Protein 2L7Z (pdb70)

Radius of gyration: 14.92 Å; Cα contacts (8 Å, |Δi|>4): 38; chains: 1; bounding box: 40×33×28 Å

Nearest PDB structures (foldseek):
  2l7z-assembly1_A  TM=7.438E-01  e=4.353E-09  Homo sapiens
  2r5y-assembly1_A  TM=7.196E-01  e=2.857E-03  Drosophila melanogaster
  1hom-assembly1_A  TM=6.169E-01  e=2.670E-03  Drosophila melanogaster
  2l7m-assembly1_P  TM=6.579E-01  e=4.007E-03  Homo sapiens
  3a01-assembly1_A  TM=6.704E-01  e=5.252E-03  Drosophila melanogaster

Sequence (73 aa):
MSHMLEGRKKRVPYTKVQLKELEREYATNKFITKDKRRRISATTNLSERQVTIWFQNRRVKEKKVINKLKTTSMSHMLEGRKKRVPYTKVQLKELEREYATNKFITKDKRRRISATTNLSERQVTIWFQNRRVKEKKVINKLKTTSMSHMLEGRKKRVPYTKVQLKELEREYATNKFITKDKRRRISATTNLSERQVTIWFQNRRVKEKKVINKLKTTSMSHMLEGRKKRVPYTKVQLKELEREYATNKFITKDKRRRISATTNLSERQVTIWFQNRRVKEKKVINKLKTTSMSHMLEGRKKRVPYTKVQLKELEREYATNKFITKDKRRRISATTNLSERQVTIWFQNRRVKEKKVINKLKTTSMSHMLEGRKKRVPYTKVQLKELEREYATNKFITKDKRRRISATTNLSERQVTIWFQNRRVKEKKVINKLKTTSMSHMLEGRKKRVPYTKVQLKELEREYATNKFITKDKRRRISATTNLSERQVTIWFQNRRVKEKKVINKLKTTSMSHMLEGRKKRVPYTKVQLKELEREYATNKFITKDKRRRISATTNLSERQVTIWFQNRRVKEKKVINKLKTTSMSHMLEGRKKRVPYTKVQLKELEREYATNKFITKDKRRRISATTNLSERQVTIWFQNRRVKEKKVINKLKTTSMSHMLEGRKKRVPYTKVQLKELEREYATNKFITKDKRRRISATTNLSERQVTIWFQNRRVKEKKVINKLKTTSMSHMLEGRKKRVPYTKVQLKELEREYATNKFITKDKRRRISATTNLSERQVTIWFQNRRVKEKKVINKLKTTSMSHMLEGRKKRVPYTKVQLKELEREYATNKFITKDKRRRISATTNLSERQVTIWFQNRRVKEKKVINKLKTTSMSHMLEGRKKRVPYTKVQLKELEREYATNKFITKDKRRRISATTNLSERQVTIWFQNRRVKEKKVINKLKTTSMSHMLEGRKKRVPYTKVQLKELEREYATNKFITKDKRRRISATTNLSERQVTIWFQNRRVKEKKVINKLKTTSMSHMLEGRKKRVPYTKVQLKELEREYATNKFITKDKRRRISATTNLSERQVTIWFQNRRVKEKKVINKLKTTS

Secondary structure (DSSP, 8-state):
--SSS--------S-HHHHHHHHHHHHHTS---HHHHHHHIIIIIS-SHHHHHHHHHHHHHHTTSSSSSS---

Foldseek 3Di:
DPPDDDDPPDDDFPVVVLVVVLVCCCVVDHHDDLVVQVVSCVNRVHDRVVSVVVNVVVVVVCVCCVPDHPDDD

Solvent-accessible surface area: 6985 Å² total; per-residue (Å²): 149,89,163,166,143,158,57,230,149,145,214,114,102,184,55,169,64,12,35,128,44,0,66,119,33,53,72,96,121,145,88,22,83,131,90,80,31,125,125,2,10,73,64,8,122,46,66,55,191,88,0,46,88,35,1,120,66,40,141,74,106,56,142,126,90,156,123,145,140,174,67,123,145

Structure (mmCIF, N/CA/C/O backbone):
data_2L7Z
#
_entry.id   2L7Z
#
_cell.length_a   1.000
_cell.length_b   1.000
_cell.length_c   1.000
_cell.angle_alpha   90.00
_cell.angle_beta   90.00
_cell.angle_gamma   90.00
#
_symmetry.space_group_name_H-M   'P 1'
#
loop_
_atom_site.group_PDB
_atom_site.id
_atom_site.type_symbol
_atom_site.label_atom_id
_atom_site.label_alt_id
_atom_site.label_comp_id
_atom_site.label_asym_id
_atom_site.label_entity_id
_atom_site.label_seq_id
_atom_site.pdbx_PDB_ins_code
_atom_site.Cartn_x
_atom_site.Cartn_y
_atom_site.Cartn_z
_atom_site.occupancy
_atom_site.B_iso_or_equiv
_atom_site.auth_seq_id
_atom_site.auth_comp_id
_atom_site.auth_asym_id
_atom_site.auth_atom_id
_atom_site.pdbx_PDB_model_num
ATOM 1 N N . MET A 1 1 ? -20.987 0.634 10.855 1.00 0.00 1 MET A N 1
ATOM 2 C CA . MET A 1 1 ? -22.173 -0.083 10.311 1.00 0.00 1 MET A CA 1
ATOM 3 C C . MET A 1 1 ? -23.321 -0.030 11.320 1.00 0.00 1 MET A C 1
ATOM 4 O O . MET A 1 1 ? -23.597 -0.998 12.000 1.00 0.00 1 MET A O 1
ATOM 7 N N . SER A 1 2 ? -23.969 1.102 11.396 1.00 0.00 2 SER A N 1
ATOM 8 C CA . SER A 1 2 ? -25.095 1.229 12.353 1.00 0.00 2 SER A CA 1
ATOM 9 C C . SER A 1 2 ? -26.101 2.271 11.886 1.00 0.00 2 SER A C 1
ATOM 10 O O . SER A 1 2 ? -26.638 2.178 10.801 1.00 0.00 2 SER A O 1
ATOM 18 N N . HIS A 1 3 ? -26.339 3.248 12.717 1.00 0.00 3 HIS A N 1
ATOM 19 C CA . HIS A 1 3 ? -27.308 4.303 12.339 1.00 0.00 3 HIS A CA 1
ATOM 20 C C . HIS A 1 3 ? -28.677 3.699 12.076 1.00 0.00 3 HIS A C 1
ATOM 21 O O . HIS A 1 3 ? -28.827 2.495 12.031 1.00 0.00 3 HIS A O 1
ATOM 35 N N . MET A 1 4 ? -29.650 4.542 11.908 1.00 0.00 4 MET A N 1
ATOM 36 C CA . MET A 1 4 ? -31.016 4.032 11.646 1.00 0.00 4 MET A CA 1
ATOM 37 C C . MET A 1 4 ? -31.041 3.187 10.377 1.00 0.00 4 MET A C 1
ATOM 38 O O . MET A 1 4 ? -30.014 2.933 9.778 1.00 0.00 4 MET A O 1
ATOM 52 N N . LEU A 1 5 ? -32.214 2.761 9.992 1.00 0.00 5 LEU A N 1
ATOM 53 C CA . LEU A 1 5 ? -32.316 1.934 8.767 1.00 0.00 5 LEU A CA 1
ATOM 54 C C . LEU A 1 5 ? -32.400 2.819 7.527 1.00 0.00 5 LEU A C 1
ATOM 55 O O . LEU A 1 5 ? -32.445 4.028 7.629 1.00 0.00 5 LEU A O 1
ATOM 71 N N . GLU A 1 6 ? -32.416 2.197 6.379 1.00 0.00 6 GLU A N 1
ATOM 72 C CA . GLU A 1 6 ? -32.495 2.986 5.122 1.00 0.00 6 GLU A CA 1
ATOM 73 C C . GLU A 1 6 ? -31.191 3.739 4.881 1.00 0.00 6 GLU A C 1
ATOM 74 O O . GLU A 1 6 ? -30.594 4.258 5.804 1.00 0.00 6 GLU A O 1
ATOM 86 N N . GLY A 1 7 ? -30.771 3.787 3.642 1.00 0.00 7 GLY A N 1
ATOM 87 C CA . GLY A 1 7 ? -29.502 4.507 3.325 1.00 0.00 7 GLY A CA 1
ATOM 88 C C . GLY A 1 7 ? -29.608 5.217 1.973 1.00 0.00 7 GLY A C 1
ATOM 89 O O . GLY A 1 7 ? -29.248 6.371 1.848 1.00 0.00 7 GLY A O 1
ATOM 93 N N . ARG A 1 8 ? -30.100 4.514 0.989 1.00 0.00 8 ARG A N 1
ATOM 94 C CA . ARG A 1 8 ? -30.233 5.136 -0.350 1.00 0.00 8 ARG A CA 1
ATOM 95 C C . ARG A 1 8 ? -28.949 5.858 -0.735 1.00 0.00 8 ARG A C 1
ATOM 96 O O . ARG A 1 8 ? -28.843 7.061 -0.597 1.00 0.00 8 ARG A O 1
ATOM 117 N N . LYS A 1 9 ? -27.992 5.109 -1.213 1.00 0.00 9 LYS A N 1
ATOM 118 C CA . LYS A 1 9 ? -26.706 5.733 -1.613 1.00 0.00 9 LYS A CA 1
ATOM 119 C C . LYS A 1 9 ? -25.938 4.826 -2.567 1.00 0.00 9 LYS A C 1
ATOM 120 O O . LYS A 1 9 ? -26.363 3.725 -2.856 1.00 0.00 9 LYS A O 1
ATOM 139 N N . LYS A 1 10 ? -24.820 5.306 -3.042 1.00 0.00 10 LYS A N 1
ATOM 140 C CA . LYS A 1 10 ? -24.016 4.481 -3.978 1.00 0.00 10 LYS A CA 1
ATOM 141 C C . LYS A 1 10 ? -22.527 4.789 -3.839 1.00 0.00 10 LYS A C 1
ATOM 142 O O . LYS A 1 10 ? -21.874 4.309 -2.933 1.00 0.00 10 LYS A O 1
ATOM 161 N N . ARG A 1 11 ? -22.017 5.586 -4.741 1.00 0.00 11 ARG A N 1
ATOM 162 C CA . ARG A 1 11 ? -20.573 5.936 -4.677 1.00 0.00 11 ARG A CA 1
ATOM 163 C C . ARG A 1 11 ? -20.282 6.839 -3.482 1.00 0.00 11 ARG A C 1
ATOM 164 O O . ARG A 1 11 ? -20.966 7.820 -3.267 1.00 0.00 11 ARG A O 1
ATOM 185 N N . VAL A 1 12 ? -19.264 6.489 -2.726 1.00 0.00 12 VAL A N 1
ATOM 186 C CA . VAL A 1 12 ? -18.908 7.313 -1.536 1.00 0.00 12 VAL A CA 1
ATOM 187 C C . VAL A 1 12 ? -17.649 8.162 -1.809 1.00 0.00 12 VAL A C 1
ATOM 188 O O . VAL A 1 12 ? -16.786 7.765 -2.568 1.00 0.00 12 VAL A O 1
ATOM 201 N N . PRO A 1 13 ? -17.577 9.331 -1.177 1.00 0.00 13 PRO A N 1
ATOM 202 C CA . PRO A 1 13 ? -16.431 10.231 -1.350 1.00 0.00 13 PRO A CA 1
ATOM 203 C C . PRO A 1 13 ? -15.127 9.578 -0.892 1.00 0.00 13 PRO A C 1
ATOM 204 O O . PRO A 1 13 ? -15.002 8.370 -0.887 1.00 0.00 13 PRO A O 1
ATOM 215 N N . TYR A 1 14 ? -14.180 10.402 -0.514 1.00 0.00 14 TYR A N 1
ATOM 216 C CA . TYR A 1 14 ? -12.874 9.864 -0.051 1.00 0.00 14 TYR A CA 1
ATOM 217 C C . TYR A 1 14 ? -12.823 9.823 1.470 1.00 0.00 14 TYR A C 1
ATOM 218 O O . TYR A 1 14 ? -12.956 8.772 2.067 1.00 0.00 14 TYR A O 1
ATOM 236 N N . THR A 1 15 ? -12.624 10.972 2.070 1.00 0.00 15 THR A N 1
ATOM 237 C CA . THR A 1 15 ? -12.560 11.030 3.552 1.00 0.00 15 THR A CA 1
ATOM 238 C C . THR A 1 15 ? -13.350 12.226 4.064 1.00 0.00 15 THR A C 1
ATOM 239 O O . THR A 1 15 ? -13.631 13.148 3.324 1.00 0.00 15 THR A O 1
ATOM 250 N N . LYS A 1 16 ? -13.697 12.193 5.316 1.00 0.00 16 LYS A N 1
ATOM 251 C CA . LYS A 1 16 ? -14.471 13.324 5.881 1.00 0.00 16 LYS A CA 1
ATOM 252 C C . LYS A 1 16 ? -13.596 14.559 6.070 1.00 0.00 16 LYS A C 1
ATOM 253 O O . LYS A 1 16 ? -14.069 15.669 5.969 1.00 0.00 16 LYS A O 1
ATOM 272 N N . VAL A 1 17 ? -12.329 14.349 6.309 1.00 0.00 17 VAL A N 1
ATOM 273 C CA . VAL A 1 17 ? -11.431 15.514 6.502 1.00 0.00 17 VAL A CA 1
ATOM 274 C C . VAL A 1 17 ? -10.953 15.977 5.161 1.00 0.00 17 VAL A C 1
ATOM 275 O O . VAL A 1 17 ? -10.409 17.053 5.008 1.00 0.00 17 VAL A O 1
ATOM 288 N N . GLN A 1 18 ? -11.180 15.141 4.210 1.00 0.00 18 GLN A N 1
ATOM 289 C CA . GLN A 1 18 ? -10.777 15.444 2.841 1.00 0.00 18 GLN A CA 1
ATOM 290 C C . GLN A 1 18 ? -11.810 16.340 2.185 1.00 0.00 18 GLN A C 1
ATOM 291 O O . GLN A 1 18 ? -11.483 17.385 1.659 1.00 0.00 18 GLN A O 1
ATOM 305 N N . LEU A 1 19 ? -13.048 15.924 2.240 1.00 0.00 19 LEU A N 1
ATOM 306 C CA . LEU A 1 19 ? -14.114 16.745 1.624 1.00 0.00 19 LEU A CA 1
ATOM 307 C C . LEU A 1 19 ? -14.452 17.920 2.513 1.00 0.00 19 LEU A C 1
ATOM 308 O O . LEU A 1 19 ? -15.067 18.873 2.080 1.00 0.00 19 LEU A O 1
ATOM 324 N N . LYS A 1 20 ? -14.049 17.835 3.747 1.00 0.00 20 LYS A N 1
ATOM 325 C CA . LYS A 1 20 ? -14.338 18.939 4.672 1.00 0.00 20 LYS A CA 1
ATOM 326 C C . LYS A 1 20 ? -13.332 20.049 4.474 1.00 0.00 20 LYS A C 1
ATOM 327 O O . LYS A 1 20 ? -13.681 21.209 4.464 1.00 0.00 20 LYS A O 1
ATOM 346 N N . GLU A 1 21 ? -12.088 19.677 4.297 1.00 0.00 21 GLU A N 1
ATOM 347 C CA . GLU A 1 21 ? -11.065 20.717 4.099 1.00 0.00 21 GLU A CA 1
ATOM 348 C C . GLU A 1 21 ? -11.153 21.280 2.697 1.00 0.00 21 GLU A C 1
ATOM 349 O O . GLU A 1 21 ? -10.721 22.384 2.438 1.00 0.00 21 GLU A O 1
ATOM 361 N N . LEU A 1 22 ? -11.720 20.509 1.812 1.00 0.00 22 LEU A N 1
ATOM 362 C CA . LEU A 1 22 ? -11.849 20.981 0.418 1.00 0.00 22 LEU A CA 1
ATOM 363 C C . LEU A 1 22 ? -12.945 22.035 0.312 1.00 0.00 22 LEU A C 1
ATOM 364 O O . LEU A 1 22 ? -12.721 23.127 -0.166 1.00 0.00 22 LEU A O 1
ATOM 380 N N . GLU A 1 23 ? -14.110 21.685 0.782 1.00 0.00 23 GLU A N 1
ATOM 381 C CA . GLU A 1 23 ? -15.247 22.642 0.723 1.00 0.00 23 GLU A CA 1
ATOM 382 C C . GLU A 1 23 ? -15.057 23.806 1.685 1.00 0.00 23 GLU A C 1
ATOM 383 O O . GLU A 1 23 ? -15.729 24.813 1.581 1.00 0.00 23 GLU A O 1
ATOM 395 N N . ARG A 1 24 ? -14.150 23.657 2.603 1.00 0.00 24 ARG A N 1
ATOM 396 C CA . ARG A 1 24 ? -13.918 24.756 3.573 1.00 0.00 24 ARG A CA 1
ATOM 397 C C . ARG A 1 24 ? -13.014 25.818 2.981 1.00 0.00 24 ARG A C 1
ATOM 398 O O . ARG A 1 24 ? -13.346 26.987 2.967 1.00 0.00 24 ARG A O 1
ATOM 419 N N . GLU A 1 25 ? -11.887 25.395 2.504 1.00 0.00 25 GLU A N 1
ATOM 420 C CA . GLU A 1 25 ? -10.946 26.359 1.909 1.00 0.00 25 GLU A CA 1
ATOM 421 C C . GLU A 1 25 ? -11.521 26.931 0.623 1.00 0.00 25 GLU A C 1
ATOM 422 O O . GLU A 1 25 ? -11.102 27.973 0.160 1.00 0.00 25 GLU A O 1
ATOM 434 N N . TYR A 1 26 ? -12.483 26.237 0.069 1.00 0.00 26 TYR A N 1
ATOM 435 C CA . TYR A 1 26 ? -13.101 26.727 -1.190 1.00 0.00 26 TYR A CA 1
ATOM 436 C C . TYR A 1 26 ? -14.292 27.621 -0.882 1.00 0.00 26 TYR A C 1
ATOM 437 O O . TYR A 1 26 ? -14.606 28.522 -1.632 1.00 0.00 26 TYR A O 1
ATOM 455 N N . ALA A 1 27 ? -14.939 27.349 0.221 1.00 0.00 27 ALA A N 1
ATOM 456 C CA . ALA A 1 27 ? -16.111 28.169 0.597 1.00 0.00 27 ALA A CA 1
ATOM 457 C C . ALA A 1 27 ? -15.677 29.380 1.416 1.00 0.00 27 ALA A C 1
ATOM 458 O O . ALA A 1 27 ? -16.452 30.286 1.651 1.00 0.00 27 ALA A O 1
ATOM 465 N N . THR A 1 28 ? -14.437 29.373 1.838 1.00 0.00 28 THR A N 1
ATOM 466 C CA . THR A 1 28 ? -13.934 30.511 2.638 1.00 0.00 28 THR A CA 1
ATOM 467 C C . THR A 1 28 ? -13.669 31.703 1.735 1.00 0.00 28 THR A C 1
ATOM 468 O O . THR A 1 28 ? -13.987 32.828 2.071 1.00 0.00 28 THR A O 1
ATOM 479 N N . ASN A 1 29 ? -13.087 31.433 0.596 1.00 0.00 29 ASN A N 1
ATOM 480 C CA . ASN A 1 29 ? -12.788 32.537 -0.353 1.00 0.00 29 ASN A CA 1
ATOM 481 C C . ASN A 1 29 ? -12.940 32.062 -1.795 1.00 0.00 29 ASN A C 1
ATOM 482 O O . ASN A 1 29 ? -13.879 32.421 -2.477 1.00 0.00 29 ASN A O 1
ATOM 493 N N . LYS A 1 30 ? -12.008 31.257 -2.227 1.00 0.00 30 LYS A N 1
ATOM 494 C CA . LYS A 1 30 ? -12.063 30.738 -3.616 1.00 0.00 30 LYS A CA 1
ATOM 495 C C . LYS A 1 30 ? -10.946 29.737 -3.810 1.00 0.00 30 LYS A C 1
ATOM 496 O O . LYS A 1 30 ? -11.148 28.658 -4.328 1.00 0.00 30 LYS A O 1
ATOM 515 N N . PHE A 1 31 ? -9.777 30.121 -3.384 1.00 0.00 31 PHE A N 1
ATOM 516 C CA . PHE A 1 31 ? -8.624 29.228 -3.517 1.00 0.00 31 PHE A CA 1
ATOM 517 C C . PHE A 1 31 ? -7.647 29.499 -2.404 1.00 0.00 31 PHE A C 1
ATOM 518 O O . PHE A 1 31 ? -7.678 30.554 -1.796 1.00 0.00 31 PHE A O 1
ATOM 535 N N . ILE A 1 32 ? -6.797 28.547 -2.154 1.00 0.00 32 ILE A N 1
ATOM 536 C CA . ILE A 1 32 ? -5.802 28.711 -1.081 1.00 0.00 32 ILE A CA 1
ATOM 537 C C . ILE A 1 32 ? -4.386 28.856 -1.645 1.00 0.00 32 ILE A C 1
ATOM 538 O O . ILE A 1 32 ? -4.117 28.496 -2.772 1.00 0.00 32 ILE A O 1
ATOM 554 N N . THR A 1 33 ? -3.510 29.385 -0.834 1.00 0.00 33 THR A N 1
ATOM 555 C CA . THR A 1 33 ? -2.102 29.582 -1.278 1.00 0.00 33 THR A CA 1
ATOM 556 C C . THR A 1 33 ? -1.337 28.270 -1.359 1.00 0.00 33 THR A C 1
ATOM 557 O O . THR A 1 33 ? -1.718 27.282 -0.768 1.00 0.00 33 THR A O 1
ATOM 568 N N . LYS A 1 34 ? -0.257 28.295 -2.099 1.00 0.00 34 LYS A N 1
ATOM 569 C CA . LYS A 1 34 ? 0.566 27.072 -2.249 1.00 0.00 34 LYS A CA 1
ATOM 570 C C . LYS A 1 34 ? 0.825 26.427 -0.899 1.00 0.00 34 LYS A C 1
ATOM 571 O O . LYS A 1 34 ? 0.844 25.221 -0.780 1.00 0.00 34 LYS A O 1
ATOM 590 N N . ASP A 1 35 ? 1.032 27.234 0.096 1.00 0.00 35 ASP A N 1
ATOM 591 C CA . ASP A 1 35 ? 1.286 26.664 1.434 1.00 0.00 35 ASP A CA 1
ATOM 592 C C . ASP A 1 35 ? -0.021 26.165 2.021 1.00 0.00 35 ASP A C 1
ATOM 593 O O . ASP A 1 35 ? -0.051 25.222 2.795 1.00 0.00 35 ASP A O 1
ATOM 602 N N . LYS A 1 36 ? -1.087 26.797 1.621 1.00 0.00 36 LYS A N 1
ATOM 603 C CA . LYS A 1 36 ? -2.404 26.392 2.130 1.00 0.00 36 LYS A CA 1
ATOM 604 C C . LYS A 1 36 ? -2.923 25.176 1.372 1.00 0.00 36 LYS A C 1
ATOM 605 O O . LYS A 1 36 ? -3.439 24.249 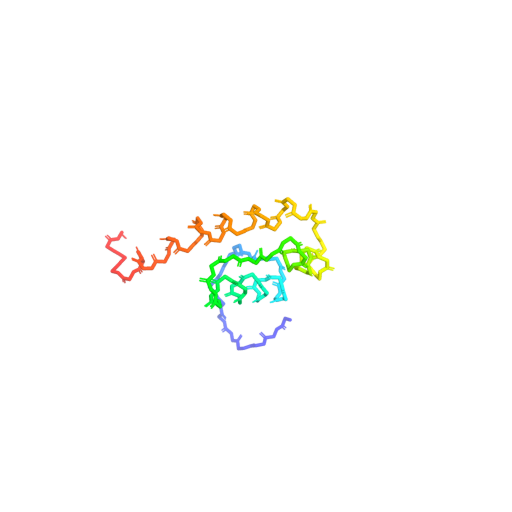1.966 1.00 0.00 36 LYS A O 1
ATOM 624 N N . ARG A 1 37 ? -2.782 25.186 0.070 1.00 0.00 37 ARG A N 1
ATOM 625 C CA . ARG A 1 37 ? -3.271 24.024 -0.689 1.00 0.00 37 ARG A CA 1
ATOM 626 C C . ARG A 1 37 ? -2.419 22.827 -0.331 1.00 0.00 37 ARG A C 1
ATOM 627 O O . ARG A 1 37 ? -2.817 21.690 -0.501 1.00 0.00 37 ARG A O 1
ATOM 648 N N . ARG A 1 38 ? -1.243 23.116 0.167 1.00 0.00 38 ARG A N 1
ATOM 649 C CA . ARG A 1 38 ? -0.327 22.033 0.557 1.00 0.00 38 ARG A CA 1
ATOM 650 C C . ARG A 1 38 ? -0.773 21.463 1.886 1.00 0.00 38 ARG A C 1
ATOM 651 O O . ARG A 1 38 ? -0.623 20.284 2.144 1.00 0.00 38 ARG A O 1
ATOM 672 N N . ARG A 1 39 ? -1.320 22.319 2.721 1.00 0.00 39 ARG A N 1
ATOM 673 C CA . ARG A 1 39 ? -1.779 21.834 4.028 1.00 0.00 39 ARG A CA 1
ATOM 674 C C . ARG A 1 39 ? -2.831 20.804 3.777 1.00 0.00 39 ARG A C 1
ATOM 675 O O . ARG A 1 39 ? -2.934 19.817 4.478 1.00 0.00 39 ARG A O 1
ATOM 696 N N . ILE A 1 40 ? -3.610 21.052 2.760 1.00 0.00 40 ILE A N 1
ATOM 697 C CA . ILE A 1 40 ? -4.662 20.100 2.432 1.00 0.00 40 ILE A CA 1
ATOM 698 C C . ILE A 1 40 ? -3.998 18.802 2.027 1.00 0.00 40 ILE A C 1
ATOM 699 O O . ILE A 1 40 ? -3.987 17.855 2.774 1.00 0.00 40 ILE A O 1
ATOM 715 N N . SER A 1 41 ? -3.421 18.800 0.845 1.00 0.00 41 SER A N 1
ATOM 716 C CA . SER A 1 41 ? -2.740 17.573 0.366 1.00 0.00 41 SER A CA 1
ATOM 717 C C . SER A 1 41 ? -1.919 16.923 1.489 1.00 0.00 41 SER A C 1
ATOM 718 O O . SER A 1 41 ? -1.751 15.722 1.518 1.00 0.00 41 SER A O 1
ATOM 726 N N . ALA A 1 42 ? -1.426 17.734 2.393 1.00 0.00 42 ALA A N 1
ATOM 727 C CA . ALA A 1 42 ? -0.618 17.176 3.508 1.00 0.00 42 ALA A CA 1
ATOM 728 C C . ALA A 1 42 ? -1.513 16.539 4.545 1.00 0.00 42 ALA A C 1
ATOM 729 O O . ALA A 1 42 ? -1.131 15.599 5.214 1.00 0.00 42 ALA A O 1
ATOM 736 N N . THR A 1 43 ? -2.690 17.064 4.664 1.00 0.00 43 THR A N 1
ATOM 737 C CA . THR A 1 43 ? -3.636 16.512 5.647 1.00 0.00 43 THR A CA 1
ATOM 738 C C . THR A 1 43 ? -4.480 15.466 4.968 1.00 0.00 43 THR A C 1
ATOM 739 O O . THR A 1 43 ? -4.894 14.490 5.562 1.00 0.00 43 THR A O 1
ATOM 750 N N . THR A 1 44 ? -4.709 15.706 3.718 1.00 0.00 44 THR A N 1
ATOM 751 C CA . THR A 1 44 ? -5.511 14.788 2.911 1.00 0.00 44 THR A CA 1
ATOM 752 C C . THR A 1 44 ? -4.602 13.743 2.276 1.00 0.00 44 THR A C 1
ATOM 753 O O . THR A 1 44 ? -5.057 12.790 1.677 1.00 0.00 44 THR A O 1
ATOM 764 N N . ASN A 1 45 ? -3.319 13.977 2.416 1.00 0.00 45 ASN A N 1
ATOM 765 C CA . ASN A 1 45 ? -2.298 13.049 1.854 1.00 0.00 45 ASN A CA 1
ATOM 766 C C . ASN A 1 45 ? -2.429 12.861 0.346 1.00 0.00 45 ASN A C 1
ATOM 767 O O . ASN A 1 45 ? -2.855 11.817 -0.111 1.00 0.00 45 ASN A O 1
ATOM 778 N N . LEU A 1 46 ? -2.061 13.883 -0.401 1.00 0.00 46 LEU A N 1
ATOM 779 C CA . LEU A 1 46 ? -2.150 13.780 -1.896 1.00 0.00 46 LEU A CA 1
ATOM 780 C C . LEU A 1 46 ? -0.809 14.162 -2.532 1.00 0.00 46 LEU A C 1
ATOM 781 O O . LEU A 1 46 ? 0.226 13.654 -2.151 1.00 0.00 46 LEU A O 1
ATOM 797 N N . SER A 1 47 ? -0.855 15.057 -3.499 1.00 0.00 47 SER A N 1
ATOM 798 C CA . SER A 1 47 ? 0.407 15.480 -4.166 1.00 0.00 47 SER A CA 1
ATOM 799 C C . SER A 1 47 ? 0.341 16.950 -4.608 1.00 0.00 47 SER A C 1
ATOM 800 O O . SER A 1 47 ? 0.988 17.333 -5.562 1.00 0.00 47 SER A O 1
ATOM 808 N N . GLU A 1 48 ? -0.459 17.738 -3.916 1.00 0.00 48 GLU A N 1
ATOM 809 C CA . GLU A 1 48 ? -0.582 19.171 -4.273 1.00 0.00 48 GLU A CA 1
ATOM 810 C C . GLU A 1 48 ? -1.305 19.292 -5.580 1.00 0.00 48 GLU A C 1
ATOM 811 O O . GLU A 1 48 ? -2.403 19.802 -5.641 1.00 0.00 48 GLU A O 1
ATOM 823 N N . ARG A 1 49 ? -0.690 18.810 -6.605 1.00 0.00 49 ARG A N 1
ATOM 824 C CA . ARG A 1 49 ? -1.332 18.885 -7.923 1.00 0.00 49 ARG A CA 1
ATOM 825 C C . ARG A 1 49 ? -2.700 18.256 -7.824 1.00 0.00 49 ARG A C 1
ATOM 826 O O . ARG A 1 49 ? -3.606 18.592 -8.558 1.00 0.00 49 ARG A O 1
ATOM 847 N N . GLN A 1 50 ? -2.819 17.339 -6.896 1.00 0.00 50 GLN A N 1
ATOM 848 C CA . GLN A 1 50 ? -4.104 16.654 -6.699 1.00 0.00 50 GLN A CA 1
ATOM 849 C C . GLN A 1 50 ? -5.097 17.611 -6.063 1.00 0.00 50 GLN A C 1
ATOM 850 O O . GLN A 1 50 ? -6.267 17.602 -6.393 1.00 0.00 50 GLN A O 1
ATOM 864 N N . VAL A 1 51 ? -4.615 18.432 -5.152 1.00 0.00 51 VAL A N 1
ATOM 865 C CA . VAL A 1 51 ? -5.537 19.387 -4.505 1.00 0.00 51 VAL A CA 1
ATOM 866 C C . VAL A 1 51 ? -6.000 20.309 -5.562 1.00 0.00 51 VAL A C 1
ATOM 867 O O . VAL A 1 51 ? -7.175 20.526 -5.758 1.00 0.00 51 VAL A O 1
ATOM 880 N N . THR A 1 52 ? -5.039 20.837 -6.243 1.00 0.00 52 THR A N 1
ATOM 881 C CA . THR A 1 52 ? -5.347 21.759 -7.321 1.00 0.00 52 THR A CA 1
ATOM 882 C C . THR A 1 52 ? -6.417 21.140 -8.179 1.00 0.00 52 THR A C 1
ATOM 883 O O . THR A 1 52 ? -7.353 21.786 -8.601 1.00 0.00 52 THR A O 1
ATOM 894 N N . ILE A 1 53 ? -6.238 19.873 -8.424 1.00 0.00 53 ILE A N 1
ATOM 895 C CA . ILE A 1 53 ? -7.199 19.140 -9.243 1.00 0.00 53 ILE A CA 1
ATOM 896 C C . ILE A 1 53 ? -8.461 18.929 -8.444 1.00 0.00 53 ILE A C 1
ATOM 897 O O . ILE A 1 53 ? -9.548 18.883 -8.985 1.00 0.00 53 ILE A O 1
ATOM 913 N N . TRP A 1 54 ? -8.298 18.815 -7.157 1.00 0.00 54 TRP A N 1
ATOM 914 C CA . TRP A 1 54 ? -9.464 18.612 -6.314 1.00 0.00 54 TRP A CA 1
ATOM 915 C C . TRP A 1 54 ? -10.325 19.830 -6.408 1.00 0.00 54 TRP A C 1
ATOM 916 O O . TRP A 1 54 ? -11.517 19.751 -6.598 1.00 0.00 54 TRP A O 1
ATOM 937 N N . PHE A 1 55 ? -9.698 20.957 -6.330 1.00 0.00 55 PHE A N 1
ATOM 938 C CA . PHE A 1 55 ? -10.484 22.192 -6.413 1.00 0.00 55 PHE A CA 1
ATOM 939 C C . PHE A 1 55 ? -11.248 22.259 -7.735 1.00 0.00 55 PHE A C 1
ATOM 940 O O . PHE A 1 55 ? -12.420 22.585 -7.759 1.00 0.00 55 PHE A O 1
ATOM 957 N N . GLN A 1 56 ? -10.579 21.942 -8.810 1.00 0.00 56 GLN A N 1
ATOM 958 C CA . GLN A 1 56 ? -11.264 21.984 -10.125 1.00 0.00 56 GLN A CA 1
ATOM 959 C C . GLN A 1 56 ? -12.377 20.951 -10.160 1.00 0.00 56 GLN A C 1
ATOM 960 O O . GLN A 1 56 ? -13.415 21.165 -10.759 1.00 0.00 56 GLN A O 1
ATOM 974 N N . ASN A 1 57 ? -12.139 19.843 -9.511 1.00 0.00 57 ASN A N 1
ATOM 975 C CA . ASN A 1 57 ? -13.158 18.783 -9.486 1.00 0.00 57 ASN A CA 1
ATOM 976 C C . ASN A 1 57 ? -14.306 19.246 -8.639 1.00 0.00 57 ASN A C 1
ATOM 977 O O . ASN A 1 57 ? -15.457 19.023 -8.957 1.00 0.00 57 ASN A O 1
ATOM 988 N N . ARG A 1 58 ? -13.969 19.887 -7.565 1.00 0.00 58 ARG A N 1
ATOM 989 C CA . ARG A 1 58 ? -15.008 20.384 -6.675 1.00 0.00 58 ARG A CA 1
ATOM 990 C C . ARG A 1 58 ? -15.827 21.412 -7.423 1.00 0.00 58 ARG A C 1
ATOM 991 O O . ARG A 1 58 ? -16.954 21.701 -7.070 1.00 0.00 58 ARG A O 1
ATOM 1012 N N . ARG A 1 59 ? -15.238 21.941 -8.472 1.00 0.00 59 ARG A N 1
ATOM 1013 C CA . ARG A 1 59 ? -15.960 22.956 -9.274 1.00 0.00 59 ARG A CA 1
ATOM 1014 C C . ARG A 1 59 ? -16.782 22.234 -10.302 1.00 0.00 59 ARG A C 1
ATOM 1015 O O . ARG A 1 59 ? -17.736 22.752 -10.844 1.00 0.00 59 ARG A O 1
ATOM 1036 N N . VAL A 1 60 ? -16.360 21.039 -10.558 1.00 0.00 60 VAL A N 1
ATOM 1037 C CA . VAL A 1 60 ? -17.048 20.198 -11.533 1.00 0.00 60 VAL A CA 1
ATOM 1038 C C . VAL A 1 60 ? -18.095 19.340 -10.821 1.00 0.00 60 VAL A C 1
ATOM 1039 O O . VAL A 1 60 ? -19.006 18.821 -11.433 1.00 0.00 60 VAL A O 1
ATOM 1052 N N . LYS A 1 61 ? -17.911 19.188 -9.533 1.00 0.00 61 LYS A N 1
ATOM 1053 C CA . LYS A 1 61 ? -18.862 18.380 -8.737 1.00 0.00 61 LYS A CA 1
ATOM 1054 C C . LYS A 1 61 ? -19.963 19.255 -8.140 1.00 0.00 61 LYS A C 1
ATOM 1055 O O . LYS A 1 61 ? -21.033 18.775 -7.822 1.00 0.00 61 LYS A O 1
ATOM 1074 N N . GLU A 1 62 ? -19.680 20.529 -7.996 1.00 0.00 62 GLU A N 1
ATOM 1075 C CA . GLU A 1 62 ? -20.696 21.435 -7.422 1.00 0.00 62 GLU A CA 1
ATOM 1076 C C . GLU A 1 62 ? -21.804 21.680 -8.416 1.00 0.00 62 GLU A C 1
ATOM 1077 O O . GLU A 1 62 ? -22.968 21.660 -8.073 1.00 0.00 62 GLU A O 1
ATOM 1089 N N . LYS A 1 63 ? -21.427 21.908 -9.640 1.00 0.00 63 LYS A N 1
ATOM 1090 C CA . LYS A 1 63 ? -22.457 22.156 -10.667 1.00 0.00 63 LYS A CA 1
ATOM 1091 C C . LYS A 1 63 ? -23.481 21.029 -10.670 1.00 0.00 63 LYS A C 1
ATOM 1092 O O . LYS A 1 63 ? -24.592 21.194 -11.133 1.00 0.00 63 LYS A O 1
ATOM 1111 N N . LYS A 1 64 ? -23.083 19.895 -10.149 1.00 0.00 64 LYS A N 1
ATOM 1112 C CA . LYS A 1 64 ? -24.016 18.739 -10.108 1.00 0.00 64 LYS A CA 1
ATOM 1113 C C . LYS A 1 64 ? -25.245 19.063 -9.264 1.00 0.00 64 LYS A C 1
ATOM 1114 O O . LYS A 1 64 ? -26.279 18.439 -9.403 1.00 0.00 64 LYS A O 1
ATOM 1133 N N . VAL A 1 65 ? -25.110 20.032 -8.398 1.00 0.00 65 VAL A N 1
ATOM 1134 C CA . VAL A 1 65 ? -26.260 20.406 -7.538 1.00 0.00 65 VAL A CA 1
ATOM 1135 C C . VAL A 1 65 ? -27.113 21.474 -8.213 1.00 0.00 65 VAL A C 1
ATOM 1136 O O . VAL A 1 65 ? -26.959 21.741 -9.388 1.00 0.00 65 VAL A O 1
ATOM 1149 N N . ILE A 1 66 ? -27.996 22.068 -7.455 1.00 0.00 66 ILE A N 1
ATOM 1150 C CA . ILE A 1 66 ? -28.867 23.119 -8.038 1.00 0.00 66 ILE A CA 1
ATOM 1151 C C . ILE A 1 66 ? -29.386 22.693 -9.406 1.00 0.00 66 ILE A C 1
ATOM 1152 O O . ILE A 1 66 ? -29.750 23.519 -10.219 1.00 0.00 66 ILE A O 1
ATOM 1168 N N . ASN A 1 67 ? -29.407 21.404 -9.633 1.00 0.00 67 ASN A N 1
ATOM 1169 C CA . ASN A 1 67 ? -29.898 20.896 -10.940 1.00 0.00 67 ASN A CA 1
ATOM 1170 C C . ASN A 1 67 ? -30.707 19.619 -10.756 1.00 0.00 67 ASN A C 1
ATOM 1171 O O . ASN A 1 67 ? -31.086 18.982 -11.719 1.00 0.00 67 ASN A O 1
ATOM 1182 N N . LYS A 1 68 ? -30.953 19.271 -9.516 1.00 0.00 68 LYS A N 1
ATOM 1183 C CA . LYS A 1 68 ? -31.738 18.039 -9.229 1.00 0.00 68 LYS A CA 1
ATOM 1184 C C . LYS A 1 68 ? -32.930 18.356 -8.338 1.00 0.00 68 LYS A C 1
ATOM 1185 O O . LYS A 1 68 ? -33.474 17.483 -7.691 1.00 0.00 68 LYS A O 1
ATOM 1204 N N . LEU A 1 69 ? -33.316 19.601 -8.323 1.00 0.00 69 LEU A N 1
ATOM 1205 C CA . LEU A 1 69 ? -34.470 19.995 -7.481 1.00 0.00 69 LEU A CA 1
ATOM 1206 C C . LEU A 1 69 ? -35.783 19.541 -8.109 1.00 0.00 69 LEU A C 1
ATOM 1207 O O . LEU A 1 69 ? -36.554 18.831 -7.494 1.00 0.00 69 LEU A O 1
ATOM 1223 N N . LYS A 1 70 ? -36.013 19.958 -9.325 1.00 0.00 70 LYS A N 1
ATOM 1224 C CA . LYS A 1 70 ? -37.271 19.558 -10.005 1.00 0.00 70 LYS A CA 1
ATOM 1225 C C . LYS A 1 70 ? -37.253 18.076 -10.353 1.00 0.00 70 LYS A C 1
ATOM 1226 O O . LYS A 1 70 ? -38.237 17.383 -10.181 1.00 0.00 70 LYS A O 1
ATOM 1245 N N . THR A 1 71 ? -36.136 17.614 -10.838 1.00 0.00 71 THR A N 1
ATOM 1246 C CA . THR A 1 71 ? -36.042 16.180 -11.201 1.00 0.00 71 THR A CA 1
ATOM 1247 C C . THR A 1 71 ? -37.074 15.824 -12.262 1.00 0.00 71 THR A C 1
ATOM 1248 O O . THR A 1 71 ? -37.675 14.770 -12.217 1.00 0.00 71 THR A O 1
ATOM 1259 N N . THR A 1 72 ? -37.261 16.712 -13.200 1.00 0.00 72 THR A N 1
ATOM 1260 C CA . THR A 1 72 ? -38.250 16.442 -14.271 1.00 0.00 72 THR A CA 1
ATOM 1261 C C . THR A 1 72 ? -37.846 15.223 -15.091 1.00 0.00 72 THR A C 1
ATOM 1262 O O . THR A 1 72 ? -38.505 14.871 -16.050 1.00 0.00 72 THR A O 1
ATOM 1273 N N . SER A 1 73 ? -36.770 14.598 -14.701 1.00 0.00 73 SER A N 1
ATOM 1274 C CA . SER A 1 73 ? -36.311 13.403 -15.448 1.00 0.00 73 SER A CA 1
ATOM 1275 C C . SER A 1 73 ? -37.349 12.289 -15.380 1.00 0.00 73 SER A C 1
ATOM 1276 O O . SER A 1 73 ? -37.343 11.605 -14.370 1.00 0.00 73 SER A O 1
ATOM 1285 N N . MET A 1 1 ? 13.041 11.262 -13.197 1.00 0.00 1 MET A N 2
ATOM 1286 C CA . MET A 1 1 ? 13.974 10.807 -12.129 1.00 0.00 1 MET A CA 2
ATOM 1287 C C . MET A 1 1 ? 13.438 9.528 -11.481 1.00 0.00 1 MET A C 2
ATOM 1288 O O . MET A 1 1 ? 13.618 9.306 -10.299 1.00 0.00 1 MET A O 2
ATOM 1291 N N . SER A 1 2 ? 12.792 8.714 -12.268 1.00 0.00 2 SER A N 2
ATOM 1292 C CA . SER A 1 2 ? 12.241 7.453 -11.718 1.00 0.00 2 SER A CA 2
ATOM 1293 C C . SER A 1 2 ? 11.751 6.544 -12.837 1.00 0.00 2 SER A C 2
ATOM 1294 O O . SER A 1 2 ? 11.012 6.964 -13.705 1.00 0.00 2 SER A O 2
ATOM 1302 N N . HIS A 1 3 ? 12.173 5.310 -12.797 1.00 0.00 3 HIS A N 2
ATOM 1303 C CA . HIS A 1 3 ? 11.745 4.356 -13.849 1.00 0.00 3 HIS A CA 2
ATOM 1304 C C . HIS A 1 3 ? 11.719 2.933 -13.308 1.00 0.00 3 HIS A C 2
ATOM 1305 O O . HIS A 1 3 ? 11.944 1.986 -14.036 1.00 0.00 3 HIS A O 2
ATOM 1319 N N . MET A 1 4 ? 11.445 2.810 -12.038 1.00 0.00 4 MET A N 2
ATOM 1320 C CA . MET A 1 4 ? 11.399 1.459 -11.427 1.00 0.00 4 MET A CA 2
ATOM 1321 C C . MET A 1 4 ? 10.803 1.523 -10.028 1.00 0.00 4 MET A C 2
ATOM 1322 O O . MET A 1 4 ? 11.460 1.934 -9.091 1.00 0.00 4 MET A O 2
ATOM 1336 N N . LEU A 1 5 ? 9.564 1.115 -9.911 1.00 0.00 5 LEU A N 2
ATOM 1337 C CA . LEU A 1 5 ? 8.903 1.144 -8.579 1.00 0.00 5 LEU A CA 2
ATOM 1338 C C . LEU A 1 5 ? 8.033 -0.090 -8.376 1.00 0.00 5 LEU A C 2
ATOM 1339 O O . LEU A 1 5 ? 7.848 -0.879 -9.279 1.00 0.00 5 LEU A O 2
ATOM 1355 N N . GLU A 1 6 ? 7.513 -0.233 -7.187 1.00 0.00 6 GLU A N 2
ATOM 1356 C CA . GLU A 1 6 ? 6.652 -1.408 -6.904 1.00 0.00 6 GLU A CA 2
ATOM 1357 C C . GLU A 1 6 ? 5.574 -1.056 -5.886 1.00 0.00 6 GLU A C 2
ATOM 1358 O O . GLU A 1 6 ? 4.929 -1.926 -5.336 1.00 0.00 6 GLU A O 2
ATOM 1370 N N . GLY A 1 7 ? 5.397 0.217 -5.655 1.00 0.00 7 GLY A N 2
ATOM 1371 C CA . GLY A 1 7 ? 4.361 0.646 -4.673 1.00 0.00 7 GLY A CA 2
ATOM 1372 C C . GLY A 1 7 ? 2.980 0.150 -5.105 1.00 0.00 7 GLY A C 2
ATOM 1373 O O . GLY A 1 7 ? 2.511 0.469 -6.179 1.00 0.00 7 GLY A O 2
ATOM 1377 N N . ARG A 1 8 ? 2.358 -0.624 -4.259 1.00 0.00 8 ARG A N 2
ATOM 1378 C CA . ARG A 1 8 ? 1.013 -1.147 -4.605 1.00 0.00 8 ARG A CA 2
ATOM 1379 C C . ARG A 1 8 ? 0.120 -0.032 -5.133 1.00 0.00 8 ARG A C 2
ATOM 1380 O O . ARG A 1 8 ? 0.387 1.134 -4.921 1.00 0.00 8 ARG A O 2
ATOM 1401 N N . LYS A 1 9 ? -0.927 -0.410 -5.814 1.00 0.00 9 LYS A N 2
ATOM 1402 C CA . LYS A 1 9 ? -1.847 0.615 -6.361 1.00 0.00 9 LYS A CA 2
ATOM 1403 C C . LYS A 1 9 ? -2.796 1.116 -5.279 1.00 0.00 9 LYS A C 2
ATOM 1404 O O . LYS A 1 9 ? -3.043 0.434 -4.305 1.00 0.00 9 LYS A O 2
ATOM 1423 N N . LYS A 1 10 ? -3.312 2.300 -5.467 1.00 0.00 10 LYS A N 2
ATOM 1424 C CA . LYS A 1 10 ? -4.244 2.854 -4.456 1.00 0.00 10 LYS A CA 2
ATOM 1425 C C . LYS A 1 10 ? -5.273 3.769 -5.108 1.00 0.00 10 LYS A C 2
ATOM 1426 O O . LYS A 1 10 ? -4.948 4.549 -5.983 1.00 0.00 10 LYS A O 2
ATOM 1445 N N . ARG A 1 11 ? -6.498 3.658 -4.672 1.00 0.00 11 ARG A N 2
ATOM 1446 C CA . ARG A 1 11 ? -7.556 4.515 -5.256 1.00 0.00 11 ARG A CA 2
ATOM 1447 C C . ARG A 1 11 ? -7.495 5.916 -4.668 1.00 0.00 11 ARG A C 2
ATOM 1448 O O . ARG A 1 11 ? -6.731 6.178 -3.761 1.00 0.00 11 ARG A O 2
ATOM 1469 N N . VAL A 1 12 ? -8.302 6.793 -5.195 1.00 0.00 12 VAL A N 2
ATOM 1470 C CA . VAL A 1 12 ? -8.304 8.181 -4.677 1.00 0.00 12 VAL A CA 2
ATOM 1471 C C . VAL A 1 12 ? -8.830 8.210 -3.227 1.00 0.00 12 VAL A C 2
ATOM 1472 O O . VAL A 1 12 ? -9.814 7.569 -2.919 1.00 0.00 12 VAL A O 2
ATOM 1485 N N . PRO A 1 13 ? -8.158 8.957 -2.356 1.00 0.00 13 PRO A N 2
ATOM 1486 C CA . PRO A 1 13 ? -8.578 9.050 -0.959 1.00 0.00 13 PRO A CA 2
ATOM 1487 C C . PRO A 1 13 ? -10.023 9.527 -0.855 1.00 0.00 13 PRO A C 2
ATOM 1488 O O . PRO A 1 13 ? -10.926 8.738 -0.656 1.00 0.00 13 PRO A O 2
ATOM 1499 N N . TYR A 1 14 ? -10.218 10.810 -0.986 1.00 0.00 14 TYR A N 2
ATOM 1500 C CA . TYR A 1 14 ? -11.597 11.346 -0.897 1.00 0.00 14 TYR A CA 2
ATOM 1501 C C . TYR A 1 14 ? -12.284 10.877 0.399 1.00 0.00 14 TYR A C 2
ATOM 1502 O O . TYR A 1 14 ? -13.245 10.131 0.370 1.00 0.00 14 TYR A O 2
ATOM 1520 N N . THR A 1 15 ? -11.782 11.338 1.522 1.00 0.00 15 THR A N 2
ATOM 1521 C CA . THR A 1 15 ? -12.396 10.925 2.812 1.00 0.00 15 THR A CA 2
ATOM 1522 C C . THR A 1 15 ? -13.362 11.986 3.314 1.00 0.00 15 THR A C 2
ATOM 1523 O O . THR A 1 15 ? -13.788 12.845 2.566 1.00 0.00 15 THR A O 2
ATOM 1534 N N . LYS A 1 16 ? -13.694 11.912 4.574 1.00 0.00 16 LYS A N 2
ATOM 1535 C CA . LYS A 1 16 ? -14.635 12.911 5.134 1.00 0.00 16 LYS A CA 2
ATOM 1536 C C . LYS A 1 16 ? -13.922 14.136 5.712 1.00 0.00 16 LYS A C 2
ATOM 1537 O O . LYS A 1 16 ? -14.469 15.209 5.713 1.00 0.00 16 LYS A O 2
ATOM 1556 N N . VAL A 1 17 ? -12.711 13.968 6.168 1.00 0.00 17 VAL A N 2
ATOM 1557 C CA . VAL A 1 17 ? -11.991 15.136 6.738 1.00 0.00 17 VAL A CA 2
ATOM 1558 C C . VAL A 1 17 ? -11.222 15.815 5.642 1.00 0.00 17 VAL A C 2
ATOM 1559 O O . VAL A 1 17 ? -10.965 17.000 5.677 1.00 0.00 17 VAL A O 2
ATOM 1572 N N . GLN A 1 18 ? -10.877 15.030 4.687 1.00 0.00 18 GLN A N 2
ATOM 1573 C CA . GLN A 1 18 ? -10.127 15.531 3.542 1.00 0.00 18 GLN A CA 2
ATOM 1574 C C . GLN A 1 18 ? -11.073 16.283 2.606 1.00 0.00 18 GLN A C 2
ATOM 1575 O O . GLN A 1 18 ? -10.782 17.390 2.169 1.00 0.00 18 GLN A O 2
ATOM 1589 N N . LEU A 1 19 ? -12.206 15.697 2.335 1.00 0.00 19 LEU A N 2
ATOM 1590 C CA . LEU A 1 19 ? -13.157 16.374 1.443 1.00 0.00 19 LEU A CA 2
ATOM 1591 C C . LEU A 1 19 ? -13.830 17.516 2.176 1.00 0.00 19 LEU A C 2
ATOM 1592 O O . LEU A 1 19 ? -14.215 18.505 1.583 1.00 0.00 19 LEU A O 2
ATOM 1608 N N . LYS A 1 20 ? -13.956 17.365 3.461 1.00 0.00 20 LYS A N 2
ATOM 1609 C CA . LYS A 1 20 ? -14.597 18.430 4.246 1.00 0.00 20 LYS A CA 2
ATOM 1610 C C . LYS A 1 20 ? -13.691 19.626 4.230 1.00 0.00 20 LYS A C 2
ATOM 1611 O O . LYS A 1 20 ? -14.133 20.758 4.128 1.00 0.00 20 LYS A O 2
ATOM 1630 N N . GLU A 1 21 ? -12.418 19.358 4.326 1.00 0.00 21 GLU A N 2
ATOM 1631 C CA . GLU A 1 21 ? -11.467 20.458 4.314 1.00 0.00 21 GLU A CA 2
ATOM 1632 C C . GLU A 1 21 ? -11.542 21.137 2.966 1.00 0.00 21 GLU A C 2
ATOM 1633 O O . GLU A 1 21 ? -11.174 22.286 2.819 1.00 0.00 21 GLU A O 2
ATOM 1645 N N . LEU A 1 22 ? -12.028 20.400 1.987 1.00 0.00 22 LEU A N 2
ATOM 1646 C CA . LEU A 1 22 ? -12.139 20.985 0.634 1.00 0.00 22 LEU A CA 2
ATOM 1647 C C . LEU A 1 22 ? -13.224 22.052 0.583 1.00 0.00 22 LEU A C 2
ATOM 1648 O O . LEU A 1 22 ? -12.971 23.175 0.210 1.00 0.00 22 LEU A O 2
ATOM 1664 N N . GLU A 1 23 ? -14.415 21.678 0.972 1.00 0.00 23 GLU A N 2
ATOM 1665 C CA . GLU A 1 23 ? -15.531 22.658 0.950 1.00 0.00 23 GLU A CA 2
ATOM 1666 C C . GLU A 1 23 ? -15.262 23.801 1.901 1.00 0.00 23 GLU A C 2
ATOM 1667 O O . GLU A 1 23 ? -15.892 24.837 1.829 1.00 0.00 23 GLU A O 2
ATOM 1679 N N . ARG A 1 24 ? -14.331 23.598 2.776 1.00 0.00 24 ARG A N 2
ATOM 1680 C CA . ARG A 1 24 ? -14.005 24.660 3.743 1.00 0.00 24 ARG A CA 2
ATOM 1681 C C . ARG A 1 24 ? -13.070 25.681 3.122 1.00 0.00 24 ARG A C 2
ATOM 1682 O O . ARG A 1 24 ? -13.311 26.873 3.187 1.00 0.00 24 ARG A O 2
ATOM 1703 N N . GLU A 1 25 ? -12.023 25.201 2.522 1.00 0.00 25 GLU A N 2
ATOM 1704 C CA . GLU A 1 25 ? -11.063 26.129 1.892 1.00 0.00 25 GLU A CA 2
ATOM 1705 C C . GLU A 1 25 ? -11.665 26.752 0.643 1.00 0.00 25 GLU A C 2
ATOM 1706 O O . GLU A 1 25 ? -11.164 27.735 0.133 1.00 0.00 25 GLU A O 2
ATOM 1718 N N . TYR A 1 26 ? -12.736 26.171 0.167 1.00 0.00 26 TYR A N 2
ATOM 1719 C CA . TYR A 1 26 ? -13.377 26.729 -1.051 1.00 0.00 26 TYR A CA 2
ATOM 1720 C C . TYR A 1 26 ? -14.399 27.776 -0.664 1.00 0.00 26 TYR A C 2
ATOM 1721 O O . TYR A 1 26 ? -14.504 28.811 -1.288 1.00 0.00 26 TYR A O 2
ATOM 1739 N N . ALA A 1 27 ? -15.142 27.485 0.365 1.00 0.00 27 ALA A N 2
ATOM 1740 C CA . ALA A 1 27 ? -16.165 28.448 0.814 1.00 0.00 27 ALA A CA 2
ATOM 1741 C C . ALA A 1 27 ? -15.506 29.616 1.530 1.00 0.00 27 ALA A C 2
ATOM 1742 O O . ALA A 1 27 ? -16.123 30.636 1.762 1.00 0.00 27 ALA A O 2
ATOM 1749 N N . THR A 1 28 ? -14.255 29.446 1.868 1.00 0.00 28 THR A N 2
ATOM 1750 C CA . THR A 1 28 ? -13.540 30.533 2.567 1.00 0.00 28 THR A CA 2
ATOM 1751 C C . THR A 1 28 ? -13.240 31.673 1.607 1.00 0.00 28 THR A C 2
ATOM 1752 O O . THR A 1 28 ? -13.289 32.828 1.979 1.00 0.00 28 THR A O 2
ATOM 1763 N N . ASN A 1 29 ? -12.935 31.329 0.385 1.00 0.00 29 ASN A N 2
ATOM 1764 C CA . ASN A 1 29 ? -12.631 32.390 -0.608 1.00 0.00 29 ASN A CA 2
ATOM 1765 C C . ASN A 1 29 ? -12.881 31.906 -2.033 1.00 0.00 29 ASN A C 2
ATOM 1766 O O . ASN A 1 29 ? -13.968 32.037 -2.560 1.00 0.00 29 ASN A O 2
ATOM 1777 N N . LYS A 1 30 ? -11.864 31.360 -2.624 1.00 0.00 30 LYS A N 2
ATOM 1778 C CA . LYS A 1 30 ? -11.988 30.854 -4.010 1.00 0.00 30 LYS A CA 2
ATOM 1779 C C . LYS A 1 30 ? -10.968 29.770 -4.201 1.00 0.00 30 LYS A C 2
ATOM 1780 O O . LYS A 1 30 ? -11.249 28.711 -4.726 1.00 0.00 30 LYS A O 2
ATOM 1799 N N . PHE A 1 31 ? -9.792 30.069 -3.761 1.00 0.00 31 PHE A N 2
ATOM 1800 C CA . PHE A 1 31 ? -8.700 29.116 -3.869 1.00 0.00 31 PHE A CA 2
ATOM 1801 C C . PHE A 1 31 ? -7.752 29.356 -2.734 1.00 0.00 31 PHE A C 2
ATOM 1802 O O . PHE A 1 31 ? -7.770 30.415 -2.135 1.00 0.00 31 PHE A O 2
ATOM 1819 N N . ILE A 1 32 ? -6.941 28.388 -2.450 1.00 0.00 32 ILE A N 2
ATOM 1820 C CA . ILE A 1 32 ? -5.987 28.542 -1.343 1.00 0.00 32 ILE A CA 2
ATOM 1821 C C . ILE A 1 32 ? -4.555 28.692 -1.853 1.00 0.00 32 ILE A C 2
ATOM 1822 O O . ILE A 1 32 ? -4.199 28.188 -2.899 1.00 0.00 32 ILE A O 2
ATOM 1838 N N . THR A 1 33 ? -3.769 29.392 -1.087 1.00 0.00 33 THR A N 2
ATOM 1839 C CA . THR A 1 33 ? -2.350 29.619 -1.471 1.00 0.00 33 THR A CA 2
ATOM 1840 C C . THR A 1 33 ? -1.569 28.321 -1.518 1.00 0.00 33 THR A C 2
ATOM 1841 O O . THR A 1 33 ? -1.939 27.346 -0.900 1.00 0.00 33 THR A O 2
ATOM 1852 N N . LYS A 1 34 ? -0.487 28.337 -2.250 1.00 0.00 34 LYS A N 2
ATOM 1853 C CA . LYS A 1 34 ? 0.334 27.114 -2.352 1.00 0.00 34 LYS A CA 2
ATOM 1854 C C . LYS A 1 34 ? 0.608 26.561 -0.975 1.00 0.00 34 LYS A C 2
ATOM 1855 O O . LYS A 1 34 ? 0.657 25.362 -0.780 1.00 0.00 34 LYS A O 2
ATOM 1874 N N . ASP A 1 35 ? 0.785 27.442 -0.036 1.00 0.00 35 ASP A N 2
ATOM 1875 C CA . ASP A 1 35 ? 1.053 26.981 1.332 1.00 0.00 35 ASP A CA 2
ATOM 1876 C C . ASP A 1 35 ? -0.219 26.392 1.902 1.00 0.00 35 ASP A C 2
ATOM 1877 O O . ASP A 1 35 ? -0.193 25.521 2.755 1.00 0.00 35 ASP A O 2
ATOM 1886 N N . LYS A 1 36 ? -1.323 26.867 1.391 1.00 0.00 36 LYS A N 2
ATOM 1887 C CA . LYS A 1 36 ? -2.612 26.365 1.867 1.00 0.00 36 LYS A CA 2
ATOM 1888 C C . LYS A 1 36 ? -3.010 25.150 1.047 1.00 0.00 36 LYS A C 2
ATOM 1889 O O . LYS A 1 36 ? -3.765 24.310 1.497 1.00 0.00 36 LYS A O 2
ATOM 1908 N N . ARG A 1 37 ? -2.477 25.070 -0.152 1.00 0.00 37 ARG A N 2
ATOM 1909 C CA . ARG A 1 37 ? -2.805 23.917 -1.017 1.00 0.00 37 ARG A CA 2
ATOM 1910 C C . ARG A 1 37 ? -2.115 22.707 -0.450 1.00 0.00 37 ARG A C 2
ATOM 1911 O O . ARG A 1 37 ? -2.672 21.629 -0.379 1.00 0.00 37 ARG A O 2
ATOM 1932 N N . ARG A 1 38 ? -0.894 22.925 -0.049 1.00 0.00 38 ARG A N 2
ATOM 1933 C CA . ARG A 1 38 ? -0.100 21.838 0.527 1.00 0.00 38 ARG A CA 2
ATOM 1934 C C . ARG A 1 38 ? -0.621 21.477 1.895 1.00 0.00 38 ARG A C 2
ATOM 1935 O O . ARG A 1 38 ? -0.551 20.339 2.305 1.00 0.00 38 ARG A O 2
ATOM 1956 N N . ARG A 1 39 ? -1.148 22.451 2.592 1.00 0.00 39 ARG A N 2
ATOM 1957 C CA . ARG A 1 39 ? -1.667 22.143 3.925 1.00 0.00 39 ARG A CA 2
ATOM 1958 C C . ARG A 1 39 ? -2.693 21.078 3.770 1.00 0.00 39 ARG A C 2
ATOM 1959 O O . ARG A 1 39 ? -2.713 20.113 4.502 1.00 0.00 39 ARG A O 2
ATOM 1980 N N . ILE A 1 40 ? -3.537 21.263 2.797 1.00 0.00 40 ILE A N 2
ATOM 1981 C CA . ILE A 1 40 ? -4.571 20.265 2.571 1.00 0.00 40 ILE A CA 2
ATOM 1982 C C . ILE A 1 40 ? -3.897 18.946 2.267 1.00 0.00 40 ILE A C 2
ATOM 1983 O O . ILE A 1 40 ? -3.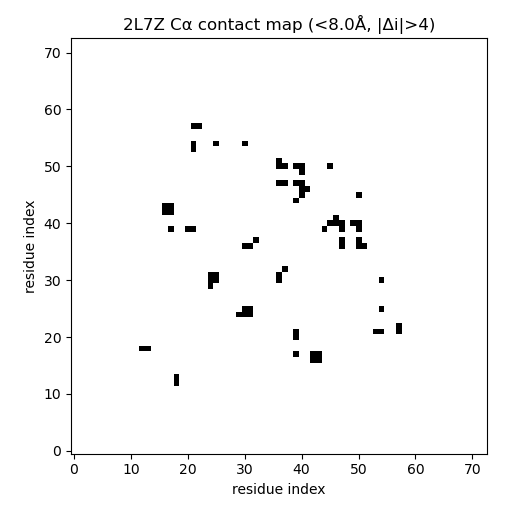855 18.073 3.097 1.00 0.00 40 ILE A O 2
ATOM 1999 N N . SER A 1 41 ? -3.331 18.845 1.079 1.00 0.00 41 SER A N 2
ATOM 2000 C CA . SER A 1 41 ? -2.640 17.576 0.702 1.00 0.00 41 SER A CA 2
ATOM 2001 C C . SER A 1 41 ? -1.781 17.059 1.846 1.00 0.00 41 SER A C 2
ATOM 2002 O O . SER A 1 41 ? -1.590 15.870 1.989 1.00 0.00 41 SER A O 2
ATOM 2010 N N . ALA A 1 42 ? -1.265 17.962 2.637 1.00 0.00 42 ALA A N 2
ATOM 2011 C CA . ALA A 1 42 ? -0.419 17.527 3.770 1.00 0.00 42 ALA A CA 2
ATOM 2012 C C . ALA A 1 42 ? -1.281 16.965 4.880 1.00 0.00 42 ALA A C 2
ATOM 2013 O O . ALA A 1 42 ? -0.882 16.060 5.586 1.00 0.00 42 ALA A O 2
ATOM 2020 N N . THR A 1 43 ? -2.453 17.513 5.016 1.00 0.00 43 THR A N 2
ATOM 2021 C CA . THR A 1 43 ? -3.362 17.028 6.071 1.00 0.00 43 THR A CA 2
ATOM 2022 C C . THR A 1 43 ? -4.255 15.953 5.503 1.00 0.00 43 THR A C 2
ATOM 2023 O O . THR A 1 43 ? -4.762 15.107 6.213 1.00 0.00 43 THR A O 2
ATOM 2034 N N . THR A 1 44 ? -4.429 16.019 4.217 1.00 0.00 44 THR A N 2
ATOM 2035 C CA . THR A 1 44 ? -5.273 15.039 3.532 1.00 0.00 44 THR A CA 2
ATOM 2036 C C . THR A 1 44 ? -4.413 13.955 2.887 1.00 0.00 44 THR A C 2
ATOM 2037 O O . THR A 1 44 ? -4.908 12.930 2.466 1.00 0.00 44 THR A O 2
ATOM 2048 N N . ASN A 1 45 ? -3.133 14.223 2.822 1.00 0.00 45 ASN A N 2
ATOM 2049 C CA . ASN A 1 45 ? -2.183 13.246 2.219 1.00 0.00 45 ASN A CA 2
ATOM 2050 C C . ASN A 1 45 ? -2.327 13.128 0.694 1.00 0.00 45 ASN A C 2
ATOM 2051 O O . ASN A 1 45 ? -2.662 12.078 0.185 1.00 0.00 45 ASN A O 2
ATOM 2062 N N . LEU A 1 46 ? -2.066 14.217 -0.004 1.00 0.00 46 LEU A N 2
ATOM 2063 C CA . LEU A 1 46 ? -2.179 14.185 -1.502 1.00 0.00 46 LEU A CA 2
ATOM 2064 C C . LEU A 1 46 ? -0.852 14.589 -2.140 1.00 0.00 46 LEU A C 2
ATOM 2065 O O . LEU A 1 46 ? 0.158 13.944 -1.936 1.00 0.00 46 LEU A O 2
ATOM 2081 N N . SER A 1 47 ? -0.877 15.655 -2.900 1.00 0.00 47 SER A N 2
ATOM 2082 C CA . SER A 1 47 ? 0.376 16.116 -3.560 1.00 0.00 47 SER A CA 2
ATOM 2083 C C . SER A 1 47 ? 0.214 17.529 -4.117 1.00 0.00 47 SER A C 2
ATOM 2084 O O . SER A 1 47 ? 0.919 17.916 -5.022 1.00 0.00 47 SER A O 2
ATOM 2092 N N . GLU A 1 48 ? -0.718 18.266 -3.559 1.00 0.00 48 GLU A N 2
ATOM 2093 C CA . GLU A 1 48 ? -0.958 19.653 -4.029 1.00 0.00 48 GLU A CA 2
ATOM 2094 C C . GLU A 1 48 ? -1.489 19.615 -5.432 1.00 0.00 48 GLU A C 2
ATOM 2095 O O . GLU A 1 48 ? -2.616 19.981 -5.682 1.00 0.00 48 GLU A O 2
ATOM 2107 N N . ARG A 1 49 ? -0.672 19.162 -6.325 1.00 0.00 49 ARG A N 2
ATOM 2108 C CA . ARG A 1 49 ? -1.113 19.086 -7.724 1.00 0.00 49 ARG A CA 2
ATOM 2109 C C . ARG A 1 49 ? -2.404 18.311 -7.761 1.00 0.00 49 ARG A C 2
ATOM 2110 O O . ARG A 1 49 ? -3.269 18.558 -8.576 1.00 0.00 49 ARG A O 2
ATOM 2131 N N . GLN A 1 50 ? -2.506 17.370 -6.856 1.00 0.00 50 GLN A N 2
ATOM 2132 C CA . GLN A 1 50 ? -3.716 16.553 -6.789 1.00 0.00 50 GLN A CA 2
ATOM 2133 C C . GLN A 1 50 ? -4.841 17.389 -6.215 1.00 0.00 50 GLN A C 2
ATOM 2134 O O . GLN A 1 50 ? -5.986 17.226 -6.585 1.00 0.00 50 GLN A O 2
ATOM 2148 N N . VAL A 1 51 ? -4.500 18.287 -5.305 1.00 0.00 51 VAL A N 2
ATOM 2149 C CA . VAL A 1 51 ? -5.562 19.125 -4.728 1.00 0.00 51 VAL A CA 2
ATOM 2150 C C . VAL A 1 51 ? -6.036 20.037 -5.815 1.00 0.00 51 VAL A C 2
ATOM 2151 O O . VAL A 1 51 ? -7.206 20.212 -6.028 1.00 0.00 51 VAL A O 2
ATOM 2164 N N . THR A 1 52 ? -5.094 20.601 -6.502 1.00 0.00 52 THR A N 2
ATOM 2165 C CA . THR A 1 52 ? -5.450 21.507 -7.591 1.00 0.00 52 THR A CA 2
ATOM 2166 C C . THR A 1 52 ? -6.487 20.822 -8.437 1.00 0.00 52 THR A C 2
ATOM 2167 O O . THR A 1 52 ? -7.452 21.413 -8.878 1.00 0.00 52 THR A O 2
ATOM 2178 N N . ILE A 1 53 ? -6.249 19.562 -8.642 1.00 0.00 53 ILE A N 2
ATOM 2179 C CA . ILE A 1 53 ? -7.164 18.758 -9.441 1.00 0.00 53 ILE A CA 2
ATOM 2180 C C . ILE A 1 53 ? -8.408 18.489 -8.625 1.00 0.00 53 ILE A C 2
ATOM 2181 O O . ILE A 1 53 ? -9.492 18.328 -9.154 1.00 0.00 53 ILE A O 2
ATOM 2197 N N . TRP A 1 54 ? -8.222 18.454 -7.340 1.00 0.00 54 TRP A N 2
ATOM 2198 C CA . TRP A 1 54 ? -9.351 18.205 -6.454 1.00 0.00 54 TRP A CA 2
ATOM 2199 C C . TRP A 1 54 ? -10.262 19.402 -6.512 1.00 0.00 54 TRP A C 2
ATOM 2200 O O . TRP A 1 54 ? -11.468 19.279 -6.567 1.00 0.00 54 TRP A O 2
ATOM 2221 N N . PHE A 1 55 ? -9.668 20.557 -6.529 1.00 0.00 55 PHE A N 2
ATOM 2222 C CA . PHE A 1 55 ? -10.506 21.765 -6.589 1.00 0.00 55 PHE A CA 2
ATOM 2223 C C . PHE A 1 55 ? -11.292 21.815 -7.890 1.00 0.00 55 PHE A C 2
ATOM 2224 O O . PHE A 1 55 ? -12.436 22.219 -7.909 1.00 0.00 55 PHE A O 2
ATOM 2241 N N . GLN A 1 56 ? -10.666 21.403 -8.956 1.00 0.00 56 GLN A N 2
ATOM 2242 C CA . GLN A 1 56 ? -11.366 21.421 -10.258 1.00 0.00 56 GLN A CA 2
ATOM 2243 C C . GLN A 1 56 ? -12.538 20.454 -10.241 1.00 0.00 56 GLN A C 2
ATOM 2244 O O . GLN A 1 56 ? -13.536 20.667 -10.901 1.00 0.00 56 GLN A O 2
ATOM 2258 N N . ASN A 1 57 ? -12.398 19.403 -9.477 1.00 0.00 57 ASN A N 2
ATOM 2259 C CA . ASN A 1 57 ? -13.487 18.414 -9.401 1.00 0.00 57 ASN A CA 2
ATOM 2260 C C . ASN A 1 57 ? -14.579 18.974 -8.544 1.00 0.00 57 ASN A C 2
ATOM 2261 O O . ASN A 1 57 ? -15.740 18.659 -8.703 1.00 0.00 57 ASN A O 2
ATOM 2272 N N . ARG A 1 58 ? -14.178 19.799 -7.643 1.00 0.00 58 ARG A N 2
ATOM 2273 C CA . ARG A 1 58 ? -15.143 20.417 -6.748 1.00 0.00 58 ARG A CA 2
ATOM 2274 C C . ARG A 1 58 ? -15.790 21.586 -7.474 1.00 0.00 58 ARG A C 2
ATOM 2275 O O . ARG A 1 58 ? -16.831 22.079 -7.086 1.00 0.00 58 ARG A O 2
ATOM 2296 N N . ARG A 1 59 ? -15.162 21.989 -8.555 1.00 0.00 59 ARG A N 2
ATOM 2297 C CA . ARG A 1 59 ? -15.713 23.121 -9.332 1.00 0.00 59 ARG A CA 2
ATOM 2298 C C . ARG A 1 59 ? -16.642 22.581 -10.383 1.00 0.00 59 ARG A C 2
ATOM 2299 O O . ARG A 1 59 ? -17.486 23.279 -10.911 1.00 0.00 59 ARG A O 2
ATOM 2320 N N . VAL A 1 60 ? -16.461 21.333 -10.661 1.00 0.00 60 VAL A N 2
ATOM 2321 C CA . VAL A 1 60 ? -17.292 20.671 -11.664 1.00 0.00 60 VAL A CA 2
ATOM 2322 C C . VAL A 1 60 ? -18.531 20.061 -11.010 1.00 0.00 60 VAL A C 2
ATOM 2323 O O . VAL A 1 60 ? -19.546 19.866 -11.649 1.00 0.00 60 VAL A O 2
ATOM 2336 N N . LYS A 1 61 ? -18.415 19.769 -9.740 1.00 0.00 61 LYS A N 2
ATOM 2337 C CA . LYS A 1 61 ? -19.562 19.173 -9.017 1.00 0.00 61 LYS A CA 2
ATOM 2338 C C . LYS A 1 61 ? -20.436 20.259 -8.392 1.00 0.00 61 LYS A C 2
ATOM 2339 O O . LYS A 1 61 ? -21.621 20.069 -8.205 1.00 0.00 61 LYS A O 2
ATOM 2358 N N . GLU A 1 62 ? -19.836 21.380 -8.078 1.00 0.00 62 GLU A N 2
ATOM 2359 C CA . GLU A 1 62 ? -20.619 22.478 -7.469 1.00 0.00 62 GLU A CA 2
ATOM 2360 C C . GLU A 1 62 ? -21.444 23.187 -8.521 1.00 0.00 62 GLU A C 2
ATOM 2361 O O . GLU A 1 62 ? -22.593 23.513 -8.302 1.00 0.00 62 GLU A O 2
ATOM 2373 N N . LYS A 1 63 ? -20.840 23.413 -9.647 1.00 0.00 63 LYS A N 2
ATOM 2374 C CA . LYS A 1 63 ? -21.567 24.100 -10.734 1.00 0.00 63 LYS A CA 2
ATOM 2375 C C . LYS A 1 63 ? -22.804 23.312 -11.150 1.00 0.00 63 LYS A C 2
ATOM 2376 O O . LYS A 1 63 ? -23.638 23.806 -11.882 1.00 0.00 63 LYS A O 2
ATOM 2395 N N . LYS A 1 64 ? -22.902 22.096 -10.673 1.00 0.00 64 LYS A N 2
ATOM 2396 C CA . LYS A 1 64 ? -24.077 21.263 -11.033 1.00 0.00 64 LYS A CA 2
ATOM 2397 C C . LYS A 1 64 ? -25.152 21.357 -9.961 1.00 0.00 64 LYS A C 2
ATOM 2398 O O . LYS A 1 64 ? -26.243 20.847 -10.129 1.00 0.00 64 LYS A O 2
ATOM 2417 N N . VAL A 1 65 ? -24.817 22.009 -8.874 1.00 0.00 65 VAL A N 2
ATOM 2418 C CA . VAL A 1 65 ? -25.797 22.158 -7.767 1.00 0.00 65 VAL A CA 2
ATOM 2419 C C . VAL A 1 65 ? -25.827 23.599 -7.269 1.00 0.00 65 VAL A C 2
ATOM 2420 O O . VAL A 1 65 ? -25.099 23.970 -6.372 1.00 0.00 65 VAL A O 2
ATOM 2433 N N . ILE A 1 66 ? -26.671 24.386 -7.872 1.00 0.00 66 ILE A N 2
ATOM 2434 C CA . ILE A 1 66 ? -26.776 25.806 -7.461 1.00 0.00 66 ILE A CA 2
ATOM 2435 C C . ILE A 1 66 ? -27.968 26.466 -8.138 1.00 0.00 66 ILE A C 2
ATOM 2436 O O . ILE A 1 66 ? -28.534 27.412 -7.627 1.00 0.00 66 ILE A O 2
ATOM 2452 N N . ASN A 1 67 ? -28.328 25.950 -9.282 1.00 0.00 67 ASN A N 2
ATOM 2453 C CA . ASN A 1 67 ? -29.479 26.525 -10.017 1.00 0.00 67 ASN A CA 2
ATOM 2454 C C . ASN A 1 67 ? -30.789 26.212 -9.303 1.00 0.00 67 ASN A C 2
ATOM 2455 O O . ASN A 1 67 ? -31.678 27.038 -9.244 1.00 0.00 67 ASN A O 2
ATOM 2466 N N . LYS A 1 68 ? -30.883 25.025 -8.774 1.00 0.00 68 LYS A N 2
ATOM 2467 C CA . LYS A 1 68 ? -32.126 24.641 -8.061 1.00 0.00 68 LYS A CA 2
ATOM 2468 C C . LYS A 1 68 ? -32.225 25.354 -6.717 1.00 0.00 68 LYS A C 2
ATOM 2469 O O . LYS A 1 68 ? -33.290 25.779 -6.315 1.00 0.00 68 LYS A O 2
ATOM 2488 N N . LEU A 1 69 ? -31.112 25.472 -6.045 1.00 0.00 69 LEU A N 2
ATOM 2489 C CA . LEU A 1 69 ? -31.128 26.154 -4.727 1.00 0.00 69 LEU A CA 2
ATOM 2490 C C . LEU A 1 69 ? -31.210 27.664 -4.899 1.00 0.00 69 LEU A C 2
ATOM 2491 O O . LEU A 1 69 ? -31.306 28.160 -6.005 1.00 0.00 69 LEU A O 2
ATOM 2507 N N . LYS A 1 70 ? -31.171 28.370 -3.799 1.00 0.00 70 LYS A N 2
ATOM 2508 C CA . LYS A 1 70 ? -31.246 29.852 -3.872 1.00 0.00 70 LYS A CA 2
ATOM 2509 C C . LYS A 1 70 ? -30.328 30.489 -2.838 1.00 0.00 70 LYS A C 2
ATOM 2510 O O . LYS A 1 70 ? -30.457 30.244 -1.655 1.00 0.00 70 LYS A O 2
ATOM 2529 N N . THR A 1 71 ? -29.415 31.297 -3.302 1.00 0.00 71 THR A N 2
ATOM 2530 C CA . THR A 1 71 ? -28.483 31.958 -2.361 1.00 0.00 71 THR A CA 2
ATOM 2531 C C . THR A 1 71 ? -29.220 32.978 -1.501 1.00 0.00 71 THR A C 2
ATOM 2532 O O . THR A 1 71 ? -30.408 33.180 -1.656 1.00 0.00 71 THR A O 2
ATOM 2543 N N . THR A 1 72 ? -28.503 33.603 -0.609 1.00 0.00 72 THR A N 2
ATOM 2544 C CA . THR A 1 72 ? -29.148 34.611 0.267 1.00 0.00 72 THR A CA 2
ATOM 2545 C C . THR A 1 72 ? -28.166 35.720 0.626 1.00 0.00 72 THR A C 2
ATOM 2546 O O . THR A 1 72 ? -27.234 35.506 1.375 1.00 0.00 72 THR A O 2
ATOM 2557 N N . SER A 1 73 ? -28.397 36.888 0.082 1.00 0.00 73 SER A N 2
ATOM 2558 C CA . SER A 1 73 ? -27.491 38.030 0.373 1.00 0.00 73 SER A CA 2
ATOM 2559 C C . SER A 1 73 ? -26.033 37.588 0.377 1.00 0.00 73 SER A C 2
ATOM 2560 O O . SER A 1 73 ? -25.497 37.480 -0.714 1.00 0.00 73 SER A O 2
ATOM 2569 N N . MET A 1 1 ? -27.565 -3.395 -9.533 1.00 0.00 1 MET A N 3
ATOM 2570 C CA . MET A 1 1 ? -26.480 -3.858 -8.623 1.00 0.00 1 MET A CA 3
ATOM 2571 C C . MET A 1 1 ? -25.116 -3.493 -9.212 1.00 0.00 1 MET A C 3
ATOM 2572 O O . MET A 1 1 ? -24.920 -2.397 -9.699 1.00 0.00 1 MET A O 3
ATOM 2575 N N . SER A 1 2 ? -24.201 -4.422 -9.157 1.00 0.00 2 SER A N 3
ATOM 2576 C CA . SER A 1 2 ? -22.851 -4.147 -9.707 1.00 0.00 2 SER A CA 3
ATOM 2577 C C . SER A 1 2 ? -22.261 -2.887 -9.086 1.00 0.00 2 SER A C 3
ATOM 2578 O O . SER A 1 2 ? -22.866 -2.272 -8.230 1.00 0.00 2 SER A O 3
ATOM 2586 N N . HIS A 1 3 ? -21.089 -2.525 -9.530 1.00 0.00 3 HIS A N 3
ATOM 2587 C CA . HIS A 1 3 ? -20.446 -1.309 -8.977 1.00 0.00 3 HIS A CA 3
ATOM 2588 C C . HIS A 1 3 ? -19.367 -0.795 -9.922 1.00 0.00 3 HIS A C 3
ATOM 2589 O O . HIS A 1 3 ? -18.641 -1.567 -10.518 1.00 0.00 3 HIS A O 3
ATOM 2603 N N . MET A 1 4 ? -19.280 0.501 -10.046 1.00 0.00 4 MET A N 3
ATOM 2604 C CA . MET A 1 4 ? -18.254 1.077 -10.949 1.00 0.00 4 MET A CA 3
ATOM 2605 C C . MET A 1 4 ? -16.868 0.971 -10.325 1.00 0.00 4 MET A C 3
ATOM 2606 O O . MET A 1 4 ? -16.700 1.183 -9.141 1.00 0.00 4 MET A O 3
ATOM 2620 N N . LEU A 1 5 ? -15.898 0.645 -11.134 1.00 0.00 5 LEU A N 3
ATOM 2621 C CA . LEU A 1 5 ? -14.518 0.521 -10.604 1.00 0.00 5 LEU A CA 3
ATOM 2622 C C . LEU A 1 5 ? -14.415 -0.634 -9.613 1.00 0.00 5 LEU A C 3
ATOM 2623 O O . LEU A 1 5 ? -15.387 -1.003 -8.982 1.00 0.00 5 LEU A O 3
ATOM 2639 N N . GLU A 1 6 ? -13.238 -1.186 -9.497 1.00 0.00 6 GLU A N 3
ATOM 2640 C CA . GLU A 1 6 ? -13.054 -2.317 -8.553 1.00 0.00 6 GLU A CA 3
ATOM 2641 C C . GLU A 1 6 ? -13.121 -1.831 -7.113 1.00 0.00 6 GLU A C 3
ATOM 2642 O O . GLU A 1 6 ? -13.677 -2.490 -6.257 1.00 0.00 6 GLU A O 3
ATOM 2654 N N . GLY A 1 7 ? -12.552 -0.680 -6.875 1.00 0.00 7 GLY A N 3
ATOM 2655 C CA . GLY A 1 7 ? -12.564 -0.119 -5.495 1.00 0.00 7 GLY A CA 3
ATOM 2656 C C . GLY A 1 7 ? -11.219 0.536 -5.187 1.00 0.00 7 GLY A C 3
ATOM 2657 O O . GLY A 1 7 ? -11.127 1.403 -4.343 1.00 0.00 7 GLY A O 3
ATOM 2661 N N . ARG A 1 8 ? -10.202 0.103 -5.882 1.00 0.00 8 ARG A N 3
ATOM 2662 C CA . ARG A 1 8 ? -8.856 0.683 -5.651 1.00 0.00 8 ARG A CA 3
ATOM 2663 C C . ARG A 1 8 ? -8.532 0.725 -4.162 1.00 0.00 8 ARG A C 3
ATOM 2664 O O . ARG A 1 8 ? -8.776 1.711 -3.496 1.00 0.00 8 ARG A O 3
ATOM 2685 N N . LYS A 1 9 ? -7.982 -0.348 -3.665 1.00 0.00 9 LYS A N 3
ATOM 2686 C CA . LYS A 1 9 ? -7.637 -0.389 -2.223 1.00 0.00 9 LYS A CA 3
ATOM 2687 C C . LYS A 1 9 ? -6.245 0.185 -1.978 1.00 0.00 9 LYS A C 3
ATOM 2688 O O . LYS A 1 9 ? -5.870 1.183 -2.561 1.00 0.00 9 LYS A O 3
ATOM 2707 N N . LYS A 1 10 ? -5.504 -0.458 -1.115 1.00 0.00 10 LYS A N 3
ATOM 2708 C CA . LYS A 1 10 ? -4.136 0.033 -0.817 1.00 0.00 10 LYS A CA 3
ATOM 2709 C C . LYS A 1 10 ? -4.152 1.530 -0.546 1.00 0.00 10 LYS A C 3
ATOM 2710 O O . LYS A 1 10 ? -4.970 2.016 0.209 1.00 0.00 10 LYS A O 3
ATOM 2729 N N . ARG A 1 11 ? -3.248 2.240 -1.163 1.00 0.00 11 ARG A N 3
ATOM 2730 C CA . ARG A 1 11 ? -3.205 3.706 -0.947 1.00 0.00 11 ARG A CA 3
ATOM 2731 C C . ARG A 1 11 ? -4.540 4.337 -1.317 1.00 0.00 11 ARG A C 3
ATOM 2732 O O . ARG A 1 11 ? -4.897 4.403 -2.477 1.00 0.00 11 ARG A O 3
ATOM 2753 N N . VAL A 1 12 ? -5.259 4.790 -0.325 1.00 0.00 12 VAL A N 3
ATOM 2754 C CA . VAL A 1 12 ? -6.572 5.416 -0.608 1.00 0.00 12 VAL A CA 3
ATOM 2755 C C . VAL A 1 12 ? -7.168 6.050 0.660 1.00 0.00 12 VAL A C 3
ATOM 2756 O O . VAL A 1 12 ? -7.833 5.388 1.432 1.00 0.00 12 VAL A O 3
ATOM 2769 N N . PRO A 1 13 ? -6.907 7.332 0.858 1.00 0.00 13 PRO A N 3
ATOM 2770 C CA . PRO A 1 13 ? -7.422 8.033 2.027 1.00 0.00 13 PRO A CA 3
ATOM 2771 C C . PRO A 1 13 ? -8.940 8.102 1.986 1.00 0.00 13 PRO A C 3
ATOM 2772 O O . PRO A 1 13 ? -9.618 7.376 2.684 1.00 0.00 13 PRO A O 3
ATOM 2783 N N . TYR A 1 14 ? -9.450 8.977 1.167 1.00 0.00 14 TYR A N 3
ATOM 2784 C CA . TYR A 1 14 ? -10.920 9.103 1.069 1.00 0.00 14 TYR A CA 3
ATOM 2785 C C . TYR A 1 14 ? -11.551 9.172 2.464 1.00 0.00 14 TYR A C 3
ATOM 2786 O O . TYR A 1 14 ? -12.057 8.188 2.969 1.00 0.00 14 TYR A O 3
ATOM 2804 N N . THR A 1 15 ? -11.497 10.343 3.067 1.00 0.00 15 THR A N 3
ATOM 2805 C CA . THR A 1 15 ? -12.085 10.502 4.427 1.00 0.00 15 THR A CA 3
ATOM 2806 C C . THR A 1 15 ? -13.070 11.660 4.451 1.00 0.00 15 THR A C 3
ATOM 2807 O O . THR A 1 15 ? -13.322 12.285 3.440 1.00 0.00 15 THR A O 3
ATOM 2818 N N . LYS A 1 16 ? -13.607 11.930 5.607 1.00 0.00 16 LYS A N 3
ATOM 2819 C CA . LYS A 1 16 ? -14.573 13.041 5.711 1.00 0.00 16 LYS A CA 3
ATOM 2820 C C . LYS A 1 16 ? -13.844 14.338 5.986 1.00 0.00 16 LYS A C 3
ATOM 2821 O O . LYS A 1 16 ? -14.364 15.400 5.759 1.00 0.00 16 LYS A O 3
ATOM 2840 N N . VAL A 1 17 ? -12.639 14.220 6.463 1.00 0.00 17 VAL A N 3
ATOM 2841 C CA . VAL A 1 17 ? -11.847 15.429 6.763 1.00 0.00 17 VAL A CA 3
ATOM 2842 C C . VAL A 1 17 ? -11.227 15.943 5.489 1.00 0.00 17 VAL A C 3
ATOM 2843 O O . VAL A 1 17 ? -10.805 17.079 5.400 1.00 0.00 17 VAL A O 3
ATOM 2856 N N . GLN A 1 18 ? -11.186 15.081 4.526 1.00 0.00 18 GLN A N 3
ATOM 2857 C CA . GLN A 1 18 ? -10.611 15.446 3.229 1.00 0.00 18 GLN A CA 3
ATOM 2858 C C . GLN A 1 18 ? -11.631 16.235 2.408 1.00 0.00 18 GLN A C 3
ATOM 2859 O O . GLN A 1 18 ? -11.345 17.318 1.926 1.00 0.00 18 GLN A O 3
ATOM 2873 N N . LEU A 1 19 ? -12.811 15.684 2.273 1.00 0.00 19 LEU A N 3
ATOM 2874 C CA . LEU A 1 19 ? -13.854 16.394 1.491 1.00 0.00 19 LEU A CA 3
ATOM 2875 C C . LEU A 1 19 ? -14.348 17.582 2.270 1.00 0.00 19 LEU A C 3
ATOM 2876 O O . LEU A 1 19 ? -14.822 18.552 1.712 1.00 0.00 19 LEU A O 3
ATOM 2892 N N . LYS A 1 20 ? -14.226 17.489 3.556 1.00 0.00 20 LYS A N 3
ATOM 2893 C CA . LYS A 1 20 ? -14.676 18.587 4.395 1.00 0.00 20 LYS A CA 3
ATOM 2894 C C . LYS A 1 20 ? -13.749 19.751 4.231 1.00 0.00 20 LYS A C 3
ATOM 2895 O O . LYS A 1 20 ? -14.180 20.848 3.989 1.00 0.00 20 LYS A O 3
ATOM 2914 N N . GLU A 1 21 ? -12.472 19.487 4.331 1.00 0.00 21 GLU A N 3
ATOM 2915 C CA . GLU A 1 21 ? -11.506 20.585 4.180 1.00 0.00 21 GLU A CA 3
ATOM 2916 C C . GLU A 1 21 ? -11.488 21.095 2.744 1.00 0.00 21 GLU A C 3
ATOM 2917 O O . GLU A 1 21 ? -10.971 22.158 2.466 1.00 0.00 21 GLU A O 3
ATOM 2929 N N . LEU A 1 22 ? -12.051 20.325 1.854 1.00 0.00 22 LEU A N 3
ATOM 2930 C CA . LEU A 1 22 ? -12.075 20.751 0.434 1.00 0.00 22 LEU A CA 3
ATOM 2931 C C . LEU A 1 22 ? -13.225 21.736 0.171 1.00 0.00 22 LEU A C 3
ATOM 2932 O O . LEU A 1 22 ? -13.078 22.682 -0.584 1.00 0.00 22 LEU A O 3
ATOM 2948 N N . GLU A 1 23 ? -14.332 21.528 0.841 1.00 0.00 23 GLU A N 3
ATOM 2949 C CA . GLU A 1 23 ? -15.493 22.438 0.633 1.00 0.00 23 GLU A CA 3
ATOM 2950 C C . GLU A 1 23 ? -15.438 23.595 1.592 1.00 0.00 23 GLU A C 3
ATOM 2951 O O . GLU A 1 23 ? -16.069 24.615 1.390 1.00 0.00 23 GLU A O 3
ATOM 2963 N N . ARG A 1 24 ? -14.683 23.422 2.619 1.00 0.00 24 ARG A N 3
ATOM 2964 C CA . ARG A 1 24 ? -14.565 24.491 3.607 1.00 0.00 24 ARG A CA 3
ATOM 2965 C C . ARG A 1 24 ? -13.468 25.443 3.168 1.00 0.00 24 ARG A C 3
ATOM 2966 O O . ARG A 1 24 ? -13.559 26.638 3.370 1.00 0.00 24 ARG A O 3
ATOM 2987 N N . GLU A 1 25 ? -12.447 24.898 2.557 1.00 0.00 25 GLU A N 3
ATOM 2988 C CA . GLU A 1 25 ? -11.348 25.765 2.095 1.00 0.00 25 GLU A CA 3
ATOM 2989 C C . GLU A 1 25 ? -11.841 26.571 0.914 1.00 0.00 25 GLU A C 3
ATOM 2990 O O . GLU A 1 25 ? -11.440 27.698 0.710 1.00 0.00 25 GLU A O 3
ATOM 3002 N N . TYR A 1 26 ? -12.717 25.963 0.142 1.00 0.00 26 TYR A N 3
ATOM 3003 C CA . TYR A 1 26 ? -13.257 26.670 -1.030 1.00 0.00 26 TYR A CA 3
ATOM 3004 C C . TYR A 1 26 ? -14.231 27.725 -0.562 1.00 0.00 26 TYR A C 3
ATOM 3005 O O . TYR A 1 26 ? -14.330 28.793 -1.133 1.00 0.00 26 TYR A O 3
ATOM 3023 N N . ALA A 1 27 ? -14.941 27.397 0.483 1.00 0.00 27 ALA A N 3
ATOM 3024 C CA . ALA A 1 27 ? -15.921 28.352 1.024 1.00 0.00 27 ALA A CA 3
ATOM 3025 C C . ALA A 1 27 ? -15.206 29.501 1.712 1.00 0.00 27 ALA A C 3
ATOM 3026 O O . ALA A 1 27 ? -15.693 30.614 1.737 1.00 0.00 27 ALA A O 3
ATOM 3033 N N . THR A 1 28 ? -14.054 29.211 2.260 1.00 0.00 28 THR A N 3
ATOM 3034 C CA . THR A 1 28 ? -13.298 30.273 2.945 1.00 0.00 28 THR A CA 3
ATOM 3035 C C . THR A 1 28 ? -13.140 31.440 2.011 1.00 0.00 28 THR A C 3
ATOM 3036 O O . THR A 1 28 ? -13.217 32.583 2.414 1.00 0.00 28 THR A O 3
ATOM 3047 N N . ASN A 1 29 ? -12.916 31.131 0.765 1.00 0.00 29 ASN A N 3
ATOM 3048 C CA . ASN A 1 29 ? -12.750 32.216 -0.222 1.00 0.00 29 ASN A CA 3
ATOM 3049 C C . ASN A 1 29 ? -12.962 31.706 -1.642 1.00 0.00 29 ASN A C 3
ATOM 3050 O O . ASN A 1 29 ? -14.060 31.739 -2.161 1.00 0.00 29 ASN A O 3
ATOM 3061 N N . LYS A 1 30 ? -11.906 31.243 -2.239 1.00 0.00 30 LYS A N 3
ATOM 3062 C CA . LYS A 1 30 ? -12.006 30.723 -3.624 1.00 0.00 30 LYS A CA 3
ATOM 3063 C C . LYS A 1 30 ? -10.903 29.718 -3.846 1.00 0.00 30 LYS A C 3
ATOM 3064 O O . LYS A 1 30 ? -11.131 28.620 -4.315 1.00 0.00 30 LYS A O 3
ATOM 3083 N N . PHE A 1 31 ? -9.717 30.121 -3.505 1.00 0.00 31 PHE A N 3
ATOM 3084 C CA . PHE A 1 31 ? -8.567 29.232 -3.670 1.00 0.00 31 PHE A CA 3
ATOM 3085 C C . PHE A 1 31 ? -7.534 29.563 -2.622 1.00 0.00 31 PHE A C 3
ATOM 3086 O O . PHE A 1 31 ? -7.510 30.665 -2.109 1.00 0.00 31 PHE A O 3
ATOM 3103 N N . ILE A 1 32 ? -6.696 28.612 -2.323 1.00 0.00 32 ILE A N 3
ATOM 3104 C CA . ILE A 1 32 ? -5.654 28.846 -1.301 1.00 0.00 32 ILE A CA 3
ATOM 3105 C C . ILE A 1 32 ? -4.252 28.922 -1.909 1.00 0.00 32 ILE A C 3
ATOM 3106 O O . ILE A 1 32 ? -4.013 28.466 -3.009 1.00 0.00 32 ILE A O 3
ATOM 3122 N N . THR A 1 33 ? -3.357 29.508 -1.162 1.00 0.00 33 THR A N 3
ATOM 3123 C CA . THR A 1 33 ? -1.949 29.654 -1.635 1.00 0.00 33 THR A CA 3
ATOM 3124 C C . THR A 1 33 ? -1.234 28.307 -1.747 1.00 0.00 33 THR A C 3
ATOM 3125 O O . THR A 1 33 ? -1.648 27.328 -1.165 1.00 0.00 33 THR A O 3
ATOM 3136 N N . LYS A 1 34 ? -0.161 28.294 -2.507 1.00 0.00 34 LYS A N 3
ATOM 3137 C CA . LYS A 1 34 ? 0.607 27.032 -2.682 1.00 0.00 34 LYS A CA 3
ATOM 3138 C C . LYS A 1 34 ? 0.920 26.393 -1.335 1.00 0.00 34 LYS A C 3
ATOM 3139 O O . LYS A 1 34 ? 0.987 25.184 -1.218 1.00 0.00 34 LYS A O 3
ATOM 3158 N N . ASP A 1 35 ? 1.120 27.208 -0.344 1.00 0.00 35 ASP A N 3
ATOM 3159 C CA . ASP A 1 35 ? 1.423 26.650 0.986 1.00 0.00 35 ASP A CA 3
ATOM 3160 C C . ASP A 1 35 ? 0.138 26.175 1.637 1.00 0.00 35 ASP A C 3
ATOM 3161 O O . ASP A 1 35 ? 0.121 25.211 2.380 1.00 0.00 35 ASP A O 3
ATOM 3170 N N . LYS A 1 36 ? -0.930 26.860 1.325 1.00 0.00 36 LYS A N 3
ATOM 3171 C CA . LYS A 1 36 ? -2.235 26.485 1.901 1.00 0.00 36 LYS A CA 3
ATOM 3172 C C . LYS A 1 36 ? -2.844 25.306 1.154 1.00 0.00 36 LYS A C 3
ATOM 3173 O O . LYS A 1 36 ? -3.447 24.441 1.753 1.00 0.00 36 LYS A O 3
ATOM 3192 N N . ARG A 1 37 ? -2.693 25.282 -0.141 1.00 0.00 37 ARG A N 3
ATOM 3193 C CA . ARG A 1 37 ? -3.271 24.149 -0.886 1.00 0.00 37 ARG A CA 3
ATOM 3194 C C . ARG A 1 37 ? -2.454 22.919 -0.574 1.00 0.00 37 ARG A C 3
ATOM 3195 O O . ARG A 1 37 ? -2.948 21.802 -0.578 1.00 0.00 37 ARG A O 3
ATOM 3216 N N . ARG A 1 38 ? -1.202 23.155 -0.298 1.00 0.00 38 ARG A N 3
ATOM 3217 C CA . ARG A 1 38 ? -0.306 22.046 0.026 1.00 0.00 38 ARG A CA 3
ATOM 3218 C C . ARG A 1 38 ? -0.605 21.568 1.426 1.00 0.00 38 ARG A C 3
ATOM 3219 O O . ARG A 1 38 ? -0.385 20.420 1.757 1.00 0.00 38 ARG A O 3
ATOM 3240 N N . ARG A 1 39 ? -1.111 22.469 2.239 1.00 0.00 39 ARG A N 3
ATOM 3241 C CA . ARG A 1 39 ? -1.431 22.079 3.616 1.00 0.00 39 ARG A CA 3
ATOM 3242 C C . ARG A 1 39 ? -2.485 21.029 3.534 1.00 0.00 39 ARG A C 3
ATOM 3243 O O . ARG A 1 39 ? -2.439 20.029 4.223 1.00 0.00 39 ARG A O 3
ATOM 3264 N N . ILE A 1 40 ? -3.435 21.274 2.673 1.00 0.00 40 ILE A N 3
ATOM 3265 C CA . ILE A 1 40 ? -4.509 20.306 2.511 1.00 0.00 40 ILE A CA 3
ATOM 3266 C C . ILE A 1 40 ? -3.881 18.977 2.151 1.00 0.00 40 ILE A C 3
ATOM 3267 O O . ILE A 1 40 ? -3.840 18.080 2.954 1.00 0.00 40 ILE A O 3
ATOM 3283 N N . SER A 1 41 ? -3.382 18.885 0.931 1.00 0.00 41 SER A N 3
ATOM 3284 C CA . SER A 1 41 ? -2.738 17.609 0.499 1.00 0.00 41 SER A CA 3
ATOM 3285 C C . SER A 1 41 ? -1.868 17.030 1.618 1.00 0.00 41 SER A C 3
ATOM 3286 O O . SER A 1 41 ? -1.782 15.831 1.784 1.00 0.00 41 SER A O 3
ATOM 3294 N N . ALA A 1 42 ? -1.237 17.905 2.364 1.00 0.00 42 ALA A N 3
ATOM 3295 C CA . ALA A 1 42 ? -0.367 17.432 3.474 1.00 0.00 42 ALA A CA 3
ATOM 3296 C C . ALA A 1 42 ? -1.201 16.947 4.639 1.00 0.00 42 ALA A C 3
ATOM 3297 O O . ALA A 1 42 ? -0.797 16.067 5.373 1.00 0.00 42 ALA A O 3
ATOM 3304 N N . THR A 1 43 ? -2.351 17.527 4.789 1.00 0.00 43 THR A N 3
ATOM 3305 C CA . THR A 1 43 ? -3.229 17.115 5.900 1.00 0.00 43 THR A CA 3
ATOM 3306 C C . THR A 1 43 ? -4.123 16.005 5.416 1.00 0.00 43 THR A C 3
ATOM 3307 O O . THR A 1 43 ? -4.552 15.155 6.170 1.00 0.00 43 THR A O 3
ATOM 3318 N N . THR A 1 44 ? -4.381 16.045 4.151 1.00 0.00 44 THR A N 3
ATOM 3319 C CA . THR A 1 44 ? -5.234 15.034 3.534 1.00 0.00 44 THR A CA 3
ATOM 3320 C C . THR A 1 44 ? -4.377 13.896 2.991 1.00 0.00 44 THR A C 3
ATOM 3321 O O . THR A 1 44 ? -4.873 12.844 2.646 1.00 0.00 44 THR A O 3
ATOM 3332 N N . ASN A 1 45 ? -3.091 14.150 2.918 1.00 0.00 45 ASN A N 3
ATOM 3333 C CA . ASN A 1 45 ? -2.145 13.120 2.407 1.00 0.00 45 ASN A CA 3
ATOM 3334 C C . ASN A 1 45 ? -2.270 12.897 0.885 1.00 0.00 45 ASN A C 3
ATOM 3335 O O . ASN A 1 45 ? -2.628 11.822 0.445 1.00 0.00 45 ASN A O 3
ATOM 3346 N N . LEU A 1 46 ? -1.964 13.927 0.109 1.00 0.00 46 LEU A N 3
ATOM 3347 C CA . LEU A 1 46 ? -2.055 13.784 -1.386 1.00 0.00 46 LEU A CA 3
ATOM 3348 C C . LEU A 1 46 ? -0.743 14.233 -2.037 1.00 0.00 46 LEU A C 3
ATOM 3349 O O . LEU A 1 46 ? 0.316 13.745 -1.695 1.00 0.00 46 LEU A O 3
ATOM 3365 N N . SER A 1 47 ? -0.835 15.161 -2.969 1.00 0.00 47 SER A N 3
ATOM 3366 C CA . SER A 1 47 ? 0.399 15.643 -3.641 1.00 0.00 47 SER A CA 3
ATOM 3367 C C . SER A 1 47 ? 0.214 17.061 -4.199 1.00 0.00 47 SER A C 3
ATOM 3368 O O . SER A 1 47 ? 0.817 17.411 -5.189 1.00 0.00 47 SER A O 3
ATOM 3376 N N . GLU A 1 48 ? -0.622 17.845 -3.540 1.00 0.00 48 GLU A N 3
ATOM 3377 C CA . GLU A 1 48 ? -0.875 19.242 -3.998 1.00 0.00 48 GLU A CA 3
ATOM 3378 C C . GLU A 1 48 ? -1.551 19.214 -5.344 1.00 0.00 48 GLU A C 3
ATOM 3379 O O . GLU A 1 48 ? -2.681 19.637 -5.487 1.00 0.00 48 GLU A O 3
ATOM 3391 N N . ARG A 1 49 ? -0.849 18.719 -6.309 1.00 0.00 49 ARG A N 3
ATOM 3392 C CA . ARG A 1 49 ? -1.425 18.644 -7.656 1.00 0.00 49 ARG A CA 3
ATOM 3393 C C . ARG A 1 49 ? -2.797 18.039 -7.529 1.00 0.00 49 ARG A C 3
ATOM 3394 O O . ARG A 1 49 ? -3.701 18.376 -8.256 1.00 0.00 49 ARG A O 3
ATOM 3415 N N . GLN A 1 50 ? -2.912 17.142 -6.586 1.00 0.00 50 GLN A N 3
ATOM 3416 C CA . GLN A 1 50 ? -4.195 16.481 -6.354 1.00 0.00 50 GLN A CA 3
ATOM 3417 C C . GLN A 1 50 ? -5.186 17.507 -5.852 1.00 0.00 50 GLN A C 3
ATOM 3418 O O . GLN A 1 50 ? -6.274 17.619 -6.367 1.00 0.00 50 GLN A O 3
ATOM 3432 N N . VAL A 1 51 ? -4.788 18.253 -4.837 1.00 0.00 51 VAL A N 3
ATOM 3433 C CA . VAL A 1 51 ? -5.711 19.276 -4.305 1.00 0.00 51 VAL A CA 3
ATOM 3434 C C . VAL A 1 51 ? -6.068 20.198 -5.431 1.00 0.00 51 VAL A C 3
ATOM 3435 O O . VAL A 1 51 ? -7.215 20.420 -5.729 1.00 0.00 51 VAL A O 3
ATOM 3448 N N . THR A 1 52 ? -5.057 20.712 -6.039 1.00 0.00 52 THR A N 3
ATOM 3449 C CA . THR A 1 52 ? -5.266 21.624 -7.159 1.00 0.00 52 THR A CA 3
ATOM 3450 C C . THR A 1 52 ? -6.285 21.014 -8.090 1.00 0.00 52 THR A C 3
ATOM 3451 O O . THR A 1 52 ? -7.196 21.665 -8.570 1.00 0.00 52 THR A O 3
ATOM 3462 N N . ILE A 1 53 ? -6.095 19.748 -8.314 1.00 0.00 53 ILE A N 3
ATOM 3463 C CA . ILE A 1 53 ? -6.995 19.001 -9.194 1.00 0.00 53 ILE A CA 3
ATOM 3464 C C . ILE A 1 53 ? -8.296 18.756 -8.468 1.00 0.00 53 ILE A C 3
ATOM 3465 O O . ILE A 1 53 ? -9.330 18.542 -9.073 1.00 0.00 53 ILE A O 3
ATOM 3481 N N . TRP A 1 54 ? -8.218 18.802 -7.168 1.00 0.00 54 TRP A N 3
ATOM 3482 C CA . TRP A 1 54 ? -9.413 18.583 -6.363 1.00 0.00 54 TRP A CA 3
ATOM 3483 C C . TRP A 1 54 ? -10.281 19.798 -6.468 1.00 0.00 54 TRP A C 3
ATOM 3484 O O . TRP A 1 54 ? -11.460 19.712 -6.749 1.00 0.00 54 TRP A O 3
ATOM 3505 N N . PHE A 1 55 ? -9.683 20.929 -6.285 1.00 0.00 55 PHE A N 3
ATOM 3506 C CA . PHE A 1 55 ? -10.485 22.155 -6.376 1.00 0.00 55 PHE A CA 3
ATOM 3507 C C . PHE A 1 55 ? -11.212 22.226 -7.715 1.00 0.00 55 PHE A C 3
ATOM 3508 O O . PHE A 1 55 ? -12.390 22.519 -7.767 1.00 0.00 55 PHE A O 3
ATOM 3525 N N . GLN A 1 56 ? -10.501 21.954 -8.776 1.00 0.00 56 GLN A N 3
ATOM 3526 C CA . GLN A 1 56 ? -11.148 22.002 -10.106 1.00 0.00 56 GLN A CA 3
ATOM 3527 C C . GLN A 1 56 ? -12.299 21.007 -10.169 1.00 0.00 56 GLN A C 3
ATOM 3528 O O . GLN A 1 56 ? -13.309 21.257 -10.798 1.00 0.00 56 GLN A O 3
ATOM 3542 N N . ASN A 1 57 ? -12.127 19.893 -9.505 1.00 0.00 57 ASN A N 3
ATOM 3543 C CA . ASN A 1 57 ? -13.195 18.878 -9.515 1.00 0.00 57 ASN A CA 3
ATOM 3544 C C . ASN A 1 57 ? -14.340 19.397 -8.703 1.00 0.00 57 ASN A C 3
ATOM 3545 O O . ASN A 1 57 ? -15.488 19.291 -9.079 1.00 0.00 57 ASN A O 3
ATOM 3556 N N . ARG A 1 58 ? -13.999 19.959 -7.591 1.00 0.00 58 ARG A N 3
ATOM 3557 C CA . ARG A 1 58 ? -15.023 20.507 -6.720 1.00 0.00 58 ARG A CA 3
ATOM 3558 C C . ARG A 1 58 ? -15.799 21.566 -7.488 1.00 0.00 58 ARG A C 3
ATOM 3559 O O . ARG A 1 58 ? -16.920 21.900 -7.153 1.00 0.00 58 ARG A O 3
ATOM 3580 N N . ARG A 1 59 ? -15.185 22.063 -8.541 1.00 0.00 59 ARG A N 3
ATOM 3581 C CA . ARG A 1 59 ? -15.864 23.098 -9.348 1.00 0.00 59 ARG A CA 3
ATOM 3582 C C . ARG A 1 59 ? -16.663 22.410 -10.418 1.00 0.00 59 ARG A C 3
ATOM 3583 O O . ARG A 1 59 ? -17.589 22.960 -10.979 1.00 0.00 59 ARG A O 3
ATOM 3604 N N . VAL A 1 60 ? -16.272 21.203 -10.675 1.00 0.00 60 VAL A N 3
ATOM 3605 C CA . VAL A 1 60 ? -16.954 20.405 -11.692 1.00 0.00 60 VAL A CA 3
ATOM 3606 C C . VAL A 1 60 ? -18.099 19.640 -11.035 1.00 0.00 60 VAL A C 3
ATOM 3607 O O . VAL A 1 60 ? -18.993 19.146 -11.693 1.00 0.00 60 VAL A O 3
ATOM 3620 N N . LYS A 1 61 ? -18.034 19.566 -9.730 1.00 0.00 61 LYS A N 3
ATOM 3621 C CA . LYS A 1 61 ? -19.080 18.855 -8.973 1.00 0.00 61 LYS A CA 3
ATOM 3622 C C . LYS A 1 61 ? -20.184 19.824 -8.594 1.00 0.00 61 LYS A C 3
ATOM 3623 O O . LYS A 1 61 ? -21.340 19.459 -8.523 1.00 0.00 61 LYS A O 3
ATOM 3642 N N . GLU A 1 62 ? -19.804 21.055 -8.356 1.00 0.00 62 GLU A N 3
ATOM 3643 C CA . GLU A 1 62 ? -20.812 22.059 -7.984 1.00 0.00 62 GLU A CA 3
ATOM 3644 C C . GLU A 1 62 ? -21.830 22.169 -9.087 1.00 0.00 62 GLU A C 3
ATOM 3645 O O . GLU A 1 62 ? -22.958 22.571 -8.873 1.00 0.00 62 GLU A O 3
ATOM 3657 N N . LYS A 1 63 ? -21.405 21.805 -10.258 1.00 0.00 63 LYS A N 3
ATOM 3658 C CA . LYS A 1 63 ? -22.314 21.869 -11.411 1.00 0.00 63 LYS A CA 3
ATOM 3659 C C . LYS A 1 63 ? -23.489 20.946 -11.195 1.00 0.00 63 LYS A C 3
ATOM 3660 O O . LYS A 1 63 ? -24.567 21.176 -11.705 1.00 0.00 63 LYS A O 3
ATOM 3679 N N . LYS A 1 64 ? -23.264 19.910 -10.436 1.00 0.00 64 LYS A N 3
ATOM 3680 C CA . LYS A 1 64 ? -24.364 18.961 -10.175 1.00 0.00 64 LYS A CA 3
ATOM 3681 C C . LYS A 1 64 ? -25.524 19.673 -9.494 1.00 0.00 64 LYS A C 3
ATOM 3682 O O . LYS A 1 64 ? -26.488 19.047 -9.097 1.00 0.00 64 LYS A O 3
ATOM 3701 N N . VAL A 1 65 ? -25.402 20.980 -9.372 1.00 0.00 65 VAL A N 3
ATOM 3702 C CA . VAL A 1 65 ? -26.487 21.770 -8.719 1.00 0.00 65 VAL A CA 3
ATOM 3703 C C . VAL A 1 65 ? -26.943 22.914 -9.618 1.00 0.00 65 VAL A C 3
ATOM 3704 O O . VAL A 1 65 ? -26.272 23.263 -10.570 1.00 0.00 65 VAL A O 3
ATOM 3717 N N . ILE A 1 66 ? -28.078 23.478 -9.300 1.00 0.00 66 ILE A N 3
ATOM 3718 C CA . ILE A 1 66 ? -28.593 24.600 -10.125 1.00 0.00 66 ILE A CA 3
ATOM 3719 C C . ILE A 1 66 ? -28.679 24.197 -11.590 1.00 0.00 66 ILE A C 3
ATOM 3720 O O . ILE A 1 66 ? -28.696 25.040 -12.466 1.00 0.00 66 ILE A O 3
ATOM 3736 N N . ASN A 1 67 ? -28.730 22.911 -11.827 1.00 0.00 67 ASN A N 3
ATOM 3737 C CA . ASN A 1 67 ? -28.816 22.421 -13.230 1.00 0.00 67 ASN A CA 3
ATOM 3738 C C . ASN A 1 67 ? -29.826 21.289 -13.344 1.00 0.00 67 ASN A C 3
ATOM 3739 O O . ASN A 1 67 ? -30.532 21.185 -14.327 1.00 0.00 67 ASN A O 3
ATOM 3750 N N . LYS A 1 68 ? -29.873 20.460 -12.332 1.00 0.00 68 LYS A N 3
ATOM 3751 C CA . LYS A 1 68 ? -30.830 19.324 -12.355 1.00 0.00 68 LYS A CA 3
ATOM 3752 C C . LYS A 1 68 ? -31.464 19.126 -10.984 1.00 0.00 68 LYS A C 3
ATOM 3753 O O . LYS A 1 68 ? -32.666 19.003 -10.866 1.00 0.00 68 LYS A O 3
ATOM 3772 N N . LEU A 1 69 ? -30.644 19.099 -9.969 1.00 0.00 69 LEU A N 3
ATOM 3773 C CA . LEU A 1 69 ? -31.188 18.910 -8.604 1.00 0.00 69 LEU A CA 3
ATOM 3774 C C . LEU A 1 69 ? -32.096 20.073 -8.224 1.00 0.00 69 LEU A C 3
ATOM 3775 O O . LEU A 1 69 ? -31.764 21.220 -8.448 1.00 0.00 69 LEU A O 3
ATOM 3791 N N . LYS A 1 70 ? -33.226 19.755 -7.657 1.00 0.00 70 LYS A N 3
ATOM 3792 C CA . LYS A 1 70 ? -34.166 20.829 -7.257 1.00 0.00 70 LYS A CA 3
ATOM 3793 C C . LYS A 1 70 ? -34.931 20.439 -5.998 1.00 0.00 70 LYS A C 3
ATOM 3794 O O . LYS A 1 70 ? -34.431 20.584 -4.902 1.00 0.00 70 LYS A O 3
ATOM 3813 N N . THR A 1 71 ? -36.134 19.948 -6.185 1.00 0.00 71 THR A N 3
ATOM 3814 C CA . THR A 1 71 ? -36.966 19.537 -5.017 1.00 0.00 71 THR A CA 3
ATOM 3815 C C . THR A 1 71 ? -36.818 20.512 -3.853 1.00 0.00 71 THR A C 3
ATOM 3816 O O . THR A 1 71 ? -37.094 20.170 -2.721 1.00 0.00 71 THR A O 3
ATOM 3827 N N . THR A 1 72 ? -36.395 21.718 -4.161 1.00 0.00 72 THR A N 3
ATOM 3828 C CA . THR A 1 72 ? -36.218 22.739 -3.093 1.00 0.00 72 THR A CA 3
ATOM 3829 C C . THR A 1 72 ? -35.674 22.114 -1.812 1.00 0.00 72 THR A C 3
ATOM 3830 O O . THR A 1 72 ? -34.870 21.204 -1.856 1.00 0.00 72 THR A O 3
ATOM 3841 N N . SER A 1 73 ? -36.125 22.613 -0.697 1.00 0.00 73 SER A N 3
ATOM 3842 C CA . SER A 1 73 ? -35.647 22.063 0.595 1.00 0.00 73 SER A CA 3
ATOM 3843 C C . SER A 1 73 ? -35.855 20.555 0.649 1.00 0.00 73 SER A C 3
ATOM 3844 O O . SER A 1 73 ? -35.290 19.962 1.555 1.00 0.00 73 SER A O 3
ATOM 3853 N N . MET A 1 1 ? 6.478 4.290 -3.969 1.00 0.00 1 MET A N 4
ATOM 3854 C CA . MET A 1 1 ? 5.956 5.438 -4.764 1.00 0.00 1 MET A CA 4
ATOM 3855 C C . MET A 1 1 ? 5.583 6.591 -3.831 1.00 0.00 1 MET A C 4
ATOM 3856 O O . MET A 1 1 ? 5.632 7.742 -4.213 1.00 0.00 1 MET A O 4
ATOM 3859 N N . SER A 1 2 ? 5.219 6.256 -2.624 1.00 0.00 2 SER A N 4
ATOM 3860 C CA . SER A 1 2 ? 4.840 7.312 -1.656 1.00 0.00 2 SER A CA 4
ATOM 3861 C C . SER A 1 2 ? 5.197 6.888 -0.237 1.00 0.00 2 SER A C 4
ATOM 3862 O O . SER A 1 2 ? 4.542 7.271 0.712 1.00 0.00 2 SER A O 4
ATOM 3870 N N . HIS A 1 3 ? 6.234 6.103 -0.120 1.00 0.00 3 HIS A N 4
ATOM 3871 C CA . HIS A 1 3 ? 6.655 5.639 1.225 1.00 0.00 3 HIS A CA 4
ATOM 3872 C C . HIS A 1 3 ? 5.534 4.866 1.907 1.00 0.00 3 HIS A C 4
ATOM 3873 O O . HIS A 1 3 ? 4.416 4.841 1.430 1.00 0.00 3 HIS A O 4
ATOM 3887 N N . MET A 1 4 ? 5.852 4.248 3.011 1.00 0.00 4 MET A N 4
ATOM 3888 C CA . MET A 1 4 ? 4.816 3.473 3.736 1.00 0.00 4 MET A CA 4
ATOM 3889 C C . MET A 1 4 ? 5.253 3.190 5.168 1.00 0.00 4 MET A C 4
ATOM 3890 O O . MET A 1 4 ? 5.612 2.079 5.502 1.00 0.00 4 MET A O 4
ATOM 3904 N N . LEU A 1 5 ? 5.217 4.204 5.990 1.00 0.00 5 LEU A N 4
ATOM 3905 C CA . LEU A 1 5 ? 5.625 4.017 7.403 1.00 0.00 5 LEU A CA 4
ATOM 3906 C C . LEU A 1 5 ? 5.232 5.225 8.241 1.00 0.00 5 LEU A C 4
ATOM 3907 O O . LEU A 1 5 ? 5.190 5.156 9.453 1.00 0.00 5 LEU A O 4
ATOM 3923 N N . GLU A 1 6 ? 4.951 6.314 7.579 1.00 0.00 6 GLU A N 4
ATOM 3924 C CA . GLU A 1 6 ? 4.559 7.536 8.322 1.00 0.00 6 GLU A CA 4
ATOM 3925 C C . GLU A 1 6 ? 3.093 7.472 8.734 1.00 0.00 6 GLU A C 4
ATOM 3926 O O . GLU A 1 6 ? 2.561 8.410 9.295 1.00 0.00 6 GLU A O 4
ATOM 3938 N N . GLY A 1 7 ? 2.464 6.363 8.449 1.00 0.00 7 GLY A N 4
ATOM 3939 C CA . GLY A 1 7 ? 1.027 6.219 8.819 1.00 0.00 7 GLY A CA 4
ATOM 3940 C C . GLY A 1 7 ? 0.401 5.037 8.074 1.00 0.00 7 GLY A C 4
ATOM 3941 O O . GLY A 1 7 ? 0.409 4.996 6.859 1.00 0.00 7 GLY A O 4
ATOM 3945 N N . ARG A 1 8 ? -0.128 4.100 8.826 1.00 0.00 8 ARG A N 4
ATOM 3946 C CA . ARG A 1 8 ? -0.763 2.908 8.193 1.00 0.00 8 ARG A CA 4
ATOM 3947 C C . ARG A 1 8 ? -2.277 2.945 8.368 1.00 0.00 8 ARG A C 4
ATOM 3948 O O . ARG A 1 8 ? -2.957 1.970 8.116 1.00 0.00 8 ARG A O 4
ATOM 3969 N N . LYS A 1 9 ? -2.779 4.073 8.796 1.00 0.00 9 LYS A N 4
ATOM 3970 C CA . LYS A 1 9 ? -4.246 4.189 8.993 1.00 0.00 9 LYS A CA 4
ATOM 3971 C C . LYS A 1 9 ? -4.953 4.408 7.661 1.00 0.00 9 LYS A C 4
ATOM 3972 O O . LYS A 1 9 ? -5.075 5.523 7.196 1.00 0.00 9 LYS A O 4
ATOM 3991 N N . LYS A 1 10 ? -5.407 3.337 7.070 1.00 0.00 10 LYS A N 4
ATOM 3992 C CA . LYS A 1 10 ? -6.108 3.465 5.769 1.00 0.00 10 LYS A CA 4
ATOM 3993 C C . LYS A 1 10 ? -5.332 4.371 4.821 1.00 0.00 10 LYS A C 4
ATOM 3994 O O . LYS A 1 10 ? -5.615 5.549 4.714 1.00 0.00 10 LYS A O 4
ATOM 4013 N N . ARG A 1 11 ? -4.363 3.808 4.148 1.00 0.00 11 ARG A N 4
ATOM 4014 C CA . ARG A 1 11 ? -3.564 4.627 3.205 1.00 0.00 11 ARG A CA 4
ATOM 4015 C C . ARG A 1 11 ? -4.473 5.506 2.367 1.00 0.00 11 ARG A C 4
ATOM 4016 O O . ARG A 1 11 ? -4.160 6.646 2.088 1.00 0.00 11 ARG A O 4
ATOM 4037 N N . VAL A 1 12 ? -5.589 4.958 1.975 1.00 0.00 12 VAL A N 4
ATOM 4038 C CA . VAL A 1 12 ? -6.535 5.743 1.156 1.00 0.00 12 VAL A CA 4
ATOM 4039 C C . VAL A 1 12 ? -6.959 7.008 1.905 1.00 0.00 12 VAL A C 4
ATOM 4040 O O . VAL A 1 12 ? -6.961 7.041 3.120 1.00 0.00 12 VAL A O 4
ATOM 4053 N N . PRO A 1 13 ? -7.314 8.034 1.159 1.00 0.00 13 PRO A N 4
ATOM 4054 C CA . PRO A 1 13 ? -7.739 9.296 1.755 1.00 0.00 13 PRO A CA 4
ATOM 4055 C C . PRO A 1 13 ? -8.865 9.083 2.765 1.00 0.00 13 PRO A C 4
ATOM 4056 O O . PRO A 1 13 ? -9.613 8.131 2.673 1.00 0.00 13 PRO A O 4
ATOM 4067 N N . TYR A 1 14 ? -8.962 9.977 3.713 1.00 0.00 14 TYR A N 4
ATOM 4068 C CA . TYR A 1 14 ? -10.031 9.845 4.737 1.00 0.00 14 TYR A CA 4
ATOM 4069 C C . TYR A 1 14 ? -11.376 10.282 4.174 1.00 0.00 14 TYR A C 4
ATOM 4070 O O . TYR A 1 14 ? -12.404 10.083 4.785 1.00 0.00 14 TYR A O 4
ATOM 4088 N N . THR A 1 15 ? -11.335 10.877 3.015 1.00 0.00 15 THR A N 4
ATOM 4089 C CA . THR A 1 15 ? -12.589 11.345 2.373 1.00 0.00 15 THR A CA 4
ATOM 4090 C C . THR A 1 15 ? -13.322 12.387 3.229 1.00 0.00 15 THR A C 4
ATOM 4091 O O . THR A 1 15 ? -13.058 13.554 3.121 1.00 0.00 15 THR A O 4
ATOM 4102 N N . LYS A 1 16 ? -14.221 11.942 4.067 1.00 0.00 16 LYS A N 4
ATOM 4103 C CA . LYS A 1 16 ? -14.973 12.909 4.928 1.00 0.00 16 LYS A CA 4
ATOM 4104 C C . LYS A 1 16 ? -14.087 14.049 5.439 1.00 0.00 16 LYS A C 4
ATOM 4105 O O . LYS A 1 16 ? -14.470 15.199 5.376 1.00 0.00 16 LYS A O 4
ATOM 4124 N N . VAL A 1 17 ? -12.921 13.719 5.914 1.00 0.00 17 VAL A N 4
ATOM 4125 C CA . VAL A 1 17 ? -12.021 14.789 6.424 1.00 0.00 17 VAL A CA 4
ATOM 4126 C C . VAL A 1 17 ? -11.364 15.473 5.255 1.00 0.00 17 VAL A C 4
ATOM 4127 O O . VAL A 1 17 ? -11.025 16.640 5.296 1.00 0.00 17 VAL A O 4
ATOM 4140 N N . GLN A 1 18 ? -11.205 14.711 4.233 1.00 0.00 18 GLN A N 4
ATOM 4141 C CA . GLN A 1 18 ? -10.584 15.205 3.000 1.00 0.00 18 GLN A CA 4
ATOM 4142 C C . GLN A 1 18 ? -11.542 16.146 2.260 1.00 0.00 18 GLN A C 4
ATOM 4143 O O . GLN A 1 18 ? -11.184 17.257 1.907 1.00 0.00 18 GLN A O 4
ATOM 4157 N N . LEU A 1 19 ? -12.753 15.689 2.051 1.00 0.00 19 LEU A N 4
ATOM 4158 C CA . LEU A 1 19 ? -13.734 16.535 1.345 1.00 0.00 19 LEU A CA 4
ATOM 4159 C C . LEU A 1 19 ? -14.151 17.697 2.230 1.00 0.00 19 LEU A C 4
ATOM 4160 O O . LEU A 1 19 ? -14.686 18.680 1.758 1.00 0.00 19 LEU A O 4
ATOM 4176 N N . LYS A 1 20 ? -13.900 17.563 3.510 1.00 0.00 20 LYS A N 4
ATOM 4177 C CA . LYS A 1 20 ? -14.275 18.650 4.427 1.00 0.00 20 LYS A CA 4
ATOM 4178 C C . LYS A 1 20 ? -13.303 19.790 4.286 1.00 0.00 20 LYS A C 4
ATOM 4179 O O . LYS A 1 20 ? -13.697 20.928 4.162 1.00 0.00 20 LYS A O 4
ATOM 4198 N N . GLU A 1 21 ? -12.038 19.473 4.292 1.00 0.00 21 GLU A N 4
ATOM 4199 C CA . GLU A 1 21 ? -11.043 20.547 4.159 1.00 0.00 21 GLU A CA 4
ATOM 4200 C C . GLU A 1 21 ? -11.115 21.160 2.771 1.00 0.00 21 GLU A C 4
ATOM 4201 O O . GLU A 1 21 ? -10.670 22.264 2.552 1.00 0.00 21 GLU A O 4
ATOM 4213 N N . LEU A 1 22 ? -11.679 20.430 1.856 1.00 0.00 22 LEU A N 4
ATOM 4214 C CA . LEU A 1 22 ? -11.790 20.952 0.473 1.00 0.00 22 LEU A CA 4
ATOM 4215 C C . LEU A 1 22 ? -12.922 21.981 0.349 1.00 0.00 22 LEU A C 4
ATOM 4216 O O . LEU A 1 22 ? -12.715 23.081 -0.135 1.00 0.00 22 LEU A O 4
ATOM 4232 N N . GLU A 1 23 ? -14.089 21.616 0.813 1.00 0.00 23 GLU A N 4
ATOM 4233 C CA . GLU A 1 23 ? -15.240 22.554 0.724 1.00 0.00 23 GLU A CA 4
ATOM 4234 C C . GLU A 1 23 ? -15.110 23.697 1.715 1.00 0.00 23 GLU A C 4
ATOM 4235 O O . GLU A 1 23 ? -15.792 24.695 1.602 1.00 0.00 23 GLU A O 4
ATOM 4247 N N . ARG A 1 24 ? -14.239 23.544 2.665 1.00 0.00 24 ARG A N 4
ATOM 4248 C CA . ARG A 1 24 ? -14.071 24.626 3.657 1.00 0.00 24 ARG A CA 4
ATOM 4249 C C . ARG A 1 24 ? -13.100 25.665 3.142 1.00 0.00 24 ARG A C 4
ATOM 4250 O O . ARG A 1 24 ? -13.330 26.852 3.271 1.00 0.00 24 ARG A O 4
ATOM 4271 N N . GLU A 1 25 ? -12.027 25.208 2.564 1.00 0.00 25 GLU A N 4
ATOM 4272 C CA . GLU A 1 25 ? -11.041 26.164 2.037 1.00 0.00 25 GLU A CA 4
ATOM 4273 C C . GLU A 1 25 ? -11.612 26.869 0.817 1.00 0.00 25 GLU A C 4
ATOM 4274 O O . GLU A 1 25 ? -11.146 27.921 0.429 1.00 0.00 25 GLU A O 4
ATOM 4286 N N . TYR A 1 26 ? -12.618 26.265 0.228 1.00 0.00 26 TYR A N 4
ATOM 4287 C CA . TYR A 1 26 ? -13.237 26.887 -0.970 1.00 0.00 26 TYR A CA 4
ATOM 4288 C C . TYR A 1 26 ? -14.298 27.884 -0.535 1.00 0.00 26 TYR A C 4
ATOM 4289 O O . TYR A 1 26 ? -14.474 28.922 -1.142 1.00 0.00 26 TYR A O 4
ATOM 4307 N N . ALA A 1 27 ? -14.991 27.540 0.517 1.00 0.00 27 ALA A N 4
ATOM 4308 C CA . ALA A 1 27 ? -16.049 28.442 1.026 1.00 0.00 27 ALA A CA 4
ATOM 4309 C C . ALA A 1 27 ? -15.430 29.674 1.661 1.00 0.00 27 ALA A C 4
ATOM 4310 O O . ALA A 1 27 ? -16.070 30.699 1.791 1.00 0.00 27 ALA A O 4
ATOM 4317 N N . THR A 1 28 ? -14.189 29.553 2.050 1.00 0.00 28 THR A N 4
ATOM 4318 C CA . THR A 1 28 ? -13.511 30.704 2.677 1.00 0.00 28 THR A CA 4
ATOM 4319 C C . THR A 1 28 ? -13.316 31.804 1.655 1.00 0.00 28 THR A C 4
ATOM 4320 O O . THR A 1 28 ? -13.470 32.971 1.954 1.00 0.00 28 THR A O 4
ATOM 4331 N N . ASN A 1 29 ? -12.978 31.411 0.456 1.00 0.00 29 ASN A N 4
ATOM 4332 C CA . ASN A 1 29 ? -12.769 32.425 -0.604 1.00 0.00 29 ASN A CA 4
ATOM 4333 C C . ASN A 1 29 ? -12.971 31.819 -1.991 1.00 0.00 29 ASN A C 4
ATOM 4334 O O . ASN A 1 29 ? -14.017 31.968 -2.591 1.00 0.00 29 ASN A O 4
ATOM 4345 N N . LYS A 1 30 ? -11.965 31.149 -2.474 1.00 0.00 30 LYS A N 4
ATOM 4346 C CA . LYS A 1 30 ? -12.071 30.526 -3.816 1.00 0.00 30 LYS A CA 4
ATOM 4347 C C . LYS A 1 30 ? -10.916 29.574 -4.021 1.00 0.00 30 LYS A C 4
ATOM 4348 O O . LYS A 1 30 ? -11.084 28.475 -4.512 1.00 0.00 30 LYS A O 4
ATOM 4367 N N . PHE A 1 31 ? -9.755 30.016 -3.642 1.00 0.00 31 PHE A N 4
ATOM 4368 C CA . PHE A 1 31 ? -8.569 29.166 -3.796 1.00 0.00 31 PHE A CA 4
ATOM 4369 C C . PHE A 1 31 ? -7.566 29.491 -2.721 1.00 0.00 31 PHE A C 4
ATOM 4370 O O . PHE A 1 31 ? -7.606 30.562 -2.145 1.00 0.00 31 PHE A O 4
ATOM 4387 N N . ILE A 1 32 ? -6.681 28.566 -2.471 1.00 0.00 32 ILE A N 4
ATOM 4388 C CA . ILE A 1 32 ? -5.658 28.790 -1.434 1.00 0.00 32 ILE A CA 4
ATOM 4389 C C . ILE A 1 32 ? -4.257 28.864 -2.039 1.00 0.00 32 ILE A C 4
ATOM 4390 O O . ILE A 1 32 ? -4.019 28.389 -3.131 1.00 0.00 32 ILE A O 4
ATOM 4406 N N . THR A 1 33 ? -3.359 29.461 -1.309 1.00 0.00 33 THR A N 4
ATOM 4407 C CA . THR A 1 33 ? -1.965 29.592 -1.807 1.00 0.00 33 THR A CA 4
ATOM 4408 C C . THR A 1 33 ? -1.193 28.286 -1.726 1.00 0.00 33 THR A C 4
ATOM 4409 O O . THR A 1 33 ? -1.528 27.398 -0.966 1.00 0.00 33 THR A O 4
ATOM 4420 N N . LYS A 1 34 ? -0.157 28.214 -2.513 1.00 0.00 34 LYS A N 4
ATOM 4421 C CA . LYS A 1 34 ? 0.684 26.994 -2.535 1.00 0.00 34 LYS A CA 4
ATOM 4422 C C . LYS A 1 34 ? 0.929 26.480 -1.131 1.00 0.00 34 LYS A C 4
ATOM 4423 O O . LYS A 1 34 ? 0.887 25.289 -0.891 1.00 0.00 34 LYS A O 4
ATOM 4442 N N . ASP A 1 35 ? 1.186 27.373 -0.221 1.00 0.00 35 ASP A N 4
ATOM 4443 C CA . ASP A 1 35 ? 1.429 26.924 1.163 1.00 0.00 35 ASP A CA 4
ATOM 4444 C C . ASP A 1 35 ? 0.143 26.351 1.727 1.00 0.00 35 ASP A C 4
ATOM 4445 O O . ASP A 1 35 ? 0.145 25.370 2.455 1.00 0.00 35 ASP A O 4
ATOM 4454 N N . LYS A 1 36 ? -0.945 26.961 1.350 1.00 0.00 36 LYS A N 4
ATOM 4455 C CA . LYS A 1 36 ? -2.244 26.491 1.836 1.00 0.00 36 LYS A CA 4
ATOM 4456 C C . LYS A 1 36 ? -2.706 25.289 1.016 1.00 0.00 36 LYS A C 4
ATOM 4457 O O . LYS A 1 36 ? -3.505 24.485 1.467 1.00 0.00 36 LYS A O 4
ATOM 4476 N N . ARG A 1 37 ? -2.185 25.179 -0.179 1.00 0.00 37 ARG A N 4
ATOM 4477 C CA . ARG A 1 37 ? -2.580 24.044 -1.028 1.00 0.00 37 ARG A CA 4
ATOM 4478 C C . ARG A 1 37 ? -2.019 22.795 -0.423 1.00 0.00 37 ARG A C 4
ATOM 4479 O O . ARG A 1 37 ? -2.699 21.802 -0.260 1.00 0.00 37 ARG A O 4
ATOM 4500 N N . ARG A 1 38 ? -0.769 22.880 -0.090 1.00 0.00 38 ARG A N 4
ATOM 4501 C CA . ARG A 1 38 ? -0.096 21.734 0.513 1.00 0.00 38 ARG A CA 4
ATOM 4502 C C . ARG A 1 38 ? -0.667 21.456 1.889 1.00 0.00 38 ARG A C 4
ATOM 4503 O O . ARG A 1 38 ? -0.601 20.342 2.371 1.00 0.00 38 ARG A O 4
ATOM 4524 N N . ARG A 1 39 ? -1.228 22.469 2.516 1.00 0.00 39 ARG A N 4
ATOM 4525 C CA . ARG A 1 39 ? -1.794 22.227 3.852 1.00 0.00 39 ARG A CA 4
ATOM 4526 C C . ARG A 1 39 ? -2.837 21.177 3.701 1.00 0.00 39 ARG A C 4
ATOM 4527 O O . ARG A 1 39 ? -2.903 20.235 4.466 1.00 0.00 39 ARG A O 4
ATOM 4548 N N . ILE A 1 40 ? -3.652 21.352 2.702 1.00 0.00 40 ILE A N 4
ATOM 4549 C CA . ILE A 1 40 ? -4.701 20.363 2.476 1.00 0.00 40 ILE A CA 4
ATOM 4550 C C . ILE A 1 40 ? -4.021 19.057 2.135 1.00 0.00 40 ILE A C 4
ATOM 4551 O O . ILE A 1 40 ? -4.030 18.131 2.906 1.00 0.00 40 ILE A O 4
ATOM 4567 N N . SER A 1 41 ? -3.441 19.011 0.963 1.00 0.00 41 SER A N 4
ATOM 4568 C CA . SER A 1 41 ? -2.740 17.778 0.539 1.00 0.00 41 SER A CA 4
ATOM 4569 C C . SER A 1 41 ? -1.942 17.161 1.698 1.00 0.00 41 SER A C 4
ATOM 4570 O O . SER A 1 41 ? -1.839 15.955 1.805 1.00 0.00 41 SER A O 4
ATOM 4578 N N . ALA A 1 42 ? -1.388 18.004 2.546 1.00 0.00 42 ALA A N 4
ATOM 4579 C CA . ALA A 1 42 ? -0.598 17.475 3.691 1.00 0.00 42 ALA A CA 4
ATOM 4580 C C . ALA A 1 42 ? -1.515 17.046 4.817 1.00 0.00 42 ALA A C 4
ATOM 4581 O O . ALA A 1 42 ? -1.150 16.249 5.657 1.00 0.00 42 ALA A O 4
ATOM 4588 N N . THR A 1 43 ? -2.692 17.581 4.807 1.00 0.00 43 THR A N 4
ATOM 4589 C CA . THR A 1 43 ? -3.660 17.228 5.857 1.00 0.00 43 THR A CA 4
ATOM 4590 C C . THR A 1 43 ? -4.440 16.038 5.381 1.00 0.00 43 THR A C 4
ATOM 4591 O O . THR A 1 43 ? -4.807 15.165 6.143 1.00 0.00 43 THR A O 4
ATOM 4602 N N . THR A 1 44 ? -4.674 16.038 4.110 1.00 0.00 44 THR A N 4
ATOM 4603 C CA . THR A 1 44 ? -5.418 14.947 3.495 1.00 0.00 44 THR A CA 4
ATOM 4604 C C . THR A 1 44 ? -4.485 13.754 3.340 1.00 0.00 44 THR A C 4
ATOM 4605 O O . THR A 1 44 ? -4.915 12.624 3.241 1.00 0.00 44 THR A O 4
ATOM 4616 N N . ASN A 1 45 ? -3.203 14.060 3.318 1.00 0.00 45 ASN A N 4
ATOM 4617 C CA . ASN A 1 45 ? -2.164 13.001 3.180 1.00 0.00 45 ASN A CA 4
ATOM 4618 C C . ASN A 1 45 ? -2.011 12.469 1.748 1.00 0.00 45 ASN A C 4
ATOM 4619 O O . ASN A 1 45 ? -2.289 11.315 1.486 1.00 0.00 45 ASN A O 4
ATOM 4630 N N . LEU A 1 46 ? -1.572 13.305 0.837 1.00 0.00 46 LEU A N 4
ATOM 4631 C CA . LEU A 1 46 ? -1.416 12.795 -0.558 1.00 0.00 46 LEU A CA 4
ATOM 4632 C C . LEU A 1 46 ? -0.355 13.586 -1.343 1.00 0.00 46 LEU A C 4
ATOM 4633 O O . LEU A 1 46 ? 0.773 13.692 -0.905 1.00 0.00 46 LEU A O 4
ATOM 4649 N N . SER A 1 47 ? -0.728 14.128 -2.484 1.00 0.00 47 SER A N 4
ATOM 4650 C CA . SER A 1 47 ? 0.259 14.898 -3.283 1.00 0.00 47 SER A CA 4
ATOM 4651 C C . SER A 1 47 ? 0.127 16.389 -3.060 1.00 0.00 47 SER A C 4
ATOM 4652 O O . SER A 1 47 ? 0.459 16.900 -2.013 1.00 0.00 47 SER A O 4
ATOM 4660 N N . GLU A 1 48 ? -0.367 17.043 -4.059 1.00 0.00 48 GLU A N 4
ATOM 4661 C CA . GLU A 1 48 ? -0.555 18.492 -3.998 1.00 0.00 48 GLU A CA 4
ATOM 4662 C C . GLU A 1 48 ? -1.306 18.873 -5.241 1.00 0.00 48 GLU A C 4
ATOM 4663 O O . GLU A 1 48 ? -2.410 19.382 -5.177 1.00 0.00 48 GLU A O 4
ATOM 4675 N N . ARG A 1 49 ? -0.695 18.621 -6.370 1.00 0.00 49 ARG A N 4
ATOM 4676 C CA . ARG A 1 49 ? -1.366 18.950 -7.615 1.00 0.00 49 ARG A CA 4
ATOM 4677 C C . ARG A 1 49 ? -2.737 18.327 -7.539 1.00 0.00 49 ARG A C 4
ATOM 4678 O O . ARG A 1 49 ? -3.694 18.823 -8.092 1.00 0.00 49 ARG A O 4
ATOM 4699 N N . GLN A 1 50 ? -2.796 17.221 -6.815 1.00 0.00 50 GLN A N 4
ATOM 4700 C CA . GLN A 1 50 ? -4.074 16.519 -6.659 1.00 0.00 50 GLN A CA 4
ATOM 4701 C C . GLN A 1 50 ? -5.084 17.456 -6.028 1.00 0.00 50 GLN A C 4
ATOM 4702 O O . GLN A 1 50 ? -6.235 17.483 -6.414 1.00 0.00 50 GLN A O 4
ATOM 4716 N N . VAL A 1 51 ? -4.633 18.225 -5.059 1.00 0.00 51 VAL A N 4
ATOM 4717 C CA . VAL A 1 51 ? -5.568 19.160 -4.410 1.00 0.00 51 VAL A CA 4
ATOM 4718 C C . VAL A 1 51 ? -6.005 20.153 -5.426 1.00 0.00 51 VAL A C 4
ATOM 4719 O O . VAL A 1 51 ? -7.165 20.393 -5.622 1.00 0.00 51 VAL A O 4
ATOM 4732 N N . THR A 1 52 ? -5.048 20.696 -6.080 1.00 0.00 52 THR A N 4
ATOM 4733 C CA . THR A 1 52 ? -5.344 21.679 -7.102 1.00 0.00 52 THR A CA 4
ATOM 4734 C C . THR A 1 52 ? -6.392 21.097 -8.007 1.00 0.00 52 THR A C 4
ATOM 4735 O O . THR A 1 52 ? -7.340 21.748 -8.404 1.00 0.00 52 THR A O 4
ATOM 4746 N N . ILE A 1 53 ? -6.190 19.850 -8.297 1.00 0.00 53 ILE A N 4
ATOM 4747 C CA . ILE A 1 53 ? -7.112 19.129 -9.162 1.00 0.00 53 ILE A CA 4
ATOM 4748 C C . ILE A 1 53 ? -8.408 18.903 -8.413 1.00 0.00 53 ILE A C 4
ATOM 4749 O O . ILE A 1 53 ? -9.464 18.768 -9.000 1.00 0.00 53 ILE A O 4
ATOM 4765 N N . TRP A 1 54 ? -8.292 18.866 -7.117 1.00 0.00 54 TRP A N 4
ATOM 4766 C CA . TRP A 1 54 ? -9.480 18.658 -6.286 1.00 0.00 54 TRP A CA 4
ATOM 4767 C C . TRP A 1 54 ? -10.348 19.856 -6.429 1.00 0.00 54 TRP A C 4
ATOM 4768 O O . TRP A 1 54 ? -11.544 19.759 -6.612 1.00 0.00 54 TRP A O 4
ATOM 4789 N N . PHE A 1 55 ? -9.725 20.992 -6.369 1.00 0.00 55 PHE A N 4
ATOM 4790 C CA . PHE A 1 55 ? -10.509 22.221 -6.504 1.00 0.00 55 PHE A CA 4
ATOM 4791 C C . PHE A 1 55 ? -11.293 22.213 -7.812 1.00 0.00 55 PHE A C 4
ATOM 4792 O O . PHE A 1 55 ? -12.469 22.531 -7.835 1.00 0.00 55 PHE A O 4
ATOM 4809 N N . GLN A 1 56 ? -10.637 21.846 -8.883 1.00 0.00 56 GLN A N 4
ATOM 4810 C CA . GLN A 1 56 ? -11.344 21.814 -10.184 1.00 0.00 56 GLN A CA 4
ATOM 4811 C C . GLN A 1 56 ? -12.466 20.785 -10.146 1.00 0.00 56 GLN A C 4
ATOM 4812 O O . GLN A 1 56 ? -13.470 20.926 -10.819 1.00 0.00 56 GLN A O 4
ATOM 4826 N N . ASN A 1 57 ? -12.279 19.766 -9.347 1.00 0.00 57 ASN A N 4
ATOM 4827 C CA . ASN A 1 57 ? -13.319 18.725 -9.250 1.00 0.00 57 ASN A CA 4
ATOM 4828 C C . ASN A 1 57 ? -14.449 19.267 -8.441 1.00 0.00 57 ASN A C 4
ATOM 4829 O O . ASN A 1 57 ? -15.606 19.074 -8.753 1.00 0.00 57 ASN A O 4
ATOM 4840 N N . ARG A 1 58 ? -14.089 19.944 -7.404 1.00 0.00 58 ARG A N 4
ATOM 4841 C CA . ARG A 1 58 ? -15.103 20.524 -6.544 1.00 0.00 58 ARG A CA 4
ATOM 4842 C C . ARG A 1 58 ? -15.931 21.497 -7.369 1.00 0.00 58 ARG A C 4
ATOM 4843 O O . ARG A 1 58 ? -17.070 21.797 -7.047 1.00 0.00 58 ARG A O 4
ATOM 4864 N N . ARG A 1 59 ? -15.342 21.949 -8.459 1.00 0.00 59 ARG A N 4
ATOM 4865 C CA . ARG A 1 59 ? -16.060 22.901 -9.332 1.00 0.00 59 ARG A CA 4
ATOM 4866 C C . ARG A 1 59 ? -16.848 22.121 -10.343 1.00 0.00 59 ARG A C 4
ATOM 4867 O O . ARG A 1 59 ? -17.783 22.610 -10.939 1.00 0.00 59 ARG A O 4
ATOM 4888 N N . VAL A 1 60 ? -16.436 20.908 -10.518 1.00 0.00 60 VAL A N 4
ATOM 4889 C CA . VAL A 1 60 ? -17.112 20.031 -11.472 1.00 0.00 60 VAL A CA 4
ATOM 4890 C C . VAL A 1 60 ? -18.229 19.278 -10.760 1.00 0.00 60 VAL A C 4
ATOM 4891 O O . VAL A 1 60 ? -19.129 18.746 -11.381 1.00 0.00 60 VAL A O 4
ATOM 4904 N N . LYS A 1 61 ? -18.140 19.255 -9.455 1.00 0.00 61 LYS A N 4
ATOM 4905 C CA . LYS A 1 61 ? -19.170 18.554 -8.658 1.00 0.00 61 LYS A CA 4
ATOM 4906 C C . LYS A 1 61 ? -20.301 19.508 -8.290 1.00 0.00 61 LYS A C 4
ATOM 4907 O O . LYS A 1 61 ? -21.430 19.093 -8.116 1.00 0.00 61 LYS A O 4
ATOM 4926 N N . GLU A 1 62 ? -19.982 20.774 -8.175 1.00 0.00 62 GLU A N 4
ATOM 4927 C CA . GLU A 1 62 ? -21.032 21.752 -7.820 1.00 0.00 62 GLU A CA 4
ATOM 4928 C C . GLU A 1 62 ? -21.905 22.041 -9.023 1.00 0.00 62 GLU A C 4
ATOM 4929 O O . GLU A 1 62 ? -23.108 22.164 -8.914 1.00 0.00 62 GLU A O 4
ATOM 4941 N N . LYS A 1 63 ? -21.275 22.145 -10.155 1.00 0.00 63 LYS A N 4
ATOM 4942 C CA . LYS A 1 63 ? -22.039 22.426 -11.387 1.00 0.00 63 LYS A CA 4
ATOM 4943 C C . LYS A 1 63 ? -23.058 21.330 -11.659 1.00 0.00 63 LYS A C 4
ATOM 4944 O O . LYS A 1 63 ? -24.080 21.568 -12.270 1.00 0.00 63 LYS A O 4
ATOM 4963 N N . LYS A 1 64 ? -22.762 20.143 -11.204 1.00 0.00 64 LYS A N 4
ATOM 4964 C CA . LYS A 1 64 ? -23.708 19.024 -11.431 1.00 0.00 64 LYS A CA 4
ATOM 4965 C C . LYS A 1 64 ? -25.051 19.318 -10.774 1.00 0.00 64 LYS A C 4
ATOM 4966 O O . LYS A 1 64 ? -25.918 18.469 -10.725 1.00 0.00 64 LYS A O 4
ATOM 4985 N N . VAL A 1 65 ? -25.192 20.528 -10.278 1.00 0.00 65 VAL A N 4
ATOM 4986 C CA . VAL A 1 65 ? -26.466 20.919 -9.612 1.00 0.00 65 VAL A CA 4
ATOM 4987 C C . VAL A 1 65 ? -27.248 21.917 -10.460 1.00 0.00 65 VAL A C 4
ATOM 4988 O O . VAL A 1 65 ? -28.398 21.693 -10.784 1.00 0.00 65 VAL A O 4
ATOM 5001 N N . ILE A 1 66 ? -26.611 23.004 -10.804 1.00 0.00 66 ILE A N 4
ATOM 5002 C CA . ILE A 1 66 ? -27.305 24.025 -11.629 1.00 0.00 66 ILE A CA 4
ATOM 5003 C C . ILE A 1 66 ? -27.709 23.451 -12.980 1.00 0.00 66 ILE A C 4
ATOM 5004 O O . ILE A 1 66 ? -28.458 24.060 -13.717 1.00 0.00 66 ILE A O 4
ATOM 5020 N N . ASN A 1 67 ? -27.206 22.286 -13.283 1.00 0.00 67 ASN A N 4
ATOM 5021 C CA . ASN A 1 67 ? -27.552 21.662 -14.582 1.00 0.00 67 ASN A CA 4
ATOM 5022 C C . ASN A 1 67 ? -29.064 21.624 -14.781 1.00 0.00 67 ASN A C 4
ATOM 5023 O O . ASN A 1 67 ? -29.544 21.603 -15.896 1.00 0.00 67 ASN A O 4
ATOM 5034 N N . LYS A 1 68 ? -29.787 21.619 -13.690 1.00 0.00 68 LYS A N 4
ATOM 5035 C CA . LYS A 1 68 ? -31.269 21.582 -13.796 1.00 0.00 68 LYS A CA 4
ATOM 5036 C C . LYS A 1 68 ? -31.870 22.987 -13.726 1.00 0.00 68 LYS A C 4
ATOM 5037 O O . LYS A 1 68 ? -32.689 23.352 -14.546 1.00 0.00 68 LYS A O 4
ATOM 5056 N N . LEU A 1 69 ? -31.449 23.751 -12.750 1.00 0.00 69 LEU A N 4
ATOM 5057 C CA . LEU A 1 69 ? -31.990 25.133 -12.616 1.00 0.00 69 LEU A CA 4
ATOM 5058 C C . LEU A 1 69 ? -31.074 26.160 -13.273 1.00 0.00 69 LEU A C 4
ATOM 5059 O O . LEU A 1 69 ? -29.871 26.124 -13.107 1.00 0.00 69 LEU A O 4
ATOM 5075 N N . LYS A 1 70 ? -31.667 27.066 -14.008 1.00 0.00 70 LYS A N 4
ATOM 5076 C CA . LYS A 1 70 ? -30.855 28.108 -14.685 1.00 0.00 70 LYS A CA 4
ATOM 5077 C C . LYS A 1 70 ? -30.740 29.351 -13.807 1.00 0.00 70 LYS A C 4
ATOM 5078 O O . LYS A 1 70 ? -31.545 29.563 -12.922 1.00 0.00 70 LYS A O 4
ATOM 5097 N N . THR A 1 71 ? -29.742 30.153 -14.068 1.00 0.00 71 THR A N 4
ATOM 5098 C CA . THR A 1 71 ? -29.567 31.382 -13.253 1.00 0.00 71 THR A CA 4
ATOM 5099 C C . THR A 1 71 ? -28.872 32.477 -14.058 1.00 0.00 71 THR A C 4
ATOM 5100 O O . THR A 1 71 ? -28.859 32.445 -15.272 1.00 0.00 71 THR A O 4
ATOM 5111 N N . THR A 1 72 ? -28.312 33.429 -13.363 1.00 0.00 72 THR A N 4
ATOM 5112 C CA . THR A 1 72 ? -27.615 34.532 -14.065 1.00 0.00 72 THR A CA 4
ATOM 5113 C C . THR A 1 72 ? -26.540 35.145 -13.175 1.00 0.00 72 THR A C 4
ATOM 5114 O O . THR A 1 72 ? -26.827 35.978 -12.338 1.00 0.00 72 THR A O 4
ATOM 5125 N N . SER A 1 73 ? -25.321 34.723 -13.368 1.00 0.00 73 SER A N 4
ATOM 5126 C CA . SER A 1 73 ? -24.220 35.272 -12.540 1.00 0.00 73 SER A CA 4
ATOM 5127 C C . SER A 1 73 ? -23.585 36.480 -13.219 1.00 0.00 73 SER A C 4
ATOM 5128 O O . SER A 1 73 ? -24.334 37.196 -13.861 1.00 0.00 73 SER A O 4
ATOM 5137 N N . MET A 1 1 ? -21.610 -0.513 0.180 1.00 0.00 1 MET A N 5
ATOM 5138 C CA . MET A 1 1 ? -20.483 -0.580 -0.792 1.00 0.00 1 MET A CA 5
ATOM 5139 C C . MET A 1 1 ? -20.333 -2.009 -1.316 1.00 0.00 1 MET A C 5
ATOM 5140 O O . MET A 1 1 ? -21.239 -2.812 -1.208 1.00 0.00 1 MET A O 5
ATOM 5143 N N . SER A 1 2 ? -19.190 -2.295 -1.876 1.00 0.00 2 SER A N 5
ATOM 5144 C CA . SER A 1 2 ? -18.962 -3.659 -2.411 1.00 0.00 2 SER A CA 5
ATOM 5145 C C . SER A 1 2 ? -17.498 -3.852 -2.784 1.00 0.00 2 SER A C 5
ATOM 5146 O O . SER A 1 2 ? -16.860 -2.951 -3.293 1.00 0.00 2 SER A O 5
ATOM 5154 N N . HIS A 1 3 ? -16.990 -5.025 -2.526 1.00 0.00 3 HIS A N 5
ATOM 5155 C CA . HIS A 1 3 ? -15.569 -5.293 -2.861 1.00 0.00 3 HIS A CA 5
ATOM 5156 C C . HIS A 1 3 ? -14.672 -4.172 -2.345 1.00 0.00 3 HIS A C 5
ATOM 5157 O O . HIS A 1 3 ? -14.776 -3.766 -1.205 1.00 0.00 3 HIS A O 5
ATOM 5171 N N . MET A 1 4 ? -13.805 -3.693 -3.196 1.00 0.00 4 MET A N 5
ATOM 5172 C CA . MET A 1 4 ? -12.894 -2.600 -2.773 1.00 0.00 4 MET A CA 5
ATOM 5173 C C . MET A 1 4 ? -12.161 -2.965 -1.488 1.00 0.00 4 MET A C 5
ATOM 5174 O O . MET A 1 4 ? -12.341 -2.336 -0.466 1.00 0.00 4 MET A O 5
ATOM 5188 N N . LEU A 1 5 ? -11.342 -3.980 -1.563 1.00 0.00 5 LEU A N 5
ATOM 5189 C CA . LEU A 1 5 ? -10.587 -4.401 -0.355 1.00 0.00 5 LEU A CA 5
ATOM 5190 C C . LEU A 1 5 ? -9.806 -3.231 0.236 1.00 0.00 5 LEU A C 5
ATOM 5191 O O . LEU A 1 5 ? -9.209 -2.455 -0.483 1.00 0.00 5 LEU A O 5
ATOM 5207 N N . GLU A 1 6 ? -9.821 -3.129 1.538 1.00 0.00 6 GLU A N 5
ATOM 5208 C CA . GLU A 1 6 ? -9.084 -2.018 2.192 1.00 0.00 6 GLU A CA 5
ATOM 5209 C C . GLU A 1 6 ? -8.685 -2.397 3.613 1.00 0.00 6 GLU A C 5
ATOM 5210 O O . GLU A 1 6 ? -7.549 -2.744 3.868 1.00 0.00 6 GLU A O 5
ATOM 5222 N N . GLY A 1 7 ? -9.627 -2.322 4.513 1.00 0.00 7 GLY A N 5
ATOM 5223 C CA . GLY A 1 7 ? -9.318 -2.678 5.929 1.00 0.00 7 GLY A CA 5
ATOM 5224 C C . GLY A 1 7 ? -10.271 -1.949 6.882 1.00 0.00 7 GLY A C 5
ATOM 5225 O O . GLY A 1 7 ? -10.970 -1.037 6.488 1.00 0.00 7 GLY A O 5
ATOM 5229 N N . ARG A 1 8 ? -10.279 -2.369 8.118 1.00 0.00 8 ARG A N 5
ATOM 5230 C CA . ARG A 1 8 ? -11.177 -1.717 9.104 1.00 0.00 8 ARG A CA 5
ATOM 5231 C C . ARG A 1 8 ? -11.080 -0.199 9.007 1.00 0.00 8 ARG A C 5
ATOM 5232 O O . ARG A 1 8 ? -10.026 0.344 8.740 1.00 0.00 8 ARG A O 5
ATOM 5253 N N . LYS A 1 9 ? -12.185 0.461 9.231 1.00 0.00 9 LYS A N 5
ATOM 5254 C CA . LYS A 1 9 ? -12.177 1.942 9.155 1.00 0.00 9 LYS A CA 5
ATOM 5255 C C . LYS A 1 9 ? -11.557 2.549 10.406 1.00 0.00 9 LYS A C 5
ATOM 5256 O O . LYS A 1 9 ? -11.598 1.963 11.470 1.00 0.00 9 LYS A O 5
ATOM 5275 N N . LYS A 1 10 ? -10.994 3.719 10.253 1.00 0.00 10 LYS A N 5
ATOM 5276 C CA . LYS A 1 10 ? -10.361 4.393 11.418 1.00 0.00 10 LYS A CA 5
ATOM 5277 C C . LYS A 1 10 ? -11.296 5.451 11.991 1.00 0.00 10 LYS A C 5
ATOM 5278 O O . LYS A 1 10 ? -12.249 5.849 11.354 1.00 0.00 10 LYS A O 5
ATOM 5297 N N . ARG A 1 11 ? -11.011 5.882 13.184 1.00 0.00 11 ARG A N 5
ATOM 5298 C CA . ARG A 1 11 ? -11.875 6.912 13.806 1.00 0.00 11 ARG A CA 5
ATOM 5299 C C . ARG A 1 11 ? -11.695 8.249 13.101 1.00 0.00 11 ARG A C 5
ATOM 5300 O O . ARG A 1 11 ? -12.464 9.169 13.294 1.00 0.00 11 ARG A O 5
ATOM 5321 N N . VAL A 1 12 ? -10.670 8.325 12.291 1.00 0.00 12 VAL A N 5
ATOM 5322 C CA . VAL A 1 12 ? -10.396 9.582 11.548 1.00 0.00 12 VAL A CA 5
ATOM 5323 C C . VAL A 1 12 ? -10.028 9.266 10.094 1.00 0.00 12 VAL A C 5
ATOM 5324 O O . VAL A 1 12 ? -8.884 9.354 9.698 1.00 0.00 12 VAL A O 5
ATOM 5337 N N . PRO A 1 13 ? -11.030 8.898 9.324 1.00 0.00 13 PRO A N 5
ATOM 5338 C CA . PRO A 1 13 ? -10.835 8.562 7.916 1.00 0.00 13 PRO A CA 5
ATOM 5339 C C . PRO A 1 13 ? -10.244 9.719 7.121 1.00 0.00 13 PRO A C 5
ATOM 5340 O O . PRO A 1 13 ? -10.184 10.836 7.592 1.00 0.00 13 PRO A O 5
ATOM 5351 N N . TYR A 1 14 ? -9.821 9.410 5.920 1.00 0.00 14 TYR A N 5
ATOM 5352 C CA . TYR A 1 14 ? -9.225 10.441 5.042 1.00 0.00 14 TYR A CA 5
ATOM 5353 C C . TYR A 1 14 ? -9.952 10.447 3.707 1.00 0.00 14 TYR A C 5
ATOM 5354 O O . TYR A 1 14 ? -9.530 9.836 2.745 1.00 0.00 14 TYR A O 5
ATOM 5372 N N . THR A 1 15 ? -11.042 11.149 3.697 1.00 0.00 15 THR A N 5
ATOM 5373 C CA . THR A 1 15 ? -11.872 11.261 2.488 1.00 0.00 15 THR A CA 5
ATOM 5374 C C . THR A 1 15 ? -13.025 12.179 2.807 1.00 0.00 15 THR A C 5
ATOM 5375 O O . THR A 1 15 ? -13.405 13.020 2.018 1.00 0.00 15 THR A O 5
ATOM 5386 N N . LYS A 1 16 ? -13.576 11.985 3.975 1.00 0.00 16 LYS A N 5
ATOM 5387 C CA . LYS A 1 16 ? -14.704 12.827 4.393 1.00 0.00 16 LYS A CA 5
ATOM 5388 C C . LYS A 1 16 ? -14.138 14.148 4.860 1.00 0.00 16 LYS A C 5
ATOM 5389 O O . LYS A 1 16 ? -14.539 15.198 4.400 1.00 0.00 16 LYS A O 5
ATOM 5408 N N . VAL A 1 17 ? -13.197 14.073 5.778 1.00 0.00 17 VAL A N 5
ATOM 5409 C CA . VAL A 1 17 ? -12.585 15.314 6.284 1.00 0.00 17 VAL A CA 5
ATOM 5410 C C . VAL A 1 17 ? -11.911 15.956 5.107 1.00 0.00 17 VAL A C 5
ATOM 5411 O O . VAL A 1 17 ? -11.764 17.157 5.019 1.00 0.00 17 VAL A O 5
ATOM 5424 N N . GLN A 1 18 ? -11.513 15.099 4.217 1.00 0.00 18 GLN A N 5
ATOM 5425 C CA . GLN A 1 18 ? -10.837 15.530 2.988 1.00 0.00 18 GLN A CA 5
ATOM 5426 C C . GLN A 1 18 ? -11.814 16.399 2.205 1.00 0.00 18 GLN A C 5
ATOM 5427 O O . GLN A 1 18 ? -11.531 17.535 1.879 1.00 0.00 18 GLN A O 5
ATOM 5441 N N . LEU A 1 19 ? -12.971 15.849 1.941 1.00 0.00 19 LEU A N 5
ATOM 5442 C CA . LEU A 1 19 ? -13.992 16.611 1.184 1.00 0.00 19 LEU A CA 5
ATOM 5443 C C . LEU A 1 19 ? -14.567 17.726 2.050 1.00 0.00 19 LEU A C 5
ATOM 5444 O O . LEU A 1 19 ? -15.175 18.653 1.554 1.00 0.00 19 LEU A O 5
ATOM 5460 N N . LYS A 1 20 ? -14.363 17.609 3.337 1.00 0.00 20 LYS A N 5
ATOM 5461 C CA . LYS A 1 20 ? -14.886 18.648 4.260 1.00 0.00 20 LYS A CA 5
ATOM 5462 C C . LYS A 1 20 ? -13.856 19.749 4.445 1.00 0.00 20 LYS A C 5
ATOM 5463 O O . LYS A 1 20 ? -14.194 20.910 4.542 1.00 0.00 20 LYS A O 5
ATOM 5482 N N . GLU A 1 21 ? -12.607 19.367 4.471 1.00 0.00 21 GLU A N 5
ATOM 5483 C CA . GLU A 1 21 ? -11.550 20.384 4.648 1.00 0.00 21 GLU A CA 5
ATOM 5484 C C . GLU A 1 21 ? -11.367 21.092 3.340 1.00 0.00 21 GLU A C 5
ATOM 5485 O O . GLU A 1 21 ? -10.787 22.158 3.257 1.00 0.00 21 GLU A O 5
ATOM 5497 N N . LEU A 1 22 ? -11.890 20.469 2.341 1.00 0.00 22 LEU A N 5
ATOM 5498 C CA . LEU A 1 22 ? -11.809 21.013 0.991 1.00 0.00 22 LEU A CA 5
ATOM 5499 C C . LEU A 1 22 ? -12.984 21.938 0.737 1.00 0.00 22 LEU A C 5
ATOM 5500 O O . LEU A 1 22 ? -12.834 23.007 0.174 1.00 0.00 22 LEU A O 5
ATOM 5516 N N . GLU A 1 23 ? -14.140 21.514 1.170 1.00 0.00 23 GLU A N 5
ATOM 5517 C CA . GLU A 1 23 ? -15.336 22.350 0.967 1.00 0.00 23 GLU A CA 5
ATOM 5518 C C . GLU A 1 23 ? -15.227 23.579 1.840 1.00 0.00 23 GLU A C 5
ATOM 5519 O O . GLU A 1 23 ? -15.870 24.583 1.608 1.00 0.00 23 GLU A O 5
ATOM 5531 N N . ARG A 1 24 ? -14.390 23.473 2.833 1.00 0.00 24 ARG A N 5
ATOM 5532 C CA . ARG A 1 24 ? -14.198 24.609 3.752 1.00 0.00 24 ARG A CA 5
ATOM 5533 C C . ARG A 1 24 ? -13.242 25.611 3.145 1.00 0.00 24 ARG A C 5
ATOM 5534 O O . ARG A 1 24 ? -13.535 26.786 3.065 1.00 0.00 24 ARG A O 5
ATOM 5555 N N . GLU A 1 25 ? -12.105 25.129 2.725 1.00 0.00 25 GLU A N 5
ATOM 5556 C CA . GLU A 1 25 ? -11.123 26.045 2.120 1.00 0.00 25 GLU A CA 5
ATOM 5557 C C . GLU A 1 25 ? -11.737 26.727 0.918 1.00 0.00 25 GLU A C 5
ATOM 5558 O O . GLU A 1 25 ? -11.288 27.773 0.494 1.00 0.00 25 GLU A O 5
ATOM 5570 N N . TYR A 1 26 ? -12.764 26.119 0.384 1.00 0.00 26 TYR A N 5
ATOM 5571 C CA . TYR A 1 26 ? -13.425 26.719 -0.794 1.00 0.00 26 TYR A CA 5
ATOM 5572 C C . TYR A 1 26 ? -14.446 27.734 -0.337 1.00 0.00 26 TYR A C 5
ATOM 5573 O O . TYR A 1 26 ? -14.571 28.800 -0.907 1.00 0.00 26 TYR A O 5
ATOM 5591 N N . ALA A 1 27 ? -15.165 27.382 0.689 1.00 0.00 27 ALA A N 5
ATOM 5592 C CA . ALA A 1 27 ? -16.185 28.309 1.208 1.00 0.00 27 ALA A CA 5
ATOM 5593 C C . ALA A 1 27 ? -15.506 29.477 1.900 1.00 0.00 27 ALA A C 5
ATOM 5594 O O . ALA A 1 27 ? -16.132 30.468 2.221 1.00 0.00 27 ALA A O 5
ATOM 5601 N N . THR A 1 28 ? -14.224 29.335 2.121 1.00 0.00 28 THR A N 5
ATOM 5602 C CA . THR A 1 28 ? -13.475 30.417 2.788 1.00 0.00 28 THR A CA 5
ATOM 5603 C C . THR A 1 28 ? -13.295 31.578 1.835 1.00 0.00 28 THR A C 5
ATOM 5604 O O . THR A 1 28 ? -13.377 32.726 2.223 1.00 0.00 28 THR A O 5
ATOM 5615 N N . ASN A 1 29 ? -13.046 31.257 0.598 1.00 0.00 29 ASN A N 5
ATOM 5616 C CA . ASN A 1 29 ? -12.857 32.330 -0.401 1.00 0.00 29 ASN A CA 5
ATOM 5617 C C . ASN A 1 29 ? -13.109 31.815 -1.807 1.00 0.00 29 ASN A C 5
ATOM 5618 O O . ASN A 1 29 ? -14.105 32.138 -2.423 1.00 0.00 29 ASN A O 5
ATOM 5629 N N . LYS A 1 30 ? -12.202 31.008 -2.280 1.00 0.00 30 LYS A N 5
ATOM 5630 C CA . LYS A 1 30 ? -12.342 30.444 -3.643 1.00 0.00 30 LYS A CA 5
ATOM 5631 C C . LYS A 1 30 ? -11.224 29.457 -3.876 1.00 0.00 30 LYS A C 5
ATOM 5632 O O . LYS A 1 30 ? -11.433 28.369 -4.368 1.00 0.00 30 LYS A O 5
ATOM 5651 N N . PHE A 1 31 ? -10.044 29.863 -3.517 1.00 0.00 31 PHE A N 5
ATOM 5652 C CA . PHE A 1 31 ? -8.891 28.990 -3.694 1.00 0.00 31 PHE A CA 5
ATOM 5653 C C . PHE A 1 31 ? -7.854 29.305 -2.645 1.00 0.00 31 PHE A C 5
ATOM 5654 O O . PHE A 1 31 ? -7.870 30.373 -2.065 1.00 0.00 31 PHE A O 5
ATOM 5671 N N . ILE A 1 32 ? -6.971 28.376 -2.419 1.00 0.00 32 ILE A N 5
ATOM 5672 C CA . ILE A 1 32 ? -5.918 28.590 -1.407 1.00 0.00 32 ILE A CA 5
ATOM 5673 C C . ILE A 1 32 ? -4.541 28.759 -2.058 1.00 0.00 32 ILE A C 5
ATOM 5674 O O . ILE A 1 32 ? -4.312 28.327 -3.167 1.00 0.00 32 ILE A O 5
ATOM 5690 N N . THR A 1 33 ? -3.647 29.381 -1.340 1.00 0.00 33 THR A N 5
ATOM 5691 C CA . THR A 1 33 ? -2.278 29.602 -1.887 1.00 0.00 33 THR A CA 5
ATOM 5692 C C . THR A 1 33 ? -1.441 28.332 -1.868 1.00 0.00 33 THR A C 5
ATOM 5693 O O . THR A 1 33 ? -1.728 27.402 -1.149 1.00 0.00 33 THR A O 5
ATOM 5704 N N . LYS A 1 34 ? -0.404 28.333 -2.665 1.00 0.00 34 LYS A N 5
ATOM 5705 C CA . LYS A 1 34 ? 0.483 27.146 -2.727 1.00 0.00 34 LYS A CA 5
ATOM 5706 C C . LYS A 1 34 ? 0.809 26.647 -1.339 1.00 0.00 34 LYS A C 5
ATOM 5707 O O . LYS A 1 34 ? 0.827 25.457 -1.096 1.00 0.00 34 LYS A O 5
ATOM 5726 N N . ASP A 1 35 ? 1.065 27.553 -0.447 1.00 0.00 35 ASP A N 5
ATOM 5727 C CA . ASP A 1 35 ? 1.387 27.123 0.924 1.00 0.00 35 ASP A CA 5
ATOM 5728 C C . ASP A 1 35 ? 0.154 26.507 1.545 1.00 0.00 35 ASP A C 5
ATOM 5729 O O . ASP A 1 35 ? 0.235 25.621 2.381 1.00 0.00 35 ASP A O 5
ATOM 5738 N N . LYS A 1 36 ? -0.978 26.969 1.099 1.00 0.00 36 LYS A N 5
ATOM 5739 C CA . LYS A 1 36 ? -2.230 26.444 1.631 1.00 0.00 36 LYS A CA 5
ATOM 5740 C C . LYS A 1 36 ? -2.651 25.211 0.846 1.00 0.00 36 LYS A C 5
ATOM 5741 O O . LYS A 1 36 ? -3.349 24.362 1.353 1.00 0.00 36 LYS A O 5
ATOM 5760 N N . ARG A 1 37 ? -2.201 25.124 -0.384 1.00 0.00 37 ARG A N 5
ATOM 5761 C CA . ARG A 1 37 ? -2.570 23.949 -1.205 1.00 0.00 37 ARG A CA 5
ATOM 5762 C C . ARG A 1 37 ? -1.881 22.740 -0.630 1.00 0.00 37 ARG A C 5
ATOM 5763 O O . ARG A 1 37 ? -2.438 21.663 -0.548 1.00 0.00 37 ARG A O 5
ATOM 5784 N N . ARG A 1 38 ? -0.659 22.957 -0.239 1.00 0.00 38 ARG A N 5
ATOM 5785 C CA . ARG A 1 38 ? 0.130 21.862 0.341 1.00 0.00 38 ARG A CA 5
ATOM 5786 C C . ARG A 1 38 ? -0.340 21.549 1.748 1.00 0.00 38 ARG A C 5
ATOM 5787 O O . ARG A 1 38 ? -0.256 20.422 2.188 1.00 0.00 38 ARG A O 5
ATOM 5808 N N . ARG A 1 39 ? -0.833 22.547 2.443 1.00 0.00 39 ARG A N 5
ATOM 5809 C CA . ARG A 1 39 ? -1.298 22.274 3.812 1.00 0.00 39 ARG A CA 5
ATOM 5810 C C . ARG A 1 39 ? -2.347 21.220 3.732 1.00 0.00 39 ARG A C 5
ATOM 5811 O O . ARG A 1 39 ? -2.364 20.287 4.511 1.00 0.00 39 ARG A O 5
ATOM 5832 N N . ILE A 1 40 ? -3.218 21.377 2.782 1.00 0.00 40 ILE A N 5
ATOM 5833 C CA . ILE A 1 40 ? -4.270 20.386 2.633 1.00 0.00 40 ILE A CA 5
ATOM 5834 C C . ILE A 1 40 ? -3.630 19.055 2.321 1.00 0.00 40 ILE A C 5
ATOM 5835 O O . ILE A 1 40 ? -3.602 18.173 3.144 1.00 0.00 40 ILE A O 5
ATOM 5851 N N . SER A 1 41 ? -3.103 18.947 1.120 1.00 0.00 41 SER A N 5
ATOM 5852 C CA . SER A 1 41 ? -2.446 17.677 0.715 1.00 0.00 41 SER A CA 5
ATOM 5853 C C . SER A 1 41 ? -1.612 17.101 1.855 1.00 0.00 41 SER A C 5
ATOM 5854 O O . SER A 1 41 ? -1.357 15.914 1.896 1.00 0.00 41 SER A O 5
ATOM 5862 N N . ALA A 1 42 ? -1.194 17.949 2.762 1.00 0.00 42 ALA A N 5
ATOM 5863 C CA . ALA A 1 42 ? -0.378 17.451 3.893 1.00 0.00 42 ALA A CA 5
ATOM 5864 C C . ALA A 1 42 ? -1.280 16.928 4.992 1.00 0.00 42 ALA A C 5
ATOM 5865 O O . ALA A 1 42 ? -0.947 15.989 5.686 1.00 0.00 42 ALA A O 5
ATOM 5872 N N . THR A 1 43 ? -2.412 17.552 5.127 1.00 0.00 43 THR A N 5
ATOM 5873 C CA . THR A 1 43 ? -3.366 17.126 6.165 1.00 0.00 43 THR A CA 5
ATOM 5874 C C . THR A 1 43 ? -4.326 16.118 5.576 1.00 0.00 43 THR A C 5
ATOM 5875 O O . THR A 1 43 ? -4.948 15.346 6.279 1.00 0.00 43 THR A O 5
ATOM 5886 N N . THR A 1 44 ? -4.414 16.150 4.276 1.00 0.00 44 THR A N 5
ATOM 5887 C CA . THR A 1 44 ? -5.308 15.229 3.567 1.00 0.00 44 THR A CA 5
ATOM 5888 C C . THR A 1 44 ? -4.514 14.076 2.967 1.00 0.00 44 THR A C 5
ATOM 5889 O O . THR A 1 44 ? -5.052 13.018 2.706 1.00 0.00 44 THR A O 5
ATOM 5900 N N . ASN A 1 45 ? -3.243 14.321 2.743 1.00 0.00 45 ASN A N 5
ATOM 5901 C CA . ASN A 1 45 ? -2.363 13.270 2.163 1.00 0.00 45 ASN A CA 5
ATOM 5902 C C . ASN A 1 45 ? -2.527 13.144 0.649 1.00 0.00 45 ASN A C 5
ATOM 5903 O O . ASN A 1 45 ? -2.522 12.050 0.118 1.00 0.00 45 ASN A O 5
ATOM 5914 N N . LEU A 1 46 ? -2.657 14.262 -0.027 1.00 0.00 46 LEU A N 5
ATOM 5915 C CA . LEU A 1 46 ? -2.816 14.196 -1.509 1.00 0.00 46 LEU A CA 5
ATOM 5916 C C . LEU A 1 46 ? -1.469 14.417 -2.182 1.00 0.00 46 LEU A C 5
ATOM 5917 O O . LEU A 1 46 ? -0.545 13.654 -1.984 1.00 0.00 46 LEU A O 5
ATOM 5933 N N . SER A 1 47 ? -1.376 15.454 -2.964 1.00 0.00 47 SER A N 5
ATOM 5934 C CA . SER A 1 47 ? -0.089 15.730 -3.651 1.00 0.00 47 SER A CA 5
ATOM 5935 C C . SER A 1 47 ? -0.059 17.156 -4.179 1.00 0.00 47 SER A C 5
ATOM 5936 O O . SER A 1 47 ? 0.724 17.480 -5.037 1.00 0.00 47 SER A O 5
ATOM 5944 N N . GLU A 1 48 ? -0.930 17.972 -3.647 1.00 0.00 48 GLU A N 5
ATOM 5945 C CA . GLU A 1 48 ? -1.002 19.385 -4.076 1.00 0.00 48 GLU A CA 5
ATOM 5946 C C . GLU A 1 48 ? -1.565 19.416 -5.453 1.00 0.00 48 GLU A C 5
ATOM 5947 O O . GLU A 1 48 ? -2.676 19.860 -5.667 1.00 0.00 48 GLU A O 5
ATOM 5959 N N . ARG A 1 49 ? -0.808 18.932 -6.372 1.00 0.00 49 ARG A N 5
ATOM 5960 C CA . ARG A 1 49 ? -1.297 18.924 -7.743 1.00 0.00 49 ARG A CA 5
ATOM 5961 C C . ARG A 1 49 ? -2.639 18.242 -7.729 1.00 0.00 49 ARG A C 5
ATOM 5962 O O . ARG A 1 49 ? -3.551 18.613 -8.441 1.00 0.00 49 ARG A O 5
ATOM 5983 N N . GLN A 1 50 ? -2.727 17.238 -6.895 1.00 0.00 50 GLN A N 5
ATOM 5984 C CA . GLN A 1 50 ? -3.976 16.492 -6.777 1.00 0.00 50 GLN A CA 5
ATOM 5985 C C . GLN A 1 50 ? -5.011 17.392 -6.150 1.00 0.00 50 GLN A C 5
ATOM 5986 O O . GLN A 1 50 ? -6.180 17.296 -6.448 1.00 0.00 50 GLN A O 5
ATOM 6000 N N . VAL A 1 51 ? -4.551 18.280 -5.287 1.00 0.00 51 VAL A N 5
ATOM 6001 C CA . VAL A 1 51 ? -5.498 19.193 -4.636 1.00 0.00 51 VAL A CA 5
ATOM 6002 C C . VAL A 1 51 ? -5.995 20.161 -5.672 1.00 0.00 51 VAL A C 5
ATOM 6003 O O . VAL A 1 51 ? -7.165 20.411 -5.804 1.00 0.00 51 VAL A O 5
ATOM 6016 N N . THR A 1 52 ? -5.082 20.684 -6.405 1.00 0.00 52 THR A N 5
ATOM 6017 C CA . THR A 1 52 ? -5.460 21.624 -7.437 1.00 0.00 52 THR A CA 5
ATOM 6018 C C . THR A 1 52 ? -6.524 20.962 -8.270 1.00 0.00 52 THR A C 5
ATOM 6019 O O . THR A 1 52 ? -7.497 21.565 -8.677 1.00 0.00 52 THR A O 5
ATOM 6030 N N . ILE A 1 53 ? -6.294 19.702 -8.489 1.00 0.00 53 ILE A N 5
ATOM 6031 C CA . ILE A 1 53 ? -7.222 18.892 -9.276 1.00 0.00 53 ILE A CA 5
ATOM 6032 C C . ILE A 1 53 ? -8.426 18.539 -8.420 1.00 0.00 53 ILE A C 5
ATOM 6033 O O . ILE A 1 53 ? -9.493 18.236 -8.919 1.00 0.00 53 ILE A O 5
ATOM 6049 N N . TRP A 1 54 ? -8.221 18.583 -7.133 1.00 0.00 54 TRP A N 5
ATOM 6050 C CA . TRP A 1 54 ? -9.312 18.265 -6.204 1.00 0.00 54 TRP A CA 5
ATOM 6051 C C . TRP A 1 54 ? -10.271 19.416 -6.187 1.00 0.00 54 TRP A C 5
ATOM 6052 O O . TRP A 1 54 ? -11.471 19.240 -6.167 1.00 0.00 54 TRP A O 5
ATOM 6073 N N . PHE A 1 55 ? -9.719 20.592 -6.217 1.00 0.00 55 PHE A N 5
ATOM 6074 C CA . PHE A 1 55 ? -10.581 21.780 -6.202 1.00 0.00 55 PHE A CA 5
ATOM 6075 C C . PHE A 1 55 ? -11.371 21.879 -7.489 1.00 0.00 55 PHE A C 5
ATOM 6076 O O . PHE A 1 55 ? -12.534 22.231 -7.484 1.00 0.00 55 PHE A O 5
ATOM 6093 N N . GLN A 1 56 ? -10.726 21.570 -8.576 1.00 0.00 56 GLN A N 5
ATOM 6094 C CA . GLN A 1 56 ? -11.426 21.639 -9.870 1.00 0.00 56 GLN A CA 5
ATOM 6095 C C . GLN A 1 56 ? -12.540 20.616 -9.900 1.00 0.00 56 GLN A C 5
ATOM 6096 O O . GLN A 1 56 ? -13.610 20.870 -10.418 1.00 0.00 56 GLN A O 5
ATOM 6110 N N . ASN A 1 57 ? -12.273 19.466 -9.338 1.00 0.00 57 ASN A N 5
ATOM 6111 C CA . ASN A 1 57 ? -13.309 18.423 -9.326 1.00 0.00 57 ASN A CA 5
ATOM 6112 C C . ASN A 1 57 ? -14.413 18.912 -8.453 1.00 0.00 57 ASN A C 5
ATOM 6113 O O . ASN A 1 57 ? -15.549 18.492 -8.554 1.00 0.00 57 ASN A O 5
ATOM 6124 N N . ARG A 1 58 ? -14.046 19.807 -7.595 1.00 0.00 58 ARG A N 5
ATOM 6125 C CA . ARG A 1 58 ? -15.018 20.376 -6.684 1.00 0.00 58 ARG A CA 5
ATOM 6126 C C . ARG A 1 58 ? -15.773 21.455 -7.435 1.00 0.00 58 ARG A C 5
ATOM 6127 O O . ARG A 1 58 ? -16.881 21.820 -7.086 1.00 0.00 58 ARG A O 5
ATOM 6148 N N . ARG A 1 59 ? -15.148 21.928 -8.496 1.00 0.00 59 ARG A N 5
ATOM 6149 C CA . ARG A 1 59 ? -15.787 22.981 -9.310 1.00 0.00 59 ARG A CA 5
ATOM 6150 C C . ARG A 1 59 ? -16.598 22.310 -10.380 1.00 0.00 59 ARG A C 5
ATOM 6151 O O . ARG A 1 59 ? -17.446 22.907 -11.013 1.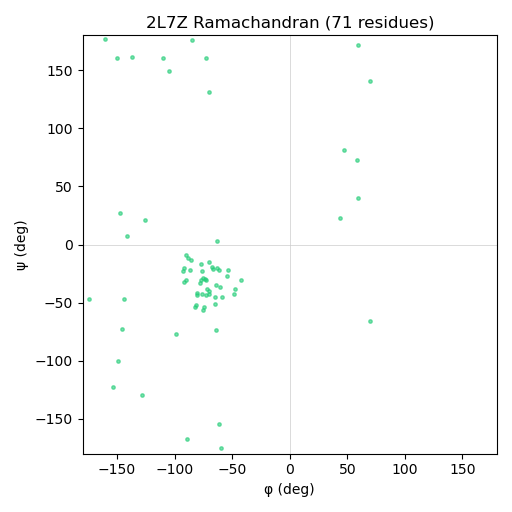00 0.00 59 ARG A O 5
ATOM 6172 N N . VAL A 1 60 ? -16.303 21.058 -10.558 1.00 0.00 60 VAL A N 5
ATOM 6173 C CA . VAL A 1 60 ? -17.007 20.265 -11.563 1.00 0.00 60 VAL A CA 5
ATOM 6174 C C . VAL A 1 60 ? -18.233 19.626 -10.927 1.00 0.00 60 VAL A C 5
ATOM 6175 O O . VAL A 1 60 ? -19.181 19.267 -11.598 1.00 0.00 60 VAL A O 5
ATOM 6188 N N . LYS A 1 61 ? -18.178 19.500 -9.627 1.00 0.00 61 LYS A N 5
ATOM 6189 C CA . LYS A 1 61 ? -19.309 18.896 -8.898 1.00 0.00 61 LYS A CA 5
ATOM 6190 C C . LYS A 1 61 ? -20.306 19.972 -8.484 1.00 0.00 61 LYS A C 5
ATOM 6191 O O . LYS A 1 61 ? -21.483 19.708 -8.338 1.00 0.00 61 LYS A O 5
ATOM 6210 N N . GLU A 1 62 ? -19.812 21.171 -8.302 1.00 0.00 62 GLU A N 5
ATOM 6211 C CA . GLU A 1 62 ? -20.711 22.271 -7.899 1.00 0.00 62 GLU A CA 5
ATOM 6212 C C . GLU A 1 62 ? -21.444 22.820 -9.111 1.00 0.00 62 GLU A C 5
ATOM 6213 O O . GLU A 1 62 ? -22.616 23.136 -9.044 1.00 0.00 62 GLU A O 5
ATOM 6225 N N . LYS A 1 63 ? -20.737 22.926 -10.196 1.00 0.00 63 LYS A N 5
ATOM 6226 C CA . LYS A 1 63 ? -21.369 23.453 -11.429 1.00 0.00 63 LYS A CA 5
ATOM 6227 C C . LYS A 1 63 ? -22.411 22.478 -11.966 1.00 0.00 63 LYS A C 5
ATOM 6228 O O . LYS A 1 63 ? -23.245 22.841 -12.774 1.00 0.00 63 LYS A O 5
ATOM 6247 N N . LYS A 1 64 ? -22.346 21.258 -11.507 1.00 0.00 64 LYS A N 5
ATOM 6248 C CA . LYS A 1 64 ? -23.324 20.248 -11.980 1.00 0.00 64 LYS A CA 5
ATOM 6249 C C . LYS A 1 64 ? -24.675 20.434 -11.305 1.00 0.00 64 LYS A C 5
ATOM 6250 O O . LYS A 1 64 ? -25.699 20.087 -11.856 1.00 0.00 64 LYS A O 5
ATOM 6269 N N . VAL A 1 65 ? -24.655 20.979 -10.119 1.00 0.00 65 VAL A N 5
ATOM 6270 C CA . VAL A 1 65 ? -25.934 21.192 -9.397 1.00 0.00 65 VAL A CA 5
ATOM 6271 C C . VAL A 1 65 ? -26.760 22.284 -10.069 1.00 0.00 65 VAL A C 5
ATOM 6272 O O . VAL A 1 65 ? -27.517 22.977 -9.417 1.00 0.00 65 VAL A O 5
ATOM 6285 N N . ILE A 1 66 ? -26.600 22.410 -11.365 1.00 0.00 66 ILE A N 5
ATOM 6286 C CA . ILE A 1 66 ? -27.365 23.451 -12.107 1.00 0.00 66 ILE A CA 5
ATOM 6287 C C . ILE A 1 66 ? -28.519 22.832 -12.893 1.00 0.00 66 ILE A C 5
ATOM 6288 O O . ILE A 1 66 ? -29.599 23.388 -12.954 1.00 0.00 66 ILE A O 5
ATOM 6304 N N . ASN A 1 67 ? -28.273 21.690 -13.480 1.00 0.00 67 ASN A N 5
ATOM 6305 C CA . ASN A 1 67 ? -29.350 21.028 -14.265 1.00 0.00 67 ASN A CA 5
ATOM 6306 C C . ASN A 1 67 ? -30.508 20.614 -13.364 1.00 0.00 67 ASN A C 5
ATOM 6307 O O . ASN A 1 67 ? -31.578 20.293 -13.838 1.00 0.00 67 ASN A O 5
ATOM 6318 N N . LYS A 1 68 ? -30.265 20.629 -12.080 1.00 0.00 68 LYS A N 5
ATOM 6319 C CA . LYS A 1 68 ? -31.334 20.243 -11.121 1.00 0.00 68 LYS A CA 5
ATOM 6320 C C . LYS A 1 68 ? -31.321 21.172 -9.915 1.00 0.00 68 LYS A C 5
ATOM 6321 O O . LYS A 1 68 ? -30.561 22.117 -9.870 1.00 0.00 68 LYS A O 5
ATOM 6340 N N . LEU A 1 69 ? -32.162 20.889 -8.956 1.00 0.00 69 LEU A N 5
ATOM 6341 C CA . LEU A 1 69 ? -32.203 21.754 -7.751 1.00 0.00 69 LEU A CA 5
ATOM 6342 C C . LEU A 1 69 ? -32.168 23.228 -8.152 1.00 0.00 69 LEU A C 5
ATOM 6343 O O . LEU A 1 69 ? -32.545 23.579 -9.253 1.00 0.00 69 LEU A O 5
ATOM 6359 N N . LYS A 1 70 ? -31.718 24.066 -7.256 1.00 0.00 70 LYS A N 5
ATOM 6360 C CA . LYS A 1 70 ? -31.658 25.516 -7.583 1.00 0.00 70 LYS A CA 5
ATOM 6361 C C . LYS A 1 70 ? -30.778 26.265 -6.585 1.00 0.00 70 LYS A C 5
ATOM 6362 O O . LYS A 1 70 ? -30.049 25.663 -5.823 1.00 0.00 70 LYS A O 5
ATOM 6381 N N . THR A 1 71 ? -30.868 27.573 -6.611 1.00 0.00 71 THR A N 5
ATOM 6382 C CA . THR A 1 71 ? -30.045 28.388 -5.676 1.00 0.00 71 THR A CA 5
ATOM 6383 C C . THR A 1 71 ? -30.869 28.841 -4.472 1.00 0.00 71 THR A C 5
ATOM 6384 O O . THR A 1 71 ? -30.491 29.759 -3.770 1.00 0.00 71 THR A O 5
ATOM 6395 N N . THR A 1 72 ? -31.979 28.186 -4.257 1.00 0.00 72 THR A N 5
ATOM 6396 C CA . THR A 1 72 ? -32.843 28.558 -3.107 1.00 0.00 72 THR A CA 5
ATOM 6397 C C . THR A 1 72 ? -32.950 30.071 -2.962 1.00 0.00 72 THR A C 5
ATOM 6398 O O . THR A 1 72 ? -33.743 30.707 -3.624 1.00 0.00 72 THR A O 5
ATOM 6409 N N . SER A 1 73 ? -32.148 30.620 -2.089 1.00 0.00 73 SER A N 5
ATOM 6410 C CA . SER A 1 73 ? -32.188 32.089 -1.885 1.00 0.00 73 SER A CA 5
ATOM 6411 C C . SER A 1 73 ? -30.808 32.627 -1.522 1.00 0.00 73 SER A C 5
ATOM 6412 O O . SER A 1 73 ? -30.723 33.228 -0.462 1.00 0.00 73 SER A O 5
ATOM 6421 N N . MET A 1 1 ? 0.215 -6.226 17.060 1.00 0.00 1 MET A N 6
ATOM 6422 C CA . MET A 1 1 ? -0.897 -6.629 17.967 1.00 0.00 1 MET A CA 6
ATOM 6423 C C . MET A 1 1 ? -2.159 -6.909 17.150 1.00 0.00 1 MET A C 6
ATOM 6424 O O . MET A 1 1 ? -2.778 -6.002 16.630 1.00 0.00 1 MET A O 6
ATOM 6427 N N . SER A 1 2 ? -2.516 -8.160 17.055 1.00 0.00 2 SER A N 6
ATOM 6428 C CA . SER A 1 2 ? -3.730 -8.513 16.279 1.00 0.00 2 SER A CA 6
ATOM 6429 C C . SER A 1 2 ? -4.974 -8.451 17.157 1.00 0.00 2 SER A C 6
ATOM 6430 O O . SER A 1 2 ? -4.970 -7.828 18.200 1.00 0.00 2 SER A O 6
ATOM 6438 N N . HIS A 1 3 ? -6.019 -9.100 16.717 1.00 0.00 3 HIS A N 6
ATOM 6439 C CA . HIS A 1 3 ? -7.268 -9.090 17.511 1.00 0.00 3 HIS A CA 6
ATOM 6440 C C . HIS A 1 3 ? -7.795 -7.670 17.677 1.00 0.00 3 HIS A C 6
ATOM 6441 O O . HIS A 1 3 ? -8.750 -7.439 18.390 1.00 0.00 3 HIS A O 6
ATOM 6455 N N . MET A 1 4 ? -7.159 -6.741 17.013 1.00 0.00 4 MET A N 6
ATOM 6456 C CA . MET A 1 4 ? -7.610 -5.331 17.120 1.00 0.00 4 MET A CA 6
ATOM 6457 C C . MET A 1 4 ? -7.058 -4.495 15.973 1.00 0.00 4 MET A C 6
ATOM 6458 O O . MET A 1 4 ? -5.957 -4.718 15.512 1.00 0.00 4 MET A O 6
ATOM 6472 N N . LEU A 1 5 ? -7.835 -3.543 15.531 1.00 0.00 5 LEU A N 6
ATOM 6473 C CA . LEU A 1 5 ? -7.371 -2.685 14.414 1.00 0.00 5 LEU A CA 6
ATOM 6474 C C . LEU A 1 5 ? -7.191 -3.506 13.142 1.00 0.00 5 LEU A C 6
ATOM 6475 O O . LEU A 1 5 ? -6.273 -3.283 12.377 1.00 0.00 5 LEU A O 6
ATOM 6491 N N . GLU A 1 6 ? -8.075 -4.442 12.939 1.00 0.00 6 GLU A N 6
ATOM 6492 C CA . GLU A 1 6 ? -7.973 -5.287 11.725 1.00 0.00 6 GLU A CA 6
ATOM 6493 C C . GLU A 1 6 ? -8.291 -4.475 10.474 1.00 0.00 6 GLU A C 6
ATOM 6494 O O . GLU A 1 6 ? -8.906 -4.970 9.550 1.00 0.00 6 GLU A O 6
ATOM 6506 N N . GLY A 1 7 ? -7.863 -3.236 10.471 1.00 0.00 7 GLY A N 6
ATOM 6507 C CA . GLY A 1 7 ? -8.127 -2.362 9.287 1.00 0.00 7 GLY A CA 6
ATOM 6508 C C . GLY A 1 7 ? -6.867 -1.575 8.921 1.00 0.00 7 GLY A C 6
ATOM 6509 O O . GLY A 1 7 ? -6.153 -1.111 9.788 1.00 0.00 7 GLY A O 6
ATOM 6513 N N . ARG A 1 8 ? -6.626 -1.447 7.636 1.00 0.00 8 ARG A N 6
ATOM 6514 C CA . ARG A 1 8 ? -5.424 -0.699 7.171 1.00 0.00 8 ARG A CA 6
ATOM 6515 C C . ARG A 1 8 ? -5.826 0.443 6.247 1.00 0.00 8 ARG A C 6
ATOM 6516 O O . ARG A 1 8 ? -6.117 0.233 5.086 1.00 0.00 8 ARG A O 6
ATOM 6537 N N . LYS A 1 9 ? -5.833 1.634 6.779 1.00 0.00 9 LYS A N 6
ATOM 6538 C CA . LYS A 1 9 ? -6.214 2.799 5.946 1.00 0.00 9 LYS A CA 6
ATOM 6539 C C . LYS A 1 9 ? -5.019 3.329 5.167 1.00 0.00 9 LYS A C 6
ATOM 6540 O O . LYS A 1 9 ? -5.131 4.296 4.440 1.00 0.00 9 LYS A O 6
ATOM 6559 N N . LYS A 1 10 ? -3.894 2.693 5.331 1.00 0.00 10 LYS A N 6
ATOM 6560 C CA . LYS A 1 10 ? -2.690 3.157 4.599 1.00 0.00 10 LYS A CA 6
ATOM 6561 C C . LYS A 1 10 ? -3.008 3.361 3.122 1.00 0.00 10 LYS A C 6
ATOM 6562 O O . LYS A 1 10 ? -2.241 3.963 2.395 1.00 0.00 10 LYS A O 6
ATOM 6581 N N . ARG A 1 11 ? -4.144 2.851 2.711 1.00 0.00 11 ARG A N 6
ATOM 6582 C CA . ARG A 1 11 ? -4.554 2.993 1.287 1.00 0.00 11 ARG A CA 6
ATOM 6583 C C . ARG A 1 11 ? -5.995 3.483 1.201 1.00 0.00 11 ARG A C 6
ATOM 6584 O O . ARG A 1 11 ? -6.719 3.453 2.177 1.00 0.00 11 ARG A O 6
ATOM 6605 N N . VAL A 1 12 ? -6.391 3.925 0.038 1.00 0.00 12 VAL A N 6
ATOM 6606 C CA . VAL A 1 12 ? -7.784 4.417 -0.110 1.00 0.00 12 VAL A CA 6
ATOM 6607 C C . VAL A 1 12 ? -8.083 5.495 0.945 1.00 0.00 12 VAL A C 6
ATOM 6608 O O . VAL A 1 12 ? -8.644 5.219 1.986 1.00 0.00 12 VAL A O 6
ATOM 6621 N N . PRO A 1 13 ? -7.688 6.718 0.643 1.00 0.00 13 PRO A N 6
ATOM 6622 C CA . PRO A 1 13 ? -7.903 7.845 1.551 1.00 0.00 13 PRO A CA 6
ATOM 6623 C C . PRO A 1 13 ? -9.400 8.097 1.800 1.00 0.00 13 PRO A C 6
ATOM 6624 O O . PRO A 1 13 ? -9.975 7.522 2.702 1.00 0.00 13 PRO A O 6
ATOM 6635 N N . TYR A 1 14 ? -10.002 8.939 0.993 1.00 0.00 14 TYR A N 6
ATOM 6636 C CA . TYR A 1 14 ? -11.453 9.228 1.179 1.00 0.00 14 TYR A CA 6
ATOM 6637 C C . TYR A 1 14 ? -11.808 9.343 2.661 1.00 0.00 14 TYR A C 6
ATOM 6638 O O . TYR A 1 14 ? -12.472 8.483 3.207 1.00 0.00 14 TYR A O 6
ATOM 6656 N N . THR A 1 15 ? -11.357 10.410 3.283 1.00 0.00 15 THR A N 6
ATOM 6657 C CA . THR A 1 15 ? -11.651 10.610 4.725 1.00 0.00 15 THR A CA 6
ATOM 6658 C C . THR A 1 15 ? -12.658 11.735 4.915 1.00 0.00 15 THR A C 6
ATOM 6659 O O . THR A 1 15 ? -13.235 12.222 3.963 1.00 0.00 15 THR A O 6
ATOM 6670 N N . LYS A 1 16 ? -12.853 12.130 6.141 1.00 0.00 16 LYS A N 6
ATOM 6671 C CA . LYS A 1 16 ? -13.816 13.220 6.405 1.00 0.00 16 LYS A CA 6
ATOM 6672 C C . LYS A 1 16 ? -13.104 14.557 6.370 1.00 0.00 16 LYS A C 6
ATOM 6673 O O . LYS A 1 16 ? -13.651 15.546 5.922 1.00 0.00 16 LYS A O 6
ATOM 6692 N N . VAL A 1 17 ? -11.883 14.564 6.833 1.00 0.00 17 VAL A N 6
ATOM 6693 C CA . VAL A 1 17 ? -11.117 15.827 6.833 1.00 0.00 17 VAL A CA 6
ATOM 6694 C C . VAL A 1 17 ? -10.784 16.200 5.406 1.00 0.00 17 VAL A C 6
ATOM 6695 O O . VAL A 1 17 ? -10.497 17.339 5.092 1.00 0.00 17 VAL A O 6
ATOM 6708 N N . GLN A 1 18 ? -10.838 15.211 4.572 1.00 0.00 18 GLN A N 6
ATOM 6709 C CA . GLN A 1 18 ? -10.543 15.408 3.142 1.00 0.00 18 GLN A CA 6
ATOM 6710 C C . GLN A 1 18 ? -11.608 16.271 2.484 1.00 0.00 18 GLN A C 6
ATOM 6711 O O . GLN A 1 18 ? -11.322 17.341 1.977 1.00 0.00 18 GLN A O 6
ATOM 6725 N N . LEU A 1 19 ? -12.825 15.797 2.509 1.00 0.00 19 LEU A N 6
ATOM 6726 C CA . LEU A 1 19 ? -13.911 16.581 1.886 1.00 0.00 19 LEU A CA 6
ATOM 6727 C C . LEU A 1 19 ? -14.227 17.801 2.716 1.00 0.00 19 LEU A C 6
ATOM 6728 O O . LEU A 1 19 ? -14.923 18.694 2.273 1.00 0.00 19 LEU A O 6
ATOM 6744 N N . LYS A 1 20 ? -13.718 17.822 3.907 1.00 0.00 20 LYS A N 6
ATOM 6745 C CA . LYS A 1 20 ? -13.979 18.975 4.768 1.00 0.00 20 LYS A CA 6
ATOM 6746 C C . LYS A 1 20 ? -13.047 20.101 4.388 1.00 0.00 20 LYS A C 6
ATOM 6747 O O . LYS A 1 20 ? -13.450 21.231 4.291 1.00 0.00 20 LYS A O 6
ATOM 6766 N N . GLU A 1 21 ? -11.807 19.769 4.150 1.00 0.00 21 GLU A N 6
ATOM 6767 C CA . GLU A 1 21 ? -10.852 20.831 3.773 1.00 0.00 21 GLU A CA 6
ATOM 6768 C C . GLU A 1 21 ? -11.070 21.256 2.333 1.00 0.00 21 GLU A C 6
ATOM 6769 O O . GLU A 1 21 ? -10.666 22.325 1.929 1.00 0.00 21 GLU A O 6
ATOM 6781 N N . LEU A 1 22 ? -11.713 20.418 1.582 1.00 0.00 22 LEU A N 6
ATOM 6782 C CA . LEU A 1 22 ? -11.964 20.764 0.168 1.00 0.00 22 LEU A CA 6
ATOM 6783 C C . LEU A 1 22 ? -13.144 21.725 0.036 1.00 0.00 22 LEU A C 6
ATOM 6784 O O . LEU A 1 22 ? -13.028 22.780 -0.555 1.00 0.00 22 LEU A O 6
ATOM 6800 N N . GLU A 1 23 ? -14.245 21.358 0.627 1.00 0.00 23 GLU A N 6
ATOM 6801 C CA . GLU A 1 23 ? -15.452 22.230 0.547 1.00 0.00 23 GLU A CA 6
ATOM 6802 C C . GLU A 1 23 ? -15.318 23.519 1.355 1.00 0.00 23 GLU A C 6
ATOM 6803 O O . GLU A 1 23 ? -16.006 24.486 1.086 1.00 0.00 23 GLU A O 6
ATOM 6815 N N . ARG A 1 24 ? -14.443 23.530 2.315 1.00 0.00 24 ARG A N 6
ATOM 6816 C CA . ARG A 1 24 ? -14.289 24.766 3.123 1.00 0.00 24 ARG A CA 6
ATOM 6817 C C . ARG A 1 24 ? -13.269 25.695 2.508 1.00 0.00 24 ARG A C 6
ATOM 6818 O O . ARG A 1 24 ? -13.548 26.853 2.270 1.00 0.00 24 ARG A O 6
ATOM 6839 N N . GLU A 1 25 ? -12.106 25.185 2.254 1.00 0.00 25 GLU A N 6
ATOM 6840 C CA . GLU A 1 25 ? -11.075 26.046 1.653 1.00 0.00 25 GLU A CA 6
ATOM 6841 C C . GLU A 1 25 ? -11.584 26.649 0.361 1.00 0.00 25 GLU A C 6
ATOM 6842 O O . GLU A 1 25 ? -11.116 27.684 -0.072 1.00 0.00 25 GLU A O 6
ATOM 6854 N N . TYR A 1 26 ? -12.540 25.992 -0.242 1.00 0.00 26 TYR A N 6
ATOM 6855 C CA . TYR A 1 26 ? -13.085 26.522 -1.505 1.00 0.00 26 TYR A CA 6
ATOM 6856 C C . TYR A 1 26 ? -14.153 27.546 -1.198 1.00 0.00 26 TYR A C 6
ATOM 6857 O O . TYR A 1 26 ? -14.199 28.603 -1.796 1.00 0.00 26 TYR A O 6
ATOM 6875 N N . ALA A 1 27 ? -14.999 27.215 -0.263 1.00 0.00 27 ALA A N 6
ATOM 6876 C CA . ALA A 1 27 ? -16.068 28.156 0.100 1.00 0.00 27 ALA A CA 6
ATOM 6877 C C . ALA A 1 27 ? -15.469 29.344 0.831 1.00 0.00 27 ALA A C 6
ATOM 6878 O O . ALA A 1 27 ? -16.122 30.346 1.042 1.00 0.00 27 ALA A O 6
ATOM 6885 N N . THR A 1 28 ? -14.220 29.203 1.210 1.00 0.00 28 THR A N 6
ATOM 6886 C CA . THR A 1 28 ? -13.551 30.305 1.926 1.00 0.00 28 THR A CA 6
ATOM 6887 C C . THR A 1 28 ? -13.400 31.494 1.007 1.00 0.00 28 THR A C 6
ATOM 6888 O O . THR A 1 28 ? -13.668 32.616 1.389 1.00 0.00 28 THR A O 6
ATOM 6899 N N . ASN A 1 29 ? -12.973 31.233 -0.195 1.00 0.00 29 ASN A N 6
ATOM 6900 C CA . ASN A 1 29 ? -12.804 32.359 -1.151 1.00 0.00 29 ASN A CA 6
ATOM 6901 C C . ASN A 1 29 ? -12.807 31.874 -2.596 1.00 0.00 29 ASN A C 6
ATOM 6902 O O . ASN A 1 29 ? -13.846 31.768 -3.218 1.00 0.00 29 ASN A O 6
ATOM 6913 N N . LYS A 1 30 ? -11.640 31.591 -3.099 1.00 0.00 30 LYS A N 6
ATOM 6914 C CA . LYS A 1 30 ? -11.532 31.111 -4.501 1.00 0.00 30 LYS A CA 6
ATOM 6915 C C . LYS A 1 30 ? -10.482 30.037 -4.561 1.00 0.00 30 LYS A C 6
ATOM 6916 O O . LYS A 1 30 ? -10.715 28.949 -5.050 1.00 0.00 30 LYS A O 6
ATOM 6935 N N . PHE A 1 31 ? -9.334 30.366 -4.058 1.00 0.00 31 PHE A N 6
ATOM 6936 C CA . PHE A 1 31 ? -8.245 29.406 -4.056 1.00 0.00 31 PHE A CA 6
ATOM 6937 C C . PHE A 1 31 ? -7.347 29.682 -2.887 1.00 0.00 31 PHE A C 6
ATOM 6938 O O . PHE A 1 31 ? -7.379 30.764 -2.332 1.00 0.00 31 PHE A O 6
ATOM 6955 N N . ILE A 1 32 ? -6.558 28.713 -2.533 1.00 0.00 32 ILE A N 6
ATOM 6956 C CA . ILE A 1 32 ? -5.650 28.897 -1.389 1.00 0.00 32 ILE A CA 6
ATOM 6957 C C . ILE A 1 32 ? -4.183 28.964 -1.797 1.00 0.00 32 ILE A C 6
ATOM 6958 O O . ILE A 1 32 ? -3.797 28.543 -2.871 1.00 0.00 32 ILE A O 6
ATOM 6974 N N . THR A 1 33 ? -3.399 29.504 -0.903 1.00 0.00 33 THR A N 6
ATOM 6975 C CA . THR A 1 33 ? -1.939 29.647 -1.148 1.00 0.00 33 THR A CA 6
ATOM 6976 C C . THR A 1 33 ? -1.224 28.308 -1.133 1.00 0.00 33 THR A C 6
ATOM 6977 O O . THR A 1 33 ? -1.724 27.333 -0.612 1.00 0.00 33 THR A O 6
ATOM 6988 N N . LYS A 1 34 ? -0.052 28.293 -1.707 1.00 0.00 34 LYS A N 6
ATOM 6989 C CA . LYS A 1 34 ? 0.728 27.038 -1.747 1.00 0.00 34 LYS A CA 6
ATOM 6990 C C . LYS A 1 34 ? 0.798 26.420 -0.369 1.00 0.00 34 LYS A C 6
ATOM 6991 O O . LYS A 1 34 ? 0.728 25.217 -0.219 1.00 0.00 34 LYS A O 6
ATOM 7010 N N . ASP A 1 35 ? 0.932 27.254 0.618 1.00 0.00 35 ASP A N 6
ATOM 7011 C CA . ASP A 1 35 ? 1.007 26.731 1.994 1.00 0.00 35 ASP A CA 6
ATOM 7012 C C . ASP A 1 35 ? -0.330 26.135 2.393 1.00 0.00 35 ASP A C 6
ATOM 7013 O O . ASP A 1 35 ? -0.394 25.203 3.171 1.00 0.00 35 ASP A O 6
ATOM 7022 N N . LYS A 1 36 ? -1.383 26.665 1.831 1.00 0.00 36 LYS A N 6
ATOM 7023 C CA . LYS A 1 36 ? -2.710 26.142 2.168 1.00 0.00 36 LYS A CA 6
ATOM 7024 C C . LYS A 1 36 ? -3.043 24.969 1.262 1.00 0.00 36 LYS A C 6
ATOM 7025 O O . LYS A 1 36 ? -3.816 24.103 1.616 1.00 0.00 36 LYS A O 6
ATOM 7044 N N . ARG A 1 37 ? -2.440 24.963 0.101 1.00 0.00 37 ARG A N 6
ATOM 7045 C CA . ARG A 1 37 ? -2.694 23.860 -0.854 1.00 0.00 37 ARG A CA 6
ATOM 7046 C C . ARG A 1 37 ? -1.964 22.633 -0.387 1.00 0.00 37 ARG A C 6
ATOM 7047 O O . ARG A 1 37 ? -2.391 21.511 -0.598 1.00 0.00 37 ARG A O 6
ATOM 7068 N N . ARG A 1 38 ? -0.866 22.878 0.252 1.00 0.00 38 ARG A N 6
ATOM 7069 C CA . ARG A 1 38 ? -0.056 21.769 0.764 1.00 0.00 38 ARG A CA 6
ATOM 7070 C C . ARG A 1 38 ? -0.653 21.282 2.057 1.00 0.00 38 ARG A C 6
ATOM 7071 O O . ARG A 1 38 ? -0.556 20.120 2.394 1.00 0.00 38 ARG A O 6
ATOM 7092 N N . ARG A 1 39 ? -1.285 22.182 2.760 1.00 0.00 39 ARG A N 6
ATOM 7093 C CA . ARG A 1 39 ? -1.895 21.787 4.031 1.00 0.00 39 ARG A CA 6
ATOM 7094 C C . ARG A 1 39 ? -2.929 20.748 3.740 1.00 0.00 39 ARG A C 6
ATOM 7095 O O . ARG A 1 39 ? -3.001 19.725 4.391 1.00 0.00 39 ARG A O 6
ATOM 7116 N N . ILE A 1 40 ? -3.722 21.030 2.750 1.00 0.00 40 ILE A N 6
ATOM 7117 C CA . ILE A 1 40 ? -4.762 20.082 2.378 1.00 0.00 40 ILE A CA 6
ATOM 7118 C C . ILE A 1 40 ? -4.107 18.766 2.023 1.00 0.00 40 ILE A C 6
ATOM 7119 O O . ILE A 1 40 ? -4.215 17.804 2.745 1.00 0.00 40 ILE A O 6
ATOM 7135 N N . SER A 1 41 ? -3.423 18.748 0.906 1.00 0.00 41 SER A N 6
ATOM 7136 C CA . SER A 1 41 ? -2.753 17.497 0.501 1.00 0.00 41 SER A CA 6
ATOM 7137 C C . SER A 1 41 ? -2.031 16.872 1.703 1.00 0.00 41 SER A C 6
ATOM 7138 O O . SER A 1 41 ? -1.995 15.665 1.852 1.00 0.00 41 SER A O 6
ATOM 7146 N N . ALA A 1 42 ? -1.474 17.717 2.542 1.00 0.00 42 ALA A N 6
ATOM 7147 C CA . ALA A 1 42 ? -0.752 17.201 3.736 1.00 0.00 42 ALA A CA 6
ATOM 7148 C C . ALA A 1 42 ? -1.727 16.620 4.755 1.00 0.00 42 ALA A C 6
ATOM 7149 O O . ALA A 1 42 ? -1.376 15.746 5.524 1.00 0.00 42 ALA A O 6
ATOM 7156 N N . THR A 1 43 ? -2.936 17.114 4.745 1.00 0.00 43 THR A N 6
ATOM 7157 C CA . THR A 1 43 ? -3.935 16.595 5.707 1.00 0.00 43 THR A CA 6
ATOM 7158 C C . THR A 1 43 ? -4.643 15.451 5.050 1.00 0.00 43 THR A C 6
ATOM 7159 O O . THR A 1 43 ? -4.895 14.426 5.653 1.00 0.00 43 THR A O 6
ATOM 7170 N N . THR A 1 44 ? -4.957 15.654 3.809 1.00 0.00 44 THR A N 6
ATOM 7171 C CA . THR A 1 44 ? -5.644 14.613 3.054 1.00 0.00 44 THR A CA 6
ATOM 7172 C C . THR A 1 44 ? -4.637 13.509 2.775 1.00 0.00 44 THR A C 6
ATOM 7173 O O . THR A 1 44 ? -4.983 12.388 2.459 1.00 0.00 44 THR A O 6
ATOM 7184 N N . ASN A 1 45 ? -3.389 13.886 2.903 1.00 0.00 45 ASN A N 6
ATOM 7185 C CA . ASN A 1 45 ? -2.268 12.940 2.676 1.00 0.00 45 ASN A CA 6
ATOM 7186 C C . ASN A 1 45 ? -2.127 12.449 1.231 1.00 0.00 45 ASN A C 6
ATOM 7187 O O . ASN A 1 45 ? -2.413 11.306 0.939 1.00 0.00 45 ASN A O 6
ATOM 7198 N N . LEU A 1 46 ? -1.700 13.312 0.340 1.00 0.00 46 LEU A N 6
ATOM 7199 C CA . LEU A 1 46 ? -1.548 12.839 -1.071 1.00 0.00 46 LEU A CA 6
ATOM 7200 C C . LEU A 1 46 ? -0.485 13.646 -1.836 1.00 0.00 46 LEU A C 6
ATOM 7201 O O . LEU A 1 46 ? 0.637 13.759 -1.383 1.00 0.00 46 LEU A O 6
ATOM 7217 N N . SER A 1 47 ? -0.845 14.191 -2.973 1.00 0.00 47 SER A N 6
ATOM 7218 C CA . SER A 1 4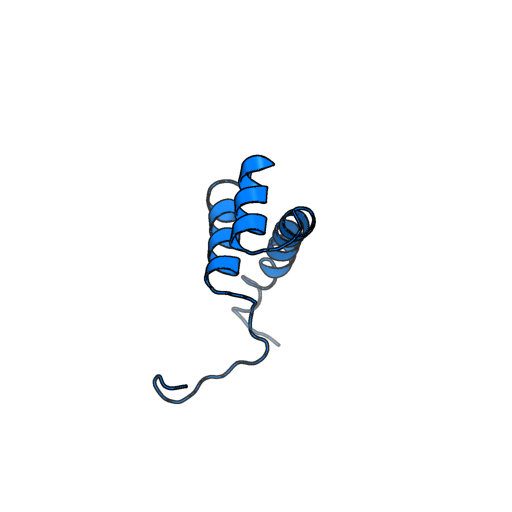7 ? 0.147 14.975 -3.753 1.00 0.00 47 SER A CA 6
ATOM 7219 C C . SER A 1 47 ? 0.041 16.467 -3.497 1.00 0.00 47 SER A C 6
ATOM 7220 O O . SER A 1 47 ? 0.469 16.962 -2.481 1.00 0.00 47 SER A O 6
ATOM 7228 N N . GLU A 1 48 ? -0.518 17.139 -4.447 1.00 0.00 48 GLU A N 6
ATOM 7229 C CA . GLU A 1 48 ? -0.694 18.594 -4.354 1.00 0.00 48 GLU A CA 6
ATOM 7230 C C . GLU A 1 48 ? -1.326 19.031 -5.643 1.00 0.00 48 GLU A C 6
ATOM 7231 O O . GLU A 1 48 ? -2.410 19.578 -5.649 1.00 0.00 48 GLU A O 6
ATOM 7243 N N . ARG A 1 49 ? -0.630 18.796 -6.734 1.00 0.00 49 ARG A N 6
ATOM 7244 C CA . ARG A 1 49 ? -1.196 19.185 -8.016 1.00 0.00 49 ARG A CA 6
ATOM 7245 C C . ARG A 1 49 ? -2.584 18.609 -8.040 1.00 0.00 49 ARG A C 6
ATOM 7246 O O . ARG A 1 49 ? -3.453 19.052 -8.763 1.00 0.00 49 ARG A O 6
ATOM 7267 N N . GLN A 1 50 ? -2.752 17.592 -7.210 1.00 0.00 50 GLN A N 6
ATOM 7268 C CA . GLN A 1 50 ? -4.048 16.927 -7.112 1.00 0.00 50 GLN A CA 6
ATOM 7269 C C . GLN A 1 50 ? -5.016 17.853 -6.409 1.00 0.00 50 GLN A C 6
ATOM 7270 O O . GLN A 1 50 ? -6.145 17.983 -6.817 1.00 0.00 50 GLN A O 6
ATOM 7284 N N . VAL A 1 51 ? -4.554 18.497 -5.347 1.00 0.00 51 VAL A N 6
ATOM 7285 C CA . VAL A 1 51 ? -5.463 19.417 -4.636 1.00 0.00 51 VAL A CA 6
ATOM 7286 C C . VAL A 1 51 ? -5.954 20.382 -5.640 1.00 0.00 51 VAL A C 6
ATOM 7287 O O . VAL A 1 51 ? -7.127 20.643 -5.765 1.00 0.00 51 VAL A O 6
ATOM 7300 N N . THR A 1 52 ? -5.024 20.885 -6.358 1.00 0.00 52 THR A N 6
ATOM 7301 C CA . THR A 1 52 ? -5.339 21.839 -7.390 1.00 0.00 52 THR A CA 6
ATOM 7302 C C . THR A 1 52 ? -6.486 21.297 -8.207 1.00 0.00 52 THR A C 6
ATOM 7303 O O . THR A 1 52 ? -7.481 21.952 -8.428 1.00 0.00 52 THR A O 6
ATOM 7314 N N . ILE A 1 53 ? -6.304 20.079 -8.630 1.00 0.00 53 ILE A N 6
ATOM 7315 C CA . ILE A 1 53 ? -7.323 19.401 -9.437 1.00 0.00 53 ILE A CA 6
ATOM 7316 C C . ILE A 1 53 ? -8.531 19.091 -8.570 1.00 0.00 53 ILE A C 6
ATOM 7317 O O . ILE A 1 53 ? -9.646 19.019 -9.042 1.00 0.00 53 ILE A O 6
ATOM 7333 N N . TRP A 1 54 ? -8.278 18.928 -7.309 1.00 0.00 54 TRP A N 6
ATOM 7334 C CA . TRP A 1 54 ? -9.366 18.626 -6.382 1.00 0.00 54 TRP A CA 6
ATOM 7335 C C . TRP A 1 54 ? -10.296 19.789 -6.349 1.00 0.00 54 TRP A C 6
ATOM 7336 O O . TRP A 1 54 ? -11.497 19.638 -6.345 1.00 0.00 54 TRP A O 6
ATOM 7357 N N . PHE A 1 55 ? -9.721 20.950 -6.345 1.00 0.00 55 PHE A N 6
ATOM 7358 C CA . PHE A 1 55 ? -10.562 22.152 -6.315 1.00 0.00 55 PHE A CA 6
ATOM 7359 C C . PHE A 1 55 ? -11.382 22.279 -7.589 1.00 0.00 55 PHE A C 6
ATOM 7360 O O . PHE A 1 55 ? -12.575 22.505 -7.545 1.00 0.00 55 PHE A O 6
ATOM 7377 N N . GLN A 1 56 ? -10.730 22.132 -8.704 1.00 0.00 56 GLN A N 6
ATOM 7378 C CA . GLN A 1 56 ? -11.456 22.242 -9.986 1.00 0.00 56 GLN A CA 6
ATOM 7379 C C . GLN A 1 56 ? -12.496 21.146 -10.110 1.00 0.00 56 GLN A C 6
ATOM 7380 O O . GLN A 1 56 ? -13.463 21.290 -10.826 1.00 0.00 56 GLN A O 6
ATOM 7394 N N . ASN A 1 57 ? -12.283 20.065 -9.406 1.00 0.00 57 ASN A N 6
ATOM 7395 C CA . ASN A 1 57 ? -13.254 18.959 -9.478 1.00 0.00 57 ASN A CA 6
ATOM 7396 C C . ASN A 1 57 ? -14.378 19.270 -8.548 1.00 0.00 57 ASN A C 6
ATOM 7397 O O . ASN A 1 57 ? -15.528 18.996 -8.824 1.00 0.00 57 ASN A O 6
ATOM 7408 N N . ARG A 1 58 ? -14.023 19.841 -7.447 1.00 0.00 58 ARG A N 6
ATOM 7409 C CA . ARG A 1 58 ? -15.037 20.194 -6.470 1.00 0.00 58 ARG A CA 6
ATOM 7410 C C . ARG A 1 58 ? -15.951 21.239 -7.081 1.00 0.00 58 ARG A C 6
ATOM 7411 O O . ARG A 1 58 ? -17.083 21.417 -6.660 1.00 0.00 58 ARG A O 6
ATOM 7432 N N . ARG A 1 59 ? -15.451 21.896 -8.104 1.00 0.00 59 ARG A N 6
ATOM 7433 C CA . ARG A 1 59 ? -16.272 22.930 -8.760 1.00 0.00 59 ARG A CA 6
ATOM 7434 C C . ARG A 1 59 ? -17.061 22.279 -9.859 1.00 0.00 59 ARG A C 6
ATOM 7435 O O . ARG A 1 59 ? -18.152 22.684 -10.181 1.00 0.00 59 ARG A O 6
ATOM 7456 N N . VAL A 1 60 ? -16.482 21.263 -10.404 1.00 0.00 60 VAL A N 6
ATOM 7457 C CA . VAL A 1 60 ? -17.142 20.535 -11.485 1.00 0.00 60 VAL A CA 6
ATOM 7458 C C . VAL A 1 60 ? -18.280 19.707 -10.906 1.00 0.00 60 VAL A C 6
ATOM 7459 O O . VAL A 1 60 ? -19.184 19.295 -11.607 1.00 0.00 60 VAL A O 6
ATOM 7472 N N . LYS A 1 61 ? -18.202 19.482 -9.620 1.00 0.00 61 LYS A N 6
ATOM 7473 C CA . LYS A 1 61 ? -19.250 18.692 -8.947 1.00 0.00 61 LYS A CA 6
ATOM 7474 C C . LYS A 1 61 ? -20.361 19.595 -8.422 1.00 0.00 61 LYS A C 6
ATOM 7475 O O . LYS A 1 61 ? -21.506 19.197 -8.356 1.00 0.00 61 LYS A O 6
ATOM 7494 N N . GLU A 1 62 ? -20.004 20.803 -8.057 1.00 0.00 62 GLU A N 6
ATOM 7495 C CA . GLU A 1 62 ? -21.030 21.733 -7.538 1.00 0.00 62 GLU A CA 6
ATOM 7496 C C . GLU A 1 62 ? -21.920 22.228 -8.661 1.00 0.00 62 GLU A C 6
ATOM 7497 O O . GLU A 1 62 ? -23.064 22.577 -8.445 1.00 0.00 62 GLU A O 6
ATOM 7509 N N . LYS A 1 63 ? -21.381 22.249 -9.844 1.00 0.00 63 LYS A N 6
ATOM 7510 C CA . LYS A 1 63 ? -22.179 22.717 -10.991 1.00 0.00 63 LYS A CA 6
ATOM 7511 C C . LYS A 1 63 ? -22.977 21.580 -11.597 1.00 0.00 63 LYS A C 6
ATOM 7512 O O . LYS A 1 63 ? -23.998 21.798 -12.220 1.00 0.00 63 LYS A O 6
ATOM 7531 N N . LYS A 1 64 ? -22.503 20.383 -11.407 1.00 0.00 64 LYS A N 6
ATOM 7532 C CA . LYS A 1 64 ? -23.227 19.226 -11.968 1.00 0.00 64 LYS A CA 6
ATOM 7533 C C . LYS A 1 64 ? -24.613 19.129 -11.352 1.00 0.00 64 LYS A C 6
ATOM 7534 O O . LYS A 1 64 ? -25.331 18.175 -11.581 1.00 0.00 64 LYS A O 6
ATOM 7553 N N . VAL A 1 65 ? -24.965 20.127 -10.575 1.00 0.00 65 VAL A N 6
ATOM 7554 C CA . VAL A 1 65 ? -26.303 20.118 -9.927 1.00 0.00 65 VAL A CA 6
ATOM 7555 C C . VAL A 1 65 ? -27.285 20.997 -10.695 1.00 0.00 65 VAL A C 6
ATOM 7556 O O . VAL A 1 65 ? -28.166 20.503 -11.369 1.00 0.00 65 VAL A O 6
ATOM 7569 N N . ILE A 1 66 ? -27.115 22.287 -10.577 1.00 0.00 66 ILE A N 6
ATOM 7570 C CA . ILE A 1 66 ? -28.031 23.208 -11.292 1.00 0.00 66 ILE A CA 6
ATOM 7571 C C . ILE A 1 66 ? -27.972 22.969 -12.803 1.00 0.00 66 ILE A C 6
ATOM 7572 O O . ILE A 1 66 ? -28.988 22.938 -13.468 1.00 0.00 66 ILE A O 6
ATOM 7588 N N . ASN A 1 67 ? -26.783 22.804 -13.316 1.00 0.00 67 ASN A N 6
ATOM 7589 C CA . ASN A 1 67 ? -26.649 22.569 -14.774 1.00 0.00 67 ASN A CA 6
ATOM 7590 C C . ASN A 1 67 ? -27.592 21.464 -15.231 1.00 0.00 67 ASN A C 6
ATOM 7591 O O . ASN A 1 67 ? -28.104 21.498 -16.333 1.00 0.00 67 ASN A O 6
ATOM 7602 N N . LYS A 1 68 ? -27.808 20.504 -14.376 1.00 0.00 68 LYS A N 6
ATOM 7603 C CA . LYS A 1 68 ? -28.714 19.392 -14.744 1.00 0.00 68 LYS A CA 6
ATOM 7604 C C . LYS A 1 68 ? -30.169 19.849 -14.733 1.00 0.00 68 LYS A C 6
ATOM 7605 O O . LYS A 1 68 ? -30.768 20.003 -13.686 1.00 0.00 68 LYS A O 6
ATOM 7624 N N . LEU A 1 69 ? -30.714 20.062 -15.901 1.00 0.00 69 LEU A N 6
ATOM 7625 C CA . LEU A 1 69 ? -32.128 20.510 -15.975 1.00 0.00 69 LEU A CA 6
ATOM 7626 C C . LEU A 1 69 ? -32.810 19.968 -17.226 1.00 0.00 69 LEU A C 6
ATOM 7627 O O . LEU A 1 69 ? -33.738 20.563 -17.737 1.00 0.00 69 LEU A O 6
ATOM 7643 N N . LYS A 1 70 ? -32.340 18.849 -17.702 1.00 0.00 70 LYS A N 6
ATOM 7644 C CA . LYS A 1 70 ? -32.957 18.264 -18.917 1.00 0.00 70 LYS A CA 6
ATOM 7645 C C . LYS A 1 70 ? -34.276 17.583 -18.578 1.00 0.00 70 LYS A C 6
ATOM 7646 O O . LYS A 1 70 ? -35.333 18.165 -18.724 1.00 0.00 70 LYS A O 6
ATOM 7665 N N . THR A 1 71 ? -34.192 16.360 -18.132 1.00 0.00 71 THR A N 6
ATOM 7666 C CA . THR A 1 71 ? -35.431 15.629 -17.779 1.00 0.00 71 THR A CA 6
ATOM 7667 C C . THR A 1 71 ? -36.091 16.248 -16.554 1.00 0.00 71 THR A C 6
ATOM 7668 O O . THR A 1 71 ? -35.510 16.291 -15.488 1.00 0.00 71 THR A O 6
ATOM 7679 N N . THR A 1 72 ? -37.296 16.716 -16.726 1.00 0.00 72 THR A N 6
ATOM 7680 C CA . THR A 1 72 ? -38.006 17.335 -15.581 1.00 0.00 72 THR A CA 6
ATOM 7681 C C . THR A 1 72 ? -38.700 16.277 -14.735 1.00 0.00 72 THR A C 6
ATOM 7682 O O . THR A 1 72 ? -39.488 16.594 -13.865 1.00 0.00 72 THR A O 6
ATOM 7693 N N . SER A 1 73 ? -38.398 15.035 -15.006 1.00 0.00 73 SER A N 6
ATOM 7694 C CA . SER A 1 73 ? -39.033 13.943 -14.225 1.00 0.00 73 SER A CA 6
ATOM 7695 C C . SER A 1 73 ? -38.069 12.777 -14.041 1.00 0.00 73 SER A C 6
ATOM 7696 O O . SER A 1 73 ? -37.490 12.390 -15.043 1.00 0.00 73 SER A O 6
ATOM 7705 N N . MET A 1 1 ? 7.050 0.705 25.066 1.00 0.00 1 MET A N 7
ATOM 7706 C CA . MET A 1 1 ? 6.797 2.172 25.109 1.00 0.00 1 MET A CA 7
ATOM 7707 C C . MET A 1 1 ? 8.124 2.932 25.125 1.00 0.00 1 MET A C 7
ATOM 7708 O O . MET A 1 1 ? 8.624 3.289 26.173 1.00 0.00 1 MET A O 7
ATOM 7711 N N . SER A 1 2 ? 8.669 3.161 23.962 1.00 0.00 2 SER A N 7
ATOM 7712 C CA . SER A 1 2 ? 9.957 3.893 23.895 1.00 0.00 2 SER A CA 7
ATOM 7713 C C . SER A 1 2 ? 9.795 5.300 24.447 1.00 0.00 2 SER A C 7
ATOM 7714 O O . SER A 1 2 ? 10.159 5.572 25.574 1.00 0.00 2 SER A O 7
ATOM 7722 N N . HIS A 1 3 ? 9.249 6.169 23.629 1.00 0.00 3 HIS A N 7
ATOM 7723 C CA . HIS A 1 3 ? 9.039 7.577 24.064 1.00 0.00 3 HIS A CA 7
ATOM 7724 C C . HIS A 1 3 ? 7.557 7.922 24.017 1.00 0.00 3 HIS A C 7
ATOM 7725 O O . HIS A 1 3 ? 6.765 7.180 23.471 1.00 0.00 3 HIS A O 7
ATOM 7739 N N . MET A 1 4 ? 7.202 9.036 24.592 1.00 0.00 4 MET A N 7
ATOM 7740 C CA . MET A 1 4 ? 5.772 9.428 24.580 1.00 0.00 4 MET A CA 7
ATOM 7741 C C . MET A 1 4 ? 5.201 9.323 23.170 1.00 0.00 4 MET A C 7
ATOM 7742 O O . MET A 1 4 ? 5.479 10.146 22.321 1.00 0.00 4 MET A O 7
ATOM 7756 N N . LEU A 1 5 ? 4.412 8.307 22.946 1.00 0.00 5 LEU A N 7
ATOM 7757 C CA . LEU A 1 5 ? 3.812 8.127 21.598 1.00 0.00 5 LEU A CA 7
ATOM 7758 C C . LEU A 1 5 ? 2.591 9.020 21.413 1.00 0.00 5 LEU A C 7
ATOM 7759 O O . LEU A 1 5 ? 1.892 8.917 20.424 1.00 0.00 5 LEU A O 7
ATOM 7775 N N . GLU A 1 6 ? 2.350 9.877 22.368 1.00 0.00 6 GLU A N 7
ATOM 7776 C CA . GLU A 1 6 ? 1.175 10.779 22.256 1.00 0.00 6 GLU A CA 7
ATOM 7777 C C . GLU A 1 6 ? 1.054 11.344 20.845 1.00 0.00 6 GLU A C 7
ATOM 7778 O O . GLU A 1 6 ? 2.042 11.545 20.166 1.00 0.00 6 GLU A O 7
ATOM 7790 N N . GLY A 1 7 ? -0.159 11.592 20.431 1.00 0.00 7 GLY A N 7
ATOM 7791 C CA . GLY A 1 7 ? -0.365 12.146 19.062 1.00 0.00 7 GLY A CA 7
ATOM 7792 C C . GLY A 1 7 ? -1.690 11.649 18.480 1.00 0.00 7 GLY A C 7
ATOM 7793 O O . GLY A 1 7 ? -2.044 11.981 17.366 1.00 0.00 7 GLY A O 7
ATOM 7797 N N . ARG A 1 8 ? -2.395 10.861 19.245 1.00 0.00 8 ARG A N 7
ATOM 7798 C CA . ARG A 1 8 ? -3.692 10.336 18.750 1.00 0.00 8 ARG A CA 7
ATOM 7799 C C . ARG A 1 8 ? -3.551 9.800 17.330 1.00 0.00 8 ARG A C 7
ATOM 7800 O O . ARG A 1 8 ? -4.427 9.976 16.507 1.00 0.00 8 ARG A O 7
ATOM 7821 N N . LYS A 1 9 ? -2.449 9.152 17.066 1.00 0.00 9 LYS A N 7
ATOM 7822 C CA . LYS A 1 9 ? -2.238 8.601 15.703 1.00 0.00 9 LYS A CA 7
ATOM 7823 C C . LYS A 1 9 ? -3.210 7.462 15.418 1.00 0.00 9 LYS A C 7
ATOM 7824 O O . LYS A 1 9 ? -4.280 7.398 15.990 1.00 0.00 9 LYS A O 7
ATOM 7843 N N . LYS A 1 10 ? -2.818 6.583 14.537 1.00 0.00 10 LYS A N 7
ATOM 7844 C CA . LYS A 1 10 ? -3.706 5.442 14.200 1.00 0.00 10 LYS A CA 7
ATOM 7845 C C . LYS A 1 10 ? -5.028 5.942 13.624 1.00 0.00 10 LYS A C 7
ATOM 7846 O O . LYS A 1 10 ? -6.009 5.226 13.602 1.00 0.00 10 LYS A O 7
ATOM 7865 N N . ARG A 1 11 ? -5.023 7.167 13.168 1.00 0.00 11 ARG A N 7
ATOM 7866 C CA . ARG A 1 11 ? -6.264 7.742 12.587 1.00 0.00 11 ARG A CA 7
ATOM 7867 C C . ARG A 1 11 ? -6.257 7.598 11.067 1.00 0.00 11 ARG A C 7
ATOM 7868 O O . ARG A 1 11 ? -7.280 7.376 10.463 1.00 0.00 11 ARG A O 7
ATOM 7889 N N . VAL A 1 12 ? -5.084 7.730 10.498 1.00 0.00 12 VAL A N 7
ATOM 7890 C CA . VAL A 1 12 ? -4.914 7.613 9.013 1.00 0.00 12 VAL A CA 7
ATOM 7891 C C . VAL A 1 12 ? -5.790 8.629 8.224 1.00 0.00 12 VAL A C 7
ATOM 7892 O O . VAL A 1 12 ? -6.836 9.046 8.680 1.00 0.00 12 VAL A O 7
ATOM 7905 N N . PRO A 1 13 ? -5.304 9.037 7.050 1.00 0.00 13 PRO A N 7
ATOM 7906 C CA . PRO A 1 13 ? -6.031 9.993 6.204 1.00 0.00 13 PRO A CA 7
ATOM 7907 C C . PRO A 1 13 ? -7.345 9.400 5.682 1.00 0.00 13 PRO A C 7
ATOM 7908 O O . PRO A 1 13 ? -7.977 8.603 6.346 1.00 0.00 13 PRO A O 7
ATOM 7919 N N . TYR A 1 14 ? -7.728 9.814 4.496 1.00 0.00 14 TYR A N 7
ATOM 7920 C CA . TYR A 1 14 ? -8.985 9.298 3.905 1.00 0.00 14 TYR A CA 7
ATOM 7921 C C . TYR A 1 14 ? -10.141 9.453 4.875 1.00 0.00 14 TYR A C 7
ATOM 7922 O O . TYR A 1 14 ? -10.739 8.483 5.294 1.00 0.00 14 TYR A O 7
ATOM 7940 N N . THR A 1 15 ? -10.438 10.682 5.213 1.00 0.00 15 THR A N 7
ATOM 7941 C CA . THR A 1 15 ? -11.559 10.930 6.160 1.00 0.00 15 THR A CA 7
ATOM 7942 C C . THR A 1 15 ? -12.326 12.192 5.787 1.00 0.00 15 THR A C 7
ATOM 7943 O O . THR A 1 15 ? -12.250 12.660 4.677 1.00 0.00 15 THR A O 7
ATOM 7954 N N . LYS A 1 16 ? -13.058 12.715 6.732 1.00 0.00 16 LYS A N 7
ATOM 7955 C CA . LYS A 1 16 ? -13.836 13.941 6.460 1.00 0.00 16 LYS A CA 7
ATOM 7956 C C . LYS A 1 16 ? -12.912 15.141 6.366 1.00 0.00 16 LYS A C 7
ATOM 7957 O O . LYS A 1 16 ? -13.135 16.036 5.576 1.00 0.00 16 LYS A O 7
ATOM 7976 N N . VAL A 1 17 ? -11.880 15.143 7.174 1.00 0.00 17 VAL A N 7
ATOM 7977 C CA . VAL A 1 17 ? -10.944 16.277 7.129 1.00 0.00 17 VAL A CA 7
ATOM 7978 C C . VAL A 1 17 ? -10.571 16.504 5.696 1.00 0.00 17 VAL A C 7
ATOM 7979 O O . VAL A 1 17 ? -10.080 17.548 5.315 1.00 0.00 17 VAL A O 7
ATOM 7992 N N . GLN A 1 18 ? -10.825 15.494 4.927 1.00 0.00 18 GLN A N 7
ATOM 7993 C CA . GLN A 1 18 ? -10.521 15.553 3.498 1.00 0.00 18 GLN A CA 7
ATOM 7994 C C . GLN A 1 18 ? -11.573 16.364 2.767 1.00 0.00 18 GLN A C 7
ATOM 7995 O O . GLN A 1 18 ? -11.296 17.427 2.242 1.00 0.00 18 GLN A O 7
ATOM 8009 N N . LEU A 1 19 ? -12.770 15.849 2.745 1.00 0.00 19 LEU A N 7
ATOM 8010 C CA . LEU A 1 19 ? -13.853 16.577 2.053 1.00 0.00 19 LEU A CA 7
ATOM 8011 C C . LEU A 1 19 ? -14.249 17.802 2.850 1.00 0.00 19 LEU A C 7
ATOM 8012 O O . LEU A 1 19 ? -14.961 18.663 2.366 1.00 0.00 19 LEU A O 7
ATOM 8028 N N . LYS A 1 20 ? -13.771 17.868 4.062 1.00 0.00 20 LYS A N 7
ATOM 8029 C CA . LYS A 1 20 ? -14.106 19.025 4.904 1.00 0.00 20 LYS A CA 7
ATOM 8030 C C . LYS A 1 20 ? -13.211 20.191 4.551 1.00 0.00 20 LYS A C 7
ATOM 8031 O O . LYS A 1 20 ? -13.647 21.314 4.508 1.00 0.00 20 LYS A O 7
ATOM 8050 N N . GLU A 1 21 ? -11.966 19.908 4.292 1.00 0.00 21 GLU A N 7
ATOM 8051 C CA . GLU A 1 21 ? -11.056 21.013 3.943 1.00 0.00 21 GLU A CA 7
ATOM 8052 C C . GLU A 1 21 ? -11.249 21.418 2.490 1.00 0.00 21 GLU A C 7
ATOM 8053 O O . GLU A 1 21 ? -10.915 22.511 2.096 1.00 0.00 21 GLU A O 7
ATOM 8065 N N . LEU A 1 22 ? -11.797 20.533 1.726 1.00 0.00 22 LEU A N 7
ATOM 8066 C CA . LEU A 1 22 ? -12.020 20.849 0.301 1.00 0.00 22 LEU A CA 7
ATOM 8067 C C . LEU A 1 22 ? -13.201 21.808 0.121 1.00 0.00 22 LEU A C 7
ATOM 8068 O O . LEU A 1 22 ? -13.055 22.902 -0.400 1.00 0.00 22 LEU A O 7
ATOM 8084 N N . GLU A 1 23 ? -14.340 21.389 0.587 1.00 0.00 23 GLU A N 7
ATOM 8085 C CA . GLU A 1 23 ? -15.556 22.243 0.458 1.00 0.00 23 GLU A CA 7
ATOM 8086 C C . GLU A 1 23 ? -15.504 23.512 1.313 1.00 0.00 23 GLU A C 7
ATOM 8087 O O . GLU A 1 23 ? -16.167 24.483 1.005 1.00 0.00 23 GLU A O 7
ATOM 8099 N N . ARG A 1 24 ? -14.731 23.502 2.362 1.00 0.00 24 ARG A N 7
ATOM 8100 C CA . ARG A 1 24 ? -14.669 24.727 3.207 1.00 0.00 24 ARG A CA 7
ATOM 8101 C C . ARG A 1 24 ? -13.621 25.689 2.689 1.00 0.00 24 ARG A C 7
ATOM 8102 O O . ARG A 1 24 ? -13.900 26.855 2.486 1.00 0.00 24 ARG A O 7
ATOM 8123 N N . GLU A 1 25 ? -12.434 25.201 2.479 1.00 0.00 25 GLU A N 7
ATOM 8124 C CA . GLU A 1 25 ? -11.383 26.102 1.973 1.00 0.00 25 GLU A CA 7
ATOM 8125 C C . GLU A 1 25 ? -11.819 26.711 0.653 1.00 0.00 25 GLU A C 7
ATOM 8126 O O . GLU A 1 25 ? -11.301 27.726 0.232 1.00 0.00 25 GLU A O 7
ATOM 8138 N N . TYR A 1 26 ? -12.772 26.076 0.013 1.00 0.00 26 TYR A N 7
ATOM 8139 C CA . TYR A 1 26 ? -13.254 26.609 -1.280 1.00 0.00 26 TYR A CA 7
ATOM 8140 C C . TYR A 1 26 ? -14.389 27.593 -1.049 1.00 0.00 26 TYR A C 7
ATOM 8141 O O . TYR A 1 26 ? -14.458 28.628 -1.683 1.00 0.00 26 TYR A O 7
ATOM 8159 N N . ALA A 1 27 ? -15.263 27.254 -0.142 1.00 0.00 27 ALA A N 7
ATOM 8160 C CA . ALA A 1 27 ? -16.397 28.155 0.143 1.00 0.00 27 ALA A CA 7
ATOM 8161 C C . ALA A 1 27 ? -15.965 29.249 1.106 1.00 0.00 27 ALA A C 7
ATOM 8162 O O . ALA A 1 27 ? -16.687 30.199 1.341 1.00 0.00 27 ALA A O 7
ATOM 8169 N N . THR A 1 28 ? -14.787 29.096 1.647 1.00 0.00 28 THR A N 7
ATOM 8170 C CA . THR A 1 28 ? -14.283 30.108 2.594 1.00 0.00 28 THR A CA 7
ATOM 8171 C C . THR A 1 28 ? -13.917 31.379 1.858 1.00 0.00 28 THR A C 7
ATOM 8172 O O . THR A 1 28 ? -14.208 32.469 2.311 1.00 0.00 28 THR A O 7
ATOM 8183 N N . ASN A 1 29 ? -13.283 31.219 0.731 1.00 0.00 29 ASN A N 7
ATOM 8184 C CA . ASN A 1 29 ? -12.887 32.410 -0.054 1.00 0.00 29 ASN A CA 7
ATOM 8185 C C . ASN A 1 29 ? -12.953 32.125 -1.551 1.00 0.00 29 ASN A C 7
ATOM 8186 O O . ASN A 1 29 ? -13.730 32.727 -2.266 1.00 0.00 29 ASN A O 7
ATOM 8197 N N . LYS A 1 30 ? -12.142 31.206 -1.991 1.00 0.00 30 LYS A N 7
ATOM 8198 C CA . LYS A 1 30 ? -12.127 30.855 -3.434 1.00 0.00 30 LYS A CA 7
ATOM 8199 C C . LYS A 1 30 ? -11.104 29.773 -3.657 1.00 0.00 30 LYS A C 7
ATOM 8200 O O . LYS A 1 30 ? -11.393 28.728 -4.206 1.00 0.00 30 LYS A O 7
ATOM 8219 N N . PHE A 1 31 ? -9.919 30.052 -3.221 1.00 0.00 31 PHE A N 7
ATOM 8220 C CA . PHE A 1 31 ? -8.840 29.096 -3.367 1.00 0.00 31 PHE A CA 7
ATOM 8221 C C . PHE A 1 31 ? -7.862 29.315 -2.243 1.00 0.00 31 PHE A C 7
ATOM 8222 O O . PHE A 1 31 ? -7.836 30.379 -1.653 1.00 0.00 31 PHE A O 7
ATOM 8239 N N . ILE A 1 32 ? -7.074 28.328 -1.966 1.00 0.00 32 ILE A N 7
ATOM 8240 C CA . ILE A 1 32 ? -6.094 28.467 -0.874 1.00 0.00 32 ILE A CA 7
ATOM 8241 C C . ILE A 1 32 ? -4.683 28.722 -1.395 1.00 0.00 32 ILE A C 7
ATOM 8242 O O . ILE A 1 32 ? -4.369 28.460 -2.533 1.00 0.00 32 ILE A O 7
ATOM 8258 N N . THR A 1 33 ? -3.860 29.232 -0.536 1.00 0.00 33 THR A N 7
ATOM 8259 C CA . THR A 1 33 ? -2.466 29.524 -0.939 1.00 0.00 33 THR A CA 7
ATOM 8260 C C . THR A 1 33 ? -1.643 28.256 -1.046 1.00 0.00 33 THR A C 7
ATOM 8261 O O . THR A 1 33 ? -1.958 27.251 -0.442 1.00 0.00 33 THR A O 7
ATOM 8272 N N . LYS A 1 34 ? -0.597 28.328 -1.815 1.00 0.00 34 LYS A N 7
ATOM 8273 C CA . LYS A 1 34 ? 0.265 27.141 -1.981 1.00 0.00 34 LYS A CA 7
ATOM 8274 C C . LYS A 1 34 ? 0.542 26.503 -0.632 1.00 0.00 34 LYS A C 7
ATOM 8275 O O . LYS A 1 34 ? 0.614 25.296 -0.514 1.00 0.00 34 LYS A O 7
ATOM 8294 N N . ASP A 1 35 ? 0.687 27.327 0.366 1.00 0.00 35 ASP A N 7
ATOM 8295 C CA . ASP A 1 35 ? 0.958 26.789 1.713 1.00 0.00 35 ASP A CA 7
ATOM 8296 C C . ASP A 1 35 ? -0.256 26.029 2.227 1.00 0.00 35 ASP A C 7
ATOM 8297 O O . ASP A 1 35 ? -0.129 25.071 2.962 1.00 0.00 35 ASP A O 7
ATOM 8306 N N . LYS A 1 36 ? -1.418 26.467 1.815 1.00 0.00 36 LYS A N 7
ATOM 8307 C CA . LYS A 1 36 ? -2.653 25.787 2.268 1.00 0.00 36 LYS A CA 7
ATOM 8308 C C . LYS A 1 36 ? -3.011 24.607 1.371 1.00 0.00 36 LYS A C 7
ATOM 8309 O O . LYS A 1 36 ? -3.282 23.528 1.859 1.00 0.00 36 LYS A O 7
ATOM 8328 N N . ARG A 1 37 ? -3.010 24.814 0.075 1.00 0.00 37 ARG A N 7
ATOM 8329 C CA . ARG A 1 37 ? -3.353 23.683 -0.811 1.00 0.00 37 ARG A CA 7
ATOM 8330 C C . ARG A 1 37 ? -2.377 22.567 -0.558 1.00 0.00 37 ARG A C 7
ATOM 8331 O O . ARG A 1 37 ? -2.648 21.409 -0.832 1.00 0.00 37 ARG A O 7
ATOM 8352 N N . ARG A 1 38 ? -1.250 22.937 -0.011 1.00 0.00 38 ARG A N 7
ATOM 8353 C CA . ARG A 1 38 ? -0.229 21.930 0.284 1.00 0.00 38 ARG A CA 7
ATOM 8354 C C . ARG A 1 38 ? -0.512 21.327 1.643 1.00 0.00 38 ARG A C 7
ATOM 8355 O O . ARG A 1 38 ? -0.272 20.156 1.870 1.00 0.00 38 ARG A O 7
ATOM 8376 N N . ARG A 1 39 ? -1.027 22.139 2.539 1.00 0.00 39 ARG A N 7
ATOM 8377 C CA . ARG A 1 39 ? -1.329 21.611 3.876 1.00 0.00 39 ARG A CA 7
ATOM 8378 C C . ARG A 1 39 ? -2.470 20.639 3.725 1.00 0.00 39 ARG A C 7
ATOM 8379 O O . ARG A 1 39 ? -2.516 19.614 4.373 1.00 0.00 39 ARG A O 7
ATOM 8400 N N . ILE A 1 40 ? -3.381 20.987 2.848 1.00 0.00 40 ILE A N 7
ATOM 8401 C CA . ILE A 1 40 ? -4.530 20.111 2.617 1.00 0.00 40 ILE A CA 7
ATOM 8402 C C . ILE A 1 40 ? -3.996 18.773 2.162 1.00 0.00 40 ILE A C 7
ATOM 8403 O O . ILE A 1 40 ? -4.062 17.811 2.875 1.00 0.00 40 ILE A O 7
ATOM 8419 N N . SER A 1 41 ? -3.469 18.736 0.962 1.00 0.00 41 SER A N 7
ATOM 8420 C CA . SER A 1 41 ? -2.924 17.463 0.463 1.00 0.00 41 SER A CA 7
ATOM 8421 C C . SER A 1 41 ? -2.089 16.772 1.554 1.00 0.00 41 SER A C 7
ATOM 8422 O O . SER A 1 41 ? -2.177 15.582 1.743 1.00 0.00 41 SER A O 7
ATOM 8430 N N . ALA A 1 42 ? -1.286 17.551 2.246 1.00 0.00 42 ALA A N 7
ATOM 8431 C CA . ALA A 1 42 ? -0.441 16.962 3.321 1.00 0.00 42 ALA A CA 7
ATOM 8432 C C . ALA A 1 42 ? -1.323 16.421 4.420 1.00 0.00 42 ALA A C 7
ATOM 8433 O O . ALA A 1 42 ? -0.925 15.572 5.194 1.00 0.00 42 ALA A O 7
ATOM 8440 N N . THR A 1 43 ? -2.509 16.930 4.465 1.00 0.00 43 THR A N 7
ATOM 8441 C CA . THR A 1 43 ? -3.462 16.480 5.494 1.00 0.00 43 THR A CA 7
ATOM 8442 C C . THR A 1 43 ? -4.259 15.350 4.912 1.00 0.00 43 THR A C 7
ATOM 8443 O O . THR A 1 43 ? -4.469 14.330 5.538 1.00 0.00 43 THR A O 7
ATOM 8454 N N . THR A 1 44 ? -4.693 15.561 3.702 1.00 0.00 44 THR A N 7
ATOM 8455 C CA . THR A 1 44 ? -5.478 14.532 3.021 1.00 0.00 44 THR A CA 7
ATOM 8456 C C . THR A 1 44 ? -4.557 13.347 2.744 1.00 0.00 44 THR A C 7
ATOM 8457 O O . THR A 1 44 ? -4.986 12.215 2.647 1.00 0.00 44 THR A O 7
ATOM 8468 N N . ASN A 1 45 ? -3.289 13.665 2.622 1.00 0.00 45 ASN A N 7
ATOM 8469 C CA . ASN A 1 45 ? -2.254 12.630 2.355 1.00 0.00 45 ASN A CA 7
ATOM 8470 C C . ASN A 1 45 ? -2.343 11.997 0.960 1.00 0.00 45 ASN A C 7
ATOM 8471 O O . ASN A 1 45 ? -2.606 10.816 0.837 1.00 0.00 45 ASN A O 7
ATOM 8482 N N . LEU A 1 46 ? -2.122 12.788 -0.076 1.00 0.00 46 LEU A N 7
ATOM 8483 C CA . LEU A 1 46 ? -2.194 12.194 -1.465 1.00 0.00 46 LEU A CA 7
ATOM 8484 C C . LEU A 1 46 ? -1.117 12.776 -2.374 1.00 0.00 46 LEU A C 7
ATOM 8485 O O . LEU A 1 46 ? -0.080 12.169 -2.559 1.00 0.00 46 LEU A O 7
ATOM 8501 N N . SER A 1 47 ? -1.374 13.932 -2.928 1.00 0.00 47 SER A N 7
ATOM 8502 C CA . SER A 1 47 ? -0.373 14.550 -3.819 1.00 0.00 47 SER A CA 7
ATOM 8503 C C . SER A 1 47 ? -0.298 16.041 -3.593 1.00 0.00 47 SER A C 7
ATOM 8504 O O . SER A 1 47 ? -0.092 16.496 -2.490 1.00 0.00 47 SER A O 7
ATOM 8512 N N . GLU A 1 48 ? -0.491 16.763 -4.647 1.00 0.00 48 GLU A N 7
ATOM 8513 C CA . GLU A 1 48 ? -0.445 18.226 -4.580 1.00 0.00 48 GLU A CA 7
ATOM 8514 C C . GLU A 1 48 ? -1.190 18.753 -5.780 1.00 0.00 48 GLU A C 7
ATOM 8515 O O . GLU A 1 48 ? -2.196 19.423 -5.655 1.00 0.00 48 GLU A O 7
ATOM 8527 N N . ARG A 1 49 ? -0.676 18.432 -6.935 1.00 0.00 49 ARG A N 7
ATOM 8528 C CA . ARG A 1 49 ? -1.326 18.885 -8.163 1.00 0.00 49 ARG A CA 7
ATOM 8529 C C . ARG A 1 49 ? -2.729 18.333 -8.176 1.00 0.00 49 ARG A C 7
ATOM 8530 O O . ARG A 1 49 ? -3.634 18.916 -8.739 1.00 0.00 49 ARG A O 7
ATOM 8551 N N . GLN A 1 50 ? -2.885 17.191 -7.542 1.00 0.00 50 GLN A N 7
ATOM 8552 C CA . GLN A 1 50 ? -4.211 16.570 -7.493 1.00 0.00 50 GLN A CA 7
ATOM 8553 C C . GLN A 1 50 ? -5.136 17.429 -6.666 1.00 0.00 50 GLN A C 7
ATOM 8554 O O . GLN A 1 50 ? -6.293 17.552 -6.974 1.00 0.00 50 GLN A O 7
ATOM 8568 N N . VAL A 1 51 ? -4.605 18.016 -5.613 1.00 0.00 51 VAL A N 7
ATOM 8569 C CA . VAL A 1 51 ? -5.465 18.872 -4.774 1.00 0.00 51 VAL A CA 7
ATOM 8570 C C . VAL A 1 51 ? -5.921 19.991 -5.623 1.00 0.00 51 VAL A C 7
ATOM 8571 O O . VAL A 1 51 ? -7.097 20.249 -5.766 1.00 0.00 51 VAL A O 7
ATOM 8584 N N . THR A 1 52 ? -4.961 20.641 -6.176 1.00 0.00 52 THR A N 7
ATOM 8585 C CA . THR A 1 52 ? -5.247 21.765 -7.050 1.00 0.00 52 THR A CA 7
ATOM 8586 C C . THR A 1 52 ? -6.385 21.371 -7.963 1.00 0.00 52 THR A C 7
ATOM 8587 O O . THR A 1 52 ? -7.291 22.136 -8.226 1.00 0.00 52 THR A O 7
ATOM 8598 N N . ILE A 1 53 ? -6.298 20.150 -8.423 1.00 0.00 53 ILE A N 7
ATOM 8599 C CA . ILE A 1 53 ? -7.327 19.616 -9.320 1.00 0.00 53 ILE A CA 7
ATOM 8600 C C . ILE A 1 53 ? -8.544 19.231 -8.499 1.00 0.00 53 ILE A C 7
ATOM 8601 O O . ILE A 1 53 ? -9.668 19.330 -8.950 1.00 0.00 53 ILE A O 7
ATOM 8617 N N . TRP A 1 54 ? -8.287 18.795 -7.297 1.00 0.00 54 TRP A N 7
ATOM 8618 C CA . TRP A 1 54 ? -9.384 18.400 -6.417 1.00 0.00 54 TRP A CA 7
ATOM 8619 C C . TRP A 1 54 ? -10.279 19.574 -6.297 1.00 0.00 54 TRP A C 7
ATOM 8620 O O . TRP A 1 54 ? -11.483 19.452 -6.234 1.00 0.00 54 TRP A O 7
ATOM 8641 N N . PHE A 1 55 ? -9.666 20.726 -6.276 1.00 0.00 55 PHE A N 7
ATOM 8642 C CA . PHE A 1 55 ? -10.469 21.939 -6.166 1.00 0.00 55 PHE A CA 7
ATOM 8643 C C . PHE A 1 55 ? -11.199 22.204 -7.475 1.00 0.00 55 PHE A C 7
ATOM 8644 O O . PHE A 1 55 ? -12.367 22.535 -7.477 1.00 0.00 55 PHE A O 7
ATOM 8661 N N . GLN A 1 56 ? -10.500 22.052 -8.570 1.00 0.00 56 GLN A N 7
ATOM 8662 C CA . GLN A 1 56 ? -11.151 22.289 -9.876 1.00 0.00 56 GLN A CA 7
ATOM 8663 C C . GLN A 1 56 ? -12.226 21.242 -10.109 1.00 0.00 56 GLN A C 7
ATOM 8664 O O . GLN A 1 56 ? -13.160 21.455 -10.857 1.00 0.00 56 GLN A O 7
ATOM 8678 N N . ASN A 1 57 ? -12.073 20.118 -9.455 1.00 0.00 57 ASN A N 7
ATOM 8679 C CA . ASN A 1 57 ? -13.064 19.046 -9.616 1.00 0.00 57 ASN A CA 7
ATOM 8680 C C . ASN A 1 57 ? -14.226 19.375 -8.742 1.00 0.00 57 ASN A C 7
ATOM 8681 O O . ASN A 1 57 ? -15.364 19.101 -9.059 1.00 0.00 57 ASN A O 7
ATOM 8692 N N . ARG A 1 58 ? -13.910 19.965 -7.638 1.00 0.00 58 ARG A N 7
ATOM 8693 C CA . ARG A 1 58 ? -14.954 20.342 -6.706 1.00 0.00 58 ARG A CA 7
ATOM 8694 C C . ARG A 1 58 ? -15.766 21.455 -7.339 1.00 0.00 58 ARG A C 7
ATOM 8695 O O . ARG A 1 58 ? -16.906 21.695 -6.980 1.00 0.00 58 ARG A O 7
ATOM 8716 N N . ARG A 1 59 ? -15.157 22.103 -8.311 1.00 0.00 59 ARG A N 7
ATOM 8717 C CA . ARG A 1 59 ? -15.859 23.202 -8.998 1.00 0.00 59 ARG A CA 7
ATOM 8718 C C . ARG A 1 59 ? -16.671 22.593 -10.096 1.00 0.00 59 ARG A C 7
ATOM 8719 O O . ARG A 1 59 ? -17.694 23.107 -10.503 1.00 0.00 59 ARG A O 7
ATOM 8740 N N . VAL A 1 60 ? -16.180 21.485 -10.553 1.00 0.00 60 VAL A N 7
ATOM 8741 C CA . VAL A 1 60 ? -16.855 20.764 -11.622 1.00 0.00 60 VAL A CA 7
ATOM 8742 C C . VAL A 1 60 ? -17.954 19.911 -11.004 1.00 0.00 60 VAL A C 7
ATOM 8743 O O . VAL A 1 60 ? -18.909 19.536 -11.656 1.00 0.00 60 VAL A O 7
ATOM 8756 N N . LYS A 1 61 ? -17.782 19.626 -9.734 1.00 0.00 61 LYS A N 7
ATOM 8757 C CA . LYS A 1 61 ? -18.780 18.808 -9.017 1.00 0.00 61 LYS A CA 7
ATOM 8758 C C . LYS A 1 61 ? -19.973 19.671 -8.654 1.00 0.00 61 LYS A C 7
ATOM 8759 O O . LYS A 1 61 ? -21.089 19.201 -8.582 1.00 0.00 61 LYS A O 7
ATOM 8778 N N . GLU A 1 62 ? -19.716 20.931 -8.415 1.00 0.00 62 GLU A N 7
ATOM 8779 C CA . GLU A 1 62 ? -20.825 21.828 -8.060 1.00 0.00 62 GLU A CA 7
ATOM 8780 C C . GLU A 1 62 ? -21.773 21.903 -9.232 1.00 0.00 62 GLU A C 7
ATOM 8781 O O . GLU A 1 62 ? -22.949 22.158 -9.083 1.00 0.00 62 GLU A O 7
ATOM 8793 N N . LYS A 1 63 ? -21.220 21.679 -10.391 1.00 0.00 63 LYS A N 7
ATOM 8794 C CA . LYS A 1 63 ? -22.034 21.719 -11.617 1.00 0.00 63 LYS A CA 7
ATOM 8795 C C . LYS A 1 63 ? -22.645 20.363 -11.894 1.00 0.00 63 LYS A C 7
ATOM 8796 O O . LYS A 1 63 ? -23.626 20.255 -12.602 1.00 0.00 63 LYS A O 7
ATOM 8815 N N . LYS A 1 64 ? -22.056 19.343 -11.333 1.00 0.00 64 LYS A N 7
ATOM 8816 C CA . LYS A 1 64 ? -22.605 17.999 -11.564 1.00 0.00 64 LYS A CA 7
ATOM 8817 C C . LYS A 1 64 ? -23.974 17.936 -10.939 1.00 0.00 64 LYS A C 7
ATOM 8818 O O . LYS A 1 64 ? -24.675 16.949 -11.040 1.00 0.00 64 LYS A O 7
ATOM 8837 N N . VAL A 1 65 ? -24.329 19.018 -10.294 1.00 0.00 65 VAL A N 7
ATOM 8838 C CA . VAL A 1 65 ? -25.647 19.080 -9.641 1.00 0.00 65 VAL A CA 7
ATOM 8839 C C . VAL A 1 65 ? -26.727 18.738 -10.642 1.00 0.00 65 VAL A C 7
ATOM 8840 O O . VAL A 1 65 ? -27.828 18.375 -10.283 1.00 0.00 65 VAL A O 7
ATOM 8853 N N . ILE A 1 66 ? -26.388 18.873 -11.890 1.00 0.00 66 ILE A N 7
ATOM 8854 C CA . ILE A 1 66 ? -27.364 18.567 -12.949 1.00 0.00 66 ILE A CA 7
ATOM 8855 C C . ILE A 1 66 ? -27.961 17.183 -12.730 1.00 0.00 66 ILE A C 7
ATOM 8856 O O . ILE A 1 66 ? -28.977 16.841 -13.304 1.00 0.00 66 ILE A O 7
ATOM 8872 N N . ASN A 1 67 ? -27.315 16.413 -11.892 1.00 0.00 67 ASN A N 7
ATOM 8873 C CA . ASN A 1 67 ? -27.816 15.046 -11.608 1.00 0.00 67 ASN A CA 7
ATOM 8874 C C . ASN A 1 67 ? -28.633 15.030 -10.319 1.00 0.00 67 ASN A C 7
ATOM 8875 O O . ASN A 1 67 ? -29.265 14.046 -9.991 1.00 0.00 67 ASN A O 7
ATOM 8886 N N . LYS A 1 68 ? -28.600 16.126 -9.611 1.00 0.00 68 LYS A N 7
ATOM 8887 C CA . LYS A 1 68 ? -29.365 16.204 -8.341 1.00 0.00 68 LYS A CA 7
ATOM 8888 C C . LYS A 1 68 ? -30.842 16.459 -8.612 1.00 0.00 68 LYS A C 7
ATOM 8889 O O . LYS A 1 68 ? -31.695 15.998 -7.879 1.00 0.00 68 LYS A O 7
ATOM 8908 N N . LEU A 1 69 ? -31.111 17.198 -9.663 1.00 0.00 69 LEU A N 7
ATOM 8909 C CA . LEU A 1 69 ? -32.524 17.507 -10.017 1.00 0.00 69 LEU A CA 7
ATOM 8910 C C . LEU A 1 69 ? -32.802 17.139 -11.468 1.00 0.00 69 LEU A C 7
ATOM 8911 O O . LEU A 1 69 ? -32.981 15.981 -11.788 1.00 0.00 69 LEU A O 7
ATOM 8927 N N . LYS A 1 70 ? -32.836 18.129 -12.321 1.00 0.00 70 LYS A N 7
ATOM 8928 C CA . LYS A 1 70 ? -33.100 17.845 -13.754 1.00 0.00 70 LYS A CA 7
ATOM 8929 C C . LYS A 1 70 ? -32.286 16.639 -14.213 1.00 0.00 70 LYS A C 7
ATOM 8930 O O . LYS A 1 70 ? -31.143 16.775 -14.607 1.00 0.00 70 LYS A O 7
ATOM 8949 N N . THR A 1 71 ? -32.896 15.478 -14.153 1.00 0.00 71 THR A N 7
ATOM 8950 C CA . THR A 1 71 ? -32.181 14.245 -14.578 1.00 0.00 71 THR A CA 7
ATOM 8951 C C . THR A 1 71 ? -33.096 13.334 -15.391 1.00 0.00 71 THR A C 7
ATOM 8952 O O . THR A 1 71 ? -34.248 13.147 -15.050 1.00 0.00 71 THR A O 7
ATOM 8963 N N . THR A 1 72 ? -32.557 12.783 -16.453 1.00 0.00 72 THR A N 7
ATOM 8964 C CA . THR A 1 72 ? -33.368 11.876 -17.315 1.00 0.00 72 THR A CA 7
ATOM 8965 C C . THR A 1 72 ? -32.954 10.420 -17.116 1.00 0.00 72 THR A C 7
ATOM 8966 O O . THR A 1 72 ? -32.226 9.866 -17.914 1.00 0.00 72 THR A O 7
ATOM 8977 N N . SER A 1 73 ? -33.429 9.826 -16.055 1.00 0.00 73 SER A N 7
ATOM 8978 C CA . SER A 1 73 ? -33.072 8.410 -15.792 1.00 0.00 73 SER A CA 7
ATOM 8979 C C . SER A 1 73 ? -31.559 8.232 -15.734 1.00 0.00 73 SER A C 7
ATOM 8980 O O . SER A 1 73 ? -30.953 8.988 -14.995 1.00 0.00 73 SER A O 7
ATOM 8989 N N . MET A 1 1 ? -5.910 2.789 34.024 1.00 0.00 1 MET A N 8
ATOM 8990 C CA . MET A 1 1 ? -6.511 1.711 33.190 1.00 0.00 1 MET A CA 8
ATOM 8991 C C . MET A 1 1 ? -5.444 1.105 32.276 1.00 0.00 1 MET A C 8
ATOM 8992 O O . MET A 1 1 ? -4.827 1.798 31.491 1.00 0.00 1 MET A O 8
ATOM 8995 N N . SER A 1 2 ? -5.247 -0.180 32.398 1.00 0.00 2 SER A N 8
ATOM 8996 C CA . SER A 1 2 ? -4.230 -0.845 31.549 1.00 0.00 2 SER A CA 8
ATOM 8997 C C . SER A 1 2 ? -4.657 -0.833 30.086 1.00 0.00 2 SER A C 8
ATOM 8998 O O . SER A 1 2 ? -5.832 -0.896 29.780 1.00 0.00 2 SER A O 8
ATOM 9006 N N . HIS A 1 3 ? -3.696 -0.754 29.205 1.00 0.00 3 HIS A N 8
ATOM 9007 C CA . HIS A 1 3 ? -4.037 -0.738 27.759 1.00 0.00 3 HIS A CA 8
ATOM 9008 C C . HIS A 1 3 ? -4.069 -2.156 27.202 1.00 0.00 3 HIS A C 8
ATOM 9009 O O . HIS A 1 3 ? -3.639 -3.089 27.848 1.00 0.00 3 HIS A O 8
ATOM 9023 N N . MET A 1 4 ? -4.585 -2.294 26.012 1.00 0.00 4 MET A N 8
ATOM 9024 C CA . MET A 1 4 ? -4.652 -3.644 25.401 1.00 0.00 4 MET A CA 8
ATOM 9025 C C . MET A 1 4 ? -4.518 -3.560 23.886 1.00 0.00 4 MET A C 8
ATOM 9026 O O . MET A 1 4 ? -4.310 -4.557 23.223 1.00 0.00 4 MET A O 8
ATOM 9040 N N . LEU A 1 5 ? -4.640 -2.368 23.364 1.00 0.00 5 LEU A N 8
ATOM 9041 C CA . LEU A 1 5 ? -4.522 -2.200 21.895 1.00 0.00 5 LEU A CA 8
ATOM 9042 C C . LEU A 1 5 ? -3.066 -2.293 21.458 1.00 0.00 5 LEU A C 8
ATOM 9043 O O . LEU A 1 5 ? -2.217 -2.714 22.221 1.00 0.00 5 LEU A O 8
ATOM 9059 N N . GLU A 1 6 ? -2.808 -1.893 20.234 1.00 0.00 6 GLU A N 8
ATOM 9060 C CA . GLU A 1 6 ? -1.413 -1.945 19.711 1.00 0.00 6 GLU A CA 8
ATOM 9061 C C . GLU A 1 6 ? -0.917 -0.550 19.343 1.00 0.00 6 GLU A C 8
ATOM 9062 O O . GLU A 1 6 ? -0.239 0.093 20.122 1.00 0.00 6 GLU A O 8
ATOM 9074 N N . GLY A 1 7 ? -1.266 -0.109 18.157 1.00 0.00 7 GLY A N 8
ATOM 9075 C CA . GLY A 1 7 ? -0.826 1.250 17.704 1.00 0.00 7 GLY A CA 8
ATOM 9076 C C . GLY A 1 7 ? -2.033 2.178 17.556 1.00 0.00 7 GLY A C 8
ATOM 9077 O O . GLY A 1 7 ? -3.165 1.746 17.649 1.00 0.00 7 GLY A O 8
ATOM 9081 N N . ARG A 1 8 ? -1.766 3.436 17.327 1.00 0.00 8 ARG A N 8
ATOM 9082 C CA . ARG A 1 8 ? -2.880 4.401 17.171 1.00 0.00 8 ARG A CA 8
ATOM 9083 C C . ARG A 1 8 ? -3.248 4.567 15.699 1.00 0.00 8 ARG A C 8
ATOM 9084 O O . ARG A 1 8 ? -3.424 5.670 15.221 1.00 0.00 8 ARG A O 8
ATOM 9105 N N . LYS A 1 9 ? -3.362 3.465 15.011 1.00 0.00 9 LYS A N 8
ATOM 9106 C CA . LYS A 1 9 ? -3.716 3.538 13.573 1.00 0.00 9 LYS A CA 8
ATOM 9107 C C . LYS A 1 9 ? -5.173 3.953 13.393 1.00 0.00 9 LYS A C 8
ATOM 9108 O O . LYS A 1 9 ? -5.975 3.812 14.297 1.00 0.00 9 LYS A O 8
ATOM 9127 N N . LYS A 1 10 ? -5.485 4.462 12.222 1.00 0.00 10 LYS A N 8
ATOM 9128 C CA . LYS A 1 10 ? -6.884 4.898 11.946 1.00 0.00 10 LYS A CA 8
ATOM 9129 C C . LYS A 1 10 ? -7.414 4.252 10.677 1.00 0.00 10 LYS A C 8
ATOM 9130 O O . LYS A 1 10 ? -6.696 3.572 9.972 1.00 0.00 10 LYS A O 8
ATOM 9149 N N . ARG A 1 11 ? -8.669 4.481 10.407 1.00 0.00 11 ARG A N 8
ATOM 9150 C CA . ARG A 1 11 ? -9.273 3.894 9.191 1.00 0.00 11 ARG A CA 8
ATOM 9151 C C . ARG A 1 11 ? -8.614 4.448 7.939 1.00 0.00 11 ARG A C 8
ATOM 9152 O O . ARG A 1 11 ? -7.818 5.364 8.003 1.00 0.00 11 ARG A O 8
ATOM 9173 N N . VAL A 1 12 ? -8.962 3.886 6.819 1.00 0.00 12 VAL A N 8
ATOM 9174 C CA . VAL A 1 12 ? -8.371 4.363 5.550 1.00 0.00 12 VAL A CA 8
ATOM 9175 C C . VAL A 1 12 ? -8.751 5.825 5.300 1.00 0.00 12 VAL A C 8
ATOM 9176 O O . VAL A 1 12 ? -9.749 6.302 5.803 1.00 0.00 12 VAL A O 8
ATOM 9189 N N . PRO A 1 13 ? -7.932 6.516 4.527 1.00 0.00 13 PRO A N 8
ATOM 9190 C CA . PRO A 1 13 ? -8.186 7.921 4.212 1.00 0.00 13 PRO A CA 8
ATOM 9191 C C . PRO A 1 13 ? -9.521 8.092 3.487 1.00 0.00 13 PRO A C 8
ATOM 9192 O O . PRO A 1 13 ? -10.381 7.237 3.557 1.00 0.00 13 PRO A O 8
ATOM 9203 N N . TYR A 1 14 ? -9.670 9.190 2.801 1.00 0.00 14 TYR A N 8
ATOM 9204 C CA . TYR A 1 14 ? -10.942 9.419 2.075 1.00 0.00 14 TYR A CA 8
ATOM 9205 C C . TYR A 1 14 ? -12.102 9.505 3.060 1.00 0.00 14 TYR A C 8
ATOM 9206 O O . TYR A 1 14 ? -13.112 8.846 2.898 1.00 0.00 14 TYR A O 8
ATOM 9224 N N . THR A 1 15 ? -11.931 10.334 4.065 1.00 0.00 15 THR A N 8
ATOM 9225 C CA . THR A 1 15 ? -12.999 10.495 5.088 1.00 0.00 15 THR A CA 8
ATOM 9226 C C . THR A 1 15 ? -13.614 11.884 5.018 1.00 0.00 15 THR A C 8
ATOM 9227 O O . THR A 1 15 ? -13.858 12.406 3.948 1.00 0.00 15 THR A O 8
ATOM 9238 N N . LYS A 1 16 ? -13.854 12.456 6.162 1.00 0.00 16 LYS A N 8
ATOM 9239 C CA . LYS A 1 16 ? -14.453 13.806 6.186 1.00 0.00 16 LYS A CA 8
ATOM 9240 C C . LYS A 1 16 ? -13.370 14.878 6.184 1.00 0.00 16 LYS A C 8
ATOM 9241 O O . LYS A 1 16 ? -13.483 15.866 5.499 1.00 0.00 16 LYS A O 8
ATOM 9260 N N . VAL A 1 17 ? -12.323 14.654 6.936 1.00 0.00 17 VAL A N 8
ATOM 9261 C CA . VAL A 1 17 ? -11.237 15.659 6.977 1.00 0.00 17 VAL A CA 8
ATOM 9262 C C . VAL A 1 17 ? -10.801 15.976 5.576 1.00 0.00 17 VAL A C 8
ATOM 9263 O O . VAL A 1 17 ? -10.239 17.017 5.303 1.00 0.00 17 VAL A O 8
ATOM 9276 N N . GLN A 1 18 ? -11.078 15.065 4.711 1.00 0.00 18 GLN A N 8
ATOM 9277 C CA . GLN A 1 18 ? -10.708 15.249 3.308 1.00 0.00 18 GLN A CA 8
ATOM 9278 C C . GLN A 1 18 ? -11.682 16.198 2.627 1.00 0.00 18 GLN A C 8
ATOM 9279 O O . GLN A 1 18 ? -11.314 17.279 2.208 1.00 0.00 18 GLN A O 8
ATOM 9293 N N . LEU A 1 19 ? -12.914 15.779 2.532 1.00 0.00 19 LEU A N 8
ATOM 9294 C CA . LEU A 1 19 ? -13.923 16.644 1.883 1.00 0.00 19 LEU A CA 8
ATOM 9295 C C . LEU A 1 19 ? -14.280 17.799 2.784 1.00 0.00 19 LEU A C 8
ATOM 9296 O O . LEU A 1 19 ? -14.907 18.749 2.361 1.00 0.00 19 LEU A O 8
ATOM 9312 N N . LYS A 1 20 ? -13.875 17.709 4.016 1.00 0.00 20 LYS A N 8
ATOM 9313 C CA . LYS A 1 20 ? -14.187 18.799 4.940 1.00 0.00 20 LYS A CA 8
ATOM 9314 C C . LYS A 1 20 ? -13.222 19.928 4.714 1.00 0.00 20 LYS A C 8
ATOM 9315 O O . LYS A 1 20 ? -13.604 21.070 4.752 1.00 0.00 20 LYS A O 8
ATOM 9334 N N . GLU A 1 21 ? -11.971 19.586 4.461 1.00 0.00 21 GLU A N 8
ATOM 9335 C CA . GLU A 1 21 ? -10.965 20.652 4.227 1.00 0.00 21 GLU A CA 8
ATOM 9336 C C . GLU A 1 21 ? -11.120 21.224 2.824 1.00 0.00 21 GLU A C 8
ATOM 9337 O O . GLU A 1 21 ? -10.741 22.345 2.557 1.00 0.00 21 GLU A O 8
ATOM 9349 N N . LEU A 1 22 ? -11.669 20.436 1.953 1.00 0.00 22 LEU A N 8
ATOM 9350 C CA . LEU A 1 22 ? -11.867 20.900 0.559 1.00 0.00 22 LEU A CA 8
ATOM 9351 C C . LEU A 1 22 ? -13.086 21.817 0.477 1.00 0.00 22 LEU A C 8
ATOM 9352 O O . LEU A 1 22 ? -13.098 22.797 -0.248 1.00 0.00 22 LEU A O 8
ATOM 9368 N N . GLU A 1 23 ? -14.066 21.495 1.262 1.00 0.00 23 GLU A N 8
ATOM 9369 C CA . GLU A 1 23 ? -15.318 22.308 1.273 1.00 0.00 23 GLU A CA 8
ATOM 9370 C C . GLU A 1 23 ? -15.129 23.651 1.965 1.00 0.00 23 GLU A C 8
ATOM 9371 O O . GLU A 1 23 ? -15.697 24.644 1.558 1.00 0.00 23 GLU A O 8
ATOM 9383 N N . ARG A 1 24 ? -14.340 23.662 2.993 1.00 0.00 24 ARG A N 8
ATOM 9384 C CA . ARG A 1 24 ? -14.114 24.941 3.714 1.00 0.00 24 ARG A CA 8
ATOM 9385 C C . ARG A 1 24 ? -13.176 25.815 2.927 1.00 0.00 24 ARG A C 8
ATOM 9386 O O . ARG A 1 24 ? -13.420 26.979 2.757 1.00 0.00 24 ARG A O 8
ATOM 9407 N N . GLU A 1 25 ? -12.106 25.249 2.459 1.00 0.00 25 GLU A N 8
ATOM 9408 C CA . GLU A 1 25 ? -11.166 26.071 1.679 1.00 0.00 25 GLU A CA 8
ATOM 9409 C C . GLU A 1 25 ? -11.926 26.759 0.581 1.00 0.00 25 GLU A C 8
ATOM 9410 O O . GLU A 1 25 ? -11.595 27.854 0.173 1.00 0.00 25 GLU A O 8
ATOM 9422 N N . TYR A 1 26 ? -12.945 26.095 0.118 1.00 0.00 26 TYR A N 8
ATOM 9423 C CA . TYR A 1 26 ? -13.761 26.687 -0.967 1.00 0.00 26 TYR A CA 8
ATOM 9424 C C . TYR A 1 26 ? -14.822 27.612 -0.403 1.00 0.00 26 TYR A C 8
ATOM 9425 O O . TYR A 1 26 ? -15.094 28.661 -0.954 1.00 0.00 26 TYR A O 8
ATOM 9443 N N . ALA A 1 27 ? -15.401 27.211 0.683 1.00 0.00 27 ALA A N 8
ATOM 9444 C CA . ALA A 1 27 ? -16.445 28.052 1.298 1.00 0.00 27 ALA A CA 8
ATOM 9445 C C . ALA A 1 27 ? -15.832 29.122 2.197 1.00 0.00 27 ALA A C 8
ATOM 9446 O O . ALA A 1 27 ? -16.516 30.015 2.656 1.00 0.00 27 ALA A O 8
ATOM 9453 N N . THR A 1 28 ? -14.552 29.013 2.435 1.00 0.00 28 THR A N 8
ATOM 9454 C CA . THR A 1 28 ? -13.886 30.011 3.298 1.00 0.00 28 THR A CA 8
ATOM 9455 C C . THR A 1 28 ? -13.562 31.271 2.519 1.00 0.00 28 THR A C 8
ATOM 9456 O O . THR A 1 28 ? -13.617 32.363 3.053 1.00 0.00 28 THR A O 8
ATOM 9467 N N . ASN A 1 29 ? -13.231 31.107 1.268 1.00 0.00 29 ASN A N 8
ATOM 9468 C CA . ASN A 1 29 ? -12.903 32.301 0.452 1.00 0.00 29 ASN A CA 8
ATOM 9469 C C . ASN A 1 29 ? -13.029 32.014 -1.038 1.00 0.00 29 ASN A C 8
ATOM 9470 O O . ASN A 1 29 ? -13.961 32.450 -1.683 1.00 0.00 29 ASN A O 8
ATOM 9481 N N . LYS A 1 30 ? -12.085 31.284 -1.554 1.00 0.00 30 LYS A N 8
ATOM 9482 C CA . LYS A 1 30 ? -12.115 30.953 -2.995 1.00 0.00 30 LYS A CA 8
ATOM 9483 C C . LYS A 1 30 ? -11.058 29.909 -3.290 1.00 0.00 30 LYS A C 8
ATOM 9484 O O . LYS A 1 30 ? -11.353 28.826 -3.753 1.00 0.00 30 LYS A O 8
ATOM 9503 N N . PHE A 1 31 ? -9.835 30.262 -3.012 1.00 0.00 31 PHE A N 8
ATOM 9504 C CA . PHE A 1 31 ? -8.729 29.324 -3.257 1.00 0.00 31 PHE A CA 8
ATOM 9505 C C . PHE A 1 31 ? -7.612 29.584 -2.266 1.00 0.00 31 PHE A C 8
ATOM 9506 O O . PHE A 1 31 ? -7.547 30.648 -1.680 1.00 0.00 31 PHE A O 8
ATOM 9523 N N . ILE A 1 32 ? -6.754 28.612 -2.095 1.00 0.00 32 ILE A N 8
ATOM 9524 C CA . ILE A 1 32 ? -5.630 28.778 -1.140 1.00 0.00 32 ILE A CA 8
ATOM 9525 C C . ILE A 1 32 ? -4.267 28.809 -1.843 1.00 0.00 32 ILE A C 8
ATOM 9526 O O . ILE A 1 32 ? -4.120 28.367 -2.964 1.00 0.00 32 ILE A O 8
ATOM 9542 N N . THR A 1 33 ? -3.298 29.333 -1.149 1.00 0.00 33 THR A N 8
ATOM 9543 C CA . THR A 1 33 ? -1.929 29.425 -1.721 1.00 0.00 33 THR A CA 8
ATOM 9544 C C . THR A 1 33 ? -1.252 28.064 -1.816 1.00 0.00 33 THR A C 8
ATOM 9545 O O . THR A 1 33 ? -1.637 27.122 -1.155 1.00 0.00 33 THR A O 8
ATOM 9556 N N . LYS A 1 34 ? -0.244 27.998 -2.647 1.00 0.00 34 LYS A N 8
ATOM 9557 C CA . LYS A 1 34 ? 0.491 26.722 -2.821 1.00 0.00 34 LYS A CA 8
ATOM 9558 C C . LYS A 1 34 ? 0.845 26.109 -1.479 1.00 0.00 34 LYS A C 8
ATOM 9559 O O . LYS A 1 34 ? 0.836 24.907 -1.322 1.00 0.00 34 LYS A O 8
ATOM 9578 N N . ASP A 1 35 ? 1.155 26.934 -0.533 1.00 0.00 35 ASP A N 8
ATOM 9579 C CA . ASP A 1 35 ? 1.505 26.391 0.792 1.00 0.00 35 ASP A CA 8
ATOM 9580 C C . ASP A 1 35 ? 0.243 25.952 1.517 1.00 0.00 35 ASP A C 8
ATOM 9581 O O . ASP A 1 35 ? 0.253 25.009 2.287 1.00 0.00 35 ASP A O 8
ATOM 9590 N N . LYS A 1 36 ? -0.837 26.630 1.232 1.00 0.00 36 LYS A N 8
ATOM 9591 C CA . LYS A 1 36 ? -2.108 26.276 1.890 1.00 0.00 36 LYS A CA 8
ATOM 9592 C C . LYS A 1 36 ? -2.783 25.108 1.179 1.00 0.00 36 LYS A C 8
ATOM 9593 O O . LYS A 1 36 ? -3.383 24.266 1.813 1.00 0.00 36 LYS A O 8
ATOM 9612 N N . ARG A 1 37 ? -2.680 25.065 -0.123 1.00 0.00 37 ARG A N 8
ATOM 9613 C CA . ARG A 1 37 ? -3.321 23.944 -0.839 1.00 0.00 37 ARG A CA 8
ATOM 9614 C C . ARG A 1 37 ? -2.516 22.680 -0.590 1.00 0.00 37 ARG A C 8
ATOM 9615 O O . ARG A 1 37 ? -3.027 21.570 -0.671 1.00 0.00 37 ARG A O 8
ATOM 9636 N N . ARG A 1 38 ? -1.263 22.875 -0.263 1.00 0.00 38 ARG A N 8
ATOM 9637 C CA . ARG A 1 38 ? -0.400 21.719 0.004 1.00 0.00 38 ARG A CA 8
ATOM 9638 C C . ARG A 1 38 ? -0.683 21.262 1.406 1.00 0.00 38 ARG A C 8
ATOM 9639 O O . ARG A 1 38 ? -0.552 20.100 1.735 1.00 0.00 38 ARG A O 8
ATOM 9660 N N . ARG A 1 39 ? -1.088 22.201 2.218 1.00 0.00 39 ARG A N 8
ATOM 9661 C CA . ARG A 1 39 ? -1.395 21.861 3.601 1.00 0.00 39 ARG A CA 8
ATOM 9662 C C . ARG A 1 39 ? -2.482 20.842 3.563 1.00 0.00 39 ARG A C 8
ATOM 9663 O O . ARG A 1 39 ? -2.441 19.840 4.250 1.00 0.00 39 ARG A O 8
ATOM 9684 N N . ILE A 1 40 ? -3.455 21.117 2.740 1.00 0.00 40 ILE A N 8
ATOM 9685 C CA . ILE A 1 40 ? -4.564 20.184 2.620 1.00 0.00 40 ILE A CA 8
ATOM 9686 C C . ILE A 1 40 ? -3.986 18.838 2.284 1.00 0.00 40 ILE A C 8
ATOM 9687 O O . ILE A 1 40 ? -3.996 17.948 3.094 1.00 0.00 40 ILE A O 8
ATOM 9703 N N . SER A 1 41 ? -3.492 18.711 1.068 1.00 0.00 41 SER A N 8
ATOM 9704 C CA . SER A 1 41 ? -2.896 17.414 0.662 1.00 0.00 41 SER A CA 8
ATOM 9705 C C . SER A 1 41 ? -2.050 16.823 1.790 1.00 0.00 41 SER A C 8
ATOM 9706 O O . SER A 1 41 ? -2.022 15.633 1.985 1.00 0.00 41 SER A O 8
ATOM 9714 N N . ALA A 1 42 ? -1.354 17.678 2.495 1.00 0.00 42 ALA A N 8
ATOM 9715 C CA . ALA A 1 42 ? -0.502 17.189 3.611 1.00 0.00 42 ALA A CA 8
ATOM 9716 C C . ALA A 1 42 ? -1.346 16.804 4.811 1.00 0.00 42 ALA A C 8
ATOM 9717 O O . ALA A 1 42 ? -0.923 16.040 5.655 1.00 0.00 42 ALA A O 8
ATOM 9724 N N . THR A 1 43 ? -2.527 17.339 4.866 1.00 0.00 43 THR A N 8
ATOM 9725 C CA . THR A 1 43 ? -3.418 17.022 5.997 1.00 0.00 43 THR A CA 8
ATOM 9726 C C . THR A 1 43 ? -4.260 15.848 5.595 1.00 0.00 43 THR A C 8
ATOM 9727 O O . THR A 1 43 ? -4.633 15.017 6.398 1.00 0.00 43 THR A O 8
ATOM 9738 N N . THR A 1 44 ? -4.537 15.820 4.332 1.00 0.00 44 THR A N 8
ATOM 9739 C CA . THR A 1 44 ? -5.343 14.743 3.770 1.00 0.00 44 THR A CA 8
ATOM 9740 C C . THR A 1 44 ? -4.417 13.601 3.350 1.00 0.00 44 THR A C 8
ATOM 9741 O O . THR A 1 44 ? -4.836 12.476 3.170 1.00 0.00 44 THR A O 8
ATOM 9752 N N . ASN A 1 45 ? -3.157 13.950 3.201 1.00 0.00 45 ASN A N 8
ATOM 9753 C CA . ASN A 1 45 ? -2.110 12.960 2.800 1.00 0.00 45 ASN A CA 8
ATOM 9754 C C . ASN A 1 45 ? -2.235 12.440 1.357 1.00 0.00 45 ASN A C 8
ATOM 9755 O O . ASN A 1 45 ? -2.670 11.326 1.143 1.00 0.00 45 ASN A O 8
ATOM 9766 N N . LEU A 1 46 ? -1.855 13.253 0.381 1.00 0.00 46 LEU A N 8
ATOM 9767 C CA . LEU A 1 46 ? -1.961 12.759 -1.039 1.00 0.00 46 LEU A CA 8
ATOM 9768 C C . LEU A 1 46 ? -0.870 13.357 -1.932 1.00 0.00 46 LEU A C 8
ATOM 9769 O O . LEU A 1 46 ? 0.252 12.892 -1.923 1.00 0.00 46 LEU A O 8
ATOM 9785 N N . SER A 1 47 ? -1.221 14.375 -2.689 1.00 0.00 47 SER A N 8
ATOM 9786 C CA . SER A 1 47 ? -0.219 15.010 -3.585 1.00 0.00 47 SER A CA 8
ATOM 9787 C C . SER A 1 47 ? -0.213 16.506 -3.402 1.00 0.00 47 SER A C 8
ATOM 9788 O O . SER A 1 47 ? 0.060 16.997 -2.340 1.00 0.00 47 SER A O 8
ATOM 9796 N N . GLU A 1 48 ? -0.534 17.192 -4.442 1.00 0.00 48 GLU A N 8
ATOM 9797 C CA . GLU A 1 48 ? -0.562 18.657 -4.392 1.00 0.00 48 GLU A CA 8
ATOM 9798 C C . GLU A 1 48 ? -1.368 19.126 -5.568 1.00 0.00 48 GLU A C 8
ATOM 9799 O O . GLU A 1 48 ? -2.420 19.716 -5.418 1.00 0.00 48 GLU A O 8
ATOM 9811 N N . ARG A 1 49 ? -0.852 18.856 -6.736 1.00 0.00 49 ARG A N 8
ATOM 9812 C CA . ARG A 1 49 ? -1.568 19.264 -7.939 1.00 0.00 49 ARG A CA 8
ATOM 9813 C C . ARG A 1 49 ? -2.934 18.626 -7.876 1.00 0.00 49 ARG A C 8
ATOM 9814 O O . ARG A 1 49 ? -3.886 19.097 -8.467 1.00 0.00 49 ARG A O 8
ATOM 9835 N N . GLN A 1 50 ? -2.993 17.534 -7.135 1.00 0.00 50 GLN A N 8
ATOM 9836 C CA . GLN A 1 50 ? -4.265 16.815 -6.986 1.00 0.00 50 GLN A CA 8
ATOM 9837 C C . GLN A 1 50 ? -5.247 17.695 -6.253 1.00 0.00 50 GLN A C 8
ATOM 9838 O O . GLN A 1 50 ? -6.400 17.757 -6.606 1.00 0.00 50 GLN A O 8
ATOM 9852 N N . VAL A 1 51 ? -4.769 18.373 -5.228 1.00 0.00 51 VAL A N 8
ATOM 9853 C CA . VAL A 1 51 ? -5.679 19.255 -4.473 1.00 0.00 51 VAL A CA 8
ATOM 9854 C C . VAL A 1 51 ? -6.136 20.319 -5.387 1.00 0.00 51 VAL A C 8
ATOM 9855 O O . VAL A 1 51 ? -7.311 20.596 -5.518 1.00 0.00 51 VAL A O 8
ATOM 9868 N N . THR A 1 52 ? -5.186 20.905 -6.016 1.00 0.00 52 THR A N 8
ATOM 9869 C CA . THR A 1 52 ? -5.491 21.962 -6.950 1.00 0.00 52 THR A CA 8
ATOM 9870 C C . THR A 1 52 ? -6.570 21.459 -7.876 1.00 0.00 52 THR A C 8
ATOM 9871 O O . THR A 1 52 ? -7.514 22.154 -8.196 1.00 0.00 52 THR A O 8
ATOM 9882 N N . ILE A 1 53 ? -6.396 20.230 -8.283 1.00 0.00 53 ILE A N 8
ATOM 9883 C CA . ILE A 1 53 ? -7.365 19.605 -9.184 1.00 0.00 53 ILE A CA 8
ATOM 9884 C C . ILE A 1 53 ? -8.612 19.270 -8.395 1.00 0.00 53 ILE A C 8
ATOM 9885 O O . ILE A 1 53 ? -9.713 19.331 -8.903 1.00 0.00 53 ILE A O 8
ATOM 9901 N N . TRP A 1 54 ? -8.410 18.933 -7.151 1.00 0.00 54 TRP A N 8
ATOM 9902 C CA . TRP A 1 54 ? -9.546 18.595 -6.306 1.00 0.00 54 TRP A CA 8
ATOM 9903 C C . TRP A 1 54 ? -10.460 19.758 -6.306 1.00 0.00 54 TRP A C 8
ATOM 9904 O O . TRP A 1 54 ? -11.656 19.621 -6.448 1.00 0.00 54 TRP A O 8
ATOM 9925 N N . PHE A 1 55 ? -9.879 20.914 -6.171 1.00 0.00 55 PHE A N 8
ATOM 9926 C CA . PHE A 1 55 ? -10.714 22.106 -6.165 1.00 0.00 55 PHE A CA 8
ATOM 9927 C C . PHE A 1 55 ? -11.402 22.254 -7.516 1.00 0.00 55 PHE A C 8
ATOM 9928 O O . PHE A 1 55 ? -12.554 22.640 -7.600 1.00 0.00 55 PHE A O 8
ATOM 9945 N N . GLN A 1 56 ? -10.680 21.932 -8.552 1.00 0.00 56 GLN A N 8
ATOM 9946 C CA . GLN A 1 56 ? -11.263 22.039 -9.904 1.00 0.00 56 GLN A CA 8
ATOM 9947 C C . GLN A 1 56 ? -12.254 20.918 -10.123 1.00 0.00 56 GLN A C 8
ATOM 9948 O O . GLN A 1 56 ? -13.194 21.053 -10.879 1.00 0.00 56 GLN A O 8
ATOM 9962 N N . ASN A 1 57 ? -12.027 19.820 -9.451 1.00 0.00 57 ASN A N 8
ATOM 9963 C CA . ASN A 1 57 ? -12.944 18.687 -9.606 1.00 0.00 57 ASN A CA 8
ATOM 9964 C C . ASN A 1 57 ? -14.166 19.029 -8.837 1.00 0.00 57 ASN A C 8
ATOM 9965 O O . ASN A 1 57 ? -15.228 18.473 -9.028 1.00 0.00 57 ASN A O 8
ATOM 9976 N N . ARG A 1 58 ? -13.980 19.962 -7.962 1.00 0.00 58 ARG A N 8
ATOM 9977 C CA . ARG A 1 58 ? -15.077 20.414 -7.134 1.00 0.00 58 ARG A CA 8
ATOM 9978 C C . ARG A 1 58 ? -15.822 21.468 -7.917 1.00 0.00 58 ARG A C 8
ATOM 9979 O O . ARG A 1 58 ? -16.979 21.757 -7.663 1.00 0.00 58 ARG A O 8
ATOM 10000 N N . ARG A 1 59 ? -15.129 22.019 -8.895 1.00 0.00 59 ARG A N 8
ATOM 10001 C CA . ARG A 1 59 ? -15.752 23.061 -9.733 1.00 0.00 59 ARG A CA 8
ATOM 10002 C C . ARG A 1 59 ? -16.439 22.370 -10.877 1.00 0.00 59 ARG A C 8
ATOM 10003 O O . ARG A 1 59 ? -17.286 22.925 -11.546 1.00 0.00 59 ARG A O 8
ATOM 10024 N N . VAL A 1 60 ? -16.039 21.149 -11.072 1.00 0.00 60 VAL A N 8
ATOM 10025 C CA . VAL A 1 60 ? -16.615 20.342 -12.147 1.00 0.00 60 VAL A CA 8
ATOM 10026 C C . VAL A 1 60 ? -17.821 19.597 -11.596 1.00 0.00 60 VAL A C 8
ATOM 10027 O O . VAL A 1 60 ? -18.724 19.225 -12.320 1.00 0.00 60 VAL A O 8
ATOM 10040 N N . LYS A 1 61 ? -17.799 19.399 -10.302 1.00 0.00 61 LYS A N 8
ATOM 10041 C CA . LYS A 1 61 ? -18.910 18.690 -9.640 1.00 0.00 61 LYS A CA 8
ATOM 10042 C C . LYS A 1 61 ? -20.065 19.657 -9.420 1.00 0.00 61 LYS A C 8
ATOM 10043 O O . LYS A 1 61 ? -21.218 19.276 -9.463 1.00 0.00 61 LYS A O 8
ATOM 10062 N N . GLU A 1 62 ? -19.726 20.904 -9.195 1.00 0.00 62 GLU A N 8
ATOM 10063 C CA . GLU A 1 62 ? -20.773 21.917 -8.972 1.00 0.00 62 GLU A CA 8
ATOM 10064 C C . GLU A 1 62 ? -21.688 21.969 -10.168 1.00 0.00 62 GLU A C 8
ATOM 10065 O O . GLU A 1 62 ? -22.836 22.350 -10.073 1.00 0.00 62 GLU A O 8
ATOM 10077 N N . LYS A 1 63 ? -21.152 21.587 -11.281 1.00 0.00 63 LYS A N 8
ATOM 10078 C CA . LYS A 1 63 ? -21.959 21.598 -12.511 1.00 0.00 63 LYS A CA 8
ATOM 10079 C C . LYS A 1 63 ? -23.044 20.552 -12.435 1.00 0.00 63 LYS A C 8
ATOM 10080 O O . LYS A 1 63 ? -24.164 20.780 -12.850 1.00 0.00 63 LYS A O 8
ATOM 10099 N N . LYS A 1 64 ? -22.697 19.418 -11.906 1.00 0.00 64 LYS A N 8
ATOM 10100 C CA . LYS A 1 64 ? -23.697 18.343 -11.792 1.00 0.00 64 LYS A CA 8
ATOM 10101 C C . LYS A 1 64 ? -24.777 18.739 -10.802 1.00 0.00 64 LYS A C 8
ATOM 10102 O O . LYS A 1 64 ? -25.632 17.946 -10.462 1.00 0.00 64 LYS A O 8
ATOM 10121 N N . VAL A 1 65 ? -24.718 19.975 -10.356 1.00 0.00 65 VAL A N 8
ATOM 10122 C CA . VAL A 1 65 ? -25.738 20.453 -9.381 1.00 0.00 65 VAL A CA 8
ATOM 10123 C C . VAL A 1 65 ? -26.813 21.275 -10.078 1.00 0.00 65 VAL A C 8
ATOM 10124 O O . VAL A 1 65 ? -26.996 22.440 -9.780 1.00 0.00 65 VAL A O 8
ATOM 10137 N N . ILE A 1 66 ? -27.499 20.647 -11.002 1.00 0.00 66 ILE A N 8
ATOM 10138 C CA . ILE A 1 66 ? -28.576 21.354 -11.746 1.00 0.00 66 ILE A CA 8
ATOM 10139 C C . ILE A 1 66 ? -29.840 20.501 -11.759 1.00 0.00 66 ILE A C 8
ATOM 10140 O O . ILE A 1 66 ? -30.942 21.009 -11.793 1.00 0.00 66 ILE A O 8
ATOM 10156 N N . ASN A 1 67 ? -29.650 19.209 -11.711 1.00 0.00 67 ASN A N 8
ATOM 10157 C CA . ASN A 1 67 ? -30.819 18.294 -11.719 1.00 0.00 67 ASN A CA 8
ATOM 10158 C C . ASN A 1 67 ? -31.510 18.276 -10.357 1.00 0.00 67 ASN A C 8
ATOM 10159 O O . ASN A 1 67 ? -32.419 17.501 -10.130 1.00 0.00 67 ASN A O 8
ATOM 10170 N N . LYS A 1 68 ? -31.066 19.132 -9.475 1.00 0.00 68 LYS A N 8
ATOM 10171 C CA . LYS A 1 68 ? -31.685 19.179 -8.124 1.00 0.00 68 LYS A CA 8
ATOM 10172 C C . LYS A 1 68 ? -31.663 20.607 -7.580 1.00 0.00 68 LYS A C 8
ATOM 10173 O O . LYS A 1 68 ? -31.262 20.842 -6.457 1.00 0.00 68 LYS A O 8
ATOM 10192 N N . LEU A 1 69 ? -32.094 21.534 -8.399 1.00 0.00 69 LEU A N 8
ATOM 10193 C CA . LEU A 1 69 ? -32.113 22.958 -7.967 1.00 0.00 69 LEU A CA 8
ATOM 10194 C C . LEU A 1 69 ? -33.535 23.390 -7.604 1.00 0.00 69 LEU A C 8
ATOM 10195 O O . LEU A 1 69 ? -34.341 22.585 -7.180 1.00 0.00 69 LEU A O 8
ATOM 10211 N N . LYS A 1 70 ? -33.817 24.653 -7.777 1.00 0.00 70 LYS A N 8
ATOM 10212 C CA . LYS A 1 70 ? -35.178 25.152 -7.449 1.00 0.00 70 LYS A CA 8
ATOM 10213 C C . LYS A 1 70 ? -36.233 24.464 -8.307 1.00 0.00 70 LYS A C 8
ATOM 10214 O O . LYS A 1 70 ? -37.413 24.720 -8.169 1.00 0.00 70 LYS A O 8
ATOM 10233 N N . THR A 1 71 ? -35.791 23.597 -9.178 1.00 0.00 71 THR A N 8
ATOM 10234 C CA . THR A 1 71 ? -36.757 22.884 -10.051 1.00 0.00 71 THR A CA 8
ATOM 10235 C C . THR A 1 71 ? -37.186 21.564 -9.424 1.00 0.00 71 THR A C 8
ATOM 10236 O O . THR A 1 71 ? -37.912 20.798 -10.026 1.00 0.00 71 THR A O 8
ATOM 10247 N N . THR A 1 72 ? -36.727 21.323 -8.223 1.00 0.00 72 THR A N 8
ATOM 10248 C CA . THR A 1 72 ? -37.096 20.058 -7.535 1.00 0.00 72 THR A CA 8
ATOM 10249 C C . THR A 1 72 ? -37.055 18.878 -8.499 1.00 0.00 72 THR A C 8
ATOM 10250 O O . THR A 1 72 ? -36.001 18.477 -8.951 1.00 0.00 72 THR A O 8
ATOM 10261 N N . SER A 1 73 ? -38.209 18.345 -8.795 1.00 0.00 73 SER A N 8
ATOM 10262 C CA . SER A 1 73 ? -38.264 17.192 -9.724 1.00 0.00 73 SER A CA 8
ATOM 10263 C C . SER A 1 73 ? -37.482 16.009 -9.169 1.00 0.00 73 SER A C 8
ATOM 10264 O O . SER A 1 73 ? -37.338 15.055 -9.916 1.00 0.00 73 SER A O 8
ATOM 10273 N N . MET A 1 1 ? -20.080 -5.546 -8.236 1.00 0.00 1 MET A N 9
ATOM 10274 C CA . MET A 1 1 ? -19.451 -5.830 -9.557 1.00 0.00 1 MET A CA 9
ATOM 10275 C C . MET A 1 1 ? -19.110 -7.318 -9.662 1.00 0.00 1 MET A C 9
ATOM 10276 O O . MET A 1 1 ? -18.080 -7.685 -10.190 1.00 0.00 1 MET A O 9
ATOM 10279 N N . SER A 1 2 ? -19.985 -8.143 -9.156 1.00 0.00 2 SER A N 9
ATOM 10280 C CA . SER A 1 2 ? -19.733 -9.606 -9.216 1.00 0.00 2 SER A CA 9
ATOM 10281 C C . SER A 1 2 ? -18.302 -9.931 -8.796 1.00 0.00 2 SER A C 9
ATOM 10282 O O . SER A 1 2 ? -17.756 -10.944 -9.190 1.00 0.00 2 SER A O 9
ATOM 10290 N N . HIS A 1 3 ? -17.725 -9.061 -8.000 1.00 0.00 3 HIS A N 9
ATOM 10291 C CA . HIS A 1 3 ? -16.327 -9.290 -7.535 1.00 0.00 3 HIS A CA 9
ATOM 10292 C C . HIS A 1 3 ? -16.298 -9.612 -6.043 1.00 0.00 3 HIS A C 9
ATOM 10293 O O . HIS A 1 3 ? -17.328 -9.811 -5.429 1.00 0.00 3 HIS A O 9
ATOM 10307 N N . MET A 1 4 ? -15.116 -9.659 -5.490 1.00 0.00 4 MET A N 9
ATOM 10308 C CA . MET A 1 4 ? -14.996 -9.966 -4.042 1.00 0.00 4 MET A CA 9
ATOM 10309 C C . MET A 1 4 ? -13.531 -9.967 -3.608 1.00 0.00 4 MET A C 9
ATOM 10310 O O . MET A 1 4 ? -12.883 -8.938 -3.613 1.00 0.00 4 MET A O 9
ATOM 10324 N N . LEU A 1 5 ? -13.031 -11.123 -3.245 1.00 0.00 5 LEU A N 9
ATOM 10325 C CA . LEU A 1 5 ? -11.611 -11.204 -2.810 1.00 0.00 5 LEU A CA 9
ATOM 10326 C C . LEU A 1 5 ? -11.261 -10.031 -1.905 1.00 0.00 5 LEU A C 9
ATOM 10327 O O . LEU A 1 5 ? -11.940 -9.772 -0.932 1.00 0.00 5 LEU A O 9
ATOM 10343 N N . GLU A 1 6 ? -10.209 -9.336 -2.245 1.00 0.00 6 GLU A N 9
ATOM 10344 C CA . GLU A 1 6 ? -9.800 -8.177 -1.417 1.00 0.00 6 GLU A CA 9
ATOM 10345 C C . GLU A 1 6 ? -8.677 -7.401 -2.092 1.00 0.00 6 GLU A C 9
ATOM 10346 O O . GLU A 1 6 ? -7.687 -7.969 -2.505 1.00 0.00 6 GLU A O 9
ATOM 10358 N N . GLY A 1 7 ? -8.852 -6.114 -2.193 1.00 0.00 7 GLY A N 9
ATOM 10359 C CA . GLY A 1 7 ? -7.798 -5.288 -2.842 1.00 0.00 7 GLY A CA 9
ATOM 10360 C C . GLY A 1 7 ? -8.258 -3.836 -2.972 1.00 0.00 7 GLY A C 9
ATOM 10361 O O . GLY A 1 7 ? -7.582 -2.930 -2.529 1.00 0.00 7 GLY A O 9
ATOM 10365 N N . ARG A 1 8 ? -9.401 -3.641 -3.578 1.00 0.00 8 ARG A N 9
ATO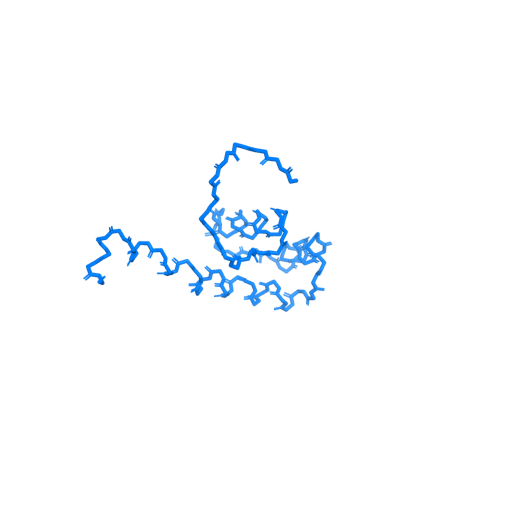M 10366 C CA . ARG A 1 8 ? -9.904 -2.256 -3.738 1.00 0.00 8 ARG A CA 9
ATOM 10367 C C . ARG A 1 8 ? -11.428 -2.215 -3.770 1.00 0.00 8 ARG A C 9
ATOM 10368 O O . ARG A 1 8 ? -12.078 -3.216 -3.997 1.00 0.00 8 ARG A O 9
ATOM 10389 N N . LYS A 1 9 ? -11.966 -1.046 -3.541 1.00 0.00 9 LYS A N 9
ATOM 10390 C CA . LYS A 1 9 ? -13.444 -0.894 -3.550 1.00 0.00 9 LYS A CA 9
ATOM 10391 C C . LYS A 1 9 ? -13.822 0.582 -3.457 1.00 0.00 9 LYS A C 9
ATOM 10392 O O . LYS A 1 9 ? -14.800 1.015 -4.035 1.00 0.00 9 LYS A O 9
ATOM 10411 N N . LYS A 1 10 ? -13.025 1.324 -2.730 1.00 0.00 10 LYS A N 9
ATOM 10412 C CA . LYS A 1 10 ? -13.298 2.778 -2.570 1.00 0.00 10 LYS A CA 9
ATOM 10413 C C . LYS A 1 10 ? -12.163 3.442 -1.795 1.00 0.00 10 LYS A C 9
ATOM 10414 O O . LYS A 1 10 ? -12.358 3.916 -0.692 1.00 0.00 10 LYS A O 9
ATOM 10433 N N . ARG A 1 11 ? -10.996 3.468 -2.388 1.00 0.00 11 ARG A N 9
ATOM 10434 C CA . ARG A 1 11 ? -9.836 4.098 -1.699 1.00 0.00 11 ARG A CA 9
ATOM 10435 C C . ARG A 1 11 ? -9.627 5.536 -2.158 1.00 0.00 11 ARG A C 9
ATOM 10436 O O . ARG A 1 11 ? -8.508 5.994 -2.264 1.00 0.00 11 ARG A O 9
ATOM 10457 N N . VAL A 1 12 ? -10.706 6.231 -2.417 1.00 0.00 12 VAL A N 9
ATOM 10458 C CA . VAL A 1 12 ? -10.568 7.638 -2.868 1.00 0.00 12 VAL A CA 9
ATOM 10459 C C . VAL A 1 12 ? -10.621 8.615 -1.686 1.00 0.00 12 VAL A C 9
ATOM 10460 O O . VAL A 1 12 ? -9.932 9.616 -1.678 1.00 0.00 12 VAL A O 9
ATOM 10473 N N . PRO A 1 13 ? -11.445 8.303 -0.701 1.00 0.00 13 PRO A N 9
ATOM 10474 C CA . PRO A 1 13 ? -11.583 9.155 0.475 1.00 0.00 13 PRO A CA 9
ATOM 10475 C C . PRO A 1 13 ? -10.437 8.942 1.460 1.00 0.00 13 PRO A C 9
ATOM 10476 O O . PRO A 1 13 ? -9.372 8.485 1.095 1.00 0.00 13 PRO A O 9
ATOM 10487 N N . TYR A 1 14 ? -10.693 9.268 2.696 1.00 0.00 14 TYR A N 9
ATOM 10488 C CA . TYR A 1 14 ? -9.656 9.105 3.742 1.00 0.00 14 TYR A CA 9
ATOM 10489 C C . TYR A 1 14 ? -10.230 9.480 5.100 1.00 0.00 14 TYR A C 9
ATOM 10490 O O . TYR A 1 14 ? -10.335 8.652 5.984 1.00 0.00 14 TYR A O 9
ATOM 10508 N N . THR A 1 15 ? -10.599 10.725 5.239 1.00 0.00 15 THR A N 9
ATOM 10509 C CA . THR A 1 15 ? -11.168 11.174 6.523 1.00 0.00 15 THR A CA 9
ATOM 10510 C C . THR A 1 15 ? -12.169 12.291 6.290 1.00 0.00 15 THR A C 9
ATOM 10511 O O . THR A 1 15 ? -12.572 12.542 5.171 1.00 0.00 15 THR A O 9
ATOM 10522 N N . LYS A 1 16 ? -12.557 12.936 7.346 1.00 0.00 16 LYS A N 9
ATOM 10523 C CA . LYS A 1 16 ? -13.525 14.036 7.203 1.00 0.00 16 LYS A CA 9
ATOM 10524 C C . LYS A 1 16 ? -12.781 15.339 7.003 1.00 0.00 16 LYS A C 9
ATOM 10525 O O . LYS A 1 16 ? -13.200 16.187 6.248 1.00 0.00 16 LYS A O 9
ATOM 10544 N N . VAL A 1 17 ? -11.668 15.467 7.679 1.00 0.00 17 VAL A N 9
ATOM 10545 C CA . VAL A 1 17 ? -10.882 16.701 7.541 1.00 0.00 17 VAL A CA 9
ATOM 10546 C C . VAL A 1 17 ? -10.502 16.862 6.098 1.00 0.00 17 VAL A C 9
ATOM 10547 O O . VAL A 1 17 ? -10.168 17.932 5.644 1.00 0.00 17 VAL A O 9
ATOM 10560 N N . GLN A 1 18 ? -10.568 15.769 5.404 1.00 0.00 18 GLN A N 9
ATOM 10561 C CA . GLN A 1 18 ? -10.227 15.774 3.978 1.00 0.00 18 GLN A CA 9
ATOM 10562 C C . GLN A 1 18 ? -11.321 16.457 3.174 1.00 0.00 18 GLN A C 9
ATOM 10563 O O . GLN A 1 18 ? -11.111 17.508 2.595 1.00 0.00 18 GLN A O 9
ATOM 10577 N N . LEU A 1 19 ? -12.480 15.854 3.157 1.00 0.00 19 LEU A N 9
ATOM 10578 C CA . LEU A 1 19 ? -13.595 16.462 2.393 1.00 0.00 19 LEU A CA 9
ATOM 10579 C C . LEU A 1 19 ? -14.011 17.772 3.024 1.00 0.00 19 LEU A C 9
ATOM 10580 O O . LEU A 1 19 ? -14.726 18.555 2.429 1.00 0.00 19 LEU A O 9
ATOM 10596 N N . LYS A 1 20 ? -13.557 17.993 4.221 1.00 0.00 20 LYS A N 9
ATOM 10597 C CA . LYS A 1 20 ? -13.914 19.243 4.906 1.00 0.00 20 LYS A CA 9
ATOM 10598 C C . LYS A 1 20 ? -13.005 20.361 4.439 1.00 0.00 20 LYS A C 9
ATOM 10599 O O . LYS A 1 20 ? -13.458 21.438 4.132 1.00 0.00 20 LYS A O 9
ATOM 10618 N N . GLU A 1 21 ? -11.728 20.083 4.366 1.00 0.00 21 GLU A N 9
ATOM 10619 C CA . GLU A 1 21 ? -10.799 21.143 3.916 1.00 0.00 21 GLU A CA 9
ATOM 10620 C C . GLU A 1 21 ? -11.051 21.494 2.460 1.00 0.00 21 GLU A C 9
ATOM 10621 O O . GLU A 1 21 ? -10.714 22.571 2.011 1.00 0.00 21 GLU A O 9
ATOM 10633 N N . LEU A 1 22 ? -11.635 20.578 1.743 1.00 0.00 22 LEU A N 9
ATOM 10634 C CA . LEU A 1 22 ? -11.913 20.850 0.313 1.00 0.00 22 LEU A CA 9
ATOM 10635 C C . LEU A 1 22 ? -13.134 21.764 0.168 1.00 0.00 22 LEU A C 9
ATOM 10636 O O . LEU A 1 22 ? -13.063 22.818 -0.435 1.00 0.00 22 LEU A O 9
ATOM 10652 N N . GLU A 1 23 ? -14.226 21.345 0.748 1.00 0.00 23 GLU A N 9
ATOM 10653 C CA . GLU A 1 23 ? -15.474 22.157 0.663 1.00 0.00 23 GLU A CA 9
ATOM 10654 C C . GLU A 1 23 ? -15.422 23.432 1.512 1.00 0.00 23 GLU A C 9
ATOM 10655 O O . GLU A 1 23 ? -16.146 24.370 1.247 1.00 0.00 23 GLU A O 9
ATOM 10667 N N . ARG A 1 24 ? -14.577 23.458 2.508 1.00 0.00 24 ARG A N 9
ATOM 10668 C CA . ARG A 1 24 ? -14.508 24.687 3.354 1.00 0.00 24 ARG A CA 9
ATOM 10669 C C . ARG A 1 24 ? -13.496 25.669 2.804 1.00 0.00 24 ARG A C 9
ATOM 10670 O O . ARG A 1 24 ? -13.794 26.836 2.640 1.00 0.00 24 ARG A O 9
ATOM 10691 N N . GLU A 1 25 ? -12.325 25.198 2.522 1.00 0.00 25 GLU A N 9
ATOM 10692 C CA . GLU A 1 25 ? -11.306 26.117 1.983 1.00 0.00 25 GLU A CA 9
ATOM 10693 C C . GLU A 1 25 ? -11.720 26.628 0.615 1.00 0.00 25 GLU A C 9
ATOM 10694 O O . GLU A 1 25 ? -11.242 27.649 0.164 1.00 0.00 25 GLU A O 9
ATOM 10706 N N . TYR A 1 26 ? -12.604 25.910 -0.029 1.00 0.00 26 TYR A N 9
ATOM 10707 C CA . TYR A 1 26 ? -13.048 26.358 -1.368 1.00 0.00 26 TYR A CA 9
ATOM 10708 C C . TYR A 1 26 ? -14.256 27.264 -1.238 1.00 0.00 26 TYR A C 9
ATOM 10709 O O . TYR A 1 26 ? -14.345 28.286 -1.890 1.00 0.00 26 TYR A O 9
ATOM 10727 N N . ALA A 1 27 ? -15.169 26.873 -0.397 1.00 0.00 27 ALA A N 9
ATOM 10728 C CA . ALA A 1 27 ? -16.377 27.698 -0.210 1.00 0.00 27 ALA A CA 9
ATOM 10729 C C . ALA A 1 27 ? -16.069 28.905 0.662 1.00 0.00 27 ALA A C 9
ATOM 10730 O O . ALA A 1 27 ? -16.878 29.806 0.785 1.00 0.00 27 ALA A O 9
ATOM 10737 N N . THR A 1 28 ? -14.901 28.911 1.254 1.00 0.00 28 THR A N 9
ATOM 10738 C CA . THR A 1 28 ? -14.539 30.055 2.116 1.00 0.00 28 THR A CA 9
ATOM 10739 C C . THR A 1 28 ? -14.166 31.258 1.273 1.00 0.00 28 THR A C 9
ATOM 10740 O O . THR A 1 28 ? -14.518 32.376 1.595 1.00 0.00 28 THR A O 9
ATOM 10751 N N . ASN A 1 29 ? -13.453 31.012 0.210 1.00 0.00 29 ASN A N 9
ATOM 10752 C CA . ASN A 1 29 ? -13.048 32.136 -0.668 1.00 0.00 29 ASN A CA 9
ATOM 10753 C C . ASN A 1 29 ? -13.063 31.709 -2.130 1.00 0.00 29 ASN A C 9
ATOM 10754 O O . ASN A 1 29 ? -14.025 31.935 -2.835 1.00 0.00 29 ASN A O 9
ATOM 10765 N N . LYS A 1 30 ? -12.000 31.093 -2.549 1.00 0.00 30 LYS A N 9
ATOM 10766 C CA . LYS A 1 30 ? -11.914 30.635 -3.956 1.00 0.00 30 LYS A CA 9
ATOM 10767 C C . LYS A 1 30 ? -10.792 29.638 -4.072 1.00 0.00 30 LYS A C 9
ATOM 10768 O O . LYS A 1 30 ? -10.950 28.569 -4.630 1.00 0.00 30 LYS A O 9
ATOM 10787 N N . PHE A 1 31 ? -9.669 30.011 -3.540 1.00 0.00 31 PHE A N 9
ATOM 10788 C CA . PHE A 1 31 ? -8.517 29.123 -3.589 1.00 0.00 31 PHE A CA 9
ATOM 10789 C C . PHE A 1 31 ? -7.646 29.369 -2.397 1.00 0.00 31 PHE A C 9
ATOM 10790 O O . PHE A 1 31 ? -7.748 30.401 -1.762 1.00 0.00 31 PHE A O 9
ATOM 10807 N N . ILE A 1 32 ? -6.804 28.424 -2.107 1.00 0.00 32 ILE A N 9
ATOM 10808 C CA . ILE A 1 32 ? -5.912 28.573 -0.949 1.00 0.00 32 ILE A CA 9
ATOM 10809 C C . ILE A 1 32 ? -4.464 28.787 -1.371 1.00 0.00 32 ILE A C 9
ATOM 10810 O O . ILE A 1 32 ? -4.081 28.501 -2.489 1.00 0.00 32 ILE A O 9
ATOM 10826 N N . THR A 1 33 ? -3.694 29.294 -0.452 1.00 0.00 33 THR A N 9
ATOM 10827 C CA . THR A 1 33 ? -2.261 29.561 -0.730 1.00 0.00 33 THR A CA 9
ATOM 10828 C C . THR A 1 33 ? -1.457 28.289 -0.873 1.00 0.00 33 THR A C 9
ATOM 10829 O O . THR A 1 33 ? -1.860 27.237 -0.424 1.00 0.00 33 THR A O 9
ATOM 10840 N N . LYS A 1 34 ? -0.315 28.421 -1.494 1.00 0.00 34 LYS A N 9
ATOM 10841 C CA . LYS A 1 34 ? 0.555 27.245 -1.694 1.00 0.00 34 LYS A CA 9
ATOM 10842 C C . LYS A 1 34 ? 0.712 26.456 -0.403 1.00 0.00 34 LYS A C 9
ATOM 10843 O O . LYS A 1 34 ? 0.754 25.242 -0.413 1.00 0.00 34 LYS A O 9
ATOM 10862 N N . ASP A 1 35 ? 0.801 27.155 0.687 1.00 0.00 35 ASP A N 9
ATOM 10863 C CA . ASP A 1 35 ? 0.952 26.455 1.979 1.00 0.00 35 ASP A CA 9
ATOM 10864 C C . ASP A 1 35 ? -0.378 25.870 2.418 1.00 0.00 35 ASP A C 9
ATOM 10865 O O . ASP A 1 35 ? -0.430 24.823 3.035 1.00 0.00 35 ASP A O 9
ATOM 10874 N N . LYS A 1 36 ? -1.435 26.556 2.084 1.00 0.00 36 LYS A N 9
ATOM 10875 C CA . LYS A 1 36 ? -2.767 26.059 2.469 1.00 0.00 36 LYS A CA 9
ATOM 10876 C C . LYS A 1 36 ? -3.173 24.884 1.595 1.00 0.00 36 LYS A C 9
ATOM 10877 O O . LYS A 1 36 ? -3.702 23.911 2.081 1.00 0.00 36 LYS A O 9
ATOM 10896 N N . ARG A 1 37 ? -2.924 24.979 0.314 1.00 0.00 37 ARG A N 9
ATOM 10897 C CA . ARG A 1 37 ? -3.306 23.848 -0.552 1.00 0.00 37 ARG A CA 9
ATOM 10898 C C . ARG A 1 37 ? -2.442 22.668 -0.196 1.00 0.00 37 ARG A C 9
ATOM 10899 O O . ARG A 1 37 ? -2.821 21.531 -0.383 1.00 0.00 37 ARG A O 9
ATOM 10920 N N . ARG A 1 38 ? -1.275 22.967 0.322 1.00 0.00 38 ARG A N 9
ATOM 10921 C CA . ARG A 1 38 ? -0.361 21.886 0.705 1.00 0.00 38 ARG A CA 9
ATOM 10922 C C . ARG A 1 38 ? -0.841 21.246 1.988 1.00 0.00 38 ARG A C 9
ATOM 10923 O O . ARG A 1 38 ? -0.591 20.083 2.234 1.00 0.00 38 ARG A O 9
ATOM 10944 N N . ARG A 1 39 ? -1.531 22.016 2.801 1.00 0.00 39 ARG A N 9
ATOM 10945 C CA . ARG A 1 39 ? -2.022 21.439 4.061 1.00 0.00 39 ARG A CA 9
ATOM 10946 C C . ARG A 1 39 ? -3.012 20.377 3.694 1.00 0.00 39 ARG A C 9
ATOM 10947 O O . ARG A 1 39 ? -3.034 19.307 4.266 1.00 0.00 39 ARG A O 9
ATOM 10968 N N . ILE A 1 40 ? -3.824 20.699 2.723 1.00 0.00 40 ILE A N 9
ATOM 10969 C CA . ILE A 1 40 ? -4.824 19.734 2.280 1.00 0.00 40 ILE A CA 9
ATOM 10970 C C . ILE A 1 40 ? -4.088 18.500 1.809 1.00 0.00 40 ILE A C 9
ATOM 10971 O O . ILE A 1 40 ? -4.151 17.464 2.425 1.00 0.00 40 ILE A O 9
ATOM 10987 N N . SER A 1 41 ? -3.412 18.632 0.698 1.00 0.00 41 SER A N 9
ATOM 10988 C CA . SER A 1 41 ? -2.660 17.478 0.178 1.00 0.00 41 SER A CA 9
ATOM 10989 C C . SER A 1 41 ? -1.880 16.796 1.295 1.00 0.00 41 SER A C 9
ATOM 10990 O O . SER A 1 41 ? -1.760 15.587 1.324 1.00 0.00 41 SER A O 9
ATOM 10998 N N . ALA A 1 42 ? -1.360 17.584 2.196 1.00 0.00 42 ALA A N 9
ATOM 10999 C CA . ALA A 1 42 ? -0.588 16.999 3.315 1.00 0.00 42 ALA A CA 9
ATOM 11000 C C . ALA A 1 42 ? -1.532 16.347 4.291 1.00 0.00 42 ALA A C 9
ATOM 11001 O O . ALA A 1 42 ? -1.149 15.498 5.074 1.00 0.00 42 ALA A O 9
ATOM 11008 N N . THR A 1 43 ? -2.756 16.763 4.224 1.00 0.00 43 THR A N 9
ATOM 11009 C CA . THR A 1 43 ? -3.772 16.202 5.125 1.00 0.00 43 THR A CA 9
ATOM 11010 C C . THR A 1 43 ? -4.450 15.027 4.456 1.00 0.00 43 THR A C 9
ATOM 11011 O O . THR A 1 43 ? -4.790 14.052 5.098 1.00 0.00 43 THR A O 9
ATOM 11022 N N . THR A 1 44 ? -4.639 15.137 3.163 1.00 0.00 44 THR A N 9
ATOM 11023 C CA . THR A 1 44 ? -5.291 14.033 2.446 1.00 0.00 44 THR A CA 9
ATOM 11024 C C . THR A 1 44 ? -4.264 12.946 2.084 1.00 0.00 44 THR A C 9
ATOM 11025 O O . THR A 1 44 ? -4.629 11.834 1.764 1.00 0.00 44 THR A O 9
ATOM 11036 N N . ASN A 1 45 ? -2.993 13.312 2.127 1.00 0.00 45 ASN A N 9
ATOM 11037 C CA . ASN A 1 45 ? -1.893 12.326 1.805 1.00 0.00 45 ASN A CA 9
ATOM 11038 C C . ASN A 1 45 ? -1.565 12.103 0.309 1.00 0.00 45 ASN A C 9
ATOM 11039 O O . ASN A 1 45 ? -1.370 10.973 -0.093 1.00 0.00 45 ASN A O 9
ATOM 11050 N N . LEU A 1 46 ? -1.510 13.152 -0.493 1.00 0.00 46 LEU A N 9
ATOM 11051 C CA . LEU A 1 46 ? -1.174 12.913 -1.960 1.00 0.00 46 LEU A CA 9
ATOM 11052 C C . LEU A 1 46 ? -0.189 13.974 -2.460 1.00 0.00 46 LEU A C 9
ATOM 11053 O O . LEU A 1 46 ? 0.577 14.511 -1.685 1.00 0.00 46 LEU A O 9
ATOM 11069 N N . SER A 1 47 ? -0.217 14.267 -3.732 1.00 0.00 47 SER A N 9
ATOM 11070 C CA . SER A 1 47 ? 0.711 15.272 -4.250 1.00 0.00 47 SER A CA 9
ATOM 11071 C C . SER A 1 47 ? 0.266 16.646 -3.867 1.00 0.00 47 SER A C 9
ATOM 11072 O O . SER A 1 47 ? 0.322 17.032 -2.718 1.00 0.00 47 SER A O 9
ATOM 11080 N N . GLU A 1 48 ? -0.182 17.343 -4.831 1.00 0.00 48 GLU A N 9
ATOM 11081 C CA . GLU A 1 48 ? -0.647 18.692 -4.606 1.00 0.00 48 GLU A CA 9
ATOM 11082 C C . GLU A 1 48 ? -1.458 19.072 -5.802 1.00 0.00 48 GLU A C 9
ATOM 11083 O O . GLU A 1 48 ? -2.595 19.485 -5.677 1.00 0.00 48 GLU A O 9
ATOM 11095 N N . ARG A 1 49 ? -0.864 18.937 -6.968 1.00 0.00 49 ARG A N 9
ATOM 11096 C CA . ARG A 1 49 ? -1.615 19.280 -8.159 1.00 0.00 49 ARG A CA 9
ATOM 11097 C C . ARG A 1 49 ? -2.902 18.515 -8.057 1.00 0.00 49 ARG A C 9
ATOM 11098 O O . ARG A 1 49 ? -3.901 18.872 -8.637 1.00 0.00 49 ARG A O 9
ATOM 11119 N N . GLN A 1 50 ? -2.836 17.433 -7.289 1.00 0.00 50 GLN A N 9
ATOM 11120 C CA . GLN A 1 50 ? -4.025 16.602 -7.100 1.00 0.00 50 GLN A CA 9
ATOM 11121 C C . GLN A 1 50 ? -5.055 17.463 -6.422 1.00 0.00 50 GLN A C 9
ATOM 11122 O O . GLN A 1 50 ? -6.210 17.475 -6.793 1.00 0.00 50 GLN A O 9
ATOM 11136 N N . VAL A 1 51 ? -4.616 18.171 -5.403 1.00 0.00 51 VAL A N 9
ATOM 11137 C CA . VAL A 1 51 ? -5.561 19.042 -4.699 1.00 0.00 51 VAL A CA 9
ATOM 11138 C C . VAL A 1 51 ? -5.997 20.100 -5.680 1.00 0.00 51 VAL A C 9
ATOM 11139 O O . VAL A 1 51 ? -7.158 20.361 -5.857 1.00 0.00 51 VAL A O 9
ATOM 11152 N N . THR A 1 52 ? -5.034 20.679 -6.331 1.00 0.00 52 THR A N 9
ATOM 11153 C CA . THR A 1 52 ? -5.353 21.716 -7.311 1.00 0.00 52 THR A CA 9
ATOM 11154 C C . THR A 1 52 ? -6.411 21.167 -8.231 1.00 0.00 52 THR A C 9
ATOM 11155 O O . THR A 1 52 ? -7.338 21.846 -8.629 1.00 0.00 52 THR A O 9
ATOM 11166 N N . ILE A 1 53 ? -6.232 19.917 -8.545 1.00 0.00 53 ILE A N 9
ATOM 11167 C CA . ILE A 1 53 ? -7.170 19.228 -9.428 1.00 0.00 53 ILE A CA 9
ATOM 11168 C C . ILE A 1 53 ? -8.437 18.942 -8.650 1.00 0.00 53 ILE A C 9
ATOM 11169 O O . ILE A 1 53 ? -9.509 18.840 -9.205 1.00 0.00 53 ILE A O 9
ATOM 11185 N N . TRP A 1 54 ? -8.278 18.828 -7.356 1.00 0.00 54 TRP A N 9
ATOM 11186 C CA . TRP A 1 54 ? -9.435 18.558 -6.494 1.00 0.00 54 TRP A CA 9
ATOM 11187 C C . TRP A 1 54 ? -10.298 19.781 -6.493 1.00 0.00 54 TRP A C 9
ATOM 11188 O O . TRP A 1 54 ? -11.496 19.710 -6.649 1.00 0.00 54 TRP A O 9
ATOM 11209 N N . PHE A 1 55 ? -9.661 20.908 -6.355 1.00 0.00 55 PHE A N 9
ATOM 11210 C CA . PHE A 1 55 ? -10.437 22.160 -6.345 1.00 0.00 55 PHE A CA 9
ATOM 11211 C C . PHE A 1 55 ? -11.216 22.332 -7.647 1.00 0.00 55 PHE A C 9
ATOM 11212 O O . PHE A 1 55 ? -12.402 22.614 -7.633 1.00 0.00 55 PHE A O 9
ATOM 11229 N N . GLN A 1 56 ? -10.539 22.156 -8.747 1.00 0.00 56 GLN A N 9
ATOM 11230 C CA . GLN A 1 56 ? -11.220 22.306 -10.054 1.00 0.00 56 GLN A CA 9
ATOM 11231 C C . GLN A 1 56 ? -12.358 21.309 -10.190 1.00 0.00 56 GLN A C 9
ATOM 11232 O O . GLN A 1 56 ? -13.396 21.620 -10.739 1.00 0.00 56 GLN A O 9
ATOM 11246 N N . ASN A 1 57 ? -12.148 20.121 -9.689 1.00 0.00 57 ASN A N 9
ATOM 11247 C CA . ASN A 1 57 ? -13.214 19.108 -9.788 1.00 0.00 57 ASN A CA 9
ATOM 11248 C C . ASN A 1 57 ? -14.361 19.551 -8.944 1.00 0.00 57 ASN A C 9
ATOM 11249 O O . ASN A 1 57 ? -15.505 19.506 -9.349 1.00 0.00 57 ASN A O 9
ATOM 11260 N N . ARG A 1 58 ? -14.034 19.982 -7.774 1.00 0.00 58 ARG A N 9
ATOM 11261 C CA . ARG A 1 58 ? -15.072 20.445 -6.869 1.00 0.00 58 ARG A CA 9
ATOM 11262 C C . ARG A 1 58 ? -15.858 21.541 -7.558 1.00 0.00 58 ARG A C 9
ATOM 11263 O O . ARG A 1 58 ? -17.007 21.784 -7.245 1.00 0.00 58 ARG A O 9
ATOM 11284 N N . ARG A 1 59 ? -15.229 22.170 -8.525 1.00 0.00 59 ARG A N 9
ATOM 11285 C CA . ARG A 1 59 ? -15.930 23.253 -9.245 1.00 0.00 59 ARG A CA 9
ATOM 11286 C C . ARG A 1 59 ? -16.687 22.659 -10.398 1.00 0.00 59 ARG A C 9
ATOM 11287 O O . ARG A 1 59 ? -17.573 23.267 -10.952 1.00 0.00 59 ARG A O 9
ATOM 11308 N N . VAL A 1 60 ? -16.313 21.463 -10.732 1.00 0.00 60 VAL A N 9
ATOM 11309 C CA . VAL A 1 60 ? -16.973 20.767 -11.842 1.00 0.00 60 VAL A CA 9
ATOM 11310 C C . VAL A 1 60 ? -18.161 19.954 -11.320 1.00 0.00 60 VAL A C 9
ATOM 11311 O O . VAL A 1 60 ? -19.092 19.671 -12.046 1.00 0.00 60 VAL A O 9
ATOM 11324 N N . LYS A 1 61 ? -18.083 19.572 -10.071 1.00 0.00 61 LYS A N 9
ATOM 11325 C CA . LYS A 1 61 ? -19.188 18.782 -9.475 1.00 0.00 61 LYS A CA 9
ATOM 11326 C C . LYS A 1 61 ? -20.201 19.710 -8.801 1.00 0.00 61 LYS A C 9
ATOM 11327 O O . LYS A 1 61 ? -21.342 19.347 -8.605 1.00 0.00 61 LYS A O 9
ATOM 11346 N N . GLU A 1 62 ? -19.759 20.900 -8.465 1.00 0.00 62 GLU A N 9
ATOM 11347 C CA . GLU A 1 62 ? -20.673 21.863 -7.806 1.00 0.00 62 GLU A CA 9
ATOM 11348 C C . GLU A 1 62 ? -21.717 22.374 -8.783 1.00 0.00 62 GLU A C 9
ATOM 11349 O O . GLU A 1 62 ? -22.817 22.719 -8.396 1.00 0.00 62 GLU A O 9
ATOM 11361 N N . LYS A 1 63 ? -21.358 22.419 -10.036 1.00 0.00 63 LYS A N 9
ATOM 11362 C CA . LYS A 1 63 ? -22.324 22.907 -11.040 1.00 0.00 63 LYS A CA 9
ATOM 11363 C C . LYS A 1 63 ? -23.306 21.808 -11.425 1.00 0.00 63 LYS A C 9
ATOM 11364 O O . LYS A 1 63 ? -24.362 22.078 -11.961 1.00 0.00 63 LYS A O 9
ATOM 11383 N N . LYS A 1 64 ? -22.942 20.588 -11.142 1.00 0.00 64 LYS A N 9
ATOM 11384 C CA . LYS A 1 64 ? -23.842 19.462 -11.486 1.00 0.00 64 LYS A CA 9
ATOM 11385 C C . LYS A 1 64 ? -25.098 19.489 -10.623 1.00 0.00 64 LYS A C 9
ATOM 11386 O O . LYS A 1 64 ? -25.726 18.470 -10.407 1.00 0.00 64 LYS A O 9
ATOM 11405 N N . VAL A 1 65 ? -25.441 20.658 -10.147 1.00 0.00 65 VAL A N 9
ATOM 11406 C CA . VAL A 1 65 ? -26.657 20.771 -9.295 1.00 0.00 65 VAL A CA 9
ATOM 11407 C C . VAL A 1 65 ? -27.393 22.079 -9.557 1.00 0.00 65 VAL A C 9
ATOM 11408 O O . VAL A 1 65 ? -28.589 22.086 -9.760 1.00 0.00 65 VAL A O 9
ATOM 11421 N N . ILE A 1 66 ? -26.666 23.164 -9.544 1.00 0.00 66 ILE A N 9
ATOM 11422 C CA . ILE A 1 66 ? -27.319 24.475 -9.792 1.00 0.00 66 ILE A CA 9
ATOM 11423 C C . ILE A 1 66 ? -27.807 24.565 -11.230 1.00 0.00 66 ILE A C 9
ATOM 11424 O O . ILE A 1 66 ? -27.366 25.406 -11.988 1.00 0.00 66 ILE A O 9
ATOM 11440 N N . ASN A 1 67 ? -28.711 23.691 -11.582 1.00 0.00 67 ASN A N 9
ATOM 11441 C CA . ASN A 1 67 ? -29.242 23.707 -12.965 1.00 0.00 67 ASN A CA 9
ATOM 11442 C C . ASN A 1 67 ? -30.703 23.281 -12.988 1.00 0.00 67 ASN A C 9
ATOM 11443 O O . ASN A 1 67 ? -31.383 23.443 -13.981 1.00 0.00 67 ASN A O 9
ATOM 11454 N N . LYS A 1 68 ? -31.161 22.743 -11.891 1.00 0.00 68 LYS A N 9
ATOM 11455 C CA . LYS A 1 68 ? -32.573 22.301 -11.834 1.00 0.00 68 LYS A CA 9
ATOM 11456 C C . LYS A 1 68 ? -33.516 23.486 -12.022 1.00 0.00 68 LYS A C 9
ATOM 11457 O O . LYS A 1 68 ? -34.716 23.317 -12.108 1.00 0.00 68 LYS A O 9
ATOM 11476 N N . LEU A 1 69 ? -32.945 24.667 -12.078 1.00 0.00 69 LEU A N 9
ATOM 11477 C CA . LEU A 1 69 ? -33.781 25.889 -12.259 1.00 0.00 69 LEU A CA 9
ATOM 11478 C C . LEU A 1 69 ? -33.173 26.803 -13.322 1.00 0.00 69 LEU A C 9
ATOM 11479 O O . LEU A 1 69 ? -32.652 27.857 -13.018 1.00 0.00 69 LEU A O 9
ATOM 11495 N N . LYS A 1 70 ? -33.256 26.378 -14.556 1.00 0.00 70 LYS A N 9
ATOM 11496 C CA . LYS A 1 70 ? -32.692 27.199 -15.656 1.00 0.00 70 LYS A CA 9
ATOM 11497 C C . LYS A 1 70 ? -33.274 28.606 -15.641 1.00 0.00 70 LYS A C 9
ATOM 11498 O O . LYS A 1 70 ? -34.275 28.873 -16.273 1.00 0.00 70 LYS A O 9
ATOM 11517 N N . THR A 1 71 ? -32.636 29.483 -14.915 1.00 0.00 71 THR A N 9
ATOM 11518 C CA . THR A 1 71 ? -33.142 30.875 -14.848 1.00 0.00 71 THR A CA 9
ATOM 11519 C C . THR A 1 71 ? -32.143 31.780 -14.138 1.00 0.00 71 THR A C 9
ATOM 11520 O O . THR A 1 71 ? -31.609 31.426 -13.107 1.00 0.00 71 THR A O 9
ATOM 11531 N N . THR A 1 72 ? -31.914 32.939 -14.704 1.00 0.00 72 THR A N 9
ATOM 11532 C CA . THR A 1 72 ? -30.952 33.886 -14.080 1.00 0.00 72 THR A CA 9
ATOM 11533 C C . THR A 1 72 ? -29.718 33.149 -13.575 1.00 0.00 72 THR A C 9
ATOM 11534 O O . THR A 1 72 ? -29.173 33.482 -12.543 1.00 0.00 72 THR A O 9
ATOM 11545 N N . SER A 1 73 ? -29.300 32.157 -14.315 1.00 0.00 73 SER A N 9
ATOM 11546 C CA . SER A 1 73 ? -28.105 31.390 -13.893 1.00 0.00 73 SER A CA 9
ATOM 11547 C C . SER A 1 73 ? -26.843 32.227 -14.055 1.00 0.00 73 SER A C 9
ATOM 11548 O O . SER A 1 73 ? -27.001 33.376 -14.432 1.00 0.00 73 SER A O 9
ATOM 11557 N N . MET A 1 1 ? 19.987 -4.906 -5.906 1.00 0.00 1 MET A N 10
ATOM 11558 C CA . MET A 1 1 ? 18.686 -5.262 -6.538 1.00 0.00 1 MET A CA 10
ATOM 11559 C C . MET A 1 1 ? 17.608 -5.414 -5.462 1.00 0.00 1 MET A C 10
ATOM 11560 O O . MET A 1 1 ? 17.150 -6.506 -5.189 1.00 0.00 1 MET A O 10
ATOM 11563 N N . SER A 1 2 ? 17.225 -4.313 -4.875 1.00 0.00 2 SER A N 10
ATOM 11564 C CA . SER A 1 2 ? 16.184 -4.376 -3.821 1.00 0.00 2 SER A CA 10
ATOM 11565 C C . SER A 1 2 ? 15.352 -3.100 -3.806 1.00 0.00 2 SER A C 10
ATOM 11566 O O . SER A 1 2 ? 15.880 -2.009 -3.889 1.00 0.00 2 SER A O 10
ATOM 11574 N N . HIS A 1 3 ? 14.060 -3.258 -3.703 1.00 0.00 3 HIS A N 10
ATOM 11575 C CA . HIS A 1 3 ? 13.179 -2.066 -3.682 1.00 0.00 3 HIS A CA 10
ATOM 11576 C C . HIS A 1 3 ? 13.445 -1.215 -2.445 1.00 0.00 3 HIS A C 10
ATOM 11577 O O . HIS A 1 3 ? 14.427 -0.503 -2.379 1.00 0.00 3 HIS A O 10
ATOM 11591 N N . MET A 1 4 ? 12.563 -1.302 -1.485 1.00 0.00 4 MET A N 10
ATOM 11592 C CA . MET A 1 4 ? 12.751 -0.504 -0.247 1.00 0.00 4 MET A CA 10
ATOM 11593 C C . MET A 1 4 ? 13.104 0.939 -0.584 1.00 0.00 4 MET A C 10
ATOM 11594 O O . MET A 1 4 ? 14.172 1.414 -0.251 1.00 0.00 4 MET A O 10
ATOM 11608 N N . LEU A 1 5 ? 12.199 1.612 -1.238 1.00 0.00 5 LEU A N 10
ATOM 11609 C CA . LEU A 1 5 ? 12.464 3.024 -1.605 1.00 0.00 5 LEU A CA 10
ATOM 11610 C C . LEU A 1 5 ? 12.340 3.935 -0.388 1.00 0.00 5 LEU A C 10
ATOM 11611 O O . LEU A 1 5 ? 11.975 3.496 0.685 1.00 0.00 5 LEU A O 10
ATOM 11627 N N . GLU A 1 6 ? 12.646 5.191 -0.578 1.00 0.00 6 GLU A N 10
ATOM 11628 C CA . GLU A 1 6 ? 12.552 6.144 0.555 1.00 0.00 6 GLU A CA 10
ATOM 11629 C C . GLU A 1 6 ? 11.102 6.530 0.816 1.00 0.00 6 GLU A C 10
ATOM 11630 O O . GLU A 1 6 ? 10.286 6.536 -0.085 1.00 0.00 6 GLU A O 10
ATOM 11642 N N . GLY A 1 7 ? 10.804 6.844 2.046 1.00 0.00 7 GLY A N 10
ATOM 11643 C CA . GLY A 1 7 ? 9.405 7.233 2.383 1.00 0.00 7 GLY A CA 10
ATOM 11644 C C . GLY A 1 7 ? 8.538 5.988 2.575 1.00 0.00 7 GLY A C 10
ATOM 11645 O O . GLY A 1 7 ? 8.152 5.343 1.620 1.00 0.00 7 GLY A O 10
ATOM 11649 N N . ARG A 1 8 ? 8.249 5.674 3.809 1.00 0.00 8 ARG A N 10
ATOM 11650 C CA . ARG A 1 8 ? 7.411 4.479 4.079 1.00 0.00 8 ARG A CA 10
ATOM 11651 C C . ARG A 1 8 ? 6.007 4.664 3.518 1.00 0.00 8 ARG A C 10
ATOM 11652 O O . ARG A 1 8 ? 5.498 5.765 3.463 1.00 0.00 8 ARG A O 10
ATOM 11673 N N . LYS A 1 9 ? 5.404 3.580 3.110 1.00 0.00 9 LYS A N 10
ATOM 11674 C CA . LYS A 1 9 ? 4.034 3.675 2.551 1.00 0.00 9 LYS A CA 10
ATOM 11675 C C . LYS A 1 9 ? 3.049 4.142 3.616 1.00 0.00 9 LYS A C 10
ATOM 11676 O O . LYS A 1 9 ? 3.393 4.241 4.777 1.00 0.00 9 LYS A O 10
ATOM 11695 N N . LYS A 1 10 ? 1.837 4.421 3.197 1.00 0.00 10 LYS A N 10
ATOM 11696 C CA . LYS A 1 10 ? 0.805 4.884 4.166 1.00 0.00 10 LYS A CA 10
ATOM 11697 C C . LYS A 1 10 ? -0.513 4.150 3.942 1.00 0.00 10 LYS A C 10
ATOM 11698 O O . LYS A 1 10 ? -0.529 3.028 3.474 1.00 0.00 10 LYS A O 10
ATOM 11717 N N . ARG A 1 11 ? -1.597 4.806 4.288 1.00 0.00 11 ARG A N 10
ATOM 11718 C CA . ARG A 1 11 ? -2.940 4.182 4.112 1.00 0.00 11 ARG A CA 10
ATOM 11719 C C . ARG A 1 11 ? -3.761 4.959 3.094 1.00 0.00 11 ARG A C 10
ATOM 11720 O O . ARG A 1 11 ? -3.412 6.063 2.727 1.00 0.00 11 ARG A O 10
ATOM 11741 N N . VAL A 1 12 ? -4.838 4.372 2.650 1.00 0.00 12 VAL A N 10
ATOM 11742 C CA . VAL A 1 12 ? -5.682 5.075 1.659 1.00 0.00 12 VAL A CA 10
ATOM 11743 C C . VAL A 1 12 ? -6.390 6.280 2.320 1.00 0.00 12 VAL A C 10
ATOM 11744 O O . VAL A 1 12 ? -7.086 6.119 3.303 1.00 0.00 12 VAL A O 10
ATOM 11757 N N . PRO A 1 13 ? -6.197 7.478 1.769 1.00 0.00 13 PRO A N 10
ATOM 11758 C CA . PRO A 1 13 ? -6.825 8.675 2.328 1.00 0.00 13 PRO A CA 10
ATOM 11759 C C . PRO A 1 13 ? -8.355 8.579 2.282 1.00 0.00 13 PRO A C 10
ATOM 11760 O O . PRO A 1 13 ? -8.960 8.050 3.193 1.00 0.00 13 PRO A O 10
ATOM 11771 N N . TYR A 1 14 ? -8.944 9.083 1.212 1.00 0.00 14 TYR A N 10
ATOM 11772 C CA . TYR A 1 14 ? -10.432 9.037 1.079 1.00 0.00 14 TYR A CA 10
ATOM 11773 C C . TYR A 1 14 ? -11.113 9.172 2.432 1.00 0.00 14 TYR A C 10
ATOM 11774 O O . TYR A 1 14 ? -11.629 8.206 2.961 1.00 0.00 14 TYR A O 10
ATOM 11792 N N . THR A 1 15 ? -11.101 10.373 2.971 1.00 0.00 15 THR A N 10
ATOM 11793 C CA . THR A 1 15 ? -11.745 10.593 4.298 1.00 0.00 15 THR A CA 10
ATOM 11794 C C . THR A 1 15 ? -12.800 11.685 4.225 1.00 0.00 15 THR A C 10
ATOM 11795 O O . THR A 1 15 ? -13.052 12.244 3.178 1.00 0.00 15 THR A O 10
ATOM 11806 N N . LYS A 1 16 ? -13.409 11.954 5.343 1.00 0.00 16 LYS A N 10
ATOM 11807 C CA . LYS A 1 16 ? -14.449 13.001 5.373 1.00 0.00 16 LYS A CA 10
ATOM 11808 C C . LYS A 1 16 ? -13.830 14.350 5.708 1.00 0.00 16 LYS A C 10
ATOM 11809 O O . LYS A 1 16 ? -14.435 15.376 5.506 1.00 0.00 16 LYS A O 10
ATOM 11828 N N . VAL A 1 17 ? -12.616 14.317 6.193 1.00 0.00 17 VAL A N 10
ATOM 11829 C CA . VAL A 1 17 ? -11.934 15.586 6.547 1.00 0.00 17 VAL A CA 10
ATOM 11830 C C . VAL A 1 17 ? -11.327 16.138 5.299 1.00 0.00 17 VAL A C 10
ATOM 11831 O O . VAL A 1 17 ? -10.952 17.290 5.212 1.00 0.00 17 VAL A O 10
ATOM 11844 N N . GLN A 1 18 ? -11.250 15.273 4.350 1.00 0.00 18 GLN A N 10
ATOM 11845 C CA . GLN A 1 18 ? -10.690 15.618 3.052 1.00 0.00 18 GLN A CA 10
ATOM 11846 C C . GLN A 1 18 ? -11.688 16.445 2.263 1.00 0.00 18 GLN A C 10
ATOM 11847 O O . GLN A 1 18 ? -11.397 17.546 1.855 1.00 0.00 18 GLN A O 10
ATOM 11861 N N . LEU A 1 19 ? -12.864 15.900 2.083 1.00 0.00 19 LEU A N 10
ATOM 11862 C CA . LEU A 1 19 ? -13.902 16.633 1.325 1.00 0.00 19 LEU A CA 10
ATOM 11863 C C . LEU A 1 19 ? -14.543 17.707 2.187 1.00 0.00 19 LEU A C 10
ATOM 11864 O O . LEU A 1 19 ? -15.232 18.576 1.688 1.00 0.00 19 LEU A O 10
ATOM 11880 N N . LYS A 1 20 ? -14.305 17.633 3.466 1.00 0.00 20 LYS A N 10
ATOM 11881 C CA . LYS A 1 20 ? -14.897 18.647 4.365 1.00 0.00 20 LYS A CA 10
ATOM 11882 C C . LYS A 1 20 ? -13.962 19.831 4.527 1.00 0.00 20 LYS A C 10
ATOM 11883 O O . LYS A 1 20 ? -14.402 20.961 4.590 1.00 0.00 20 LYS A O 10
ATOM 11902 N N . GLU A 1 21 ? -12.676 19.565 4.565 1.00 0.00 21 GLU A N 10
ATOM 11903 C CA . GLU A 1 21 ? -11.730 20.690 4.723 1.00 0.00 21 GLU A CA 10
ATOM 11904 C C . GLU A 1 21 ? -11.499 21.305 3.377 1.00 0.00 21 GLU A C 10
ATOM 11905 O O . GLU A 1 21 ? -11.052 22.430 3.249 1.00 0.00 21 GLU A O 10
ATOM 11917 N N . LEU A 1 22 ? -11.829 20.540 2.396 1.00 0.00 22 LEU A N 10
ATOM 11918 C CA . LEU A 1 22 ? -11.668 20.986 1.017 1.00 0.00 22 LEU A CA 10
ATOM 11919 C C . LEU A 1 22 ? -12.838 21.868 0.604 1.00 0.00 22 LEU A C 10
ATOM 11920 O O . LEU A 1 22 ? -12.650 22.956 0.097 1.00 0.00 22 LEU A O 10
ATOM 11936 N N . GLU A 1 23 ? -14.028 21.396 0.860 1.00 0.00 23 GLU A N 10
ATOM 11937 C CA . GLU A 1 23 ? -15.224 22.188 0.490 1.00 0.00 23 GLU A CA 10
ATOM 11938 C C . GLU A 1 23 ? -15.378 23.393 1.405 1.00 0.00 23 GLU A C 10
ATOM 11939 O O . GLU A 1 23 ? -16.084 24.330 1.086 1.00 0.00 23 GLU A O 10
ATOM 11951 N N . ARG A 1 24 ? -14.714 23.354 2.529 1.00 0.00 24 ARG A N 10
ATOM 11952 C CA . ARG A 1 24 ? -14.819 24.494 3.468 1.00 0.00 24 ARG A CA 10
ATOM 11953 C C . ARG A 1 24 ? -13.895 25.624 3.057 1.00 0.00 24 ARG A C 10
ATOM 11954 O O . ARG A 1 24 ? -14.336 26.735 2.842 1.00 0.00 24 ARG A O 10
ATOM 11975 N N . GLU A 1 25 ? -12.628 25.333 2.953 1.00 0.00 25 GLU A N 10
ATOM 11976 C CA . GLU A 1 25 ? -11.690 26.402 2.554 1.00 0.00 25 GLU A CA 10
ATOM 11977 C C . GLU A 1 25 ? -12.055 26.944 1.182 1.00 0.00 25 GLU A C 10
ATOM 11978 O O . GLU A 1 25 ? -11.678 28.045 0.830 1.00 0.00 25 GLU A O 10
ATOM 11990 N N . TYR A 1 26 ? -12.791 26.165 0.424 1.00 0.00 26 TYR A N 10
ATOM 11991 C CA . TYR A 1 26 ? -13.178 26.645 -0.927 1.00 0.00 26 TYR A CA 10
ATOM 11992 C C . TYR A 1 26 ? -14.347 27.610 -0.795 1.00 0.00 26 TYR A C 10
ATOM 11993 O O . TYR A 1 26 ? -14.370 28.667 -1.392 1.00 0.00 26 TYR A O 10
ATOM 12011 N N . ALA A 1 27 ? -15.293 27.228 0.013 1.00 0.00 27 ALA A N 10
ATOM 12012 C CA . ALA A 1 27 ? -16.471 28.093 0.212 1.00 0.00 27 ALA A CA 10
ATOM 12013 C C . ALA A 1 27 ? -16.129 29.300 1.081 1.00 0.00 27 ALA A C 10
ATOM 12014 O O . ALA A 1 27 ? -16.910 30.224 1.199 1.00 0.00 27 ALA A O 10
ATOM 12021 N N . THR A 1 28 ? -14.965 29.273 1.675 1.00 0.00 28 THR A N 10
ATOM 12022 C CA . THR A 1 28 ? -14.562 30.409 2.537 1.00 0.00 28 THR A CA 10
ATOM 12023 C C . THR A 1 28 ? -14.044 31.562 1.695 1.00 0.00 28 THR A C 10
ATOM 12024 O O . THR A 1 28 ? -14.237 32.714 2.029 1.00 0.00 28 THR A O 10
ATOM 12035 N N . ASN A 1 29 ? -13.390 31.231 0.615 1.00 0.00 29 ASN A N 10
ATOM 12036 C CA . ASN A 1 29 ? -12.850 32.296 -0.264 1.00 0.00 29 ASN A CA 10
ATOM 12037 C C . ASN A 1 29 ? -12.910 31.873 -1.725 1.00 0.00 29 ASN A C 10
ATOM 12038 O O . ASN A 1 29 ? -13.847 32.196 -2.429 1.00 0.00 29 ASN A O 10
ATOM 12049 N N . LYS A 1 30 ? -11.909 31.157 -2.158 1.00 0.00 30 LYS A N 10
ATOM 12050 C CA . LYS A 1 30 ? -11.893 30.706 -3.569 1.00 0.00 30 LYS A CA 10
ATOM 12051 C C . LYS A 1 30 ? -10.769 29.710 -3.778 1.00 0.00 30 LYS A C 10
ATOM 12052 O O . LYS A 1 30 ? -10.985 28.613 -4.251 1.00 0.00 30 LYS A O 10
ATOM 12071 N N . PHE A 1 31 ? -9.582 30.110 -3.417 1.00 0.00 31 PHE A N 10
ATOM 12072 C CA . PHE A 1 31 ? -8.437 29.209 -3.580 1.00 0.00 31 PHE A CA 10
ATOM 12073 C C . PHE A 1 31 ? -7.389 29.510 -2.537 1.00 0.00 31 PHE A C 10
ATOM 12074 O O . PHE A 1 31 ? -7.383 30.578 -1.956 1.00 0.00 31 PHE A O 10
ATOM 12091 N N . ILE A 1 32 ? -6.520 28.563 -2.322 1.00 0.00 32 ILE A N 10
ATOM 12092 C CA . ILE A 1 32 ? -5.455 28.751 -1.319 1.00 0.00 32 ILE A CA 10
ATOM 12093 C C . ILE A 1 32 ? -4.066 28.836 -1.965 1.00 0.00 32 ILE A C 10
ATOM 12094 O O . ILE A 1 32 ? -3.866 28.419 -3.087 1.00 0.00 32 ILE A O 10
ATOM 12110 N N . THR A 1 33 ? -3.137 29.383 -1.228 1.00 0.00 33 THR A N 10
ATOM 12111 C CA . THR A 1 33 ? -1.748 29.525 -1.753 1.00 0.00 33 THR A CA 10
ATOM 12112 C C . THR A 1 33 ? -1.016 28.188 -1.809 1.00 0.00 33 THR A C 10
ATOM 12113 O O . THR A 1 33 ? -1.391 27.239 -1.153 1.00 0.00 33 THR A O 10
ATOM 12124 N N . LYS A 1 34 ? 0.027 28.147 -2.603 1.00 0.00 34 LYS A N 10
ATOM 12125 C CA . LYS A 1 34 ? 0.812 26.891 -2.732 1.00 0.00 34 LYS A CA 10
ATOM 12126 C C . LYS A 1 34 ? 1.127 26.299 -1.372 1.00 0.00 34 LYS A C 10
ATOM 12127 O O . LYS A 1 34 ? 1.121 25.101 -1.203 1.00 0.00 34 LYS A O 10
ATOM 12146 N N . ASP A 1 35 ? 1.408 27.139 -0.425 1.00 0.00 35 ASP A N 10
ATOM 12147 C CA . ASP A 1 35 ? 1.720 26.613 0.919 1.00 0.00 35 ASP A CA 10
ATOM 12148 C C . ASP A 1 35 ? 0.442 26.148 1.595 1.00 0.00 35 ASP A C 10
ATOM 12149 O O . ASP A 1 35 ? 0.444 25.219 2.381 1.00 0.00 35 ASP A O 10
ATOM 12158 N N . LYS A 1 36 ? -0.638 26.794 1.254 1.00 0.00 36 LYS A N 10
ATOM 12159 C CA . LYS A 1 36 ? -1.930 26.417 1.856 1.00 0.00 36 LYS A CA 10
ATOM 12160 C C . LYS A 1 36 ? -2.520 25.197 1.163 1.00 0.00 36 LYS A C 10
ATOM 12161 O O . LYS A 1 36 ? -2.986 24.284 1.812 1.00 0.00 36 LYS A O 10
ATOM 12180 N N . ARG A 1 37 ? -2.484 25.185 -0.142 1.00 0.00 37 ARG A N 10
ATOM 12181 C CA . ARG A 1 37 ? -3.045 24.015 -0.845 1.00 0.00 37 ARG A CA 10
ATOM 12182 C C . ARG A 1 37 ? -2.180 22.812 -0.546 1.00 0.00 37 ARG A C 10
ATOM 12183 O O . ARG A 1 37 ? -2.623 21.677 -0.596 1.00 0.00 37 ARG A O 10
ATOM 12204 N N . ARG A 1 38 ? -0.952 23.091 -0.235 1.00 0.00 38 ARG A N 10
ATOM 12205 C CA . ARG A 1 38 ? -0.017 22.008 0.081 1.00 0.00 38 ARG A CA 10
ATOM 12206 C C . ARG A 1 38 ? -0.302 21.506 1.480 1.00 0.00 38 ARG A C 10
ATOM 12207 O O . ARG A 1 38 ? -0.082 20.351 1.793 1.00 0.00 38 ARG A O 10
ATOM 12228 N N . ARG A 1 39 ? -0.802 22.396 2.310 1.00 0.00 39 ARG A N 10
ATOM 12229 C CA . ARG A 1 39 ? -1.110 21.991 3.689 1.00 0.00 39 ARG A CA 10
ATOM 12230 C C . ARG A 1 39 ? -2.231 20.988 3.631 1.00 0.00 39 ARG A C 10
ATOM 12231 O O . ARG A 1 39 ? -2.317 20.087 4.442 1.00 0.00 39 ARG A O 10
ATOM 12252 N N . ILE A 1 40 ? -3.080 21.168 2.655 1.00 0.00 40 ILE A N 10
ATOM 12253 C CA . ILE A 1 40 ? -4.201 20.244 2.506 1.00 0.00 40 ILE A CA 10
ATOM 12254 C C . ILE A 1 40 ? -3.642 18.874 2.170 1.00 0.00 40 ILE A C 10
ATOM 12255 O O . ILE A 1 40 ? -3.759 17.960 2.940 1.00 0.00 40 ILE A O 10
ATOM 12271 N N . SER A 1 41 ? -3.052 18.758 0.999 1.00 0.00 41 SER A N 10
ATOM 12272 C CA . SER A 1 41 ? -2.468 17.435 0.600 1.00 0.00 41 SER A CA 10
ATOM 12273 C C . SER A 1 41 ? -1.766 16.765 1.783 1.00 0.00 41 SER A C 10
ATOM 12274 O O . SER A 1 41 ? -1.721 15.553 1.871 1.00 0.00 41 SER A O 10
ATOM 12282 N N . ALA A 1 42 ? -1.234 17.564 2.668 1.00 0.00 42 ALA A N 10
ATOM 12283 C CA . ALA A 1 42 ? -0.534 16.985 3.841 1.00 0.00 42 ALA A CA 10
ATOM 12284 C C . ALA A 1 42 ? -1.534 16.598 4.911 1.00 0.00 42 ALA A C 10
ATOM 12285 O O . ALA A 1 42 ? -1.300 15.706 5.701 1.00 0.00 42 ALA A O 10
ATOM 12292 N N . THR A 1 43 ? -2.632 17.281 4.909 1.00 0.00 43 THR A N 10
ATOM 12293 C CA . THR A 1 43 ? -3.677 16.991 5.904 1.00 0.00 43 THR A CA 10
ATOM 12294 C C . THR A 1 43 ? -4.629 15.980 5.321 1.00 0.00 43 THR A C 10
ATOM 12295 O O . THR A 1 43 ? -5.266 15.220 6.024 1.00 0.00 43 THR A O 10
ATOM 12306 N N . THR A 1 44 ? -4.700 16.003 4.028 1.00 0.00 44 THR A N 10
ATOM 12307 C CA . THR A 1 44 ? -5.579 15.081 3.316 1.00 0.00 44 THR A CA 10
ATOM 12308 C C . THR A 1 44 ? -4.783 13.846 2.898 1.00 0.00 44 THR A C 10
ATOM 12309 O O . THR A 1 44 ? -5.331 12.781 2.703 1.00 0.00 44 THR A O 10
ATOM 12320 N N . ASN A 1 45 ? -3.491 14.037 2.769 1.00 0.00 45 ASN A N 10
ATOM 12321 C CA . ASN A 1 45 ? -2.586 12.916 2.374 1.00 0.00 45 ASN A CA 10
ATOM 12322 C C . ASN A 1 45 ? -2.565 12.605 0.864 1.00 0.00 45 ASN A C 10
ATOM 12323 O O . ASN A 1 45 ? -2.917 11.516 0.454 1.00 0.00 45 ASN A O 10
ATOM 12334 N N . LEU A 1 46 ? -2.151 13.558 0.058 1.00 0.00 46 LEU A N 10
ATOM 12335 C CA . LEU A 1 46 ? -2.109 13.282 -1.414 1.00 0.00 46 LEU A CA 10
ATOM 12336 C C . LEU A 1 46 ? -0.935 14.021 -2.044 1.00 0.00 46 LEU A C 10
ATOM 12337 O O . LEU A 1 46 ? -0.017 14.417 -1.355 1.00 0.00 46 LEU A O 10
ATOM 12353 N N . SER A 1 47 ? -0.971 14.199 -3.333 1.00 0.00 47 SER A N 10
ATOM 12354 C CA . SER A 1 47 ? 0.140 14.903 -3.984 1.00 0.00 47 SER A CA 10
ATOM 12355 C C . SER A 1 47 ? 0.053 16.374 -3.726 1.00 0.00 47 SER A C 10
ATOM 12356 O O . SER A 1 47 ? 0.258 16.833 -2.624 1.00 0.00 47 SER A O 10
ATOM 12364 N N . GLU A 1 48 ? -0.268 17.076 -4.741 1.00 0.00 48 GLU A N 10
ATOM 12365 C CA . GLU A 1 48 ? -0.386 18.518 -4.634 1.00 0.00 48 GLU A CA 10
ATOM 12366 C C . GLU A 1 48 ? -1.147 18.984 -5.836 1.00 0.00 48 GLU A C 10
ATOM 12367 O O . GLU A 1 48 ? -2.224 19.534 -5.723 1.00 0.00 48 GLU A O 10
ATOM 12379 N N . ARG A 1 49 ? -0.576 18.758 -6.985 1.00 0.00 49 ARG A N 10
ATOM 12380 C CA . ARG A 1 49 ? -1.267 19.176 -8.194 1.00 0.00 49 ARG A CA 10
ATOM 12381 C C . ARG A 1 49 ? -2.614 18.504 -8.155 1.00 0.00 49 ARG A C 10
ATOM 12382 O O . ARG A 1 49 ? -3.544 18.885 -8.838 1.00 0.00 49 ARG A O 10
ATOM 12403 N N . GLN A 1 50 ? -2.674 17.481 -7.321 1.00 0.00 50 GLN A N 10
ATOM 12404 C CA . GLN A 1 50 ? -3.917 16.721 -7.163 1.00 0.00 50 GLN A CA 10
ATOM 12405 C C . GLN A 1 50 ? -4.893 17.545 -6.356 1.00 0.00 50 GLN A C 10
ATOM 12406 O O . GLN A 1 50 ? -6.067 17.596 -6.661 1.00 0.00 50 GLN A O 10
ATOM 12420 N N . VAL A 1 51 ? -4.388 18.189 -5.319 1.00 0.00 51 VAL A N 10
ATOM 12421 C CA . VAL A 1 51 ? -5.288 19.012 -4.501 1.00 0.00 51 VAL A CA 10
ATOM 12422 C C . VAL A 1 51 ? -5.845 20.057 -5.403 1.00 0.00 51 VAL A C 10
ATOM 12423 O O . VAL A 1 51 ? -7.028 20.302 -5.460 1.00 0.00 51 VAL A O 10
ATOM 12436 N N . THR A 1 52 ? -4.946 20.660 -6.103 1.00 0.00 52 THR A N 10
ATOM 12437 C CA . THR A 1 52 ? -5.321 21.700 -7.036 1.00 0.00 52 THR A CA 10
ATOM 12438 C C . THR A 1 52 ? -6.429 21.175 -7.909 1.00 0.00 52 THR A C 10
ATOM 12439 O O . THR A 1 52 ? -7.397 21.852 -8.195 1.00 0.00 52 THR A O 10
ATOM 12450 N N . ILE A 1 53 ? -6.253 19.953 -8.321 1.00 0.00 53 ILE A N 10
ATOM 12451 C CA . ILE A 1 53 ? -7.256 19.322 -9.172 1.00 0.00 53 ILE A CA 10
ATOM 12452 C C . ILE A 1 53 ? -8.470 19.005 -8.325 1.00 0.00 53 ILE A C 10
ATOM 12453 O O . ILE A 1 53 ? -9.586 18.971 -8.806 1.00 0.00 53 ILE A O 10
ATOM 12469 N N . TRP A 1 54 ? -8.223 18.778 -7.061 1.00 0.00 54 TRP A N 10
ATOM 12470 C CA . TRP A 1 54 ? -9.328 18.467 -6.157 1.00 0.00 54 TRP A CA 10
ATOM 12471 C C . TRP A 1 54 ? -10.250 19.630 -6.163 1.00 0.00 54 TRP A C 10
ATOM 12472 O O . TRP A 1 54 ? -11.453 19.485 -6.140 1.00 0.00 54 TRP A O 10
ATOM 12493 N N . PHE A 1 55 ? -9.657 20.794 -6.198 1.00 0.00 55 PHE A N 10
ATOM 12494 C CA . PHE A 1 55 ? -10.479 22.004 -6.211 1.00 0.00 55 PHE A CA 10
ATOM 12495 C C . PHE A 1 55 ? -11.236 22.115 -7.524 1.00 0.00 55 PHE A C 10
ATOM 12496 O O . PHE A 1 55 ? -12.369 22.553 -7.558 1.00 0.00 55 PHE A O 10
ATOM 12513 N N . GLN A 1 56 ? -10.594 21.715 -8.586 1.00 0.00 56 GLN A N 10
ATOM 12514 C CA . GLN A 1 56 ? -11.263 21.786 -9.906 1.00 0.00 56 GLN A CA 10
ATOM 12515 C C . GLN A 1 56 ? -12.342 20.725 -10.004 1.00 0.00 56 GLN A C 10
ATOM 12516 O O . GLN A 1 56 ? -13.323 20.895 -10.700 1.00 0.00 56 GLN A O 10
ATOM 12530 N N . ASN A 1 57 ? -12.143 19.645 -9.296 1.00 0.00 57 ASN A N 10
ATOM 12531 C CA . ASN A 1 57 ? -13.142 18.569 -9.334 1.00 0.00 57 ASN A CA 10
ATOM 12532 C C . ASN A 1 57 ? -14.276 18.992 -8.474 1.00 0.00 57 ASN A C 10
ATOM 12533 O O . ASN A 1 57 ? -15.394 18.549 -8.617 1.00 0.00 57 ASN A O 10
ATOM 12544 N N . ARG A 1 58 ? -13.951 19.856 -7.580 1.00 0.00 58 ARG A N 10
ATOM 12545 C CA . ARG A 1 58 ? -14.947 20.370 -6.669 1.00 0.00 58 ARG A CA 10
ATOM 12546 C C . ARG A 1 58 ? -15.693 21.480 -7.387 1.00 0.00 58 ARG A C 10
ATOM 12547 O O . ARG A 1 58 ? -16.818 21.818 -7.047 1.00 0.00 58 ARG A O 10
ATOM 12568 N N . ARG A 1 59 ? -15.050 22.009 -8.416 1.00 0.00 59 ARG A N 10
ATOM 12569 C CA . ARG A 1 59 ? -15.686 23.097 -9.187 1.00 0.00 59 ARG A CA 10
ATOM 12570 C C . ARG A 1 59 ? -16.552 22.478 -10.244 1.00 0.00 59 ARG A C 10
ATOM 12571 O O . ARG A 1 59 ? -17.420 23.105 -10.812 1.00 0.00 59 ARG A O 10
ATOM 12592 N N . VAL A 1 60 ? -16.270 21.245 -10.496 1.00 0.00 60 VAL A N 10
ATOM 12593 C CA . VAL A 1 60 ? -17.024 20.501 -11.496 1.00 0.00 60 VAL A CA 10
ATOM 12594 C C . VAL A 1 60 ? -18.190 19.784 -10.823 1.00 0.00 60 VAL A C 10
ATOM 12595 O O . VAL A 1 60 ? -19.167 19.434 -11.454 1.00 0.00 60 VAL A O 10
ATOM 12608 N N . LYS A 1 61 ? -18.054 19.583 -9.533 1.00 0.00 61 LYS A N 10
ATOM 12609 C CA . LYS A 1 61 ? -19.125 18.895 -8.775 1.00 0.00 61 LYS A CA 10
ATOM 12610 C C . LYS A 1 61 ? -20.146 19.894 -8.230 1.00 0.00 61 LYS A C 10
ATOM 12611 O O . LYS A 1 61 ? -21.253 19.528 -7.897 1.00 0.00 61 LYS A O 10
ATOM 12630 N N . GLU A 1 62 ? -19.757 21.141 -8.143 1.00 0.00 62 GLU A N 10
ATOM 12631 C CA . GLU A 1 62 ? -20.699 22.151 -7.623 1.00 0.00 62 GLU A CA 10
ATOM 12632 C C . GLU A 1 62 ? -21.767 22.435 -8.653 1.00 0.00 62 GLU A C 10
ATOM 12633 O O . GLU A 1 62 ? -22.914 22.666 -8.323 1.00 0.00 62 GLU A O 10
ATOM 12645 N N . LYS A 1 63 ? -21.369 22.417 -9.889 1.00 0.00 63 LYS A N 10
ATOM 12646 C CA . LYS A 1 63 ? -22.346 22.684 -10.964 1.00 0.00 63 LYS A CA 10
ATOM 12647 C C . LYS A 1 63 ? -23.130 21.421 -11.318 1.00 0.00 63 LYS A C 10
ATOM 12648 O O . LYS A 1 63 ? -24.242 21.493 -11.804 1.00 0.00 63 LYS A O 10
ATOM 12667 N N . LYS A 1 64 ? -22.532 20.287 -11.069 1.00 0.00 64 LYS A N 10
ATOM 12668 C CA . LYS A 1 64 ? -23.224 19.009 -11.383 1.00 0.00 64 LYS A CA 10
ATOM 12669 C C . LYS A 1 64 ? -24.684 19.062 -10.947 1.00 0.00 64 LYS A C 10
ATOM 12670 O O . LYS A 1 64 ? -25.505 18.301 -11.423 1.00 0.00 64 LYS A O 10
ATOM 12689 N N . VAL A 1 65 ? -24.983 19.957 -10.049 1.00 0.00 65 VAL A N 10
ATOM 12690 C CA . VAL A 1 65 ? -26.381 20.072 -9.572 1.00 0.00 65 VAL A CA 10
ATOM 12691 C C . VAL A 1 65 ? -27.318 20.481 -10.707 1.00 0.00 65 VAL A C 10
ATOM 12692 O O . VAL A 1 65 ? -28.520 20.345 -10.600 1.00 0.00 65 VAL A O 10
ATOM 12705 N N . ILE A 1 66 ? -26.752 20.974 -11.777 1.00 0.00 66 ILE A N 10
ATOM 12706 C CA . ILE A 1 66 ? -27.601 21.394 -12.920 1.00 0.00 66 ILE A CA 10
ATOM 12707 C C . ILE A 1 66 ? -28.506 20.252 -13.372 1.00 0.00 66 ILE A C 10
ATOM 12708 O O . ILE A 1 66 ? -29.675 20.452 -13.639 1.00 0.00 66 ILE A O 10
ATOM 12724 N N . ASN A 1 67 ? -27.951 19.073 -13.447 1.00 0.00 67 ASN A N 10
ATOM 12725 C CA . ASN A 1 67 ? -28.766 17.911 -13.879 1.00 0.00 67 ASN A CA 10
ATOM 12726 C C . ASN A 1 67 ? -30.126 17.914 -13.192 1.00 0.00 67 ASN A C 10
ATOM 12727 O O . ASN A 1 67 ? -31.110 18.344 -13.759 1.00 0.00 67 ASN A O 10
ATOM 12738 N N . LYS A 1 68 ? -30.159 17.429 -11.979 1.00 0.00 68 LYS A N 10
ATOM 12739 C CA . LYS A 1 68 ? -31.446 17.395 -11.242 1.00 0.00 68 LYS A CA 10
ATOM 12740 C C . LYS A 1 68 ? -32.015 18.799 -11.070 1.00 0.00 68 LYS A C 10
ATOM 12741 O O . LYS A 1 68 ? -31.369 19.779 -11.386 1.00 0.00 68 LYS A O 10
ATOM 12760 N N . LEU A 1 69 ? -33.219 18.867 -10.571 1.00 0.00 69 LEU A N 10
ATOM 12761 C CA . LEU A 1 69 ? -33.857 20.193 -10.366 1.00 0.00 69 LEU A CA 10
ATOM 12762 C C . LEU A 1 69 ? -33.732 21.060 -11.610 1.00 0.00 69 LEU A C 10
ATOM 12763 O O . LEU A 1 69 ? -32.980 22.014 -11.633 1.00 0.00 69 LEU A O 10
ATOM 12779 N N . LYS A 1 70 ? -34.474 20.713 -12.626 1.00 0.00 70 LYS A N 10
ATOM 12780 C CA . LYS A 1 70 ? -34.412 21.507 -13.877 1.00 0.00 70 LYS A CA 10
ATOM 12781 C C . LYS A 1 70 ? -34.667 22.983 -13.591 1.00 0.00 70 LYS A C 10
ATOM 12782 O O . LYS A 1 70 ? -35.334 23.324 -12.634 1.00 0.00 70 LYS A O 10
ATOM 12801 N N . THR A 1 71 ? -34.131 23.831 -14.424 1.00 0.00 71 THR A N 10
ATOM 12802 C CA . THR A 1 71 ? -34.335 25.284 -14.210 1.00 0.00 71 THR A CA 10
ATOM 12803 C C . THR A 1 71 ? -35.813 25.636 -14.299 1.00 0.00 71 THR A C 10
ATOM 12804 O O . THR A 1 71 ? -36.417 25.527 -15.347 1.00 0.00 71 THR A O 10
ATOM 12815 N N . THR A 1 72 ? -36.371 26.052 -13.195 1.00 0.00 72 THR A N 10
ATOM 12816 C CA . THR A 1 72 ? -37.807 26.413 -13.201 1.00 0.00 72 THR A CA 10
ATOM 12817 C C . THR A 1 72 ? -38.144 27.329 -12.030 1.00 0.00 72 THR A C 10
ATOM 12818 O O . THR A 1 72 ? -38.485 26.869 -10.958 1.00 0.00 72 THR A O 10
ATOM 12829 N N . SER A 1 73 ? -38.043 28.610 -12.255 1.00 0.00 73 SER A N 10
ATOM 12830 C CA . SER A 1 73 ? -38.353 29.568 -11.167 1.00 0.00 73 SER A CA 10
ATOM 12831 C C . SER A 1 73 ? -37.535 29.254 -9.921 1.00 0.00 73 SER A C 10
ATOM 12832 O O . SER A 1 73 ? -36.389 28.879 -10.105 1.00 0.00 73 SER A O 10
ATOM 12841 N N . MET A 1 1 ? 7.149 -15.249 2.984 1.00 0.00 1 MET A N 11
ATOM 12842 C CA . MET A 1 1 ? 7.279 -14.412 1.757 1.00 0.00 1 MET A CA 11
ATOM 12843 C C . MET A 1 1 ? 6.805 -12.985 2.047 1.00 0.00 1 MET A C 11
ATOM 12844 O O . MET A 1 1 ? 7.287 -12.341 2.958 1.00 0.00 1 MET A O 11
ATOM 12847 N N . SER A 1 2 ? 5.868 -12.520 1.263 1.00 0.00 2 SER A N 11
ATOM 12848 C CA . SER A 1 2 ? 5.354 -11.143 1.477 1.00 0.00 2 SER A CA 11
ATOM 12849 C C . SER A 1 2 ? 4.405 -11.097 2.667 1.00 0.00 2 SER A C 11
ATOM 12850 O O . SER A 1 2 ? 4.091 -12.114 3.254 1.00 0.00 2 SER A O 11
ATOM 12858 N N . HIS A 1 3 ? 3.967 -9.915 3.004 1.00 0.00 3 HIS A N 11
ATOM 12859 C CA . HIS A 1 3 ? 3.039 -9.783 4.150 1.00 0.00 3 HIS A CA 11
ATOM 12860 C C . HIS A 1 3 ? 2.398 -8.398 4.168 1.00 0.00 3 HIS A C 11
ATOM 12861 O O . HIS A 1 3 ? 2.526 -7.662 5.126 1.00 0.00 3 HIS A O 11
ATOM 12875 N N . MET A 1 4 ? 1.718 -8.067 3.102 1.00 0.00 4 MET A N 11
ATOM 12876 C CA . MET A 1 4 ? 1.064 -6.737 3.041 1.00 0.00 4 MET A CA 11
ATOM 12877 C C . MET A 1 4 ? -0.357 -6.816 3.591 1.00 0.00 4 MET A C 11
ATOM 12878 O O . MET A 1 4 ? -0.584 -7.364 4.651 1.00 0.00 4 MET A O 11
ATOM 12892 N N . LEU A 1 5 ? -1.288 -6.269 2.861 1.00 0.00 5 LEU A N 11
ATOM 12893 C CA . LEU A 1 5 ? -2.692 -6.306 3.329 1.00 0.00 5 LEU A CA 11
ATOM 12894 C C . LEU A 1 5 ? -3.651 -6.204 2.151 1.00 0.00 5 LEU A C 11
ATOM 12895 O O . LEU A 1 5 ? -3.940 -5.125 1.676 1.00 0.00 5 LEU A O 11
ATOM 12911 N N . GLU A 1 6 ? -4.125 -7.332 1.699 1.00 0.00 6 GLU A N 11
ATOM 12912 C CA . GLU A 1 6 ? -5.063 -7.320 0.553 1.00 0.00 6 GLU A CA 11
ATOM 12913 C C . GLU A 1 6 ? -6.499 -7.139 1.029 1.00 0.00 6 GLU A C 11
ATOM 12914 O O . GLU A 1 6 ? -6.767 -6.351 1.915 1.00 0.00 6 GLU A O 11
ATOM 12926 N N . GLY A 1 7 ? -7.399 -7.869 0.430 1.00 0.00 7 GLY A N 11
ATOM 12927 C CA . GLY A 1 7 ? -8.827 -7.751 0.836 1.00 0.00 7 GLY A CA 11
ATOM 12928 C C . GLY A 1 7 ? -9.373 -6.366 0.474 1.00 0.00 7 GLY A C 11
ATOM 12929 O O . GLY A 1 7 ? -10.282 -6.245 -0.324 1.00 0.00 7 GLY A O 11
ATOM 12933 N N . ARG A 1 8 ? -8.807 -5.350 1.067 1.00 0.00 8 ARG A N 11
ATOM 12934 C CA . ARG A 1 8 ? -9.282 -3.977 0.768 1.00 0.00 8 ARG A CA 11
ATOM 12935 C C . ARG A 1 8 ? -8.231 -2.941 1.149 1.00 0.00 8 ARG A C 11
ATOM 12936 O O . ARG A 1 8 ? -7.431 -3.161 2.035 1.00 0.00 8 ARG A O 11
ATOM 12957 N N . LYS A 1 9 ? -8.251 -1.823 0.469 1.00 0.00 9 LYS A N 11
ATOM 12958 C CA . LYS A 1 9 ? -7.260 -0.765 0.780 1.00 0.00 9 LYS A CA 11
ATOM 12959 C C . LYS A 1 9 ? -7.505 -0.190 2.171 1.00 0.00 9 LYS A C 11
ATOM 12960 O O . LYS A 1 9 ? -8.633 -0.098 2.614 1.00 0.00 9 LYS A O 11
ATOM 12979 N N . LYS A 1 10 ? -6.442 0.185 2.836 1.00 0.00 10 LYS A N 11
ATOM 12980 C CA . LYS A 1 10 ? -6.598 0.756 4.199 1.00 0.00 10 LYS A CA 11
ATOM 12981 C C . LYS A 1 10 ? -5.580 1.863 4.448 1.00 0.00 10 LYS A C 11
ATOM 12982 O O . LYS A 1 10 ? -5.856 2.816 5.147 1.00 0.00 10 LYS A O 11
ATOM 13001 N N . ARG A 1 11 ? -4.416 1.719 3.873 1.00 0.00 11 ARG A N 11
ATOM 13002 C CA . ARG A 1 11 ? -3.378 2.761 4.071 1.00 0.00 11 ARG A CA 11
ATOM 13003 C C . ARG A 1 11 ? -3.625 3.945 3.145 1.00 0.00 11 ARG A C 11
ATOM 13004 O O . ARG A 1 11 ? -2.714 4.679 2.815 1.00 0.00 11 ARG A O 11
ATOM 13025 N N . VAL A 1 12 ? -4.865 4.101 2.745 1.00 0.00 12 VAL A N 11
ATOM 13026 C CA . VAL A 1 12 ? -5.227 5.226 1.839 1.00 0.00 12 VAL A CA 11
ATOM 13027 C C . VAL A 1 12 ? -6.240 6.156 2.515 1.00 0.00 12 VAL A C 11
ATOM 13028 O O . VAL A 1 12 ? -7.431 5.922 2.453 1.00 0.00 12 VAL A O 11
ATOM 13041 N N . PRO A 1 13 ? -5.750 7.206 3.158 1.00 0.00 13 PRO A N 11
ATOM 13042 C CA . PRO A 1 13 ? -6.627 8.154 3.837 1.00 0.00 13 PRO A CA 11
ATOM 13043 C C . PRO A 1 13 ? -7.684 8.724 2.909 1.00 0.00 13 PRO A C 11
ATOM 13044 O O . PRO A 1 13 ? -7.398 9.136 1.804 1.00 0.00 13 PRO A O 11
ATOM 13055 N N . TYR A 1 14 ? -8.890 8.734 3.389 1.00 0.00 14 TYR A N 11
ATOM 13056 C CA . TYR A 1 14 ? -10.009 9.265 2.583 1.00 0.00 14 TYR A CA 11
ATOM 13057 C C . TYR A 1 14 ? -11.260 9.311 3.437 1.00 0.00 14 TYR A C 11
ATOM 13058 O O . TYR A 1 14 ? -12.057 8.393 3.413 1.00 0.00 14 TYR A O 11
ATOM 13076 N N . THR A 1 15 ? -11.413 10.385 4.183 1.00 0.00 15 THR A N 11
ATOM 13077 C CA . THR A 1 15 ? -12.622 10.505 5.057 1.00 0.00 15 THR A CA 11
ATOM 13078 C C . THR A 1 15 ? -13.314 11.850 4.890 1.00 0.00 15 THR A C 11
ATOM 13079 O O . THR A 1 15 ? -13.289 12.440 3.829 1.00 0.00 15 THR A O 11
ATOM 13090 N N . LYS A 1 16 ? -13.924 12.308 5.953 1.00 0.00 16 LYS A N 11
ATOM 13091 C CA . LYS A 1 16 ? -14.629 13.610 5.891 1.00 0.00 16 LYS A CA 11
ATOM 13092 C C . LYS A 1 16 ? -13.680 14.769 6.160 1.00 0.00 16 LYS A C 11
ATOM 13093 O O . LYS A 1 16 ? -13.943 15.881 5.766 1.00 0.00 16 LYS A O 11
ATOM 13112 N N . VAL A 1 17 ? -12.581 14.492 6.813 1.00 0.00 17 VAL A N 11
ATOM 13113 C CA . VAL A 1 17 ? -11.628 15.588 7.099 1.00 0.00 17 VAL A CA 11
ATOM 13114 C C . VAL A 1 17 ? -11.061 16.073 5.797 1.00 0.00 17 VAL A C 11
ATOM 13115 O O . VAL A 1 17 ? -10.734 17.230 5.631 1.00 0.00 17 VAL A O 11
ATOM 13128 N N . GLN A 1 18 ? -10.963 15.157 4.893 1.00 0.00 18 GLN A N 11
ATOM 13129 C CA . GLN A 1 18 ? -10.432 15.477 3.570 1.00 0.00 18 GLN A CA 11
ATOM 13130 C C . GLN A 1 18 ? -11.453 16.326 2.813 1.00 0.00 18 GLN A C 11
ATOM 13131 O O . GLN A 1 18 ? -11.141 17.395 2.308 1.00 0.00 18 GLN A O 11
ATOM 13145 N N . LEU A 1 19 ? -12.668 15.841 2.768 1.00 0.00 19 LEU A N 11
ATOM 13146 C CA . LEU A 1 19 ? -13.728 16.592 2.059 1.00 0.00 19 LEU A CA 11
ATOM 13147 C C . LEU A 1 19 ? -14.095 17.844 2.844 1.00 0.00 19 LEU A C 11
ATOM 13148 O O . LEU A 1 19 ? -14.715 18.750 2.321 1.00 0.00 19 LEU A O 11
ATOM 13164 N N . LYS A 1 20 ? -13.701 17.873 4.090 1.00 0.00 20 LYS A N 11
ATOM 13165 C CA . LYS A 1 20 ? -14.016 19.051 4.921 1.00 0.00 20 LYS A CA 11
ATOM 13166 C C . LYS A 1 20 ? -13.114 20.198 4.543 1.00 0.00 20 LYS A C 11
ATOM 13167 O O . LYS A 1 20 ? -13.550 21.318 4.425 1.00 0.00 20 LYS A O 11
ATOM 13186 N N . GLU A 1 21 ? -11.864 19.904 4.346 1.00 0.00 21 GLU A N 11
ATOM 13187 C CA . GLU A 1 21 ? -10.942 20.983 3.977 1.00 0.00 21 GLU A CA 11
ATOM 13188 C C . GLU A 1 21 ? -11.184 21.422 2.537 1.00 0.00 21 GLU A C 11
ATOM 13189 O O . GLU A 1 21 ? -10.825 22.506 2.146 1.00 0.00 21 GLU A O 11
ATOM 13201 N N . LEU A 1 22 ? -11.796 20.576 1.776 1.00 0.00 22 LEU A N 11
ATOM 13202 C CA . LEU A 1 22 ? -12.061 20.945 0.365 1.00 0.00 22 LEU A CA 11
ATOM 13203 C C . LEU A 1 22 ? -13.256 21.905 0.233 1.00 0.00 22 LEU A C 11
ATOM 13204 O O . LEU A 1 22 ? -13.186 22.889 -0.467 1.00 0.00 22 LEU A O 11
ATOM 13220 N N . GLU A 1 23 ? -14.303 21.630 0.956 1.00 0.00 23 GLU A N 11
ATOM 13221 C CA . GLU A 1 23 ? -15.507 22.514 0.872 1.00 0.00 23 GLU A CA 11
ATOM 13222 C C . GLU A 1 23 ? -15.404 23.755 1.739 1.00 0.00 23 GLU A C 11
ATOM 13223 O O . GLU A 1 23 ? -16.088 24.731 1.496 1.00 0.00 23 GLU A O 11
ATOM 13235 N N . ARG A 1 24 ? -14.568 23.719 2.720 1.00 0.00 24 ARG A N 11
ATOM 13236 C CA . ARG A 1 24 ? -14.447 24.913 3.586 1.00 0.00 24 ARG A CA 11
ATOM 13237 C C . ARG A 1 24 ? -13.471 25.889 2.995 1.00 0.00 24 ARG A C 11
ATOM 13238 O O . ARG A 1 24 ? -13.738 27.071 2.923 1.00 0.00 24 ARG A O 11
ATOM 13259 N N . GLU A 1 25 ? -12.358 25.393 2.570 1.00 0.00 25 GLU A N 11
ATOM 13260 C CA . GLU A 1 25 ? -11.369 26.295 1.983 1.00 0.00 25 GLU A CA 11
ATOM 13261 C C . GLU A 1 25 ? -11.880 26.835 0.656 1.00 0.00 25 GLU A C 11
ATOM 13262 O O . GLU A 1 25 ? -11.444 27.872 0.200 1.00 0.00 25 GLU A O 11
ATOM 13274 N N . TYR A 1 26 ? -12.807 26.122 0.057 1.00 0.00 26 TYR A N 11
ATOM 13275 C CA . TYR A 1 26 ? -13.349 26.597 -1.239 1.00 0.00 26 TYR A CA 11
ATOM 13276 C C . TYR A 1 26 ? -14.557 27.498 -1.010 1.00 0.00 26 TYR A C 11
ATOM 13277 O O . TYR A 1 26 ? -14.818 28.399 -1.782 1.00 0.00 26 TYR A O 11
ATOM 13295 N N . ALA A 1 27 ? -15.272 27.237 0.054 1.00 0.00 27 ALA A N 11
ATOM 13296 C CA . ALA A 1 27 ? -16.463 28.065 0.352 1.00 0.00 27 ALA A CA 11
ATOM 13297 C C . ALA A 1 27 ? -16.094 29.266 1.220 1.00 0.00 27 ALA A C 11
ATOM 13298 O O . ALA A 1 27 ? -16.842 30.219 1.310 1.00 0.00 27 ALA A O 11
ATOM 13305 N N . THR A 1 28 ? -14.946 29.200 1.843 1.00 0.00 28 THR A N 11
ATOM 13306 C CA . THR A 1 28 ? -14.525 30.331 2.701 1.00 0.00 28 THR A CA 11
ATOM 13307 C C . THR A 1 28 ? -14.171 31.525 1.837 1.00 0.00 28 THR A C 11
ATOM 13308 O O . THR A 1 28 ? -14.449 32.655 2.189 1.00 0.00 28 THR A O 11
ATOM 13319 N N . ASN A 1 29 ? -13.564 31.250 0.714 1.00 0.00 29 ASN A N 11
ATOM 13320 C CA . ASN A 1 29 ? -13.180 32.356 -0.196 1.00 0.00 29 ASN A CA 11
ATOM 13321 C C . ASN A 1 29 ? -13.337 31.939 -1.650 1.00 0.00 29 ASN A C 11
ATOM 13322 O O . ASN A 1 29 ? -14.268 32.338 -2.320 1.00 0.00 29 ASN A O 11
ATOM 13333 N N . LYS A 1 30 ? -12.418 31.142 -2.107 1.00 0.00 30 LYS A N 11
ATOM 13334 C CA . LYS A 1 30 ? -12.473 30.674 -3.510 1.00 0.00 30 LYS A CA 11
ATOM 13335 C C . LYS A 1 30 ? -11.373 29.664 -3.733 1.00 0.00 30 LYS A C 11
ATOM 13336 O O . LYS A 1 30 ? -11.588 28.607 -4.293 1.00 0.00 30 LYS A O 11
ATOM 13355 N N . PHE A 1 31 ? -10.206 30.017 -3.288 1.00 0.00 31 PHE A N 11
ATOM 13356 C CA . PHE A 1 31 ? -9.062 29.126 -3.440 1.00 0.00 31 PHE A CA 11
ATOM 13357 C C . PHE A 1 31 ? -8.088 29.380 -2.320 1.00 0.00 31 PHE A C 11
ATOM 13358 O O . PHE A 1 31 ? -8.126 30.426 -1.699 1.00 0.00 31 PHE A O 11
ATOM 13375 N N . ILE A 1 32 ? -7.229 28.434 -2.084 1.00 0.00 32 ILE A N 11
ATOM 13376 C CA . ILE A 1 32 ? -6.242 28.595 -1.003 1.00 0.00 32 ILE A CA 11
ATOM 13377 C C . ILE A 1 32 ? -4.818 28.802 -1.554 1.00 0.00 32 ILE A C 11
ATOM 13378 O O . ILE A 1 32 ? -4.525 28.480 -2.683 1.00 0.00 32 ILE A O 11
ATOM 13394 N N . THR A 1 33 ? -3.967 29.337 -0.724 1.00 0.00 33 THR A N 11
ATOM 13395 C CA . THR A 1 33 ? -2.556 29.593 -1.148 1.00 0.00 33 THR A CA 11
ATOM 13396 C C . THR A 1 33 ? -1.742 28.313 -1.283 1.00 0.00 33 THR A C 11
ATOM 13397 O O . THR A 1 33 ? -2.098 27.282 -0.749 1.00 0.00 33 THR A O 11
ATOM 13408 N N . LYS A 1 34 ? -0.650 28.413 -2.008 1.00 0.00 34 LYS A N 11
ATOM 13409 C CA . LYS A 1 34 ? 0.216 27.226 -2.201 1.00 0.00 34 LYS A CA 11
ATOM 13410 C C . LYS A 1 34 ? 0.534 26.597 -0.867 1.00 0.00 34 LYS A C 11
ATOM 13411 O O . LYS A 1 34 ? 0.594 25.391 -0.744 1.00 0.00 34 LYS A O 11
ATOM 13430 N N . ASP A 1 35 ? 0.740 27.421 0.118 1.00 0.00 35 ASP A N 11
ATOM 13431 C CA . ASP A 1 35 ? 1.051 26.871 1.443 1.00 0.00 35 ASP A CA 11
ATOM 13432 C C . ASP A 1 35 ? -0.173 26.155 1.958 1.00 0.00 35 ASP A C 11
ATOM 13433 O O . ASP A 1 35 ? -0.086 25.217 2.728 1.00 0.00 35 ASP A O 11
ATOM 13442 N N . LYS A 1 36 ? -1.307 26.615 1.504 1.00 0.00 36 LYS A N 11
ATOM 13443 C CA . LYS A 1 36 ? -2.563 25.995 1.933 1.00 0.00 36 LYS A CA 11
ATOM 13444 C C . LYS A 1 36 ? -2.945 24.862 0.980 1.00 0.00 36 LYS A C 11
ATOM 13445 O O . LYS A 1 36 ? -3.747 24.008 1.300 1.00 0.00 36 LYS A O 11
ATOM 13464 N N . ARG A 1 37 ? -2.377 24.876 -0.188 1.00 0.00 37 ARG A N 11
ATOM 13465 C CA . ARG A 1 37 ? -2.704 23.801 -1.144 1.00 0.00 37 ARG A CA 11
ATOM 13466 C C . ARG A 1 37 ? -1.979 22.552 -0.692 1.00 0.00 37 ARG A C 11
ATOM 13467 O O . ARG A 1 37 ? -2.414 21.426 -0.915 1.00 0.00 37 ARG A O 11
ATOM 13488 N N . ARG A 1 38 ? -0.894 22.799 -0.016 1.00 0.00 38 ARG A N 11
ATOM 13489 C CA . ARG A 1 38 ? -0.060 21.698 0.502 1.00 0.00 38 ARG A CA 11
ATOM 13490 C C . ARG A 1 38 ? -0.513 21.239 1.879 1.00 0.00 38 ARG A C 11
ATOM 13491 O O . ARG A 1 38 ? -0.418 20.069 2.184 1.00 0.00 38 ARG A O 11
ATOM 13512 N N . ARG A 1 39 ? -1.002 22.141 2.709 1.00 0.00 39 ARG A N 11
ATOM 13513 C CA . ARG A 1 39 ? -1.428 21.655 4.032 1.00 0.00 39 ARG A CA 11
ATOM 13514 C C . ARG A 1 39 ? -2.549 20.693 3.808 1.00 0.00 39 ARG A C 11
ATOM 13515 O O . ARG A 1 39 ? -2.675 19.712 4.513 1.00 0.00 39 ARG A O 11
ATOM 13536 N N . ILE A 1 40 ? -3.370 20.975 2.811 1.00 0.00 40 ILE A N 11
ATOM 13537 C CA . ILE A 1 40 ? -4.478 20.049 2.552 1.00 0.00 40 ILE A CA 11
ATOM 13538 C C . ILE A 1 40 ? -3.868 18.738 2.109 1.00 0.00 40 ILE A C 11
ATOM 13539 O O . ILE A 1 40 ? -3.834 17.785 2.851 1.00 0.00 40 ILE A O 11
ATOM 13555 N N . SER A 1 41 ? -3.367 18.725 0.888 1.00 0.00 41 SER A N 11
ATOM 13556 C CA . SER A 1 41 ? -2.740 17.487 0.366 1.00 0.00 41 SER A CA 11
ATOM 13557 C C . SER A 1 41 ? -1.875 16.812 1.443 1.00 0.00 41 SER A C 11
ATOM 13558 O O . SER A 1 41 ? -1.817 15.603 1.527 1.00 0.00 41 SER A O 11
ATOM 13566 N N . ALA A 1 42 ? -1.212 17.614 2.236 1.00 0.00 42 ALA A N 11
ATOM 13567 C CA . ALA A 1 42 ? -0.348 17.043 3.306 1.00 0.00 42 ALA A CA 11
ATOM 13568 C C . ALA A 1 42 ? -1.184 16.432 4.421 1.00 0.00 42 ALA A C 11
ATOM 13569 O O . ALA A 1 42 ? -0.765 15.495 5.071 1.00 0.00 42 ALA A O 11
ATOM 13576 N N . THR A 1 43 ? -2.349 16.974 4.626 1.00 0.00 43 THR A N 11
ATOM 13577 C CA . THR A 1 43 ? -3.221 16.437 5.692 1.00 0.00 43 THR A CA 11
ATOM 13578 C C . THR A 1 43 ? -4.121 15.393 5.103 1.00 0.00 43 THR A C 11
ATOM 13579 O O . THR A 1 43 ? -4.462 14.409 5.732 1.00 0.00 43 THR A O 11
ATOM 13590 N N . THR A 1 44 ? -4.486 15.641 3.895 1.00 0.00 44 THR A N 11
ATOM 13591 C CA . THR A 1 44 ? -5.360 14.722 3.182 1.00 0.00 44 THR A CA 11
ATOM 13592 C C . THR A 1 44 ? -4.533 13.640 2.504 1.00 0.00 44 THR A C 11
ATOM 13593 O O . THR A 1 44 ? -5.052 12.630 2.072 1.00 0.00 44 THR A O 11
ATOM 13604 N N . ASN A 1 45 ? -3.252 13.889 2.424 1.00 0.00 45 ASN A N 11
ATOM 13605 C CA . ASN A 1 45 ? -2.335 12.912 1.786 1.00 0.00 45 ASN A CA 11
ATOM 13606 C C . ASN A 1 45 ? -2.632 12.730 0.299 1.00 0.00 45 ASN A C 11
ATOM 13607 O O . ASN A 1 45 ? -3.132 11.701 -0.113 1.00 0.00 45 ASN A O 11
ATOM 13618 N N . LEU A 1 46 ? -2.317 13.744 -0.483 1.00 0.00 46 LEU A N 11
ATOM 13619 C CA . LEU A 1 46 ? -2.573 13.649 -1.961 1.00 0.00 46 LEU A CA 11
ATOM 13620 C C . LEU A 1 46 ? -1.299 13.932 -2.750 1.00 0.00 46 LEU A C 11
ATOM 13621 O O . LEU A 1 46 ? -0.425 13.093 -2.829 1.00 0.00 46 LEU A O 11
ATOM 13637 N N . SER A 1 47 ? -1.206 15.111 -3.329 1.00 0.00 47 SER A N 11
ATOM 13638 C CA . SER A 1 47 ? 0.022 15.421 -4.106 1.00 0.00 47 SER A CA 11
ATOM 13639 C C . SER A 1 47 ? 0.115 16.897 -4.512 1.00 0.00 47 SER A C 11
ATOM 13640 O O . SER A 1 47 ? 0.808 17.217 -5.449 1.00 0.00 47 SER A O 11
ATOM 13648 N N . GLU A 1 48 ? -0.585 17.765 -3.803 1.00 0.00 48 GLU A N 11
ATOM 13649 C CA . GLU A 1 48 ? -0.538 19.224 -4.141 1.00 0.00 48 GLU A CA 11
ATOM 13650 C C . GLU A 1 48 ? -1.157 19.474 -5.495 1.00 0.00 48 GLU A C 11
ATOM 13651 O O . GLU A 1 48 ? -2.105 20.223 -5.618 1.00 0.00 48 GLU A O 11
ATOM 13663 N N . ARG A 1 49 ? -0.617 18.852 -6.493 1.00 0.00 49 ARG A N 11
ATOM 13664 C CA . ARG A 1 49 ? -1.176 19.049 -7.839 1.00 0.00 49 ARG A CA 11
ATOM 13665 C C . ARG A 1 49 ? -2.522 18.373 -7.886 1.00 0.00 49 ARG A C 11
ATOM 13666 O O . ARG A 1 49 ? -3.398 18.757 -8.630 1.00 0.00 49 ARG A O 11
ATOM 13687 N N . GLN A 1 50 ? -2.657 17.366 -7.064 1.00 0.00 50 GLN A N 11
ATOM 13688 C CA . GLN A 1 50 ? -3.921 16.625 -7.009 1.00 0.00 50 GLN A CA 11
ATOM 13689 C C . GLN A 1 50 ? -4.975 17.468 -6.312 1.00 0.00 50 GLN A C 11
ATOM 13690 O O . GLN A 1 50 ? -6.118 17.494 -6.719 1.00 0.00 50 GLN A O 11
ATOM 13704 N N . VAL A 1 51 ? -4.571 18.155 -5.263 1.00 0.00 51 VAL A N 11
ATOM 13705 C CA . VAL A 1 51 ? -5.556 18.998 -4.544 1.00 0.00 51 VAL A CA 11
ATOM 13706 C C . VAL A 1 51 ? -6.027 20.081 -5.475 1.00 0.00 51 VAL A C 11
ATOM 13707 O O . VAL A 1 51 ? -7.204 20.314 -5.627 1.00 0.00 51 VAL A O 11
ATOM 13720 N N . THR A 1 52 ? -5.097 20.736 -6.084 1.00 0.00 52 THR A N 11
ATOM 13721 C CA . THR A 1 52 ? -5.485 21.798 -7.008 1.00 0.00 52 THR A CA 11
ATOM 13722 C C . THR A 1 52 ? -6.449 21.209 -8.005 1.00 0.00 52 THR A C 11
ATOM 13723 O O . THR A 1 52 ? -7.420 21.827 -8.393 1.00 0.00 52 THR A O 11
ATOM 13734 N N . ILE A 1 53 ? -6.148 20.004 -8.406 1.00 0.00 53 ILE A N 11
ATOM 13735 C CA . ILE A 1 53 ? -7.009 19.326 -9.369 1.00 0.00 53 ILE A CA 11
ATOM 13736 C C . ILE A 1 53 ? -8.286 18.957 -8.658 1.00 0.00 53 ILE A C 11
ATOM 13737 O O . ILE A 1 53 ? -9.346 18.889 -9.251 1.00 0.00 53 ILE A O 11
ATOM 13753 N N . TRP A 1 54 ? -8.165 18.742 -7.373 1.00 0.00 54 TRP A N 11
ATOM 13754 C CA . TRP A 1 54 ? -9.341 18.385 -6.604 1.00 0.00 54 TRP A CA 11
ATOM 13755 C C . TRP A 1 54 ? -10.244 19.579 -6.576 1.00 0.00 54 TRP A C 11
ATOM 13756 O O . TRP A 1 54 ? -11.434 19.477 -6.761 1.00 0.00 54 TRP A O 11
ATOM 13777 N N . PHE A 1 55 ? -9.653 20.720 -6.392 1.00 0.00 55 PHE A N 11
ATOM 13778 C CA . PHE A 1 55 ? -10.486 21.932 -6.354 1.00 0.00 55 PHE A CA 11
ATOM 13779 C C . PHE A 1 55 ? -11.246 22.118 -7.659 1.00 0.00 55 PHE A C 11
ATOM 13780 O O . PHE A 1 55 ? -12.398 22.509 -7.659 1.00 0.00 55 PHE A O 11
ATOM 13797 N N . GLN A 1 56 ? -10.599 21.833 -8.747 1.00 0.00 56 GLN A N 11
ATOM 13798 C CA . GLN A 1 56 ? -11.282 21.990 -10.048 1.00 0.00 56 GLN A CA 11
ATOM 13799 C C . GLN A 1 56 ? -12.389 20.971 -10.173 1.00 0.00 56 GLN A C 11
ATOM 13800 O O . GLN A 1 56 ? -13.449 21.256 -10.695 1.00 0.00 56 GLN A O 11
ATOM 13814 N N . ASN A 1 57 ? -12.128 19.792 -9.683 1.00 0.00 57 ASN A N 11
ATOM 13815 C CA . ASN A 1 57 ? -13.152 18.748 -9.763 1.00 0.00 57 ASN A CA 11
ATOM 13816 C C . ASN A 1 57 ? -14.267 19.130 -8.849 1.00 0.00 57 ASN A C 11
ATOM 13817 O O . ASN A 1 57 ? -15.383 18.683 -8.982 1.00 0.00 57 ASN A O 11
ATOM 13828 N N . ARG A 1 58 ? -13.932 19.964 -7.925 1.00 0.00 58 ARG A N 11
ATOM 13829 C CA . ARG A 1 58 ? -14.927 20.424 -6.969 1.00 0.00 58 ARG A CA 11
ATOM 13830 C C . ARG A 1 58 ? -15.730 21.524 -7.621 1.00 0.00 58 ARG A C 11
ATOM 13831 O O . ARG A 1 58 ? -16.843 21.816 -7.226 1.00 0.00 58 ARG A O 11
ATOM 13852 N N . ARG A 1 59 ? -15.145 22.113 -8.643 1.00 0.00 59 ARG A N 11
ATOM 13853 C CA . ARG A 1 59 ? -15.854 23.201 -9.348 1.00 0.00 59 ARG A CA 11
ATOM 13854 C C . ARG A 1 59 ? -16.713 22.577 -10.414 1.00 0.00 59 ARG A C 11
ATOM 13855 O O . ARG A 1 59 ? -17.638 23.176 -10.928 1.00 0.00 59 ARG A O 11
ATOM 13876 N N . VAL A 1 60 ? -16.372 21.363 -10.718 1.00 0.00 60 VAL A N 11
ATOM 13877 C CA . VAL A 1 60 ? -17.106 20.608 -11.735 1.00 0.00 60 VAL A CA 11
ATOM 13878 C C . VAL A 1 60 ? -18.229 19.818 -11.070 1.00 0.00 60 VAL A C 11
ATOM 13879 O O . VAL A 1 60 ? -19.187 19.428 -11.705 1.00 0.00 60 VAL A O 11
ATOM 13892 N N . LYS A 1 61 ? -18.066 19.584 -9.792 1.00 0.00 61 LYS A N 11
ATOM 13893 C CA . LYS A 1 61 ? -19.094 18.827 -9.043 1.00 0.00 61 LYS A CA 11
ATOM 13894 C C . LYS A 1 61 ? -20.122 19.774 -8.439 1.00 0.00 61 LYS A C 11
ATOM 13895 O O . LYS A 1 61 ? -21.240 19.386 -8.161 1.00 0.00 61 LYS A O 11
ATOM 13914 N N . GLU A 1 62 ? -19.724 21.009 -8.244 1.00 0.00 62 GLU A N 11
ATOM 13915 C CA . GLU A 1 62 ? -20.659 21.991 -7.662 1.00 0.00 62 GLU A CA 11
ATOM 13916 C C . GLU A 1 62 ? -21.776 22.287 -8.633 1.00 0.00 62 GLU A C 11
ATOM 13917 O O . GLU A 1 62 ? -22.864 22.654 -8.243 1.00 0.00 62 GLU A O 11
ATOM 13929 N N . LYS A 1 63 ? -21.483 22.131 -9.884 1.00 0.00 63 LYS A N 11
ATOM 13930 C CA . LYS A 1 63 ? -22.511 22.395 -10.903 1.00 0.00 63 LYS A CA 11
ATOM 13931 C C . LYS A 1 63 ? -23.308 21.133 -11.212 1.00 0.00 63 LYS A C 11
ATOM 13932 O O . LYS A 1 63 ? -24.303 21.183 -11.907 1.00 0.00 63 LYS A O 11
ATOM 13951 N N . LYS A 1 64 ? -22.857 20.018 -10.692 1.00 0.00 64 LYS A N 11
ATOM 13952 C CA . LYS A 1 64 ? -23.584 18.756 -10.953 1.00 0.00 64 LYS A CA 11
ATOM 13953 C C . LYS A 1 64 ? -24.815 18.691 -10.085 1.00 0.00 64 LYS A C 11
ATOM 13954 O O . LYS A 1 64 ? -25.437 17.657 -9.951 1.00 0.00 64 LYS A O 11
ATOM 13973 N N . VAL A 1 65 ? -25.144 19.807 -9.507 1.00 0.00 65 VAL A N 11
ATOM 13974 C CA . VAL A 1 65 ? -26.334 19.854 -8.633 1.00 0.00 65 VAL A CA 11
ATOM 13975 C C . VAL A 1 65 ? -27.036 21.199 -8.761 1.00 0.00 65 VAL A C 11
ATOM 13976 O O . VAL A 1 65 ? -27.915 21.520 -7.986 1.00 0.00 65 VAL A O 11
ATOM 13989 N N . ILE A 1 66 ? -26.624 21.958 -9.748 1.00 0.00 66 ILE A N 11
ATOM 13990 C CA . ILE A 1 66 ? -27.235 23.294 -9.975 1.00 0.00 66 ILE A CA 11
ATOM 13991 C C . ILE A 1 66 ? -27.935 23.322 -11.326 1.00 0.00 66 ILE A C 11
ATOM 13992 O O . ILE A 1 66 ? -28.499 24.323 -11.719 1.00 0.00 66 ILE A O 11
ATOM 14008 N N . ASN A 1 67 ? -27.882 22.212 -12.012 1.00 0.00 67 ASN A N 11
ATOM 14009 C CA . ASN A 1 67 ? -28.533 22.134 -13.342 1.00 0.00 67 ASN A CA 11
ATOM 14010 C C . ASN A 1 67 ? -30.048 22.059 -13.206 1.00 0.00 67 ASN A C 11
ATOM 14011 O O . ASN A 1 67 ? -30.761 22.026 -14.190 1.00 0.00 67 ASN A O 11
ATOM 14022 N N . LYS A 1 68 ? -30.510 22.028 -11.985 1.00 0.00 68 LYS A N 11
ATOM 14023 C CA . LYS A 1 68 ? -31.977 21.954 -11.755 1.00 0.00 68 LYS A CA 11
ATOM 14024 C C . LYS A 1 68 ? -32.363 22.789 -10.541 1.00 0.00 68 LYS A C 11
ATOM 14025 O O . LYS A 1 68 ? -31.959 23.930 -10.419 1.00 0.00 68 LYS A O 11
ATOM 14044 N N . LEU A 1 69 ? -33.136 22.213 -9.661 1.00 0.00 69 LEU A N 11
ATOM 14045 C CA . LEU A 1 69 ? -33.549 22.970 -8.453 1.00 0.00 69 LEU A CA 11
ATOM 14046 C C . LEU A 1 69 ? -34.499 24.110 -8.818 1.00 0.00 69 LEU A C 11
ATOM 14047 O O . LEU A 1 69 ? -34.550 24.547 -9.951 1.00 0.00 69 LEU A O 11
ATOM 14063 N N . LYS A 1 70 ? -35.238 24.567 -7.842 1.00 0.00 70 LYS A N 11
ATOM 14064 C CA . LYS A 1 70 ? -36.195 25.676 -8.095 1.00 0.00 70 LYS A CA 11
ATOM 14065 C C . LYS A 1 70 ? -37.176 25.321 -9.208 1.00 0.00 70 LYS A C 11
ATOM 14066 O O . LYS A 1 70 ? -37.263 24.183 -9.623 1.00 0.00 70 LYS A O 11
ATOM 14085 N N . THR A 1 71 ? -37.895 26.310 -9.672 1.00 0.00 71 THR A N 11
ATOM 14086 C CA . THR A 1 71 ? -38.878 26.060 -10.758 1.00 0.00 71 THR A CA 11
ATOM 14087 C C . THR A 1 71 ? -38.194 25.635 -12.053 1.00 0.00 71 THR A C 11
ATOM 14088 O O . THR A 1 71 ? -37.149 25.016 -12.037 1.00 0.00 71 THR A O 11
ATOM 14099 N N . THR A 1 72 ? -38.808 25.977 -13.156 1.00 0.00 72 THR A N 11
ATOM 14100 C CA . THR A 1 72 ? -38.223 25.610 -14.470 1.00 0.00 72 THR A CA 11
ATOM 14101 C C . THR A 1 72 ? -36.725 25.891 -14.507 1.00 0.00 72 THR A C 11
ATOM 14102 O O . THR A 1 72 ? -35.924 24.984 -14.621 1.00 0.00 72 THR A O 11
ATOM 14113 N N . SER A 1 73 ? -36.371 27.144 -14.414 1.00 0.00 73 SER A N 11
ATOM 14114 C CA . SER A 1 73 ? -34.931 27.496 -14.443 1.00 0.00 73 SER A CA 11
ATOM 14115 C C . SER A 1 73 ? -34.698 28.879 -13.849 1.00 0.00 73 SER A C 11
ATOM 14116 O O . SER A 1 73 ? -33.568 29.114 -13.453 1.00 0.00 73 SER A O 11
ATOM 14125 N N . MET A 1 1 ? 15.341 -6.892 -0.815 1.00 0.00 1 MET A N 12
ATOM 14126 C CA . MET A 1 1 ? 15.405 -6.009 0.383 1.00 0.00 1 MET A CA 12
ATOM 14127 C C . MET A 1 1 ? 14.000 -5.807 0.956 1.00 0.00 1 MET A C 12
ATOM 14128 O O . MET A 1 1 ? 13.076 -5.477 0.240 1.00 0.00 1 MET A O 12
ATOM 14131 N N . SER A 1 2 ? 13.870 -6.011 2.238 1.00 0.00 2 SER A N 12
ATOM 14132 C CA . SER A 1 2 ? 12.540 -5.836 2.872 1.00 0.00 2 SER A CA 12
ATOM 14133 C C . SER A 1 2 ? 12.351 -4.399 3.343 1.00 0.00 2 SER A C 12
ATOM 14134 O O . SER A 1 2 ? 12.265 -4.138 4.526 1.00 0.00 2 SER A O 12
ATOM 14142 N N . HIS A 1 3 ? 12.293 -3.494 2.406 1.00 0.00 3 HIS A N 12
ATOM 14143 C CA . HIS A 1 3 ? 12.110 -2.070 2.778 1.00 0.00 3 HIS A CA 12
ATOM 14144 C C . HIS A 1 3 ? 10.806 -1.870 3.542 1.00 0.00 3 HIS A C 12
ATOM 14145 O O . HIS A 1 3 ? 9.989 -2.766 3.627 1.00 0.00 3 HIS A O 12
ATOM 14159 N N . MET A 1 4 ? 10.633 -0.695 4.085 1.00 0.00 4 MET A N 12
ATOM 14160 C CA . MET A 1 4 ? 9.388 -0.420 4.846 1.00 0.00 4 MET A CA 12
ATOM 14161 C C . MET A 1 4 ? 8.286 0.079 3.920 1.00 0.00 4 MET A C 12
ATOM 14162 O O . MET A 1 4 ? 8.234 1.246 3.585 1.00 0.00 4 MET A O 12
ATOM 14176 N N . LEU A 1 5 ? 7.424 -0.815 3.521 1.00 0.00 5 LEU A N 12
ATOM 14177 C CA . LEU A 1 5 ? 6.320 -0.409 2.618 1.00 0.00 5 LEU A CA 12
ATOM 14178 C C . LEU A 1 5 ? 5.198 0.256 3.405 1.00 0.00 5 LEU A C 12
ATOM 14179 O O . LEU A 1 5 ? 4.159 -0.334 3.625 1.00 0.00 5 LEU A O 12
ATOM 14195 N N . GLU A 1 6 ? 5.426 1.473 3.816 1.00 0.00 6 GLU A N 12
ATOM 14196 C CA . GLU A 1 6 ? 4.382 2.188 4.588 1.00 0.00 6 GLU A CA 12
ATOM 14197 C C . GLU A 1 6 ? 3.146 2.431 3.731 1.00 0.00 6 GLU A C 12
ATOM 14198 O O . GLU A 1 6 ? 2.099 2.788 4.234 1.00 0.00 6 GLU A O 12
ATOM 14210 N N . GLY A 1 7 ? 3.291 2.236 2.449 1.00 0.00 7 GLY A N 12
ATOM 14211 C CA . GLY A 1 7 ? 2.129 2.452 1.540 1.00 0.00 7 GLY A CA 12
ATOM 14212 C C . GLY A 1 7 ? 1.134 1.299 1.672 1.00 0.00 7 GLY A C 12
ATOM 14213 O O . GLY A 1 7 ? 1.438 0.277 2.257 1.00 0.00 7 GLY A O 12
ATOM 14217 N N . ARG A 1 8 ? -0.038 1.483 1.128 1.00 0.00 8 ARG A N 12
ATOM 14218 C CA . ARG A 1 8 ? -1.055 0.407 1.217 1.00 0.00 8 ARG A CA 12
ATOM 14219 C C . ARG A 1 8 ? -1.118 -0.151 2.632 1.00 0.00 8 ARG A C 12
ATOM 14220 O O . ARG A 1 8 ? -1.352 -1.328 2.827 1.00 0.00 8 ARG A O 12
ATOM 14241 N N . LYS A 1 9 ? -0.907 0.709 3.593 1.00 0.00 9 LYS A N 12
ATOM 14242 C CA . LYS A 1 9 ? -0.948 0.256 5.007 1.00 0.00 9 LYS A CA 12
ATOM 14243 C C . LYS A 1 9 ? -2.290 0.581 5.648 1.00 0.00 9 LYS A C 12
ATOM 14244 O O . LYS A 1 9 ? -2.676 -0.039 6.620 1.00 0.00 9 LYS A O 12
ATOM 14263 N N . LYS A 1 10 ? -2.978 1.550 5.089 1.00 0.00 10 LYS A N 12
ATOM 14264 C CA . LYS A 1 10 ? -4.303 1.936 5.649 1.00 0.00 10 LYS A CA 12
ATOM 14265 C C . LYS A 1 10 ? -5.361 1.987 4.558 1.00 0.00 10 LYS A C 12
ATOM 14266 O O . LYS A 1 10 ? -5.325 1.221 3.617 1.00 0.00 10 LYS A O 12
ATOM 14285 N N . ARG A 1 11 ? -6.287 2.896 4.702 1.00 0.00 11 ARG A N 12
ATOM 14286 C CA . ARG A 1 11 ? -7.356 3.012 3.684 1.00 0.00 11 ARG A CA 12
ATOM 14287 C C . ARG A 1 11 ? -6.975 3.993 2.584 1.00 0.00 11 ARG A C 12
ATOM 14288 O O . ARG A 1 11 ? -5.882 4.524 2.565 1.00 0.00 11 ARG A O 12
ATOM 14309 N N . VAL A 1 12 ? -7.893 4.206 1.684 1.00 0.00 12 VAL A N 12
ATOM 14310 C CA . VAL A 1 12 ? -7.634 5.142 0.566 1.00 0.00 12 VAL A CA 12
ATOM 14311 C C . VAL A 1 12 ? -8.125 6.546 0.930 1.00 0.00 12 VAL A C 12
ATOM 14312 O O . VAL A 1 12 ? -8.985 6.695 1.774 1.00 0.00 12 VAL A O 12
ATOM 14325 N N . PRO A 1 13 ? -7.536 7.563 0.306 1.00 0.00 13 PRO A N 12
ATOM 14326 C CA . PRO A 1 13 ? -7.925 8.950 0.571 1.00 0.00 13 PRO A CA 12
ATOM 14327 C C . PRO A 1 13 ? -9.405 9.197 0.234 1.00 0.00 13 PRO A C 12
ATOM 14328 O O . PRO A 1 13 ? -10.235 8.329 0.403 1.00 0.00 13 PRO A O 12
ATOM 14339 N N . TYR A 1 14 ? -9.708 10.375 -0.240 1.00 0.00 14 TYR A N 12
ATOM 14340 C CA . TYR A 1 14 ? -11.121 10.669 -0.581 1.00 0.00 14 TYR A CA 12
ATOM 14341 C C . TYR A 1 14 ? -12.020 10.312 0.596 1.00 0.00 14 TYR A C 12
ATOM 14342 O O . TYR A 1 14 ? -12.915 9.496 0.477 1.00 0.00 14 TYR A O 12
ATOM 14360 N N . THR A 1 15 ? -11.756 10.938 1.718 1.00 0.00 15 THR A N 12
ATOM 14361 C CA . THR A 1 15 ? -12.568 10.667 2.936 1.00 0.00 15 THR A CA 12
ATOM 14362 C C . THR A 1 15 ? -13.476 11.850 3.271 1.00 0.00 15 THR A C 12
ATOM 14363 O O . THR A 1 15 ? -13.773 12.670 2.424 1.00 0.00 15 THR A O 12
ATOM 14374 N N . LYS A 1 16 ? -13.899 11.913 4.508 1.00 0.00 16 LYS A N 12
ATOM 14375 C CA . LYS A 1 16 ? -14.786 13.027 4.929 1.00 0.00 16 LYS A CA 12
ATOM 14376 C C . LYS A 1 16 ? -13.980 14.219 5.446 1.00 0.00 16 LYS A C 12
ATOM 14377 O O . LYS A 1 16 ? -14.390 15.352 5.303 1.00 0.00 16 LYS A O 12
ATOM 14396 N N . VAL A 1 17 ? -12.838 13.943 6.023 1.00 0.00 17 VAL A N 12
ATOM 14397 C CA . VAL A 1 17 ? -12.003 15.056 6.548 1.00 0.00 17 VAL A CA 12
ATOM 14398 C C . VAL A 1 17 ? -11.308 15.706 5.386 1.00 0.00 17 VAL A C 12
ATOM 14399 O O . VAL A 1 17 ? -10.846 16.829 5.453 1.00 0.00 17 VAL A O 12
ATOM 14412 N N . GLN A 1 18 ? -11.261 14.963 4.340 1.00 0.00 18 GLN A N 12
ATOM 14413 C CA . GLN A 1 18 ? -10.626 15.424 3.106 1.00 0.00 18 GLN A CA 12
ATOM 14414 C C . GLN A 1 18 ? -11.582 16.341 2.348 1.00 0.00 18 GLN A C 12
ATOM 14415 O O . GLN A 1 18 ? -11.256 17.475 2.036 1.00 0.00 18 GLN A O 12
ATOM 14429 N N . LEU A 1 19 ? -12.754 15.841 2.084 1.00 0.00 19 LEU A N 12
ATOM 14430 C CA . LEU A 1 19 ? -13.743 16.657 1.356 1.00 0.00 19 LEU A CA 12
ATOM 14431 C C . LEU A 1 19 ? -14.304 17.746 2.262 1.00 0.00 19 LEU A C 12
ATOM 14432 O O . LEU A 1 19 ? -15.007 18.630 1.814 1.00 0.00 19 LEU A O 12
ATOM 14448 N N . LYS A 1 20 ? -13.985 17.660 3.527 1.00 0.00 20 LYS A N 12
ATOM 14449 C CA . LYS A 1 20 ? -14.491 18.679 4.473 1.00 0.00 20 LYS A CA 12
ATOM 14450 C C . LYS A 1 20 ? -13.529 19.854 4.572 1.00 0.00 20 LYS A C 12
ATOM 14451 O O . LYS A 1 20 ? -13.946 20.998 4.600 1.00 0.00 20 LYS A O 12
ATOM 14470 N N . GLU A 1 21 ? -12.249 19.566 4.605 1.00 0.00 21 GLU A N 12
ATOM 14471 C CA . GLU A 1 21 ? -11.279 20.679 4.700 1.00 0.00 21 GLU A CA 12
ATOM 14472 C C . GLU A 1 21 ? -11.200 21.330 3.353 1.00 0.00 21 GLU A C 12
ATOM 14473 O O . GLU A 1 21 ? -10.718 22.433 3.192 1.00 0.00 21 GLU A O 12
ATOM 14485 N N . LEU A 1 22 ? -11.692 20.605 2.408 1.00 0.00 22 LEU A N 12
ATOM 14486 C CA . LEU A 1 22 ? -11.705 21.069 1.025 1.00 0.00 22 LEU A CA 12
ATOM 14487 C C . LEU A 1 22 ? -12.869 22.025 0.782 1.00 0.00 22 LEU A C 12
ATOM 14488 O O . LEU A 1 22 ? -12.691 23.107 0.253 1.00 0.00 22 LEU A O 12
ATOM 14504 N N . GLU A 1 23 ? -14.040 21.616 1.190 1.00 0.00 23 GLU A N 12
ATOM 14505 C CA . GLU A 1 23 ? -15.221 22.485 0.991 1.00 0.00 23 GLU A CA 12
ATOM 14506 C C . GLU A 1 23 ? -15.126 23.700 1.887 1.00 0.00 23 GLU A C 12
ATOM 14507 O O . GLU A 1 23 ? -15.812 24.683 1.688 1.00 0.00 23 GLU A O 12
ATOM 14519 N N . ARG A 1 24 ? -14.272 23.609 2.864 1.00 0.00 24 ARG A N 12
ATOM 14520 C CA . ARG A 1 24 ? -14.105 24.741 3.795 1.00 0.00 24 ARG A CA 12
ATOM 14521 C C . ARG A 1 24 ? -13.208 25.801 3.180 1.00 0.00 24 ARG A C 12
ATOM 14522 O O . ARG A 1 24 ? -13.556 26.964 3.134 1.00 0.00 24 ARG A O 12
ATOM 14543 N N . GLU A 1 25 ? -12.067 25.380 2.715 1.00 0.00 25 GLU A N 12
ATOM 14544 C CA . GLU A 1 25 ? -11.137 26.349 2.100 1.00 0.00 25 GLU A CA 12
ATOM 14545 C C . GLU A 1 25 ? -11.733 26.912 0.820 1.00 0.00 25 GLU A C 12
ATOM 14546 O O . GLU A 1 25 ? -11.295 27.930 0.323 1.00 0.00 25 GLU A O 12
ATOM 14558 N N . TYR A 1 26 ? -12.727 26.234 0.304 1.00 0.00 26 TYR A N 12
ATOM 14559 C CA . TYR A 1 26 ? -13.362 26.721 -0.946 1.00 0.00 26 TYR A CA 12
ATOM 14560 C C . TYR A 1 26 ? -14.477 27.696 -0.611 1.00 0.00 26 TYR A C 12
ATOM 14561 O O . TYR A 1 26 ? -14.708 28.652 -1.323 1.00 0.00 26 TYR A O 12
ATOM 14579 N N . ALA A 1 27 ? -15.149 27.432 0.475 1.00 0.00 27 ALA A N 12
ATOM 14580 C CA . ALA A 1 27 ? -16.251 28.326 0.883 1.00 0.00 27 ALA A CA 12
ATOM 14581 C C . ALA A 1 27 ? -15.690 29.575 1.544 1.00 0.00 27 ALA A C 12
ATOM 14582 O O . ALA A 1 27 ? -16.387 30.552 1.733 1.00 0.00 27 ALA A O 12
ATOM 14589 N N . THR A 1 28 ? -14.429 29.516 1.885 1.00 0.00 28 THR A N 12
ATOM 14590 C CA . THR A 1 28 ? -13.793 30.681 2.533 1.00 0.00 28 THR A CA 12
ATOM 14591 C C . THR A 1 28 ? -13.627 31.799 1.526 1.00 0.00 28 THR A C 12
ATOM 14592 O O . THR A 1 28 ? -13.846 32.954 1.830 1.00 0.00 28 THR A O 12
ATOM 14603 N N . ASN A 1 29 ? -13.238 31.435 0.340 1.00 0.00 29 ASN A N 12
ATOM 14604 C CA . ASN A 1 29 ? -13.050 32.465 -0.707 1.00 0.00 29 ASN A CA 12
ATOM 14605 C C . ASN A 1 29 ? -13.221 31.863 -2.095 1.00 0.00 29 ASN A C 12
ATOM 14606 O O . ASN A 1 29 ? -14.202 32.111 -2.768 1.00 0.00 29 ASN A O 12
ATOM 14617 N N . LYS A 1 30 ? -12.264 31.080 -2.495 1.00 0.00 30 LYS A N 12
ATOM 14618 C CA . LYS A 1 30 ? -12.340 30.447 -3.833 1.00 0.00 30 LYS A CA 12
ATOM 14619 C C . LYS A 1 30 ? -11.188 29.482 -4.000 1.00 0.00 30 LYS A C 12
ATOM 14620 O O . LYS A 1 30 ? -11.360 28.370 -4.457 1.00 0.00 30 LYS A O 12
ATOM 14639 N N . PHE A 1 31 ? -10.027 29.930 -3.624 1.00 0.00 31 PHE A N 12
ATOM 14640 C CA . PHE A 1 31 ? -8.845 29.074 -3.741 1.00 0.00 31 PHE A CA 12
ATOM 14641 C C . PHE A 1 31 ? -7.856 29.435 -2.663 1.00 0.00 31 PHE A C 12
ATOM 14642 O O . PHE A 1 31 ? -7.913 30.519 -2.113 1.00 0.00 31 PHE A O 12
ATOM 14659 N N . ILE A 1 32 ? -6.963 28.530 -2.386 1.00 0.00 32 ILE A N 12
ATOM 14660 C CA . ILE A 1 32 ? -5.955 28.786 -1.342 1.00 0.00 32 ILE A CA 12
ATOM 14661 C C . ILE A 1 32 ? -4.548 28.937 -1.918 1.00 0.00 32 ILE A C 12
ATOM 14662 O O . ILE A 1 32 ? -4.269 28.528 -3.026 1.00 0.00 32 ILE A O 12
ATOM 14678 N N . THR A 1 33 ? -3.692 29.531 -1.136 1.00 0.00 33 THR A N 12
ATOM 14679 C CA . THR A 1 33 ? -2.290 29.742 -1.582 1.00 0.00 33 THR A CA 12
ATOM 14680 C C . THR A 1 33 ? -1.520 28.435 -1.659 1.00 0.00 33 THR A C 12
ATOM 14681 O O . THR A 1 33 ? -1.904 27.443 -1.071 1.00 0.00 33 THR A O 12
ATOM 14692 N N . LYS A 1 34 ? -0.439 28.463 -2.386 1.00 0.00 34 LYS A N 12
ATOM 14693 C CA . LYS A 1 34 ? 0.381 27.244 -2.526 1.00 0.00 34 LYS A CA 12
ATOM 14694 C C . LYS A 1 34 ? 0.696 26.641 -1.166 1.00 0.00 34 LYS A C 12
ATOM 14695 O O . LYS A 1 34 ? 0.780 25.435 -1.023 1.00 0.00 34 LYS A O 12
ATOM 14714 N N . ASP A 1 35 ? 0.867 27.483 -0.192 1.00 0.00 35 ASP A N 12
ATOM 14715 C CA . ASP A 1 35 ? 1.174 26.970 1.159 1.00 0.00 35 ASP A CA 12
ATOM 14716 C C . ASP A 1 35 ? -0.098 26.414 1.799 1.00 0.00 35 ASP A C 12
ATOM 14717 O O . ASP A 1 35 ? -0.060 25.508 2.620 1.00 0.00 35 ASP A O 12
ATOM 14726 N N . LYS A 1 36 ? -1.211 26.957 1.397 1.00 0.00 36 LYS A N 12
ATOM 14727 C CA . LYS A 1 36 ? -2.487 26.484 1.961 1.00 0.00 36 LYS A CA 12
ATOM 14728 C C . LYS A 1 36 ? -3.004 25.269 1.207 1.00 0.00 36 LYS A C 12
ATOM 14729 O O . LYS A 1 36 ? -3.586 24.388 1.794 1.00 0.00 36 LYS A O 12
ATOM 14748 N N . ARG A 1 37 ? -2.774 25.226 -0.082 1.00 0.00 37 ARG A N 12
ATOM 14749 C CA . ARG A 1 37 ? -3.263 24.057 -0.852 1.00 0.00 37 ARG A CA 12
ATOM 14750 C C . ARG A 1 37 ? -2.368 22.859 -0.610 1.00 0.00 37 ARG A C 12
ATOM 14751 O O . ARG A 1 37 ? -2.790 21.721 -0.762 1.00 0.00 37 ARG A O 12
ATOM 14772 N N . ARG A 1 38 ? -1.144 23.117 -0.221 1.00 0.00 38 ARG A N 12
ATOM 14773 C CA . ARG A 1 38 ? -0.238 21.992 0.030 1.00 0.00 38 ARG A CA 12
ATOM 14774 C C . ARG A 1 38 ? -0.514 21.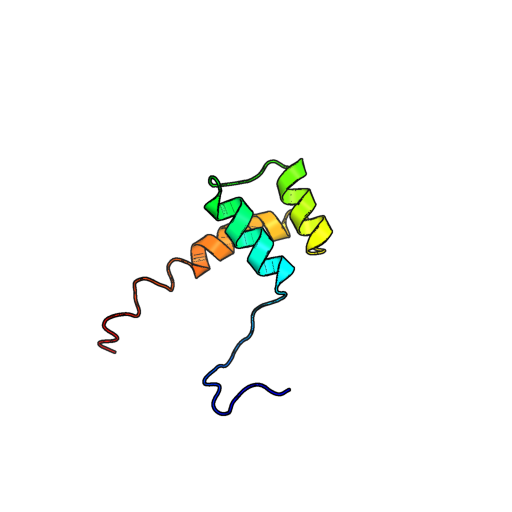521 1.423 1.00 0.00 38 ARG A C 12
ATOM 14775 O O . ARG A 1 38 ? -0.227 20.397 1.787 1.00 0.00 38 ARG A O 12
ATOM 14796 N N . ARG A 1 39 ? -1.080 22.421 2.194 1.00 0.00 39 ARG A N 12
ATOM 14797 C CA . ARG A 1 39 ? -1.409 22.085 3.572 1.00 0.00 39 ARG A CA 12
ATOM 14798 C C . ARG A 1 39 ? -2.447 21.005 3.521 1.00 0.00 39 ARG A C 12
ATOM 14799 O O . ARG A 1 39 ? -2.351 19.996 4.186 1.00 0.00 39 ARG A O 12
ATOM 14820 N N . ILE A 1 40 ? -3.436 21.249 2.706 1.00 0.00 40 ILE A N 12
ATOM 14821 C CA . ILE A 1 40 ? -4.513 20.274 2.557 1.00 0.00 40 ILE A CA 12
ATOM 14822 C C . ILE A 1 40 ? -3.896 18.953 2.171 1.00 0.00 40 ILE A C 12
ATOM 14823 O O . ILE A 1 40 ? -3.906 18.015 2.926 1.00 0.00 40 ILE A O 12
ATOM 14839 N N . SER A 1 41 ? -3.368 18.917 0.978 1.00 0.00 41 SER A N 12
ATOM 14840 C CA . SER A 1 41 ? -2.727 17.677 0.483 1.00 0.00 41 SER A CA 12
ATOM 14841 C C . SER A 1 41 ? -1.930 16.970 1.592 1.00 0.00 41 SER A C 12
ATOM 14842 O O . SER A 1 41 ? -1.832 15.759 1.610 1.00 0.00 41 SER A O 12
ATOM 14850 N N . ALA A 1 42 ? -1.374 17.742 2.492 1.00 0.00 42 ALA A N 12
ATOM 14851 C CA . ALA A 1 42 ? -0.588 17.129 3.592 1.00 0.00 42 ALA A CA 12
ATOM 14852 C C . ALA A 1 42 ? -1.499 16.649 4.706 1.00 0.00 42 ALA A C 12
ATOM 14853 O O . ALA A 1 42 ? -1.160 15.752 5.454 1.00 0.00 42 ALA A O 12
ATOM 14860 N N . THR A 1 43 ? -2.636 17.260 4.798 1.00 0.00 43 THR A N 12
ATOM 14861 C CA . THR A 1 43 ? -3.598 16.869 5.849 1.00 0.00 43 THR A CA 12
ATOM 14862 C C . THR A 1 43 ? -4.529 15.830 5.281 1.00 0.00 43 THR A C 12
ATOM 14863 O O . THR A 1 43 ? -5.024 14.963 5.975 1.00 0.00 43 THR A O 12
ATOM 14874 N N . THR A 1 44 ? -4.745 15.956 4.009 1.00 0.00 44 THR A N 12
ATOM 14875 C CA . THR A 1 44 ? -5.622 15.027 3.301 1.00 0.00 44 THR A CA 12
ATOM 14876 C C . THR A 1 44 ? -4.806 13.815 2.889 1.00 0.00 44 THR A C 12
ATOM 14877 O O . THR A 1 44 ? -5.325 12.812 2.442 1.00 0.00 44 THR A O 12
ATOM 14888 N N . ASN A 1 45 ? -3.522 13.960 3.062 1.00 0.00 45 ASN A N 12
ATOM 14889 C CA . ASN A 1 45 ? -2.573 12.879 2.721 1.00 0.00 45 ASN A CA 12
ATOM 14890 C C . ASN A 1 45 ? -2.682 12.371 1.287 1.00 0.00 45 ASN A C 12
ATOM 14891 O O . ASN A 1 45 ? -3.110 11.255 1.068 1.00 0.00 45 ASN A O 12
ATOM 14902 N N . LEU A 1 46 ? -2.305 13.193 0.328 1.00 0.00 46 LEU A N 12
ATOM 14903 C CA . LEU A 1 46 ? -2.386 12.726 -1.095 1.00 0.00 46 LEU A CA 12
ATOM 14904 C C . LEU A 1 46 ? -1.152 13.215 -1.847 1.00 0.00 46 LEU A C 12
ATOM 14905 O O . LEU A 1 46 ? -0.093 12.632 -1.719 1.00 0.00 46 LEU A O 12
ATOM 14921 N N . SER A 1 47 ? -1.296 14.260 -2.616 1.00 0.00 47 SER A N 12
ATOM 14922 C CA . SER A 1 47 ? -0.120 14.779 -3.369 1.00 0.00 47 SER A CA 12
ATOM 14923 C C . SER A 1 47 ? -0.060 16.287 -3.252 1.00 0.00 47 SER A C 12
ATOM 14924 O O . SER A 1 47 ? 0.231 16.804 -2.201 1.00 0.00 47 SER A O 12
ATOM 14932 N N . GLU A 1 48 ? -0.350 16.953 -4.325 1.00 0.00 48 GLU A N 12
ATOM 14933 C CA . GLU A 1 48 ? -0.328 18.419 -4.338 1.00 0.00 48 GLU A CA 12
ATOM 14934 C C . GLU A 1 48 ? -1.049 18.844 -5.585 1.00 0.00 48 GLU A C 12
ATOM 14935 O O . GLU A 1 48 ? -2.054 19.525 -5.533 1.00 0.00 48 GLU A O 12
ATOM 14947 N N . ARG A 1 49 ? -0.520 18.428 -6.700 1.00 0.00 49 ARG A N 12
ATOM 14948 C CA . ARG A 1 49 ? -1.153 18.779 -7.967 1.00 0.00 49 ARG A CA 12
ATOM 14949 C C . ARG A 1 49 ? -2.529 18.145 -7.951 1.00 0.00 49 ARG A C 12
ATOM 14950 O O . ARG A 1 49 ? -3.416 18.519 -8.691 1.00 0.00 49 ARG A O 12
ATOM 14971 N N . GLN A 1 50 ? -2.659 17.163 -7.073 1.00 0.00 50 GLN A N 12
ATOM 14972 C CA . GLN A 1 50 ? -3.937 16.448 -6.933 1.00 0.00 50 GLN A CA 12
ATOM 14973 C C . GLN A 1 50 ? -4.938 17.366 -6.267 1.00 0.00 50 GLN A C 12
ATOM 14974 O O . GLN A 1 50 ? -6.086 17.394 -6.640 1.00 0.00 50 GLN A O 12
ATOM 14988 N N . VAL A 1 51 ? -4.482 18.122 -5.276 1.00 0.00 51 VAL A N 12
ATOM 14989 C CA . VAL A 1 51 ? -5.426 19.040 -4.600 1.00 0.00 51 VAL A CA 12
ATOM 14990 C C . VAL A 1 51 ? -5.847 20.044 -5.616 1.00 0.00 51 VAL A C 12
ATOM 14991 O O . VAL A 1 51 ? -7.010 20.256 -5.859 1.00 0.00 51 VAL A O 12
ATOM 15004 N N . THR A 1 52 ? -4.870 20.655 -6.192 1.00 0.00 52 THR A N 12
ATOM 15005 C CA . THR A 1 52 ? -5.139 21.660 -7.216 1.00 0.00 52 THR A CA 12
ATOM 15006 C C . THR A 1 52 ? -6.233 21.126 -8.125 1.00 0.00 52 THR A C 12
ATOM 15007 O O . THR A 1 52 ? -7.156 21.823 -8.503 1.00 0.00 52 THR A O 12
ATOM 15018 N N . ILE A 1 53 ? -6.087 19.866 -8.443 1.00 0.00 53 ILE A N 12
ATOM 15019 C CA . ILE A 1 53 ? -7.059 19.192 -9.315 1.00 0.00 53 ILE A CA 12
ATOM 15020 C C . ILE A 1 53 ? -8.298 18.842 -8.500 1.00 0.00 53 ILE A C 12
ATOM 15021 O O . ILE A 1 53 ? -9.402 18.815 -9.009 1.00 0.00 53 ILE A O 12
ATOM 15037 N N . TRP A 1 54 ? -8.085 18.597 -7.238 1.00 0.00 54 TRP A N 12
ATOM 15038 C CA . TRP A 1 54 ? -9.210 18.254 -6.362 1.00 0.00 54 TRP A CA 12
ATOM 15039 C C . TRP A 1 54 ? -10.133 19.430 -6.347 1.00 0.00 54 TRP A C 12
ATOM 15040 O O . TRP A 1 54 ? -11.338 19.293 -6.385 1.00 0.00 54 TRP A O 12
ATOM 15061 N N . PHE A 1 55 ? -9.550 20.596 -6.321 1.00 0.00 55 PHE A N 12
ATOM 15062 C CA . PHE A 1 55 ? -10.398 21.785 -6.308 1.00 0.00 55 PHE A CA 12
ATOM 15063 C C . PHE A 1 55 ? -11.144 21.902 -7.626 1.00 0.00 55 PHE A C 12
ATOM 15064 O O . PHE A 1 55 ? -12.322 22.193 -7.648 1.00 0.00 55 PHE A O 12
ATOM 15081 N N . GLN A 1 56 ? -10.445 21.673 -8.710 1.00 0.00 56 GLN A N 12
ATOM 15082 C CA . GLN A 1 56 ? -11.110 21.766 -10.028 1.00 0.00 56 GLN A CA 12
ATOM 15083 C C . GLN A 1 56 ? -12.256 20.768 -10.094 1.00 0.00 56 GLN A C 12
ATOM 15084 O O . GLN A 1 56 ? -13.240 20.982 -10.775 1.00 0.00 56 GLN A O 12
ATOM 15098 N N . ASN A 1 57 ? -12.106 19.684 -9.379 1.00 0.00 57 ASN A N 12
ATOM 15099 C CA . ASN A 1 57 ? -13.165 18.668 -9.382 1.00 0.00 57 ASN A CA 12
ATOM 15100 C C . ASN A 1 57 ? -14.301 19.199 -8.574 1.00 0.00 57 ASN A C 12
ATOM 15101 O O . ASN A 1 57 ? -15.452 19.077 -8.934 1.00 0.00 57 ASN A O 12
ATOM 15112 N N . ARG A 1 58 ? -13.952 19.795 -7.481 1.00 0.00 58 ARG A N 12
ATOM 15113 C CA . ARG A 1 58 ? -14.971 20.355 -6.617 1.00 0.00 58 ARG A CA 12
ATOM 15114 C C . ARG A 1 58 ? -15.753 21.397 -7.402 1.00 0.00 58 ARG A C 12
ATOM 15115 O O . ARG A 1 58 ? -16.893 21.699 -7.092 1.00 0.00 58 ARG A O 12
ATOM 15136 N N . ARG A 1 59 ? -15.127 21.911 -8.444 1.00 0.00 59 ARG A N 12
ATOM 15137 C CA . ARG A 1 59 ? -15.821 22.930 -9.262 1.00 0.00 59 ARG A CA 12
ATOM 15138 C C . ARG A 1 59 ? -16.681 22.206 -10.253 1.00 0.00 59 ARG A C 12
ATOM 15139 O O . ARG A 1 59 ? -17.650 22.726 -10.762 1.00 0.00 59 ARG A O 12
ATOM 15160 N N . VAL A 1 60 ? -16.291 20.997 -10.501 1.00 0.00 60 VAL A N 12
ATOM 15161 C CA . VAL A 1 60 ? -17.027 20.160 -11.443 1.00 0.00 60 VAL A CA 12
ATOM 15162 C C . VAL A 1 60 ? -18.169 19.471 -10.705 1.00 0.00 60 VAL A C 12
ATOM 15163 O O . VAL A 1 60 ? -19.056 18.896 -11.303 1.00 0.00 60 VAL A O 12
ATOM 15176 N N . LYS A 1 61 ? -18.109 19.553 -9.398 1.00 0.00 61 LYS A N 12
ATOM 15177 C CA . LYS A 1 61 ? -19.161 18.929 -8.567 1.00 0.00 61 LYS A CA 12
ATOM 15178 C C . LYS A 1 61 ? -20.284 19.922 -8.295 1.00 0.00 61 LYS A C 12
ATOM 15179 O O . LYS A 1 61 ? -21.434 19.544 -8.179 1.00 0.00 61 LYS A O 12
ATOM 15198 N N . GLU A 1 62 ? -19.931 21.181 -8.204 1.00 0.00 62 GLU A N 12
ATOM 15199 C CA . GLU A 1 62 ? -20.964 22.208 -7.941 1.00 0.00 62 GLU A CA 12
ATOM 15200 C C . GLU A 1 62 ? -21.840 22.402 -9.159 1.00 0.00 62 GLU A C 12
ATOM 15201 O O . GLU A 1 62 ? -23.014 22.690 -9.046 1.00 0.00 62 GLU A O 12
ATOM 15213 N N . LYS A 1 63 ? -21.252 22.244 -10.304 1.00 0.00 63 LYS A N 12
ATOM 15214 C CA . LYS A 1 63 ? -22.030 22.415 -11.544 1.00 0.00 63 LYS A CA 12
ATOM 15215 C C . LYS A 1 63 ? -22.776 21.139 -11.897 1.00 0.00 63 LYS A C 12
ATOM 15216 O O . LYS A 1 63 ? -23.605 21.130 -12.785 1.00 0.00 63 LYS A O 12
ATOM 15235 N N . LYS A 1 64 ? -22.469 20.079 -11.197 1.00 0.00 64 LYS A N 12
ATOM 15236 C CA . LYS A 1 64 ? -23.158 18.804 -11.486 1.00 0.00 64 LYS A CA 12
ATOM 15237 C C . LYS A 1 64 ? -24.646 19.035 -11.462 1.00 0.00 64 LYS A C 12
ATOM 15238 O O . LYS A 1 64 ? -25.429 18.177 -11.820 1.00 0.00 64 LYS A O 12
ATOM 15257 N N . VAL A 1 65 ? -25.008 20.208 -11.037 1.00 0.00 65 VAL A N 12
ATOM 15258 C CA . VAL A 1 65 ? -26.435 20.553 -10.968 1.00 0.00 65 VAL A CA 12
ATOM 15259 C C . VAL A 1 65 ? -27.080 20.423 -12.341 1.00 0.00 65 VAL A C 12
ATOM 15260 O O . VAL A 1 65 ? -28.268 20.195 -12.457 1.00 0.00 65 VAL A O 12
ATOM 15273 N N . ILE A 1 66 ? -26.279 20.565 -13.360 1.00 0.00 66 ILE A N 12
ATOM 15274 C CA . ILE A 1 66 ? -26.818 20.454 -14.732 1.00 0.00 66 ILE A CA 12
ATOM 15275 C C . ILE A 1 66 ? -27.432 19.078 -14.964 1.00 0.00 66 ILE A C 12
ATOM 15276 O O . ILE A 1 66 ? -28.439 18.951 -15.633 1.00 0.00 66 ILE A O 12
ATOM 15292 N N . ASN A 1 67 ? -26.813 18.072 -14.407 1.00 0.00 67 ASN A N 12
ATOM 15293 C CA . ASN A 1 67 ? -27.347 16.699 -14.585 1.00 0.00 67 ASN A CA 12
ATOM 15294 C C . ASN A 1 67 ? -28.569 16.479 -13.706 1.00 0.00 67 ASN A C 12
ATOM 15295 O O . ASN A 1 67 ? -29.527 15.853 -14.111 1.00 0.00 67 ASN A O 12
ATOM 15306 N N . LYS A 1 68 ? -28.512 17.002 -12.513 1.00 0.00 68 LYS A N 12
ATOM 15307 C CA . LYS A 1 68 ? -29.657 16.837 -11.589 1.00 0.00 68 LYS A CA 12
ATOM 15308 C C . LYS A 1 68 ? -30.693 17.936 -11.818 1.00 0.00 68 LYS A C 12
ATOM 15309 O O . LYS A 1 68 ? -30.825 18.446 -12.912 1.00 0.00 68 LYS A O 12
ATOM 15328 N N . LEU A 1 69 ? -31.409 18.277 -10.780 1.00 0.00 69 LEU A N 12
ATOM 15329 C CA . LEU A 1 69 ? -32.438 19.338 -10.916 1.00 0.00 69 LEU A CA 12
ATOM 15330 C C . LEU A 1 69 ? -33.542 18.908 -11.872 1.00 0.00 69 LEU A C 12
ATOM 15331 O O . LEU A 1 69 ? -33.334 18.818 -13.065 1.00 0.00 69 LEU A O 12
ATOM 15347 N N . LYS A 1 70 ? -34.699 18.649 -11.328 1.00 0.00 70 LYS A N 12
ATOM 15348 C CA . LYS A 1 70 ? -35.831 18.223 -12.184 1.00 0.00 70 LYS A CA 12
ATOM 15349 C C . LYS A 1 70 ? -35.907 19.077 -13.447 1.00 0.00 70 LYS A C 12
ATOM 15350 O O . LYS A 1 70 ? -36.311 20.222 -13.400 1.00 0.00 70 LYS A O 12
ATOM 15369 N N . THR A 1 71 ? -35.513 18.505 -14.557 1.00 0.00 71 THR A N 12
ATOM 15370 C CA . THR A 1 71 ? -35.559 19.275 -15.824 1.00 0.00 71 THR A CA 12
ATOM 15371 C C . THR A 1 71 ? -36.886 20.010 -15.957 1.00 0.00 71 THR A C 12
ATOM 15372 O O . THR A 1 71 ? -37.915 19.519 -15.540 1.00 0.00 71 THR A O 12
ATOM 15383 N N . THR A 1 72 ? -36.840 21.176 -16.541 1.00 0.00 72 THR A N 12
ATOM 15384 C CA . THR A 1 72 ? -38.092 21.954 -16.708 1.00 0.00 72 THR A CA 12
ATOM 15385 C C . THR A 1 72 ? -38.892 21.439 -17.900 1.00 0.00 72 THR A C 12
ATOM 15386 O O . THR A 1 72 ? -38.693 21.872 -19.017 1.00 0.00 72 THR A O 12
ATOM 15397 N N . SER A 1 73 ? -39.783 20.522 -17.639 1.00 0.00 73 SER A N 12
ATOM 15398 C CA . SER A 1 73 ? -40.603 19.969 -18.744 1.00 0.00 73 SER A CA 12
ATOM 15399 C C . SER A 1 73 ? -41.970 19.536 -18.234 1.00 0.00 73 SER A C 12
ATOM 15400 O O . SER A 1 73 ? -42.712 19.015 -19.049 1.00 0.00 73 SER A O 12
ATOM 15409 N N . MET A 1 1 ? -26.106 6.602 21.210 1.00 0.00 1 MET A N 13
ATOM 15410 C CA . MET A 1 1 ? -25.176 5.791 22.047 1.00 0.00 1 MET A CA 13
ATOM 15411 C C . MET A 1 1 ? -23.874 5.541 21.284 1.00 0.00 1 MET A C 13
ATOM 15412 O O . MET A 1 1 ? -22.805 5.543 21.860 1.00 0.00 1 MET A O 13
ATOM 15415 N N . SER A 1 2 ? -23.993 5.334 20.002 1.00 0.00 2 SER A N 13
ATOM 15416 C CA . SER A 1 2 ? -22.777 5.085 19.190 1.00 0.00 2 SER A CA 13
ATOM 15417 C C . SER A 1 2 ? -23.010 5.468 17.735 1.00 0.00 2 SER A C 13
ATOM 15418 O O . SER A 1 2 ? -23.955 5.022 17.117 1.00 0.00 2 SER A O 13
ATOM 15426 N N . HIS A 1 3 ? -22.142 6.289 17.214 1.00 0.00 3 HIS A N 13
ATOM 15427 C CA . HIS A 1 3 ? -22.298 6.709 15.802 1.00 0.00 3 HIS A CA 13
ATOM 15428 C C . HIS A 1 3 ? -22.104 5.525 14.865 1.00 0.00 3 HIS A C 13
ATOM 15429 O O . HIS A 1 3 ? -22.433 5.591 13.697 1.00 0.00 3 HIS A O 13
ATOM 15443 N N . MET A 1 4 ? -21.570 4.460 15.395 1.00 0.00 4 MET A N 13
ATOM 15444 C CA . MET A 1 4 ? -21.347 3.262 14.553 1.00 0.00 4 MET A CA 13
ATOM 15445 C C . MET A 1 4 ? -22.670 2.615 14.163 1.00 0.00 4 MET A C 13
ATOM 15446 O O . MET A 1 4 ? -23.244 1.858 14.922 1.00 0.00 4 MET A O 13
ATOM 15460 N N . LEU A 1 5 ? -23.130 2.929 12.985 1.00 0.00 5 LEU A N 13
ATOM 15461 C CA . LEU A 1 5 ? -24.411 2.347 12.520 1.00 0.00 5 LEU A CA 13
ATOM 15462 C C . LEU A 1 5 ? -24.498 2.401 11.003 1.00 0.00 5 LEU A C 13
ATOM 15463 O O . LEU A 1 5 ? -24.837 3.422 10.437 1.00 0.00 5 LEU A O 13
ATOM 15479 N N . GLU A 1 6 ? -24.183 1.302 10.370 1.00 0.00 6 GLU A N 13
ATOM 15480 C CA . GLU A 1 6 ? -24.241 1.271 8.888 1.00 0.00 6 GLU A CA 13
ATOM 15481 C C . GLU A 1 6 ? -24.749 -0.075 8.394 1.00 0.00 6 GLU A C 13
ATOM 15482 O O . GLU A 1 6 ? -25.068 -0.947 9.178 1.00 0.00 6 GLU A O 13
ATOM 15494 N N . GLY A 1 7 ? -24.816 -0.219 7.099 1.00 0.00 7 GLY A N 13
ATOM 15495 C CA . GLY A 1 7 ? -25.303 -1.505 6.522 1.00 0.00 7 GLY A CA 13
ATOM 15496 C C . GLY A 1 7 ? -26.163 -1.237 5.288 1.00 0.00 7 GLY A C 13
ATOM 15497 O O . GLY A 1 7 ? -27.183 -1.868 5.092 1.00 0.00 7 GLY A O 13
ATOM 15501 N N . ARG A 1 8 ? -25.731 -0.301 4.483 1.00 0.00 8 ARG A N 13
ATOM 15502 C CA . ARG A 1 8 ? -26.502 0.026 3.258 1.00 0.00 8 ARG A CA 13
ATOM 15503 C C . ARG A 1 8 ? -25.567 0.328 2.093 1.00 0.00 8 ARG A C 13
ATOM 15504 O O . ARG A 1 8 ? -24.391 0.028 2.146 1.00 0.00 8 ARG A O 13
ATOM 15525 N N . LYS A 1 9 ? -26.105 0.918 1.063 1.00 0.00 9 LYS A N 13
ATOM 15526 C CA . LYS A 1 9 ? -25.260 1.246 -0.111 1.00 0.00 9 LYS A CA 13
ATOM 15527 C C . LYS A 1 9 ? -24.174 2.247 0.264 1.00 0.00 9 LYS A C 13
ATOM 15528 O O . LYS A 1 9 ? -24.460 3.340 0.714 1.00 0.00 9 LYS A O 13
ATOM 15547 N N . LYS A 1 10 ? -22.943 1.856 0.074 1.00 0.00 10 LYS A N 13
ATOM 15548 C CA . LYS A 1 10 ? -21.827 2.772 0.412 1.00 0.00 10 LYS A CA 13
ATOM 15549 C C . LYS A 1 10 ? -21.855 4.006 -0.481 1.00 0.00 10 LYS A C 13
ATOM 15550 O O . LYS A 1 10 ? -22.234 3.930 -1.634 1.00 0.00 10 LYS A O 13
ATOM 15569 N N . ARG A 1 11 ? -21.454 5.124 0.064 1.00 0.00 11 ARG A N 13
ATOM 15570 C CA . ARG A 1 11 ? -21.456 6.367 -0.747 1.00 0.00 11 ARG A CA 13
ATOM 15571 C C . ARG A 1 11 ? -20.663 7.478 -0.061 1.00 0.00 11 ARG A C 13
ATOM 15572 O O . ARG A 1 11 ? -20.682 8.613 -0.495 1.00 0.00 11 ARG A O 13
ATOM 15593 N N . VAL A 1 12 ? -19.979 7.133 0.997 1.00 0.00 12 VAL A N 13
ATOM 15594 C CA . VAL A 1 12 ? -19.185 8.163 1.717 1.00 0.00 12 VAL A CA 13
ATOM 15595 C C . VAL A 1 12 ? -17.859 8.443 0.975 1.00 0.00 12 VAL A C 13
ATOM 15596 O O . VAL A 1 12 ? -17.230 7.533 0.471 1.00 0.00 12 VAL A O 13
ATOM 15609 N N . PRO A 1 13 ? -17.457 9.711 0.922 1.00 0.00 13 PRO A N 13
ATOM 15610 C CA . PRO A 1 13 ? -16.213 10.090 0.246 1.00 0.00 13 PRO A CA 13
ATOM 15611 C C . PRO A 1 13 ? -15.003 9.417 0.883 1.00 0.00 13 PRO A C 13
ATOM 15612 O O . PRO A 1 13 ? -15.135 8.452 1.610 1.00 0.00 13 PRO A O 13
ATOM 15623 N N . TYR A 1 14 ? -13.843 9.944 0.595 1.00 0.00 14 TYR A N 13
ATOM 15624 C CA . TYR A 1 14 ? -12.615 9.353 1.171 1.00 0.00 14 TYR A CA 13
ATOM 15625 C C . TYR A 1 14 ? -12.632 9.472 2.688 1.00 0.00 14 TYR A C 13
ATOM 15626 O O . TYR A 1 14 ? -12.864 8.499 3.381 1.00 0.00 14 TYR A O 13
ATOM 15644 N N . THR A 1 15 ? -12.382 10.666 3.178 1.00 0.00 15 THR A N 13
ATOM 15645 C CA . THR A 1 15 ? -12.382 10.873 4.651 1.00 0.00 15 THR A CA 13
ATOM 15646 C C . THR A 1 15 ? -13.211 12.094 5.010 1.00 0.00 15 THR A C 13
ATOM 15647 O O . THR A 1 15 ? -13.778 12.735 4.148 1.00 0.00 15 THR A O 13
ATOM 15658 N N . LYS A 1 16 ? -13.270 12.397 6.272 1.00 0.00 16 LYS A N 13
ATOM 15659 C CA . LYS A 1 16 ? -14.060 13.572 6.693 1.00 0.00 16 LYS A CA 13
ATOM 15660 C C . LYS A 1 16 ? -13.198 14.818 6.711 1.00 0.00 16 LYS A C 13
ATOM 15661 O O . LYS A 1 16 ? -13.676 15.903 6.494 1.00 0.00 16 LYS A O 13
ATOM 15680 N N . VAL A 1 17 ? -11.934 14.632 6.932 1.00 0.00 17 VAL A N 13
ATOM 15681 C CA . VAL A 1 17 ? -11.023 15.790 6.968 1.00 0.00 17 VAL A CA 13
ATOM 15682 C C . VAL A 1 17 ? -10.647 16.150 5.565 1.00 0.00 17 VAL A C 13
ATOM 15683 O O . VAL A 1 17 ? -10.111 17.206 5.290 1.00 0.00 17 VAL A O 13
ATOM 15696 N N . GLN A 1 18 ? -10.950 15.250 4.703 1.00 0.00 18 GLN A N 13
ATOM 15697 C CA . GLN A 1 18 ? -10.652 15.441 3.289 1.00 0.00 18 GLN A CA 13
ATOM 15698 C C . GLN A 1 18 ? -11.699 16.339 2.640 1.00 0.00 18 GLN A C 13
ATOM 15699 O O . GLN A 1 18 ? -11.376 17.366 2.071 1.00 0.00 18 GLN A O 13
ATOM 15713 N N . LEU A 1 19 ? -12.937 15.938 2.737 1.00 0.00 19 LEU A N 13
ATOM 15714 C CA . LEU A 1 19 ? -14.017 16.754 2.134 1.00 0.00 19 LEU A CA 13
ATOM 15715 C C . LEU A 1 19 ? -14.283 17.982 2.979 1.00 0.00 19 LEU A C 13
ATOM 15716 O O . LEU A 1 19 ? -14.931 18.914 2.545 1.00 0.00 19 LEU A O 13
ATOM 15732 N N . LYS A 1 20 ? -13.778 17.962 4.176 1.00 0.00 20 LYS A N 13
ATOM 15733 C CA . LYS A 1 20 ? -13.986 19.113 5.066 1.00 0.00 20 LYS A CA 13
ATOM 15734 C C . LYS A 1 20 ? -12.995 20.203 4.729 1.00 0.00 20 LYS A C 13
ATOM 15735 O O . LYS A 1 20 ? -13.342 21.362 4.699 1.00 0.00 20 LYS A O 13
ATOM 15754 N N . GLU A 1 21 ? -11.773 19.815 4.455 1.00 0.00 21 GLU A N 13
ATOM 15755 C CA . GLU A 1 21 ? -10.762 20.838 4.119 1.00 0.00 21 GLU A CA 13
ATOM 15756 C C . GLU A 1 21 ? -10.997 21.375 2.718 1.00 0.00 21 GLU A C 13
ATOM 15757 O O . GLU A 1 21 ? -10.649 22.495 2.413 1.00 0.00 21 GLU A O 13
ATOM 15769 N N . LEU A 1 22 ? -11.583 20.565 1.888 1.00 0.00 22 LEU A N 13
ATOM 15770 C CA . LEU A 1 22 ? -11.847 21.014 0.504 1.00 0.00 22 LEU A CA 13
ATOM 15771 C C . LEU A 1 22 ? -13.028 21.985 0.463 1.00 0.00 22 LEU A C 13
ATOM 15772 O O . LEU A 1 22 ? -12.919 23.086 -0.043 1.00 0.00 22 LEU 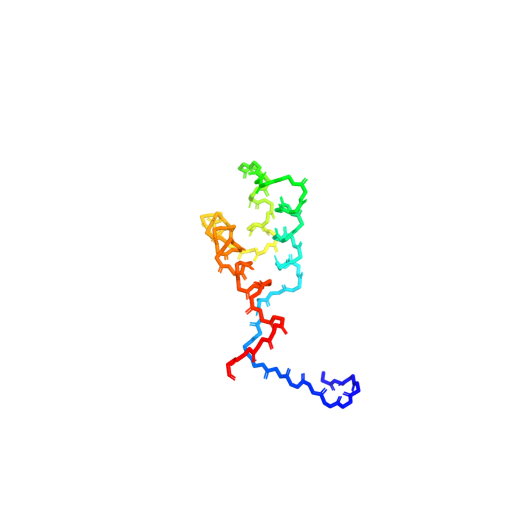A O 13
ATOM 15788 N N . GLU A 1 23 ? -14.128 21.559 1.019 1.00 0.00 23 GLU A N 13
ATOM 15789 C CA . GLU A 1 23 ? -15.337 22.425 1.029 1.00 0.00 23 GLU A CA 13
ATOM 15790 C C . GLU A 1 23 ? -15.173 23.635 1.943 1.00 0.00 23 GLU A C 13
ATOM 15791 O O . GLU A 1 23 ? -15.946 24.569 1.873 1.00 0.00 23 GLU A O 13
ATOM 15803 N N . ARG A 1 24 ? -14.178 23.608 2.782 1.00 0.00 24 ARG A N 13
ATOM 15804 C CA . ARG A 1 24 ? -13.985 24.766 3.692 1.00 0.00 24 ARG A CA 13
ATOM 15805 C C . ARG A 1 24 ? -13.168 25.838 3.007 1.00 0.00 24 ARG A C 13
ATOM 15806 O O . ARG A 1 24 ? -13.533 26.995 2.998 1.00 0.00 24 ARG A O 13
ATOM 15827 N N . GLU A 1 25 ? -12.073 25.430 2.443 1.00 0.00 25 GLU A N 13
ATOM 15828 C CA . GLU A 1 25 ? -11.210 26.402 1.751 1.00 0.00 25 GLU A CA 13
ATOM 15829 C C . GLU A 1 25 ? -11.897 26.947 0.509 1.00 0.00 25 GLU A C 13
ATOM 15830 O O . GLU A 1 25 ? -11.522 27.985 0.002 1.00 0.00 25 GLU A O 13
ATOM 15842 N N . TYR A 1 26 ? -12.894 26.243 0.034 1.00 0.00 26 TYR A N 13
ATOM 15843 C CA . TYR A 1 26 ? -13.599 26.737 -1.176 1.00 0.00 26 TYR A CA 13
ATOM 15844 C C . TYR A 1 26 ? -14.743 27.653 -0.772 1.00 0.00 26 TYR A C 13
ATOM 15845 O O . TYR A 1 26 ? -14.980 28.672 -1.390 1.00 0.00 26 TYR A O 13
ATOM 15863 N N . ALA A 1 27 ? -15.433 27.273 0.266 1.00 0.00 27 ALA A N 13
ATOM 15864 C CA . ALA A 1 27 ? -16.564 28.102 0.730 1.00 0.00 27 ALA A CA 13
ATOM 15865 C C . ALA A 1 27 ? -16.063 29.286 1.549 1.00 0.00 27 ALA A C 13
ATOM 15866 O O . ALA A 1 27 ? -16.817 30.182 1.872 1.00 0.00 27 ALA A O 13
ATOM 15873 N N . THR A 1 28 ? -14.796 29.270 1.872 1.00 0.00 28 THR A N 13
ATOM 15874 C CA . THR A 1 28 ? -14.237 30.386 2.666 1.00 0.00 28 THR A CA 13
ATOM 15875 C C . THR A 1 28 ? -13.906 31.573 1.772 1.00 0.00 28 THR A C 13
ATOM 15876 O O . THR A 1 28 ? -14.050 32.712 2.170 1.00 0.00 28 THR A O 13
ATOM 15887 N N . ASN A 1 29 ? -13.470 31.288 0.575 1.00 0.00 29 ASN A N 13
ATOM 15888 C CA . ASN A 1 29 ? -13.126 32.394 -0.351 1.00 0.00 29 ASN A CA 13
ATOM 15889 C C . ASN A 1 29 ? -13.214 31.945 -1.808 1.00 0.00 29 ASN A C 13
ATOM 15890 O O . ASN A 1 29 ? -14.228 32.120 -2.453 1.00 0.00 29 ASN A O 13
ATOM 15901 N N . LYS A 1 30 ? -12.146 31.369 -2.293 1.00 0.00 30 LYS A N 13
ATOM 15902 C CA . LYS A 1 30 ? -12.137 30.901 -3.703 1.00 0.00 30 LYS A CA 13
ATOM 15903 C C . LYS A 1 30 ? -11.055 29.862 -3.873 1.00 0.00 30 LYS A C 13
ATOM 15904 O O . LYS A 1 30 ? -11.280 28.797 -4.411 1.00 0.00 30 LYS A O 13
ATOM 15923 N N . PHE A 1 31 ? -9.894 30.203 -3.406 1.00 0.00 31 PHE A N 13
ATOM 15924 C CA . PHE A 1 31 ? -8.765 29.285 -3.506 1.00 0.00 31 PHE A CA 13
ATOM 15925 C C . PHE A 1 31 ? -7.832 29.524 -2.358 1.00 0.00 31 PHE A C 13
ATOM 15926 O O . PHE A 1 31 ? -7.885 30.563 -1.730 1.00 0.00 31 PHE A O 13
ATOM 15943 N N . ILE A 1 32 ? -6.987 28.572 -2.106 1.00 0.00 32 ILE A N 13
ATOM 15944 C CA . ILE A 1 32 ? -6.039 28.717 -0.995 1.00 0.00 32 ILE A CA 13
ATOM 15945 C C . ILE A 1 32 ? -4.608 28.948 -1.482 1.00 0.00 32 ILE A C 13
ATOM 15946 O O . ILE A 1 32 ? -4.274 28.674 -2.618 1.00 0.00 32 ILE A O 13
ATOM 15962 N N . THR A 1 33 ? -3.795 29.454 -0.591 1.00 0.00 33 THR A N 13
ATOM 15963 C CA . THR A 1 33 ? -2.376 29.738 -0.933 1.00 0.00 33 THR A CA 13
ATOM 15964 C C . THR A 1 33 ? -1.558 28.472 -1.106 1.00 0.00 33 THR A C 13
ATOM 15965 O O . THR A 1 33 ? -1.926 27.416 -0.638 1.00 0.00 33 THR A O 13
ATOM 15976 N N . LYS A 1 34 ? -0.444 28.621 -1.774 1.00 0.00 34 LYS A N 13
ATOM 15977 C CA . LYS A 1 34 ? 0.442 27.464 -2.012 1.00 0.00 34 LYS A CA 13
ATOM 15978 C C . LYS A 1 34 ? 0.653 26.658 -0.741 1.00 0.00 34 LYS A C 13
ATOM 15979 O O . LYS A 1 34 ? 0.668 25.443 -0.771 1.00 0.00 34 LYS A O 13
ATOM 15998 N N . ASP A 1 35 ? 0.812 27.340 0.356 1.00 0.00 35 ASP A N 13
ATOM 15999 C CA . ASP A 1 35 ? 1.020 26.614 1.629 1.00 0.00 35 ASP A CA 13
ATOM 16000 C C . ASP A 1 35 ? -0.300 26.053 2.118 1.00 0.00 35 ASP A C 13
ATOM 16001 O O . ASP A 1 35 ? -0.349 25.022 2.765 1.00 0.00 35 ASP A O 13
ATOM 16010 N N . LYS A 1 36 ? -1.352 26.740 1.789 1.00 0.00 36 LYS A N 13
ATOM 16011 C CA . LYS A 1 36 ? -2.685 26.283 2.214 1.00 0.00 36 LYS A CA 13
ATOM 16012 C C . LYS A 1 36 ? -3.155 25.100 1.367 1.00 0.00 36 LYS A C 13
ATOM 16013 O O . LYS A 1 36 ? -3.722 24.155 1.884 1.00 0.00 36 LYS A O 13
ATOM 16032 N N . ARG A 1 37 ? -2.917 25.162 0.081 1.00 0.00 37 ARG A N 13
ATOM 16033 C CA . ARG A 1 37 ? -3.354 24.033 -0.771 1.00 0.00 37 ARG A CA 13
ATOM 16034 C C . ARG A 1 37 ? -2.453 22.849 -0.509 1.00 0.00 37 ARG A C 13
ATOM 16035 O O . ARG A 1 37 ? -2.863 21.709 -0.601 1.00 0.00 37 ARG A O 13
ATOM 16056 N N . ARG A 1 38 ? -1.227 23.150 -0.176 1.00 0.00 38 ARG A N 13
ATOM 16057 C CA . ARG A 1 38 ? -0.267 22.074 0.106 1.00 0.00 38 ARG A CA 13
ATOM 16058 C C . ARG A 1 38 ? -0.592 21.447 1.443 1.00 0.00 38 ARG A C 13
ATOM 16059 O O . ARG A 1 38 ? -0.246 20.312 1.702 1.00 0.00 38 ARG A O 13
ATOM 16080 N N . ARG A 1 39 ? -1.260 22.206 2.281 1.00 0.00 39 ARG A N 13
ATOM 16081 C CA . ARG A 1 39 ? -1.617 21.666 3.602 1.00 0.00 39 ARG A CA 13
ATOM 16082 C C . ARG A 1 39 ? -2.641 20.594 3.392 1.00 0.00 39 ARG A C 13
ATOM 16083 O O . ARG A 1 39 ? -2.524 19.499 3.902 1.00 0.00 39 ARG A O 13
ATOM 16104 N N . ILE A 1 40 ? -3.637 20.931 2.624 1.00 0.00 40 ILE A N 13
ATOM 16105 C CA . ILE A 1 40 ? -4.692 19.955 2.348 1.00 0.00 40 ILE A CA 13
ATOM 16106 C C . ILE A 1 40 ? -4.044 18.672 1.876 1.00 0.00 40 ILE A C 13
ATOM 16107 O O . ILE A 1 40 ? -4.182 17.639 2.488 1.00 0.00 40 ILE A O 13
ATOM 16123 N N . SER A 1 41 ? -3.360 18.767 0.768 1.00 0.00 41 SER A N 13
ATOM 16124 C CA . SER A 1 41 ? -2.680 17.574 0.222 1.00 0.00 41 SER A CA 13
ATOM 16125 C C . SER A 1 41 ? -1.975 16.784 1.335 1.00 0.00 41 SER A C 13
ATOM 16126 O O . SER A 1 41 ? -2.003 15.571 1.351 1.00 0.00 41 SER A O 13
ATOM 16134 N N . ALA A 1 42 ? -1.347 17.493 2.244 1.00 0.00 42 ALA A N 13
ATOM 16135 C CA . ALA A 1 42 ? -0.639 16.798 3.351 1.00 0.00 42 ALA A CA 13
ATOM 16136 C C . ALA A 1 42 ? -1.636 16.307 4.373 1.00 0.00 42 ALA A C 13
ATOM 16137 O O . ALA A 1 42 ? -1.326 15.490 5.217 1.00 0.00 42 ALA A O 13
ATOM 16144 N N . THR A 1 43 ? -2.818 16.821 4.276 1.00 0.00 43 THR A N 13
ATOM 16145 C CA . THR A 1 43 ? -3.871 16.416 5.218 1.00 0.00 43 THR A CA 13
ATOM 16146 C C . THR A 1 43 ? -4.636 15.270 4.620 1.00 0.00 43 THR A C 13
ATOM 16147 O O . THR A 1 43 ? -5.015 14.333 5.293 1.00 0.00 43 THR A O 13
ATOM 16158 N N . THR A 1 44 ? -4.845 15.377 3.345 1.00 0.00 44 THR A N 13
ATOM 16159 C CA . THR A 1 44 ? -5.575 14.333 2.632 1.00 0.00 44 THR A CA 13
ATOM 16160 C C . THR A 1 44 ? -4.623 13.153 2.317 1.00 0.00 44 THR A C 13
ATOM 16161 O O . THR A 1 44 ? -5.060 12.032 2.163 1.00 0.00 44 THR A O 13
ATOM 16172 N N . ASN A 1 45 ? -3.325 13.468 2.211 1.00 0.00 45 ASN A N 13
ATOM 16173 C CA . ASN A 1 45 ? -2.269 12.415 1.917 1.00 0.00 45 ASN A CA 13
ATOM 16174 C C . ASN A 1 45 ? -1.953 12.133 0.422 1.00 0.00 45 ASN A C 13
ATOM 16175 O O . ASN A 1 45 ? -2.026 10.997 -0.004 1.00 0.00 45 ASN A O 13
ATOM 16186 N N . LEU A 1 46 ? -1.608 13.146 -0.351 1.00 0.00 46 LEU A N 13
ATOM 16187 C CA . LEU A 1 46 ? -1.286 12.863 -1.811 1.00 0.00 46 LEU A CA 13
ATOM 16188 C C . LEU A 1 46 ? -0.218 13.841 -2.313 1.00 0.00 46 LEU A C 13
ATOM 16189 O O . LEU A 1 46 ? 0.666 14.216 -1.567 1.00 0.00 46 LEU A O 13
ATOM 16205 N N . SER A 1 47 ? -0.303 14.244 -3.553 1.00 0.00 47 SER A N 13
ATOM 16206 C CA . SER A 1 47 ? 0.701 15.176 -4.068 1.00 0.00 47 SER A CA 13
ATOM 16207 C C . SER A 1 47 ? 0.348 16.580 -3.695 1.00 0.00 47 SER A C 13
ATOM 16208 O O . SER A 1 47 ? 0.432 16.967 -2.551 1.00 0.00 47 SER A O 13
ATOM 16216 N N . GLU A 1 48 ? -0.067 17.302 -4.661 1.00 0.00 48 GLU A N 13
ATOM 16217 C CA . GLU A 1 48 ? -0.441 18.681 -4.447 1.00 0.00 48 GLU A CA 13
ATOM 16218 C C . GLU A 1 48 ? -1.319 19.063 -5.594 1.00 0.00 48 GLU A C 13
ATOM 16219 O O . GLU A 1 48 ? -2.436 19.508 -5.412 1.00 0.00 48 GLU A O 13
ATOM 16231 N N . ARG A 1 49 ? -0.797 18.884 -6.782 1.00 0.00 49 ARG A N 13
ATOM 16232 C CA . ARG A 1 49 ? -1.590 19.220 -7.945 1.00 0.00 49 ARG A CA 13
ATOM 16233 C C . ARG A 1 49 ? -2.900 18.501 -7.778 1.00 0.00 49 ARG A C 13
ATOM 16234 O O . ARG A 1 49 ? -3.919 18.920 -8.278 1.00 0.00 49 ARG A O 13
ATOM 16255 N N . GLN A 1 50 ? -2.835 17.395 -7.041 1.00 0.00 50 GLN A N 13
ATOM 16256 C CA . GLN A 1 50 ? -4.051 16.612 -6.802 1.00 0.00 50 GLN A CA 13
ATOM 16257 C C . GLN A 1 50 ? -5.058 17.508 -6.129 1.00 0.00 50 GLN A C 13
ATOM 16258 O O . GLN A 1 50 ? -6.207 17.529 -6.494 1.00 0.00 50 GLN A O 13
ATOM 16272 N N . VAL A 1 51 ? -4.599 18.241 -5.137 1.00 0.00 51 VAL A N 13
ATOM 16273 C CA . VAL A 1 51 ? -5.523 19.150 -4.432 1.00 0.00 51 VAL A CA 13
ATOM 16274 C C . VAL A 1 51 ? -5.981 20.181 -5.417 1.00 0.00 51 VAL A C 13
ATOM 16275 O O . VAL A 1 51 ? -7.150 20.449 -5.566 1.00 0.00 51 VAL A O 13
ATOM 16288 N N . THR A 1 52 ? -5.028 20.739 -6.089 1.00 0.00 52 THR A N 13
ATOM 16289 C CA . THR A 1 52 ? -5.355 21.756 -7.083 1.00 0.00 52 THR A CA 13
ATOM 16290 C C . THR A 1 52 ? -6.387 21.172 -8.013 1.00 0.00 52 THR A C 13
ATOM 16291 O O . THR A 1 52 ? -7.329 21.826 -8.423 1.00 0.00 52 THR A O 13
ATOM 16302 N N . ILE A 1 53 ? -6.179 19.923 -8.317 1.00 0.00 53 ILE A N 13
ATOM 16303 C CA . ILE A 1 53 ? -7.097 19.212 -9.207 1.00 0.00 53 ILE A CA 13
ATOM 16304 C C . ILE A 1 53 ? -8.362 18.913 -8.430 1.00 0.00 53 ILE A C 13
ATOM 16305 O O . ILE A 1 53 ? -9.448 18.897 -8.973 1.00 0.00 53 ILE A O 13
ATOM 16321 N N . TRP A 1 54 ? -8.187 18.681 -7.152 1.00 0.00 54 TRP A N 13
ATOM 16322 C CA . TRP A 1 54 ? -9.339 18.385 -6.302 1.00 0.00 54 TRP A CA 13
ATOM 16323 C C . TRP A 1 54 ? -10.233 19.576 -6.367 1.00 0.00 54 TRP A C 13
ATOM 16324 O O . TRP A 1 54 ? -11.437 19.463 -6.478 1.00 0.00 54 TRP A O 13
ATOM 16345 N N . PHE A 1 55 ? -9.623 20.730 -6.321 1.00 0.00 55 PHE A N 13
ATOM 16346 C CA . PHE A 1 55 ? -10.437 21.941 -6.385 1.00 0.00 55 PHE A CA 13
ATOM 16347 C C . PHE A 1 55 ? -11.166 22.006 -7.725 1.00 0.00 55 PHE A C 13
ATOM 16348 O O . PHE A 1 55 ? -12.296 22.446 -7.804 1.00 0.00 55 PHE A O 13
ATOM 16365 N N . GLN A 1 56 ? -10.502 21.557 -8.758 1.00 0.00 56 GLN A N 13
ATOM 16366 C CA . GLN A 1 56 ? -11.136 21.580 -10.103 1.00 0.00 56 GLN A CA 13
ATOM 16367 C C . GLN A 1 56 ? -12.250 20.558 -10.175 1.00 0.00 56 GLN A C 13
ATOM 16368 O O . GLN A 1 56 ? -13.218 20.736 -10.886 1.00 0.00 56 GLN A O 13
ATOM 16382 N N . ASN A 1 57 ? -12.093 19.493 -9.435 1.00 0.00 57 ASN A N 13
ATOM 16383 C CA . ASN A 1 57 ? -13.130 18.457 -9.447 1.00 0.00 57 ASN A CA 13
ATOM 16384 C C . ASN A 1 57 ? -14.259 18.961 -8.626 1.00 0.00 57 ASN A C 13
ATOM 16385 O O . ASN A 1 57 ? -15.387 18.538 -8.750 1.00 0.00 57 ASN A O 13
ATOM 16396 N N . ARG A 1 58 ? -13.919 19.872 -7.783 1.00 0.00 58 ARG A N 13
ATOM 16397 C CA . ARG A 1 58 ? -14.913 20.460 -6.920 1.00 0.00 58 ARG A CA 13
ATOM 16398 C C . ARG A 1 58 ? -15.647 21.517 -7.720 1.00 0.00 58 ARG A C 13
ATOM 16399 O O . ARG A 1 58 ? -16.764 21.891 -7.404 1.00 0.00 58 ARG A O 13
ATOM 16420 N N . ARG A 1 59 ? -14.998 21.970 -8.781 1.00 0.00 59 ARG A N 13
ATOM 16421 C CA . ARG A 1 59 ? -15.634 23.000 -9.627 1.00 0.00 59 ARG A CA 13
ATOM 16422 C C . ARG A 1 59 ? -16.505 22.284 -10.613 1.00 0.00 59 ARG A C 13
ATOM 16423 O O . ARG A 1 59 ? -17.474 22.812 -11.122 1.00 0.00 59 ARG A O 13
ATOM 16444 N N . VAL A 1 60 ? -16.127 21.068 -10.850 1.00 0.00 60 VAL A N 13
ATOM 16445 C CA . VAL A 1 60 ? -16.865 20.224 -11.783 1.00 0.00 60 VAL A CA 13
ATOM 16446 C C . VAL A 1 60 ? -18.043 19.610 -11.042 1.00 0.00 60 VAL A C 13
ATOM 16447 O O . VAL A 1 60 ? -19.006 19.167 -11.638 1.00 0.00 60 VAL A O 13
ATOM 16460 N N . LYS A 1 61 ? -17.928 19.604 -9.735 1.00 0.00 61 LYS A N 13
ATOM 16461 C CA . LYS A 1 61 ? -19.005 19.037 -8.899 1.00 0.00 61 LYS A CA 13
ATOM 16462 C C . LYS A 1 61 ? -20.085 20.084 -8.670 1.00 0.00 61 LYS A C 13
ATOM 16463 O O . LYS A 1 61 ? -21.246 19.760 -8.518 1.00 0.00 61 LYS A O 13
ATOM 16482 N N . GLU A 1 62 ? -19.679 21.332 -8.648 1.00 0.00 62 GLU A N 13
ATOM 16483 C CA . GLU A 1 62 ? -20.665 22.413 -8.433 1.00 0.00 62 GLU A CA 13
ATOM 16484 C C . GLU A 1 62 ? -21.658 22.424 -9.569 1.00 0.00 62 GLU A C 13
ATOM 16485 O O . GLU A 1 62 ? -22.809 22.771 -9.398 1.00 0.00 62 GLU A O 13
ATOM 16497 N N . LYS A 1 63 ? -21.188 22.041 -10.719 1.00 0.00 63 LYS A N 13
ATOM 16498 C CA . LYS A 1 63 ? -22.077 22.017 -11.890 1.00 0.00 63 LYS A CA 13
ATOM 16499 C C . LYS A 1 63 ? -23.106 20.911 -11.763 1.00 0.00 63 LYS A C 13
ATOM 16500 O O . LYS A 1 63 ? -24.247 21.077 -12.147 1.00 0.00 63 LYS A O 13
ATOM 16519 N N . LYS A 1 64 ? -22.692 19.801 -11.226 1.00 0.00 64 LYS A N 13
ATOM 16520 C CA . LYS A 1 64 ? -23.643 18.683 -11.071 1.00 0.00 64 LYS A CA 13
ATOM 16521 C C . LYS A 1 64 ? -24.659 19.016 -9.994 1.00 0.00 64 LYS A C 13
ATOM 16522 O O . LYS A 1 64 ? -25.430 18.171 -9.583 1.00 0.00 64 LYS A O 13
ATOM 16541 N N . VAL A 1 65 ? -24.636 20.256 -9.549 1.00 0.00 65 VAL A N 13
ATOM 16542 C CA . VAL A 1 65 ? -25.598 20.677 -8.489 1.00 0.00 65 VAL A CA 13
ATOM 16543 C C . VAL A 1 65 ? -26.212 22.038 -8.820 1.00 0.00 65 VAL A C 13
ATOM 16544 O O . VAL A 1 65 ? -27.402 22.235 -8.674 1.00 0.00 65 VAL A O 13
ATOM 16557 N N . ILE A 1 66 ? -25.392 22.951 -9.256 1.00 0.00 66 ILE A N 13
ATOM 16558 C CA . ILE A 1 66 ? -25.922 24.291 -9.596 1.00 0.00 66 ILE A CA 13
ATOM 16559 C C . ILE A 1 66 ? -26.576 24.269 -10.978 1.00 0.00 66 ILE A C 13
ATOM 16560 O O . ILE A 1 66 ? -27.526 24.986 -11.230 1.00 0.00 66 ILE A O 13
ATOM 16576 N N . ASN A 1 67 ? -26.050 23.433 -11.842 1.00 0.00 67 ASN A N 13
ATOM 16577 C CA . ASN A 1 67 ? -26.611 23.326 -13.219 1.00 0.00 67 ASN A CA 13
ATOM 16578 C C . ASN A 1 67 ? -27.328 21.988 -13.381 1.00 0.00 67 ASN A C 13
ATOM 16579 O O . ASN A 1 67 ? -26.746 21.046 -13.861 1.00 0.00 67 ASN A O 13
ATOM 16590 N N . LYS A 1 68 ? -28.591 21.969 -12.951 1.00 0.00 68 LYS A N 13
ATOM 16591 C CA . LYS A 1 68 ? -29.471 20.726 -13.025 1.00 0.00 68 LYS A CA 13
ATOM 16592 C C . LYS A 1 68 ? -29.660 20.141 -11.634 1.00 0.00 68 LYS A C 13
ATOM 16593 O O . LYS A 1 68 ? -28.961 19.227 -11.240 1.00 0.00 68 LYS A O 13
ATOM 16612 N N . LEU A 1 69 ? -30.608 20.678 -10.911 1.00 0.00 69 LEU A N 13
ATOM 16613 C CA . LEU A 1 69 ? -30.861 20.168 -9.539 1.00 0.00 69 LEU A CA 13
ATOM 16614 C C . LEU A 1 69 ? -31.951 19.101 -9.546 1.00 0.00 69 LEU A C 13
ATOM 16615 O O . LEU A 1 69 ? -32.807 19.089 -10.407 1.00 0.00 69 LEU A O 13
ATOM 16631 N N . LYS A 1 70 ? -31.897 18.226 -8.578 1.00 0.00 70 LYS A N 13
ATOM 16632 C CA . LYS A 1 70 ? -32.916 17.153 -8.507 1.00 0.00 70 LYS A CA 13
ATOM 16633 C C . LYS A 1 70 ? -33.080 16.664 -7.072 1.00 0.00 70 LYS A C 13
ATOM 16634 O O . LYS A 1 70 ? -34.173 16.662 -6.538 1.00 0.00 70 LYS A O 13
ATOM 16653 N N . THR A 1 71 ? -31.981 16.261 -6.478 1.00 0.00 71 THR A N 13
ATOM 16654 C CA . THR A 1 71 ? -32.028 15.763 -5.075 1.00 0.00 71 THR A CA 13
ATOM 16655 C C . THR A 1 71 ? -31.125 16.593 -4.175 1.00 0.00 71 THR A C 13
ATOM 16656 O O . THR A 1 71 ? -31.094 16.402 -2.976 1.00 0.00 71 THR A O 13
ATOM 16667 N N . THR A 1 72 ? -30.403 17.505 -4.767 1.00 0.00 72 THR A N 13
ATOM 16668 C CA . THR A 1 72 ? -29.499 18.349 -3.953 1.00 0.00 72 THR A CA 13
ATOM 16669 C C . THR A 1 72 ? -28.709 17.490 -2.979 1.00 0.00 72 THR A C 13
ATOM 16670 O O . THR A 1 72 ? -28.324 17.940 -1.917 1.00 0.00 72 THR A O 13
ATOM 16681 N N . SER A 1 73 ? -28.487 16.261 -3.356 1.00 0.00 73 SER A N 13
ATOM 16682 C CA . SER A 1 73 ? -27.724 15.351 -2.470 1.00 0.00 73 SER A CA 13
ATOM 16683 C C . SER A 1 73 ? -27.192 14.155 -3.253 1.00 0.00 73 SER A C 13
ATOM 16684 O O . SER A 1 73 ? -25.982 13.997 -3.242 1.00 0.00 73 SER A O 13
ATOM 16693 N N . MET A 1 1 ? -32.788 -13.270 -13.520 1.00 0.00 1 MET A N 14
ATOM 16694 C CA . MET A 1 1 ? -31.991 -12.017 -13.410 1.00 0.00 1 MET A CA 14
ATOM 16695 C C . MET A 1 1 ? -31.107 -12.070 -12.164 1.00 0.00 1 MET A C 14
ATOM 16696 O O . MET A 1 1 ? -30.811 -11.054 -11.567 1.00 0.00 1 MET A O 14
ATOM 16699 N N . SER A 1 2 ? -30.701 -13.254 -11.795 1.00 0.00 2 SER A N 14
ATOM 16700 C CA . SER A 1 2 ? -29.840 -13.385 -10.595 1.00 0.00 2 SER A CA 14
ATOM 16701 C C . SER A 1 2 ? -28.550 -12.592 -10.769 1.00 0.00 2 SER A C 14
ATOM 16702 O O . SER A 1 2 ? -27.635 -13.028 -11.438 1.00 0.00 2 SER A O 14
ATOM 16710 N N . HIS A 1 3 ? -28.504 -11.437 -10.162 1.00 0.00 3 HIS A N 14
ATOM 16711 C CA . HIS A 1 3 ? -27.288 -10.597 -10.277 1.00 0.00 3 HIS A CA 14
ATOM 16712 C C . HIS A 1 3 ? -27.136 -9.702 -9.050 1.00 0.00 3 HIS A C 14
ATOM 16713 O O . HIS A 1 3 ? -28.112 -9.258 -8.479 1.00 0.00 3 HIS A O 14
ATOM 16727 N N . MET A 1 4 ? -25.914 -9.455 -8.668 1.00 0.00 4 MET A N 14
ATOM 16728 C CA . MET A 1 4 ? -25.682 -8.592 -7.482 1.00 0.00 4 MET A CA 14
ATOM 16729 C C . MET A 1 4 ? -24.247 -8.093 -7.456 1.00 0.00 4 MET A C 14
ATOM 16730 O O . MET A 1 4 ? -23.985 -6.956 -7.114 1.00 0.00 4 MET A O 14
ATOM 16744 N N . LEU A 1 5 ? -23.340 -8.953 -7.819 1.00 0.00 5 LEU A N 14
ATOM 16745 C CA . LEU A 1 5 ? -21.917 -8.549 -7.822 1.00 0.00 5 LEU A CA 14
ATOM 16746 C C . LEU A 1 5 ? -21.403 -8.394 -6.399 1.00 0.00 5 LEU A C 14
ATOM 16747 O O . LEU A 1 5 ? -20.504 -7.618 -6.140 1.00 0.00 5 LEU A O 14
ATOM 16763 N N . GLU A 1 6 ? -21.985 -9.137 -5.498 1.00 0.00 6 GLU A N 14
ATOM 16764 C CA . GLU A 1 6 ? -21.544 -9.048 -4.086 1.00 0.00 6 GLU A CA 14
ATOM 16765 C C . GLU A 1 6 ? -21.948 -7.714 -3.477 1.00 0.00 6 GLU A C 14
ATOM 16766 O O . GLU A 1 6 ? -22.529 -6.876 -4.138 1.00 0.00 6 GLU A O 14
ATOM 16778 N N . GLY A 1 7 ? -21.635 -7.540 -2.223 1.00 0.00 7 GLY A N 14
ATOM 16779 C CA . GLY A 1 7 ? -21.996 -6.261 -1.551 1.00 0.00 7 GLY A CA 14
ATOM 16780 C C . GLY A 1 7 ? -21.637 -5.073 -2.445 1.00 0.00 7 GLY A C 14
ATOM 16781 O O . GLY A 1 7 ? -20.819 -5.189 -3.337 1.00 0.00 7 GLY A O 14
ATOM 16785 N N . ARG A 1 8 ? -22.257 -3.954 -2.188 1.00 0.00 8 ARG A N 14
ATOM 16786 C CA . ARG A 1 8 ? -21.964 -2.755 -3.010 1.00 0.00 8 ARG A CA 14
ATOM 16787 C C . ARG A 1 8 ? -20.560 -2.239 -2.729 1.00 0.00 8 ARG A C 14
ATOM 16788 O O . ARG A 1 8 ? -20.295 -1.696 -1.674 1.00 0.00 8 ARG A O 14
ATOM 16809 N N . LYS A 1 9 ? -19.684 -2.417 -3.678 1.00 0.00 9 LYS A N 14
ATOM 16810 C CA . LYS A 1 9 ? -18.294 -1.942 -3.482 1.00 0.00 9 LYS A CA 14
ATOM 16811 C C . LYS A 1 9 ? -18.202 -0.438 -3.702 1.00 0.00 9 LYS A C 14
ATOM 16812 O O . LYS A 1 9 ? -17.439 0.026 -4.525 1.00 0.00 9 LYS A O 14
ATOM 16831 N N . LYS A 1 10 ? -18.981 0.301 -2.958 1.00 0.00 10 LYS A N 14
ATOM 16832 C CA . LYS A 1 10 ? -18.949 1.775 -3.114 1.00 0.00 10 LYS A CA 14
ATOM 16833 C C . LYS A 1 10 ? -17.611 2.337 -2.649 1.00 0.00 10 LYS A C 14
ATOM 16834 O O . LYS A 1 10 ? -17.185 2.092 -1.536 1.00 0.00 10 LYS A O 14
ATOM 16853 N N . ARG A 1 11 ? -16.973 3.081 -3.509 1.00 0.00 11 ARG A N 14
ATOM 16854 C CA . ARG A 1 11 ? -15.662 3.668 -3.134 1.00 0.00 11 ARG A CA 14
ATOM 16855 C C . ARG A 1 11 ? -15.848 4.899 -2.258 1.00 0.00 11 ARG A C 14
ATOM 16856 O O . ARG A 1 11 ? -16.904 5.499 -2.241 1.00 0.00 11 ARG A O 14
ATOM 16877 N N . VAL A 1 12 ? -14.816 5.255 -1.545 1.00 0.00 12 VAL A N 14
ATOM 16878 C CA . VAL A 1 12 ? -14.917 6.441 -0.666 1.00 0.00 12 VAL A CA 14
ATOM 16879 C C . VAL A 1 12 ? -13.522 7.064 -0.433 1.00 0.00 12 VAL A C 14
ATOM 16880 O O . VAL A 1 12 ? -12.554 6.353 -0.237 1.00 0.00 12 VAL A O 14
ATOM 16893 N N . PRO A 1 13 ? -13.446 8.394 -0.463 1.00 0.00 13 PRO A N 14
ATOM 16894 C CA . PRO A 1 13 ? -12.176 9.094 -0.255 1.00 0.00 13 PRO A CA 14
ATOM 16895 C C . PRO A 1 13 ? -11.479 8.647 1.033 1.00 0.00 13 PRO A C 14
ATOM 16896 O O . PRO A 1 13 ? -12.058 7.957 1.847 1.00 0.00 13 PRO A O 14
ATOM 16907 N N . TYR A 1 14 ? -10.243 9.060 1.189 1.00 0.00 14 TYR A N 14
ATOM 16908 C CA . TYR A 1 14 ? -9.485 8.675 2.411 1.00 0.00 14 TYR A CA 14
ATOM 16909 C C . TYR A 1 14 ? -10.351 8.798 3.657 1.00 0.00 14 TYR A C 14
ATOM 16910 O O . TYR A 1 14 ? -10.757 7.804 4.228 1.00 0.00 14 TYR A O 14
ATOM 16928 N N . THR A 1 15 ? -10.613 10.018 4.059 1.00 0.00 15 THR A N 14
ATOM 16929 C CA . THR A 1 15 ? -11.452 10.233 5.267 1.00 0.00 15 THR A CA 14
ATOM 16930 C C . THR A 1 15 ? -12.482 11.324 5.015 1.00 0.00 15 THR A C 14
ATOM 16931 O O . THR A 1 15 ? -12.689 11.740 3.894 1.00 0.00 15 THR A O 14
ATOM 16942 N N . LYS A 1 16 ? -13.113 11.760 6.063 1.00 0.00 16 LYS A N 14
ATOM 16943 C CA . LYS A 1 16 ? -14.128 12.818 5.913 1.00 0.00 16 LYS A CA 14
ATOM 16944 C C . LYS A 1 16 ? -13.484 14.185 6.064 1.00 0.00 16 LYS A C 14
ATOM 16945 O O . LYS A 1 16 ? -13.878 15.133 5.419 1.00 0.00 16 LYS A O 14
ATOM 16964 N N . VAL A 1 17 ? -12.491 14.261 6.916 1.00 0.00 17 VAL A N 14
ATOM 16965 C CA . VAL A 1 17 ? -11.808 15.557 7.120 1.00 0.00 17 VAL A CA 14
ATOM 16966 C C . VAL A 1 17 ? -11.169 15.970 5.817 1.00 0.00 17 VAL A C 14
ATOM 16967 O O . VAL A 1 17 ? -10.699 17.075 5.654 1.00 0.00 17 VAL A O 14
ATOM 16980 N N . GLN A 1 18 ? -11.175 15.044 4.915 1.00 0.00 18 GLN A N 14
ATOM 16981 C CA . GLN A 1 18 ? -10.593 15.273 3.581 1.00 0.00 18 GLN A CA 14
ATOM 16982 C C . GLN A 1 18 ? -11.559 16.059 2.708 1.00 0.00 18 GLN A C 14
ATOM 16983 O O . GLN A 1 18 ? -11.263 17.160 2.281 1.00 0.00 18 GLN A O 14
ATOM 16997 N N . LEU A 1 19 ? -12.705 15.489 2.464 1.00 0.00 19 LEU A N 14
ATOM 16998 C CA . LEU A 1 19 ? -13.694 16.203 1.619 1.00 0.00 19 LEU A CA 14
ATOM 16999 C C . LEU A 1 19 ? -14.267 17.394 2.374 1.00 0.00 19 LEU A C 14
ATOM 17000 O O . LEU A 1 19 ? -14.889 18.270 1.794 1.00 0.00 19 LEU A O 14
ATOM 17016 N N . LYS A 1 20 ? -14.034 17.418 3.660 1.00 0.00 20 LYS A N 14
ATOM 17017 C CA . LYS A 1 20 ? -14.557 18.541 4.466 1.00 0.00 20 LYS A CA 14
ATOM 17018 C C . LYS A 1 20 ? -13.612 19.715 4.383 1.00 0.00 20 LYS A C 14
ATOM 17019 O O . LYS A 1 20 ? -14.033 20.835 4.217 1.00 0.00 20 LYS A O 14
ATOM 17038 N N . GLU A 1 21 ? -12.338 19.445 4.489 1.00 0.00 21 GLU A N 14
ATOM 17039 C CA . GLU A 1 21 ? -11.380 20.558 4.413 1.00 0.00 21 GLU A CA 14
ATOM 17040 C C . GLU A 1 21 ? -11.397 21.151 3.018 1.00 0.00 21 GLU A C 14
ATOM 17041 O O . GLU A 1 21 ? -11.086 22.309 2.825 1.00 0.00 21 GLU A O 14
ATOM 17053 N N . LEU A 1 22 ? -11.770 20.340 2.065 1.00 0.00 22 LEU A N 14
ATOM 17054 C CA . LEU A 1 22 ? -11.820 20.830 0.669 1.00 0.00 22 LEU A CA 14
ATOM 17055 C C . LEU A 1 22 ? -12.975 21.809 0.478 1.00 0.00 22 LEU A C 14
ATOM 17056 O O . LEU A 1 22 ? -12.791 22.904 -0.013 1.00 0.00 22 LEU A O 14
ATOM 17072 N N . GLU A 1 23 ? -14.148 21.395 0.880 1.00 0.00 23 GLU A N 14
ATOM 17073 C CA . GLU A 1 23 ? -15.331 22.285 0.729 1.00 0.00 23 GLU A CA 14
ATOM 17074 C C . GLU A 1 23 ? -15.259 23.450 1.701 1.00 0.00 23 GLU A C 14
ATOM 17075 O O . GLU A 1 23 ? -15.990 24.414 1.581 1.00 0.00 23 GLU A O 14
ATOM 17087 N N . ARG A 1 24 ? -14.372 23.348 2.639 1.00 0.00 24 ARG A N 14
ATOM 17088 C CA . ARG A 1 24 ? -14.237 24.436 3.629 1.00 0.00 24 ARG A CA 14
ATOM 17089 C C . ARG A 1 24 ? -13.321 25.525 3.107 1.00 0.00 24 ARG A C 14
ATOM 17090 O O . ARG A 1 24 ? -13.677 26.686 3.081 1.00 0.00 24 ARG A O 14
ATOM 17111 N N . GLU A 1 25 ? -12.156 25.128 2.694 1.00 0.00 25 GLU A N 14
ATOM 17112 C CA . GLU A 1 25 ? -11.196 26.119 2.169 1.00 0.00 25 GLU A CA 14
ATOM 17113 C C . GLU A 1 25 ? -11.672 26.663 0.834 1.00 0.00 25 GLU A C 14
ATOM 17114 O O . GLU A 1 25 ? -11.214 27.692 0.381 1.00 0.00 25 GLU A O 14
ATOM 17126 N N . TYR A 1 26 ? -12.586 25.963 0.225 1.00 0.00 26 TYR A N 14
ATOM 17127 C CA . TYR A 1 26 ? -13.100 26.432 -1.081 1.00 0.00 26 TYR A CA 14
ATOM 17128 C C . TYR A 1 26 ? -14.301 27.334 -0.867 1.00 0.00 26 TYR A C 14
ATOM 17129 O O . TYR A 1 26 ? -14.488 28.310 -1.567 1.00 0.00 26 TYR A O 14
ATOM 17147 N N . ALA A 1 27 ? -15.095 26.992 0.112 1.00 0.00 27 ALA A N 14
ATOM 17148 C CA . ALA A 1 27 ? -16.292 27.809 0.402 1.00 0.00 27 ALA A CA 14
ATOM 17149 C C . ALA A 1 27 ? -15.909 29.039 1.217 1.00 0.00 27 ALA A C 14
ATOM 17150 O O . ALA A 1 27 ? -16.710 29.931 1.416 1.00 0.00 27 ALA A O 14
ATOM 17157 N N . THR A 1 28 ? -14.683 29.065 1.678 1.00 0.00 28 THR A N 14
ATOM 17158 C CA . THR A 1 28 ? -14.232 30.224 2.478 1.00 0.00 28 THR A CA 14
ATOM 17159 C C . THR A 1 28 ? -13.899 31.401 1.573 1.00 0.00 28 THR A C 14
ATOM 17160 O O . THR A 1 28 ? -14.178 32.537 1.900 1.00 0.00 28 THR A O 14
ATOM 17171 N N . ASN A 1 29 ? -13.307 31.107 0.446 1.00 0.00 29 ASN A N 14
ATOM 17172 C CA . ASN A 1 29 ? -12.948 32.200 -0.496 1.00 0.00 29 ASN A CA 14
ATOM 17173 C C . ASN A 1 29 ? -13.072 31.730 -1.939 1.00 0.00 29 ASN A C 14
ATOM 17174 O O . ASN A 1 29 ? -14.079 31.941 -2.583 1.00 0.00 29 ASN A O 14
ATOM 17185 N N . LYS A 1 30 ? -12.041 31.101 -2.415 1.00 0.00 30 LYS A N 14
ATOM 17186 C CA . LYS A 1 30 ? -12.060 30.602 -3.809 1.00 0.00 30 LYS A CA 14
ATOM 17187 C C . LYS A 1 30 ? -10.921 29.629 -4.004 1.00 0.00 30 LYS A C 14
ATOM 17188 O O . LYS A 1 30 ? -11.114 28.516 -4.451 1.00 0.00 30 LYS A O 14
ATOM 17207 N N . PHE A 1 31 ? -9.746 30.067 -3.665 1.00 0.00 31 PHE A N 14
ATOM 17208 C CA . PHE A 1 31 ? -8.584 29.196 -3.814 1.00 0.00 31 PHE A CA 14
ATOM 17209 C C . PHE A 1 31 ? -7.547 29.546 -2.781 1.00 0.00 31 PHE A C 14
ATOM 17210 O O . PHE A 1 31 ? -7.496 30.664 -2.306 1.00 0.00 31 PHE A O 14
ATOM 17227 N N . ILE A 1 32 ? -6.738 28.588 -2.456 1.00 0.00 32 ILE A N 14
ATOM 17228 C CA . ILE A 1 32 ? -5.688 28.815 -1.454 1.00 0.00 32 ILE A CA 14
ATOM 17229 C C . ILE A 1 32 ? -4.305 28.910 -2.112 1.00 0.00 32 ILE A C 14
ATOM 17230 O O . ILE A 1 32 ? -4.106 28.466 -3.224 1.00 0.00 32 ILE A O 14
ATOM 17246 N N . THR A 1 33 ? -3.377 29.485 -1.403 1.00 0.00 33 THR A N 14
ATOM 17247 C CA . THR A 1 33 ? -2.004 29.632 -1.951 1.00 0.00 33 THR A CA 14
ATOM 17248 C C . THR A 1 33 ? -1.283 28.304 -2.036 1.00 0.00 33 THR A C 14
ATOM 17249 O O . THR A 1 33 ? -1.640 27.351 -1.374 1.00 0.00 33 THR A O 14
ATOM 17260 N N . LYS A 1 34 ? -0.267 28.271 -2.854 1.00 0.00 34 LYS A N 14
ATOM 17261 C CA . LYS A 1 34 ? 0.506 27.025 -3.012 1.00 0.00 34 LYS A CA 14
ATOM 17262 C C . LYS A 1 34 ? 0.823 26.418 -1.655 1.00 0.00 34 LYS A C 14
ATOM 17263 O O . LYS A 1 34 ? 0.752 25.217 -1.471 1.00 0.00 34 LYS A O 14
ATOM 17282 N N . ASP A 1 35 ? 1.166 27.262 -0.725 1.00 0.00 35 ASP A N 14
ATOM 17283 C CA . ASP A 1 35 ? 1.489 26.755 0.621 1.00 0.00 35 ASP A CA 14
ATOM 17284 C C . ASP A 1 35 ? 0.223 26.325 1.332 1.00 0.00 35 ASP A C 14
ATOM 17285 O O . ASP A 1 35 ? 0.216 25.369 2.076 1.00 0.00 35 ASP A O 14
ATOM 17294 N N . LYS A 1 36 ? -0.835 27.035 1.079 1.00 0.00 36 LYS A N 14
ATOM 17295 C CA . LYS A 1 36 ? -2.111 26.689 1.729 1.00 0.00 36 LYS A CA 14
ATOM 17296 C C . LYS A 1 36 ? -2.692 25.381 1.168 1.00 0.00 36 LYS A C 14
ATOM 17297 O O . LYS A 1 36 ? -3.133 24.518 1.925 1.00 0.00 36 LYS A O 14
ATOM 17316 N N . ARG A 1 37 ? -2.679 25.229 -0.137 1.00 0.00 37 ARG A N 14
ATOM 17317 C CA . ARG A 1 37 ? -3.231 23.979 -0.692 1.00 0.00 37 ARG A CA 14
ATOM 17318 C C . ARG A 1 37 ? -2.411 22.827 -0.172 1.00 0.00 37 ARG A C 14
ATOM 17319 O O . ARG A 1 37 ? -2.909 21.736 0.020 1.00 0.00 37 ARG A O 14
ATOM 17340 N N . ARG A 1 38 ? -1.148 23.094 0.052 1.00 0.00 38 ARG A N 14
ATOM 17341 C CA . ARG A 1 38 ? -0.276 22.031 0.562 1.00 0.00 38 ARG A CA 14
ATOM 17342 C C . ARG A 1 38 ? -0.750 21.591 1.931 1.00 0.00 38 ARG A C 14
ATOM 17343 O O . ARG A 1 38 ? -0.625 20.438 2.285 1.00 0.00 38 ARG A O 14
ATOM 17364 N N . ARG A 1 39 ? -1.297 22.518 2.697 1.00 0.00 39 ARG A N 14
ATOM 17365 C CA . ARG A 1 39 ? -1.770 22.116 4.035 1.00 0.00 39 ARG A CA 14
ATOM 17366 C C . ARG A 1 39 ? -2.797 21.061 3.838 1.00 0.00 39 ARG A C 14
ATOM 17367 O O . ARG A 1 39 ? -2.820 20.069 4.532 1.00 0.00 39 ARG A O 14
ATOM 17388 N N . ILE A 1 40 ? -3.648 21.289 2.875 1.00 0.00 40 ILE A N 14
ATOM 17389 C CA . ILE A 1 40 ? -4.693 20.288 2.612 1.00 0.00 40 ILE A CA 14
ATOM 17390 C C . ILE A 1 40 ? -4.021 18.995 2.203 1.00 0.00 40 ILE A C 14
ATOM 17391 O O . ILE A 1 40 ? -4.037 18.024 2.922 1.00 0.00 40 ILE A O 14
ATOM 17407 N N . SER A 1 41 ? -3.457 18.997 1.032 1.00 0.00 41 SER A N 14
ATOM 17408 C CA . SER A 1 41 ? -2.782 17.780 0.574 1.00 0.00 41 SER A CA 14
ATOM 17409 C C . SER A 1 41 ? -1.906 17.194 1.686 1.00 0.00 41 SER A C 14
ATOM 17410 O O . SER A 1 41 ? -1.787 15.992 1.819 1.00 0.00 41 SER A O 14
ATOM 17418 N N . ALA A 1 42 ? -1.308 18.057 2.469 1.00 0.00 42 ALA A N 14
ATOM 17419 C CA . ALA A 1 42 ? -0.442 17.560 3.566 1.00 0.00 42 ALA A CA 14
ATOM 17420 C C . ALA A 1 42 ? -1.271 16.982 4.706 1.00 0.00 42 ALA A C 14
ATOM 17421 O O . ALA A 1 42 ? -0.764 16.236 5.522 1.00 0.00 42 ALA A O 14
ATOM 17428 N N . THR A 1 43 ? -2.535 17.331 4.744 1.00 0.00 43 THR A N 14
ATOM 17429 C CA . THR A 1 43 ? -3.395 16.799 5.832 1.00 0.00 43 THR A CA 14
ATOM 17430 C C . THR A 1 43 ? -4.074 15.549 5.346 1.00 0.00 43 THR A C 14
ATOM 17431 O O . THR A 1 43 ? -4.278 14.610 6.087 1.00 0.00 43 THR A O 14
ATOM 17442 N N . THR A 1 44 ? -4.412 15.561 4.087 1.00 0.00 44 THR A N 14
ATOM 17443 C CA . THR A 1 44 ? -5.080 14.390 3.508 1.00 0.00 44 THR A CA 14
ATOM 17444 C C . THR A 1 44 ? -4.047 13.283 3.212 1.00 0.00 44 THR A C 14
ATOM 17445 O O . THR A 1 44 ? -4.392 12.121 3.125 1.00 0.00 44 THR A O 14
ATOM 17456 N N . ASN A 1 45 ? -2.793 13.700 3.040 1.00 0.00 45 ASN A N 14
ATOM 17457 C CA . ASN A 1 45 ? -1.670 12.721 2.756 1.00 0.00 45 ASN A CA 14
ATOM 17458 C C . ASN A 1 45 ? -1.409 12.341 1.262 1.00 0.00 45 ASN A C 14
ATOM 17459 O O . ASN A 1 45 ? -1.384 11.170 0.937 1.00 0.00 45 ASN A O 14
ATOM 17470 N N . LEU A 1 46 ? -1.222 13.319 0.374 1.00 0.00 46 LEU A N 14
ATOM 17471 C CA . LEU A 1 46 ? -0.951 12.929 -1.090 1.00 0.00 46 LEU A CA 14
ATOM 17472 C C . LEU A 1 46 ? 0.042 13.924 -1.747 1.00 0.00 46 LEU A C 14
ATOM 17473 O O . LEU A 1 46 ? 1.057 14.236 -1.156 1.00 0.00 46 LEU A O 14
ATOM 17489 N N . SER A 1 47 ? -0.253 14.406 -2.946 1.00 0.00 47 SER A N 14
ATOM 17490 C CA . SER A 1 47 ? 0.680 15.356 -3.595 1.00 0.00 47 SER A CA 14
ATOM 17491 C C . SER A 1 47 ? 0.244 16.775 -3.364 1.00 0.00 47 SER A C 14
ATOM 17492 O O . SER A 1 47 ? 0.277 17.270 -2.259 1.00 0.00 47 SER A O 14
ATOM 17500 N N . GLU A 1 48 ? -0.168 17.394 -4.412 1.00 0.00 48 GLU A N 14
ATOM 17501 C CA . GLU A 1 48 ? -0.619 18.774 -4.334 1.00 0.00 48 GLU A CA 14
ATOM 17502 C C . GLU A 1 48 ? -1.352 19.061 -5.612 1.00 0.00 48 GLU A C 14
ATOM 17503 O O . GLU A 1 48 ? -2.500 19.454 -5.602 1.00 0.00 48 GLU A O 14
ATOM 17515 N N . ARG A 1 49 ? -0.669 18.865 -6.710 1.00 0.00 49 ARG A N 14
ATOM 17516 C CA . ARG A 1 49 ? -1.320 19.111 -7.987 1.00 0.00 49 ARG A CA 14
ATOM 17517 C C . ARG A 1 49 ? -2.615 18.334 -7.959 1.00 0.00 49 ARG A C 14
ATOM 17518 O O . ARG A 1 49 ? -3.575 18.660 -8.631 1.00 0.00 49 ARG A O 14
ATOM 17539 N N . GLN A 1 50 ? -2.603 17.293 -7.141 1.00 0.00 50 GLN A N 14
ATOM 17540 C CA . GLN A 1 50 ? -3.793 16.446 -7.006 1.00 0.00 50 GLN A CA 14
ATOM 17541 C C . GLN A 1 50 ? -4.866 17.208 -6.264 1.00 0.00 50 GLN A C 14
ATOM 17542 O O . GLN A 1 50 ? -6.039 17.039 -6.519 1.00 0.00 50 GLN A O 14
ATOM 17556 N N . VAL A 1 51 ? -4.451 18.051 -5.342 1.00 0.00 51 VAL A N 14
ATOM 17557 C CA . VAL A 1 51 ? -5.460 18.811 -4.601 1.00 0.00 51 VAL A CA 14
ATOM 17558 C C . VAL A 1 51 ? -5.969 19.895 -5.480 1.00 0.00 51 VAL A C 14
ATOM 17559 O O . VAL A 1 51 ? -7.136 20.157 -5.539 1.00 0.00 51 VAL A O 14
ATOM 17572 N N . THR A 1 52 ? -5.064 20.543 -6.133 1.00 0.00 52 THR A N 14
ATOM 17573 C CA . THR A 1 52 ? -5.475 21.609 -7.019 1.00 0.00 52 THR A CA 14
ATOM 17574 C C . THR A 1 52 ? -6.560 21.045 -7.898 1.00 0.00 52 THR A C 14
ATOM 17575 O O . THR A 1 52 ? -7.460 21.736 -8.337 1.00 0.00 52 THR A O 14
ATOM 17586 N N . ILE A 1 53 ? -6.436 19.762 -8.137 1.00 0.00 53 ILE A N 14
ATOM 17587 C CA . ILE A 1 53 ? -7.419 19.075 -8.970 1.00 0.00 53 ILE A CA 14
ATOM 17588 C C . ILE A 1 53 ? -8.690 18.938 -8.166 1.00 0.00 53 ILE A C 14
ATOM 17589 O O . ILE A 1 53 ? -9.780 18.948 -8.697 1.00 0.00 53 ILE A O 14
ATOM 17605 N N . TRP A 1 54 ? -8.511 18.807 -6.880 1.00 0.00 54 TRP A N 14
ATOM 17606 C CA . TRP A 1 54 ? -9.667 18.675 -6.003 1.00 0.00 54 TRP A CA 14
ATOM 17607 C C . TRP A 1 54 ? -10.499 19.879 -6.182 1.00 0.00 54 TRP A C 14
ATOM 17608 O O . TRP A 1 54 ? -11.701 19.807 -6.322 1.00 0.00 54 TRP A O 14
ATOM 17629 N N . PHE A 1 55 ? -9.832 20.994 -6.180 1.00 0.00 55 PHE A N 14
ATOM 17630 C CA . PHE A 1 55 ? -10.558 22.244 -6.350 1.00 0.00 55 PHE A CA 14
ATOM 17631 C C . PHE A 1 55 ? -11.262 22.251 -7.694 1.00 0.00 55 PHE A C 14
ATOM 17632 O O . PHE A 1 55 ? -12.341 22.794 -7.838 1.00 0.00 55 PHE A O 14
ATOM 17649 N N . GLN A 1 56 ? -10.633 21.637 -8.655 1.00 0.00 56 GLN A N 14
ATOM 17650 C CA . GLN A 1 56 ? -11.233 21.583 -10.006 1.00 0.00 56 GLN A CA 14
ATOM 17651 C C . GLN A 1 56 ? -12.412 20.631 -10.033 1.00 0.00 56 GLN A C 14
ATOM 17652 O O . GLN A 1 56 ? -13.365 20.849 -10.747 1.00 0.00 56 GLN A O 14
ATOM 17666 N N . ASN A 1 57 ? -12.330 19.591 -9.245 1.00 0.00 57 ASN A N 14
ATOM 17667 C CA . ASN A 1 57 ? -13.439 18.625 -9.219 1.00 0.00 57 ASN A CA 14
ATOM 17668 C C . ASN A 1 57 ? -14.542 19.248 -8.465 1.00 0.00 57 ASN A C 14
ATOM 17669 O O . ASN A 1 57 ? -15.707 18.985 -8.686 1.00 0.00 57 ASN A O 14
ATOM 17680 N N . ARG A 1 58 ? -14.146 20.077 -7.573 1.00 0.00 58 ARG A N 14
ATOM 17681 C CA . ARG A 1 58 ? -15.110 20.767 -6.762 1.00 0.00 58 ARG A CA 14
ATOM 17682 C C . ARG A 1 58 ? -15.735 21.852 -7.617 1.00 0.00 58 ARG A C 14
ATOM 17683 O O . ARG A 1 58 ? -16.827 22.328 -7.350 1.00 0.00 58 ARG A O 14
ATOM 17704 N N . ARG A 1 59 ? -15.024 22.203 -8.672 1.00 0.00 59 ARG A N 14
ATOM 17705 C CA . ARG A 1 59 ? -15.538 23.248 -9.576 1.00 0.00 59 ARG A CA 14
ATOM 17706 C C . ARG A 1 59 ? -16.385 22.579 -10.629 1.00 0.00 59 ARG A C 14
ATOM 17707 O O . ARG A 1 59 ? -17.222 23.193 -11.261 1.00 0.00 59 ARG A O 14
ATOM 17728 N N . VAL A 1 60 ? -16.136 21.312 -10.782 1.00 0.00 60 VAL A N 14
ATOM 17729 C CA . VAL A 1 60 ? -16.880 20.517 -11.768 1.00 0.00 60 VAL A CA 14
ATOM 17730 C C . VAL A 1 60 ? -18.153 19.981 -11.122 1.00 0.00 60 VAL A C 14
ATOM 17731 O O . VAL A 1 60 ? -19.069 19.549 -11.794 1.00 0.00 60 VAL A O 14
ATOM 17744 N N . LYS A 1 61 ? -18.172 20.028 -9.814 1.00 0.00 61 LYS A N 14
ATOM 17745 C CA . LYS A 1 61 ? -19.347 19.543 -9.075 1.00 0.00 61 LYS A CA 14
ATOM 17746 C C . LYS A 1 61 ? -20.321 20.685 -8.916 1.00 0.00 61 LYS A C 14
ATOM 17747 O O . LYS A 1 61 ? -21.519 20.494 -8.918 1.00 0.00 61 LYS A O 14
ATOM 17766 N N . GLU A 1 62 ? -19.784 21.871 -8.778 1.00 0.00 62 GLU A N 14
ATOM 17767 C CA . GLU A 1 62 ? -20.663 23.033 -8.622 1.00 0.00 62 GLU A CA 14
ATOM 17768 C C . GLU A 1 62 ? -21.600 23.069 -9.800 1.00 0.00 62 GLU A C 14
ATOM 17769 O O . GLU A 1 62 ? -22.659 23.663 -9.755 1.00 0.00 62 GLU A O 14
ATOM 17781 N N . LYS A 1 63 ? -21.178 22.417 -10.847 1.00 0.00 63 LYS A N 14
ATOM 17782 C CA . LYS A 1 63 ? -21.997 22.373 -12.064 1.00 0.00 63 LYS A CA 14
ATOM 17783 C C . LYS A 1 63 ? -23.285 21.631 -11.804 1.00 0.00 63 LYS A C 14
ATOM 17784 O O . LYS A 1 63 ? -24.205 21.678 -12.596 1.00 0.00 63 LYS A O 14
ATOM 17803 N N . LYS A 1 64 ? -23.329 20.944 -10.696 1.00 0.00 64 LYS A N 14
ATOM 17804 C CA . LYS A 1 64 ? -24.560 20.187 -10.363 1.00 0.00 64 LYS A CA 14
ATOM 17805 C C . LYS A 1 64 ? -25.761 21.124 -10.238 1.00 0.00 64 LYS A C 14
ATOM 17806 O O . LYS A 1 64 ? -26.779 20.751 -9.690 1.00 0.00 64 LYS A O 14
ATOM 17825 N N . VAL A 1 65 ? -25.614 22.332 -10.753 1.00 0.00 65 VAL A N 14
ATOM 17826 C CA . VAL A 1 65 ? -26.736 23.313 -10.677 1.00 0.00 65 VAL A CA 14
ATOM 17827 C C . VAL A 1 65 ? -27.111 23.813 -12.066 1.00 0.00 65 VAL A C 14
ATOM 17828 O O . VAL A 1 65 ? -28.170 23.506 -12.576 1.00 0.00 65 VAL A O 14
ATOM 17841 N N . ILE A 1 66 ? -26.233 24.580 -12.653 1.00 0.00 66 ILE A N 14
ATOM 17842 C CA . ILE A 1 66 ? -26.520 25.110 -14.009 1.00 0.00 66 ILE A CA 14
ATOM 17843 C C . ILE A 1 66 ? -26.920 23.988 -14.954 1.00 0.00 66 ILE A C 14
ATOM 17844 O O . ILE A 1 66 ? -27.923 24.074 -15.635 1.00 0.00 66 ILE A O 14
ATOM 17860 N N . ASN A 1 67 ? -26.128 22.953 -14.982 1.00 0.00 67 ASN A N 14
ATOM 17861 C CA . ASN A 1 67 ? -26.448 21.819 -15.877 1.00 0.00 67 ASN A CA 14
ATOM 17862 C C . ASN A 1 67 ? -27.366 20.825 -15.172 1.00 0.00 67 ASN A C 14
ATOM 17863 O O . ASN A 1 67 ? -26.978 19.711 -14.884 1.00 0.00 67 ASN A O 14
ATOM 17874 N N . LYS A 1 68 ? -28.573 21.250 -14.905 1.00 0.00 68 LYS A N 14
ATOM 17875 C CA . LYS A 1 68 ? -29.523 20.342 -14.221 1.00 0.00 68 LYS A CA 14
ATOM 17876 C C . LYS A 1 68 ? -30.936 20.920 -14.227 1.00 0.00 68 LYS A C 14
ATOM 17877 O O . LYS A 1 68 ? -31.590 20.955 -15.251 1.00 0.00 68 LYS A O 14
ATOM 17896 N N . LEU A 1 69 ? -31.385 21.365 -13.082 1.00 0.00 69 LEU A N 14
ATOM 17897 C CA . LEU A 1 69 ? -32.751 21.941 -13.009 1.00 0.00 69 LEU A CA 14
ATOM 17898 C C . LEU A 1 69 ? -33.750 21.018 -13.698 1.00 0.00 69 LEU A C 14
ATOM 17899 O O . LEU A 1 69 ? -34.194 21.281 -14.797 1.00 0.00 69 LEU A O 14
ATOM 17915 N N . LYS A 1 70 ? -34.084 19.945 -13.031 1.00 0.00 70 LYS A N 14
ATOM 17916 C CA . LYS A 1 70 ? -35.051 18.988 -13.623 1.00 0.00 70 LYS A CA 14
ATOM 17917 C C . LYS A 1 70 ? -35.920 18.356 -12.542 1.00 0.00 70 LYS A C 14
ATOM 17918 O O . LYS A 1 70 ? -35.442 17.584 -11.735 1.00 0.00 70 LYS A O 14
ATOM 17937 N N . THR A 1 71 ? -37.185 18.695 -12.553 1.00 0.00 71 THR A N 14
ATOM 17938 C CA . THR A 1 71 ? -38.110 18.126 -11.535 1.00 0.00 71 THR A CA 14
ATOM 17939 C C . THR A 1 71 ? -38.946 17.005 -12.134 1.00 0.00 71 THR A C 14
ATOM 17940 O O . THR A 1 71 ? -39.816 17.245 -12.949 1.00 0.00 71 THR A O 14
ATOM 17951 N N . THR A 1 72 ? -38.668 15.797 -11.721 1.00 0.00 72 THR A N 14
ATOM 17952 C CA . THR A 1 72 ? -39.437 14.644 -12.255 1.00 0.00 72 THR A CA 14
ATOM 17953 C C . THR A 1 72 ? -40.582 14.275 -11.321 1.00 0.00 72 THR A C 14
ATOM 17954 O O . THR A 1 72 ? -40.613 13.192 -10.772 1.00 0.00 72 THR A O 14
ATOM 17965 N N . SER A 1 73 ? -41.504 15.185 -11.154 1.00 0.00 73 SER A N 14
ATOM 17966 C CA . SER A 1 73 ? -42.654 14.901 -10.258 1.00 0.00 73 SER A CA 14
ATOM 17967 C C . SER A 1 73 ? -43.829 14.330 -11.043 1.00 0.00 73 SER A C 14
ATOM 17968 O O . SER A 1 73 ? -44.763 13.902 -10.386 1.00 0.00 73 SER A O 14
ATOM 17977 N N . MET A 1 1 ? -8.350 -21.019 1.576 1.00 0.00 1 MET A N 15
ATOM 17978 C CA . MET A 1 1 ? -8.214 -19.645 1.014 1.00 0.00 1 MET A CA 15
ATOM 17979 C C . MET A 1 1 ? -7.445 -18.755 1.994 1.00 0.00 1 MET A C 15
ATOM 17980 O O . MET A 1 1 ? -7.202 -19.137 3.122 1.00 0.00 1 MET A O 15
ATOM 17983 N N . SER A 1 2 ? -7.081 -17.585 1.543 1.00 0.00 2 SER A N 15
ATOM 17984 C CA . SER A 1 2 ? -6.332 -16.663 2.433 1.00 0.00 2 SER A CA 15
ATOM 17985 C C . SER A 1 2 ? -6.666 -15.209 2.114 1.00 0.00 2 SER A C 15
ATOM 17986 O O . SER A 1 2 ? -5.803 -14.353 2.139 1.00 0.00 2 SER A O 15
ATOM 17994 N N . HIS A 1 3 ? -7.913 -14.956 1.823 1.00 0.00 3 HIS A N 15
ATOM 17995 C CA . HIS A 1 3 ? -8.319 -13.565 1.502 1.00 0.00 3 HIS A CA 15
ATOM 17996 C C . HIS A 1 3 ? -9.757 -13.307 1.937 1.00 0.00 3 HIS A C 1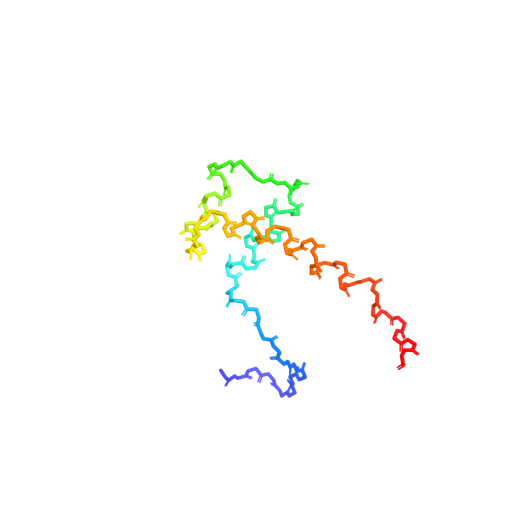5
ATOM 17997 O O . HIS A 1 3 ? -10.644 -13.181 1.115 1.00 0.00 3 HIS A O 15
ATOM 18011 N N . MET A 1 4 ? -9.963 -13.231 3.223 1.00 0.00 4 MET A N 15
ATOM 18012 C CA . MET A 1 4 ? -11.336 -12.983 3.727 1.00 0.00 4 MET A CA 15
ATOM 18013 C C . MET A 1 4 ? -11.303 -12.193 5.031 1.00 0.00 4 MET A C 15
ATOM 18014 O O . MET A 1 4 ? -11.880 -11.128 5.129 1.00 0.00 4 MET A O 15
ATOM 18028 N N . LEU A 1 5 ? -10.627 -12.729 6.010 1.00 0.00 5 LEU A N 15
ATOM 18029 C CA . LEU A 1 5 ? -10.547 -12.022 7.313 1.00 0.00 5 LEU A CA 15
ATOM 18030 C C . LEU A 1 5 ? -9.688 -10.768 7.200 1.00 0.00 5 LEU A C 15
ATOM 18031 O O . LEU A 1 5 ? -8.622 -10.793 6.619 1.00 0.00 5 LEU A O 15
ATOM 18047 N N . GLU A 1 6 ? -10.171 -9.691 7.759 1.00 0.00 6 GLU A N 15
ATOM 18048 C CA . GLU A 1 6 ? -9.395 -8.428 7.694 1.00 0.00 6 GLU A CA 15
ATOM 18049 C C . GLU A 1 6 ? -8.132 -8.529 8.541 1.00 0.00 6 GLU A C 15
ATOM 18050 O O . GLU A 1 6 ? -7.358 -9.455 8.395 1.00 0.00 6 GLU A O 15
ATOM 18062 N N . GLY A 1 7 ? -7.944 -7.576 9.414 1.00 0.00 7 GLY A N 15
ATOM 18063 C CA . GLY A 1 7 ? -6.729 -7.611 10.278 1.00 0.00 7 GLY A CA 15
ATOM 18064 C C . GLY A 1 7 ? -6.633 -6.347 11.140 1.00 0.00 7 GLY A C 15
ATOM 18065 O O . GLY A 1 7 ? -7.544 -6.021 11.875 1.00 0.00 7 GLY A O 15
ATOM 18069 N N . ARG A 1 8 ? -5.526 -5.664 11.027 1.00 0.00 8 ARG A N 15
ATOM 18070 C CA . ARG A 1 8 ? -5.341 -4.424 11.824 1.00 0.00 8 ARG A CA 15
ATOM 18071 C C . ARG A 1 8 ? -4.350 -3.490 11.135 1.00 0.00 8 ARG A C 15
ATOM 18072 O O . ARG A 1 8 ? -4.405 -2.289 11.302 1.00 0.00 8 ARG A O 15
ATOM 18093 N N . LYS A 1 9 ? -3.461 -4.063 10.371 1.00 0.00 9 LYS A N 15
ATOM 18094 C CA . LYS A 1 9 ? -2.459 -3.225 9.667 1.00 0.00 9 LYS A CA 15
ATOM 18095 C C . LYS A 1 9 ? -3.065 -2.559 8.438 1.00 0.00 9 LYS A C 15
ATOM 18096 O O . LYS A 1 9 ? -2.697 -2.861 7.320 1.00 0.00 9 LYS A O 15
ATOM 18115 N N . LYS A 1 10 ? -3.985 -1.663 8.671 1.00 0.00 10 LYS A N 15
ATOM 18116 C CA . LYS A 1 10 ? -4.631 -0.962 7.534 1.00 0.00 10 LYS A CA 15
ATOM 18117 C C . LYS A 1 10 ? -4.915 0.489 7.895 1.00 0.00 10 LYS A C 15
ATOM 18118 O O . LYS A 1 10 ? -5.064 0.824 9.054 1.00 0.00 10 LYS A O 15
ATOM 18137 N N . ARG A 1 11 ? -4.984 1.327 6.900 1.00 0.00 11 ARG A N 15
ATOM 18138 C CA . ARG A 1 11 ? -5.257 2.757 7.176 1.00 0.00 11 ARG A CA 15
ATOM 18139 C C . ARG A 1 11 ? -5.809 3.454 5.941 1.00 0.00 11 ARG A C 15
ATOM 18140 O O . ARG A 1 11 ? -5.444 3.131 4.828 1.00 0.00 11 ARG A O 15
ATOM 18161 N N . VAL A 1 12 ? -6.684 4.400 6.165 1.00 0.00 12 VAL A N 15
ATOM 18162 C CA . VAL A 1 12 ? -7.281 5.137 5.024 1.00 0.00 12 VAL A CA 15
ATOM 18163 C C . VAL A 1 12 ? -7.424 6.624 5.363 1.00 0.00 12 VAL A C 15
ATOM 18164 O O . VAL A 1 12 ? -7.512 6.995 6.517 1.00 0.00 12 VAL A O 15
ATOM 18177 N N . PRO A 1 13 ? -7.445 7.452 4.337 1.00 0.00 13 PRO A N 15
ATOM 18178 C CA . PRO A 1 13 ? -7.577 8.896 4.519 1.00 0.00 13 PRO A CA 15
ATOM 18179 C C . PRO A 1 13 ? -8.815 9.243 5.339 1.00 0.00 13 PRO A C 15
ATOM 18180 O O . PRO A 1 13 ? -9.748 8.469 5.417 1.00 0.00 13 PRO A O 15
ATOM 18191 N N . TYR A 1 14 ? -8.803 10.403 5.938 1.00 0.00 14 TYR A N 15
ATOM 18192 C CA . TYR A 1 14 ? -9.971 10.809 6.754 1.00 0.00 14 TYR A CA 15
ATOM 18193 C C . TYR A 1 14 ? -11.219 10.941 5.889 1.00 0.00 14 TYR A C 15
ATOM 18194 O O . TYR A 1 14 ? -12.322 10.816 6.377 1.00 0.00 14 TYR A O 15
ATOM 18212 N N . THR A 1 15 ? -11.020 11.203 4.616 1.00 0.00 15 THR A N 15
ATOM 18213 C CA . THR A 1 15 ? -12.181 11.347 3.697 1.00 0.00 15 THR A CA 15
ATOM 18214 C C . THR A 1 15 ? -13.127 12.437 4.171 1.00 0.00 15 THR A C 15
ATOM 18215 O O . THR A 1 15 ? -13.123 13.528 3.648 1.00 0.00 15 THR A O 15
ATOM 18226 N N . LYS A 1 16 ? -13.923 12.128 5.150 1.00 0.00 16 LYS A N 15
ATOM 18227 C CA . LYS A 1 16 ? -14.865 13.149 5.651 1.00 0.00 16 LYS A CA 15
ATOM 18228 C C . LYS A 1 16 ? -14.137 14.451 5.954 1.00 0.00 16 LYS A C 15
ATOM 18229 O O . LYS A 1 16 ? -14.566 15.502 5.545 1.00 0.00 16 LYS A O 15
ATOM 18248 N N . VAL A 1 17 ? -13.033 14.362 6.648 1.00 0.00 17 VAL A N 15
ATOM 18249 C CA . VAL A 1 17 ? -12.287 15.603 6.968 1.00 0.00 17 VAL A CA 15
ATOM 18250 C C . VAL A 1 17 ? -11.689 16.140 5.696 1.00 0.00 17 VAL A C 15
ATOM 18251 O O . VAL A 1 17 ? -11.626 17.333 5.472 1.00 0.00 17 VAL A O 15
ATOM 18264 N N . GLN A 1 18 ? -11.262 15.230 4.886 1.00 0.00 18 GLN A N 15
ATOM 18265 C CA . GLN A 1 18 ? -10.657 15.593 3.603 1.00 0.00 18 GLN A CA 15
ATOM 18266 C C . GLN A 1 18 ? -11.675 16.350 2.745 1.00 0.00 18 GLN A C 15
ATOM 18267 O O . GLN A 1 18 ? -11.429 17.458 2.323 1.00 0.00 18 GLN A O 15
ATOM 18281 N N . LEU A 1 19 ? -12.818 15.743 2.535 1.00 0.00 19 LEU A N 15
ATOM 18282 C CA . LEU A 1 19 ? -13.867 16.403 1.712 1.00 0.00 19 LEU A CA 15
ATOM 18283 C C . LEU A 1 19 ? -14.466 17.600 2.449 1.00 0.00 19 LEU A C 15
ATOM 18284 O O . LEU A 1 19 ? -15.118 18.437 1.854 1.00 0.00 19 LEU A O 15
ATOM 18300 N N . LYS A 1 20 ? -14.235 17.658 3.730 1.00 0.00 20 LYS A N 15
ATOM 18301 C CA . LYS A 1 20 ? -14.785 18.795 4.520 1.00 0.00 20 LYS A CA 15
ATOM 18302 C C . LYS A 1 20 ? -13.797 19.944 4.578 1.00 0.00 20 LYS A C 15
ATOM 18303 O O . LYS A 1 20 ? -14.183 21.091 4.532 1.00 0.00 20 LYS A O 15
ATOM 18322 N N . GLU A 1 21 ? -12.530 19.623 4.678 1.00 0.00 21 GLU A N 15
ATOM 18323 C CA . GLU A 1 21 ? -11.524 20.707 4.737 1.00 0.00 21 GLU A CA 15
ATOM 18324 C C . GLU A 1 21 ? -11.388 21.284 3.361 1.00 0.00 21 GLU A C 15
ATOM 18325 O O . GLU A 1 21 ? -10.860 22.359 3.159 1.00 0.00 21 GLU A O 15
ATOM 18337 N N . LEU A 1 22 ? -11.886 20.532 2.443 1.00 0.00 22 LEU A N 15
ATOM 18338 C CA . LEU A 1 22 ? -11.848 20.925 1.037 1.00 0.00 22 LEU A CA 15
ATOM 18339 C C . LEU A 1 22 ? -13.030 21.837 0.714 1.00 0.00 22 LEU A C 15
ATOM 18340 O O . LEU A 1 22 ? -12.871 22.898 0.133 1.00 0.00 22 LEU A O 15
ATOM 18356 N N . GLU A 1 23 ? -14.194 21.418 1.127 1.00 0.00 23 GLU A N 15
ATOM 18357 C CA . GLU A 1 23 ? -15.395 22.234 0.860 1.00 0.00 23 GLU A CA 15
ATOM 18358 C C . GLU A 1 23 ? -15.370 23.486 1.712 1.00 0.00 23 GLU A C 15
ATOM 18359 O O . GLU A 1 23 ? -16.014 24.468 1.403 1.00 0.00 23 GLU A O 15
ATOM 18371 N N . ARG A 1 24 ? -14.621 23.428 2.776 1.00 0.00 24 ARG A N 15
ATOM 18372 C CA . ARG A 1 24 ? -14.536 24.600 3.664 1.00 0.00 24 ARG A CA 15
ATOM 18373 C C . ARG A 1 24 ? -13.617 25.629 3.054 1.00 0.00 24 ARG A C 15
ATOM 18374 O O . ARG A 1 24 ? -14.007 26.752 2.819 1.00 0.00 24 ARG A O 15
ATOM 18395 N N . GLU A 1 25 ? -12.403 25.230 2.799 1.00 0.00 25 GLU A N 15
ATOM 18396 C CA . GLU A 1 25 ? -11.455 26.180 2.201 1.00 0.00 25 GLU A CA 15
ATOM 18397 C C . GLU A 1 25 ? -12.083 26.806 0.971 1.00 0.00 25 GLU A C 15
ATOM 18398 O O . GLU A 1 25 ? -11.710 27.885 0.554 1.00 0.00 25 GLU A O 15
ATOM 18410 N N . TYR A 1 26 ? -13.039 26.107 0.408 1.00 0.00 26 TYR A N 15
ATOM 18411 C CA . TYR A 1 26 ? -13.715 26.634 -0.797 1.00 0.00 26 TYR A CA 15
ATOM 18412 C C . TYR A 1 26 ? -14.784 27.637 -0.390 1.00 0.00 26 TYR A C 15
ATOM 18413 O O . TYR A 1 26 ? -14.977 28.648 -1.036 1.00 0.00 26 TYR A O 15
ATOM 18431 N N . ALA A 1 27 ? -15.459 27.338 0.687 1.00 0.00 27 ALA A N 15
ATOM 18432 C CA . ALA A 1 27 ? -16.519 28.250 1.162 1.00 0.00 27 ALA A CA 15
ATOM 18433 C C . ALA A 1 27 ? -15.953 29.282 2.131 1.00 0.00 27 ALA A C 15
ATOM 18434 O O . ALA A 1 27 ? -16.591 30.272 2.435 1.00 0.00 27 ALA A O 15
ATOM 18441 N N . THR A 1 28 ? -14.762 29.031 2.599 1.00 0.00 28 THR A N 15
ATOM 18442 C CA . THR A 1 28 ? -14.135 29.978 3.544 1.00 0.00 28 THR A CA 15
ATOM 18443 C C . THR A 1 28 ? -13.778 31.260 2.826 1.00 0.00 28 THR A C 15
ATOM 18444 O O . THR A 1 28 ? -13.789 32.328 3.406 1.00 0.00 28 THR A O 15
ATOM 18455 N N . ASN A 1 29 ? -13.469 31.131 1.569 1.00 0.00 29 ASN A N 15
ATOM 18456 C CA . ASN A 1 29 ? -13.107 32.326 0.785 1.00 0.00 29 ASN A CA 15
ATOM 18457 C C . ASN A 1 29 ? -13.267 32.061 -0.704 1.00 0.00 29 ASN A C 15
ATOM 18458 O O . ASN A 1 29 ? -14.314 32.295 -1.271 1.00 0.00 29 ASN A O 15
ATOM 18469 N N . LYS A 1 30 ? -12.225 31.559 -1.306 1.00 0.00 30 LYS A N 15
ATOM 18470 C CA . LYS A 1 30 ? -12.279 31.266 -2.760 1.00 0.00 30 LYS A CA 15
ATOM 18471 C C . LYS A 1 30 ? -11.271 30.189 -3.092 1.00 0.00 30 LYS A C 15
ATOM 18472 O O . LYS A 1 30 ? -11.617 29.115 -3.545 1.00 0.00 30 LYS A O 15
ATOM 18491 N N . PHE A 1 31 ? -10.034 30.502 -2.861 1.00 0.00 31 PHE A N 15
ATOM 18492 C CA . PHE A 1 31 ? -8.970 29.543 -3.139 1.00 0.00 31 PHE A CA 15
ATOM 18493 C C . PHE A 1 31 ? -7.830 29.799 -2.190 1.00 0.00 31 PHE A C 15
ATOM 18494 O O . PHE A 1 31 ? -7.699 30.887 -1.662 1.00 0.00 31 PHE A O 15
ATOM 18511 N N . ILE A 1 32 ? -7.028 28.808 -1.993 1.00 0.00 32 ILE A N 15
ATOM 18512 C CA . ILE A 1 32 ? -5.887 28.957 -1.078 1.00 0.00 32 ILE A CA 15
ATOM 18513 C C . ILE A 1 32 ? -4.541 29.050 -1.819 1.00 0.00 32 ILE A C 15
ATOM 18514 O O . ILE A 1 32 ? -4.393 28.589 -2.929 1.00 0.00 32 ILE A O 15
ATOM 18530 N N . THR A 1 33 ? -3.583 29.643 -1.160 1.00 0.00 33 THR A N 15
ATOM 18531 C CA . THR A 1 33 ? -2.231 29.796 -1.776 1.00 0.00 33 THR A CA 15
ATOM 18532 C C . THR A 1 33 ? -1.566 28.448 -2.024 1.00 0.00 33 THR A C 15
ATOM 18533 O O . THR A 1 33 ? -1.918 27.456 -1.422 1.00 0.00 33 THR A O 15
ATOM 18544 N N . LYS A 1 34 ? -0.596 28.448 -2.907 1.00 0.00 34 LYS A N 15
ATOM 18545 C CA . LYS A 1 34 ? 0.120 27.184 -3.226 1.00 0.00 34 LYS A CA 15
ATOM 18546 C C . LYS A 1 34 ? 0.676 26.530 -1.971 1.00 0.00 34 LYS A C 15
ATOM 18547 O O . LYS A 1 34 ? 0.781 25.323 -1.894 1.00 0.00 34 LYS A O 15
ATOM 18566 N N . ASP A 1 35 ? 1.030 27.332 -1.013 1.00 0.00 35 ASP A N 15
ATOM 18567 C CA . ASP A 1 35 ? 1.579 26.759 0.235 1.00 0.00 35 ASP A CA 15
ATOM 18568 C C . ASP A 1 35 ? 0.468 26.130 1.050 1.00 0.00 35 ASP A C 15
ATOM 18569 O O . ASP A 1 35 ? 0.664 25.128 1.724 1.00 0.00 35 ASP A O 15
ATOM 18578 N N . LYS A 1 36 ? -0.695 26.705 0.957 1.00 0.00 36 LYS A N 15
ATOM 18579 C CA . LYS A 1 36 ? -1.815 26.156 1.716 1.00 0.00 36 LYS A CA 15
ATOM 18580 C C . LYS A 1 36 ? -2.450 25.025 0.939 1.00 0.00 36 LYS A C 15
ATOM 18581 O O . LYS A 1 36 ? -3.217 24.254 1.472 1.00 0.00 36 LYS A O 15
ATOM 18600 N N . ARG A 1 37 ? -2.107 24.943 -0.320 1.00 0.00 37 ARG A N 15
ATOM 18601 C CA . ARG A 1 37 ? -2.670 23.870 -1.155 1.00 0.00 37 ARG A CA 15
ATOM 18602 C C . ARG A 1 37 ? -2.008 22.590 -0.747 1.00 0.00 37 ARG A C 15
ATOM 18603 O O . ARG A 1 37 ? -2.642 21.594 -0.471 1.00 0.00 37 ARG A O 15
ATOM 18624 N N . ARG A 1 38 ? -0.717 22.657 -0.731 1.00 0.00 38 ARG A N 15
ATOM 18625 C CA . ARG A 1 38 ? 0.080 21.495 -0.351 1.00 0.00 38 ARG A CA 15
ATOM 18626 C C . ARG A 1 38 ? -0.207 21.113 1.088 1.00 0.00 38 ARG A C 15
ATOM 18627 O O . ARG A 1 38 ? -0.125 19.957 1.447 1.00 0.00 38 ARG A O 15
ATOM 18648 N N . ARG A 1 39 ? -0.548 22.090 1.903 1.00 0.00 39 ARG A N 15
ATOM 18649 C CA . ARG A 1 39 ? -0.835 21.756 3.306 1.00 0.00 39 ARG A CA 15
ATOM 18650 C C . ARG A 1 39 ? -1.995 20.822 3.318 1.00 0.00 39 ARG A C 15
ATOM 18651 O O . ARG A 1 39 ? -1.998 19.834 4.025 1.00 0.00 39 ARG A O 15
ATOM 18672 N N . ILE A 1 40 ? -2.986 21.144 2.531 1.00 0.00 40 ILE A N 15
ATOM 18673 C CA . ILE A 1 40 ? -4.143 20.267 2.491 1.00 0.00 40 ILE A CA 15
ATOM 18674 C C . ILE A 1 40 ? -3.629 18.894 2.142 1.00 0.00 40 ILE A C 15
ATOM 18675 O O . ILE A 1 40 ? -3.627 18.021 2.961 1.00 0.00 40 ILE A O 15
ATOM 18691 N N . SER A 1 41 ? -3.191 18.727 0.912 1.00 0.00 41 SER A N 15
ATOM 18692 C CA . SER A 1 41 ? -2.660 17.396 0.503 1.00 0.00 41 SER A CA 15
ATOM 18693 C C . SER A 1 41 ? -1.792 16.790 1.611 1.00 0.00 41 SER A C 15
ATOM 18694 O O . SER A 1 41 ? -1.650 15.588 1.698 1.00 0.00 41 SER A O 15
ATOM 18702 N N . ALA A 1 42 ? -1.222 17.639 2.439 1.00 0.00 42 ALA A N 15
ATOM 18703 C CA . ALA A 1 42 ? -0.365 17.119 3.536 1.00 0.00 42 ALA A CA 15
ATOM 18704 C C . ALA A 1 42 ? -1.217 16.780 4.737 1.00 0.00 42 ALA A C 15
ATOM 18705 O O . ALA A 1 42 ? -0.885 15.912 5.520 1.00 0.00 42 ALA A O 15
ATOM 18712 N N . THR A 1 43 ? -2.305 17.473 4.857 1.00 0.00 43 THR A N 15
ATOM 18713 C CA . THR A 1 43 ? -3.206 17.223 5.987 1.00 0.00 43 THR A CA 15
ATOM 18714 C C . THR A 1 43 ? -4.217 16.190 5.562 1.00 0.00 43 THR A C 15
ATOM 18715 O O . THR A 1 43 ? -4.736 15.436 6.360 1.00 0.00 43 THR A O 15
ATOM 18726 N N . THR A 1 44 ? -4.477 16.189 4.287 1.00 0.00 44 THR A N 15
ATOM 18727 C CA . THR A 1 44 ? -5.435 15.241 3.724 1.00 0.00 44 THR A CA 15
ATOM 18728 C C . THR A 1 44 ? -4.684 13.988 3.305 1.00 0.00 44 THR A C 15
ATOM 18729 O O . THR A 1 44 ? -5.245 12.918 3.209 1.00 0.00 44 THR A O 15
ATOM 18740 N N . ASN A 1 45 ? -3.405 14.173 3.058 1.00 0.00 45 ASN A N 15
ATOM 18741 C CA . ASN A 1 45 ? -2.535 13.038 2.644 1.00 0.00 45 ASN A CA 15
ATOM 18742 C C . ASN A 1 45 ? -2.656 12.668 1.156 1.00 0.00 45 ASN A C 15
ATOM 18743 O O . ASN A 1 45 ? -3.079 11.579 0.823 1.00 0.00 45 ASN A O 15
ATOM 18754 N N . LEU A 1 46 ? -2.273 13.582 0.280 1.00 0.00 46 LEU A N 15
ATOM 18755 C CA . LEU A 1 46 ? -2.361 13.268 -1.184 1.00 0.00 46 LEU A CA 15
ATOM 18756 C C . LEU A 1 46 ? -1.097 13.753 -1.890 1.00 0.00 46 LEU A C 15
ATOM 18757 O O . LEU A 1 46 ? -0.076 13.960 -1.263 1.00 0.00 46 LEU A O 15
ATOM 18773 N N . SER A 1 47 ? -1.183 13.925 -3.181 1.00 0.00 47 SER A N 15
ATOM 18774 C CA . SER A 1 47 ? 0.008 14.395 -3.935 1.00 0.00 47 SER A CA 15
ATOM 18775 C C . SER A 1 47 ? 0.248 15.868 -3.711 1.00 0.00 47 SER A C 15
ATOM 18776 O O . SER A 1 47 ? 1.213 16.244 -3.103 1.00 0.00 47 SER A O 15
ATOM 18784 N N . GLU A 1 48 ? -0.659 16.653 -4.210 1.00 0.00 48 GLU A N 15
ATOM 18785 C CA . GLU A 1 48 ? -0.581 18.129 -4.086 1.00 0.00 48 GLU A CA 15
ATOM 18786 C C . GLU A 1 48 ? -1.342 18.686 -5.240 1.00 0.00 48 GLU A C 15
ATOM 18787 O O . GLU A 1 48 ? -2.404 19.250 -5.073 1.00 0.00 48 GLU A O 15
ATOM 18799 N N . ARG A 1 49 ? -0.790 18.526 -6.413 1.00 0.00 49 ARG A N 15
ATOM 18800 C CA . ARG A 1 49 ? -1.488 19.035 -7.576 1.00 0.00 49 ARG A CA 15
ATOM 18801 C C . ARG A 1 49 ? -2.865 18.442 -7.499 1.00 0.00 49 ARG A C 15
ATOM 18802 O O . ARG A 1 49 ? -3.799 18.908 -8.108 1.00 0.00 49 ARG A O 15
ATOM 18823 N N . GLN A 1 50 ? -2.945 17.383 -6.716 1.00 0.00 50 GLN A N 15
ATOM 18824 C CA . GLN A 1 50 ? -4.221 16.699 -6.535 1.00 0.00 50 GLN A CA 15
ATOM 18825 C C . GLN A 1 50 ? -5.201 17.664 -5.929 1.00 0.00 50 GLN A C 15
ATOM 18826 O O . GLN A 1 50 ? -6.253 17.879 -6.463 1.00 0.00 50 GLN A O 15
ATOM 18840 N N . VAL A 1 51 ? -4.826 18.252 -4.813 1.00 0.00 51 VAL A N 15
ATOM 18841 C CA . VAL A 1 51 ? -5.749 19.215 -4.175 1.00 0.00 51 VAL A CA 15
ATOM 18842 C C . VAL A 1 51 ? -6.143 20.225 -5.205 1.00 0.00 51 VAL A C 15
ATOM 18843 O O . VAL A 1 51 ? -7.306 20.480 -5.444 1.00 0.00 51 VAL A O 15
ATOM 18856 N N . THR A 1 52 ? -5.141 20.780 -5.800 1.00 0.00 52 THR A N 15
ATOM 18857 C CA . THR A 1 52 ? -5.356 21.784 -6.837 1.00 0.00 52 THR A CA 15
ATOM 18858 C C . THR A 1 52 ? -6.424 21.296 -7.779 1.00 0.00 52 THR A C 15
ATOM 18859 O O . THR A 1 52 ? -7.367 21.996 -8.095 1.00 0.00 52 THR A O 15
ATOM 18870 N N . ILE A 1 53 ? -6.241 20.084 -8.214 1.00 0.00 53 ILE A N 15
ATOM 18871 C CA . ILE A 1 53 ? -7.202 19.480 -9.135 1.00 0.00 53 ILE A CA 15
ATOM 18872 C C . ILE A 1 53 ? -8.459 19.116 -8.381 1.00 0.00 53 ILE A C 15
ATOM 18873 O O . ILE A 1 53 ? -9.539 19.075 -8.938 1.00 0.00 53 ILE A O 15
ATOM 18889 N N . TRP A 1 54 ? -8.292 18.861 -7.120 1.00 0.00 54 TRP A N 15
ATOM 18890 C CA . TRP A 1 54 ? -9.441 18.504 -6.305 1.00 0.00 54 TRP A CA 15
ATOM 18891 C C . TRP A 1 54 ? -10.352 19.680 -6.289 1.00 0.00 54 TRP A C 15
ATOM 18892 O O . TRP A 1 54 ? -11.555 19.558 -6.385 1.00 0.00 54 TRP A O 15
ATOM 18913 N N . PHE A 1 55 ? -9.758 20.828 -6.188 1.00 0.00 55 PHE A N 15
ATOM 18914 C CA . PHE A 1 55 ? -10.586 22.031 -6.171 1.00 0.00 55 PHE A CA 15
ATOM 18915 C C . PHE A 1 55 ? -11.249 22.220 -7.524 1.00 0.00 55 PHE A C 15
ATOM 18916 O O . PHE A 1 55 ? -12.402 22.598 -7.611 1.00 0.00 55 PHE A O 15
ATOM 18933 N N . GLN A 1 56 ? -10.505 21.951 -8.560 1.00 0.00 56 GLN A N 15
ATOM 18934 C CA . GLN A 1 56 ? -11.069 22.104 -9.910 1.00 0.00 56 GLN A CA 15
ATOM 18935 C C . GLN A 1 56 ? -12.099 21.023 -10.155 1.00 0.00 56 GLN A C 15
ATOM 18936 O O . GLN A 1 56 ? -12.971 21.171 -10.980 1.00 0.00 56 GLN A O 15
ATOM 18950 N N . ASN A 1 57 ? -11.982 19.951 -9.409 1.00 0.00 57 ASN A N 15
ATOM 18951 C CA . ASN A 1 57 ? -12.939 18.846 -9.575 1.00 0.00 57 ASN A CA 15
ATOM 18952 C C . ASN A 1 57 ? -14.159 19.207 -8.808 1.00 0.00 57 ASN A C 15
ATOM 18953 O O . ASN A 1 57 ? -15.265 18.847 -9.151 1.00 0.00 57 ASN A O 15
ATOM 18964 N N . ARG A 1 58 ? -13.925 19.924 -7.762 1.00 0.00 58 ARG A N 15
ATOM 18965 C CA . ARG A 1 58 ? -15.019 20.355 -6.926 1.00 0.00 58 ARG A CA 15
ATOM 18966 C C . ARG A 1 58 ? -15.785 21.413 -7.694 1.00 0.00 58 ARG A C 15
ATOM 18967 O O . ARG A 1 58 ? -16.957 21.662 -7.452 1.00 0.00 58 ARG A O 15
ATOM 18988 N N . ARG A 1 59 ? -15.097 21.999 -8.653 1.00 0.00 59 ARG A N 15
ATOM 18989 C CA . ARG A 1 59 ? -15.731 23.045 -9.473 1.00 0.00 59 ARG A CA 15
ATOM 18990 C C . ARG A 1 59 ? -16.415 22.375 -10.628 1.00 0.00 59 ARG A C 15
ATOM 18991 O O . ARG A 1 59 ? -17.319 22.907 -11.232 1.00 0.00 59 ARG A O 15
ATOM 19012 N N . VAL A 1 60 ? -15.948 21.202 -10.912 1.00 0.00 60 VAL A N 15
ATOM 19013 C CA . VAL A 1 60 ? -16.518 20.426 -12.013 1.00 0.00 60 VAL A CA 15
ATOM 19014 C C . VAL A 1 60 ? -17.681 19.607 -11.479 1.00 0.00 60 VAL A C 15
ATOM 19015 O O . VAL A 1 60 ? -18.454 19.037 -12.225 1.00 0.00 60 VAL A O 15
ATOM 19028 N N . LYS A 1 61 ? -17.771 19.571 -10.176 1.00 0.00 61 LYS A N 15
ATOM 19029 C CA . LYS A 1 61 ? -18.854 18.814 -9.526 1.00 0.00 61 LYS A CA 15
ATOM 19030 C C . LYS A 1 61 ? -20.060 19.708 -9.306 1.00 0.00 61 LYS A C 15
ATOM 19031 O O . LYS A 1 61 ? -21.189 19.267 -9.392 1.00 0.00 61 LYS A O 15
ATOM 19050 N N . GLU A 1 62 ? -19.801 20.962 -9.023 1.00 0.00 62 GLU A N 15
ATOM 19051 C CA . GLU A 1 62 ? -20.923 21.890 -8.798 1.00 0.00 62 GLU A CA 15
ATOM 19052 C C . GLU A 1 62 ? -21.531 22.284 -10.125 1.00 0.00 62 GLU A C 15
ATOM 19053 O O . GLU A 1 62 ? -22.734 22.392 -10.259 1.00 0.00 62 GLU A O 15
ATOM 19065 N N . LYS A 1 63 ? -20.683 22.488 -11.090 1.00 0.00 63 LYS A N 15
ATOM 19066 C CA . LYS A 1 63 ? -21.185 22.874 -12.424 1.00 0.00 63 LYS A CA 15
ATOM 19067 C C . LYS A 1 63 ? -22.291 21.943 -12.857 1.00 0.00 63 LYS A C 15
ATOM 19068 O O . LYS A 1 63 ? -22.983 22.200 -13.822 1.00 0.00 63 LYS A O 15
ATOM 19087 N N . LYS A 1 64 ? -22.443 20.872 -12.136 1.00 0.00 64 LYS A N 15
ATOM 19088 C CA . LYS A 1 64 ? -23.502 19.917 -12.493 1.00 0.00 64 LYS A CA 15
ATOM 19089 C C . LYS A 1 64 ? -24.829 20.556 -12.195 1.00 0.00 64 LYS A C 15
ATOM 19090 O O . LYS A 1 64 ? -25.876 19.965 -12.368 1.00 0.00 64 LYS A O 15
ATOM 19109 N N . VAL A 1 65 ? -24.749 21.777 -11.745 1.00 0.00 65 VAL A N 15
ATOM 19110 C CA . VAL A 1 65 ? -25.973 22.522 -11.414 1.00 0.00 65 VAL A CA 15
ATOM 19111 C C . VAL A 1 65 ? -26.753 22.858 -12.676 1.00 0.00 65 VAL A C 15
ATOM 19112 O O . VAL A 1 65 ? -27.968 22.843 -12.680 1.00 0.00 65 VAL A O 15
ATOM 19125 N N . ILE A 1 66 ? -26.037 23.156 -13.725 1.00 0.00 66 ILE A N 15
ATOM 19126 C CA . ILE A 1 66 ? -26.714 23.495 -14.996 1.00 0.00 66 ILE A CA 15
ATOM 19127 C C . ILE A 1 66 ? -27.764 22.446 -15.338 1.00 0.00 66 ILE A C 15
ATOM 19128 O O . ILE A 1 66 ? -28.591 22.650 -16.205 1.00 0.00 66 ILE A O 15
ATOM 19144 N N . ASN A 1 67 ? -27.711 21.337 -14.637 1.00 0.00 67 ASN A N 15
ATOM 19145 C CA . ASN A 1 67 ? -28.693 20.248 -14.891 1.00 0.00 67 ASN A CA 15
ATOM 19146 C C . ASN A 1 67 ? -29.305 19.761 -13.585 1.00 0.00 67 ASN A C 15
ATOM 19147 O O . ASN A 1 67 ? -28.615 19.586 -12.601 1.00 0.00 67 ASN A O 15
ATOM 19158 N N . LYS A 1 68 ? -30.594 19.553 -13.600 1.00 0.00 68 LYS A N 15
ATOM 19159 C CA . LYS A 1 68 ? -31.279 19.078 -12.370 1.00 0.00 68 LYS A CA 15
ATOM 19160 C C . LYS A 1 68 ? -31.021 20.017 -11.198 1.00 0.00 68 LYS A C 15
ATOM 19161 O O . LYS A 1 68 ? -30.015 19.915 -10.526 1.00 0.00 68 LYS A O 15
ATOM 19180 N N . LEU A 1 69 ? -31.944 20.915 -10.973 1.00 0.00 69 LEU A N 15
ATOM 19181 C CA . LEU A 1 69 ? -31.778 21.873 -9.852 1.00 0.00 69 LEU A CA 15
ATOM 19182 C C . LEU A 1 69 ? -33.131 22.414 -9.404 1.00 0.00 69 LEU A C 15
ATOM 19183 O O . LEU A 1 69 ? -34.136 22.182 -10.044 1.00 0.00 69 LEU A O 15
ATOM 19199 N N . LYS A 1 70 ? -33.132 23.127 -8.309 1.00 0.00 70 LYS A N 15
ATOM 19200 C CA . LYS A 1 70 ? -34.410 23.690 -7.808 1.00 0.00 70 LYS A CA 15
ATOM 19201 C C . LYS A 1 70 ? -35.204 24.336 -8.938 1.00 0.00 70 LYS A C 15
ATOM 19202 O O . LYS A 1 70 ? -35.026 25.501 -9.238 1.00 0.00 70 LYS A O 15
ATOM 19221 N N . THR A 1 71 ? -36.070 23.570 -9.544 1.00 0.00 71 THR A N 15
ATOM 19222 C CA . THR A 1 71 ? -36.881 24.126 -10.654 1.00 0.00 71 THR A CA 15
ATOM 19223 C C . THR A 1 71 ? -38.111 23.263 -10.912 1.00 0.00 71 THR A C 15
ATOM 19224 O O . THR A 1 71 ? -39.228 23.741 -10.862 1.00 0.00 71 THR A O 15
ATOM 19235 N N . THR A 1 72 ? -37.887 22.008 -11.186 1.00 0.00 72 THR A N 15
ATOM 19236 C CA . THR A 1 72 ? -39.035 21.106 -11.447 1.00 0.00 72 THR A CA 15
ATOM 19237 C C . THR A 1 72 ? -40.064 21.205 -10.328 1.00 0.00 72 THR A C 15
ATOM 19238 O O . THR A 1 72 ? -39.743 21.579 -9.218 1.00 0.00 72 THR A O 15
ATOM 19249 N N . SER A 1 73 ? -41.285 20.870 -10.640 1.00 0.00 73 SER A N 15
ATOM 19250 C CA . SER A 1 73 ? -42.344 20.941 -9.606 1.00 0.00 73 SER A CA 15
ATOM 19251 C C . SER A 1 73 ? -42.299 22.276 -8.874 1.00 0.00 73 SER A C 15
ATOM 19252 O O . SER A 1 73 ? -42.488 22.240 -7.670 1.00 0.00 73 SER A O 15
#

GO terms:
  GO:1990837 sequence-specific double-stranded DNA binding (F, IDA)
  GO:0043565 sequence-specific DNA binding (F, IDA)
  GO:0043565 sequence-specific DNA binding (F, IMP)
  GO:0001501 skeletal system development (P, TAS)
  GO:0003677 DNA binding (F, TAS)
  GO:0005654 nucleoplasm (C, IDA)

CATH classification: 1.10.10.60

Organism: Homo sapiens (NCBI:txid9606)

InterPro domains:
  IPR001356 Homeodomain [PF00046] (323-379)
  IPR001356 Homeodomain [PS50071] (320-380)
  IPR001356 Homeodomain [SM00389] (322-384)
  IPR001356 Homeodomain [cd00086] (323-379)
  IPR009057 Homedomain-like superfamily [SSF46689] (303-379)
  IPR017970 Homeobox, conserved site [PS00027] (355-378)
  IPR022067 Homeobox protein Hox1A3 N-terminal [PF12284] (145-224)
  IPR051003 Anterior-posterior axis regulatory homeobox [PTHR45804] (27-388)